Protein AF-A0AAW5ZSB6-F1 (afdb_monomer_lite)

Secondary structure (DSSP, 8-state):
-EESS-EEE-EEEEEEEEEEESSSSSEEEEEEEEEEE-EEEESS-EEEEESS-EEEES-EEEESSS-EEEEESS-EEEE-EEEEEEEEEEEEEEEEEETTEEEEEEEEEEEEEEEEE--EEEEEEEEEEESS-EEEES-EEEEEEEEEEEESS-EEEE-EEEEEEEEEEEEEEEEEEEE-STT-EEEEEEEEEEEEEEEEEEEE--EEEESSSEEEEEESSEEEEES-EEEETTS-EEEEESEEEEEPEEEEEEEEEEEEEEEEEEEEEEE---TTTHHHHHHHHHHHHH---HHHHHHHHHHHHHHHHHHHHHHHS-TTS---EEEEEEEEEEEEEEEEEEEEEEEE--EEEESS-EEEEE-SSGGG--EEEES-EEEESS-EEEEESS-EEEEPEEEEEEEEEEEEEEEEEEEEEEEEETTEEEEEEEEEEEEEEEEEEEEEEEEE-EEEEESS-EEEEESSEEEEESEEEE--HHHHHTT--EEE-SEEEEE-EEEEEEEEEEEEEEEEEEEEETTS-EE--EEEEEEEEEEEEEEEEPPEETTTEESTT--TTPPP--------HHHHHHHHHHHHHHTT---TTHHHHHHHHHHHHHHHHHHHHHH--SHHHHHHHHHHHHHHHHHHHHHHHHHHHHHS-SSS---HHHHHHHHHHHHHHHHHHHTT---EE-SS-EE-SS-SB--TTTT--B---SBPP-HHHHH-TT-TTB-B-B-TTSPBPB-TTSPBPB-B-TTS-EEB-HHHHTS-HHHHHTSHHHHTTSBTTTBBTTS--EETTEE--TTSHHHHHHHHHHHHHHIIIIITTT-B-TTSSBPSS--HHHHHHHHHHHHHHHHHHHHHHHHHHS-HHHHHHHHHHHHTT-

Organism: Ralstonia solanacearum (NCBI:txid305)

Radius of gyration: 42.98 Å; chains: 1; bounding box: 111×68×120 Å

Sequence (870 aa):
MAAARDLNLGTVNTSSSQSLAWDSKNWRKDSMQQEVGSSIQTTGDLRLSAGNDLNARGASVTSEQGALVATAGNNVNLSTAQTTRDVDEAHQFKGSSSWFSKKTITTRNTLSETTTQGTTFSGNTTYVQAGNDINVKGSNVVSTEGTTLIAKHDVNIEAATDSTTERHLREEKKSGLFSSGGIGFTIGTQQQSQDNQDARTTAAASTVGSTNGNVAIGAGNHYQQVGSNVVAPQGDITIQAKKVDILEAQETTHSTQETQFKQSGLTVAVTAPVIAAIQTAQQMGRAAGQTSDGRMKVLAGATTALAGKNAADAVASDPKSGGGVSISITVGGSKSQSKTTQDASTAAGSKVAAGGNVNIQATGAGQDSTLTVQGSDIKGGGDVSLKADGDLNLLAARNASEMHRSSSSVSGGVGVAVSLNSNGAAFGVTANASASRGKGEGSDVSWTNTHVSAGNTLTLESGGNTNLKGAVIASTDKAVQDGVNSLTTATLTQSEIHNRAEYSASSIGMTLSGGKDVKGGRISPTGAGVGQDSGSASSTTTSGISGIAGNTAVRTGDAETGIAKIFDADKVQKEINAQLQITQAFSQQAGQAVSNYVEKNRSELVAQMKKATTEEERSAVQGKLDDLKLQERVMNVLIGAVTGVGTAAVTKEALSTTADEMRKLMIQDSAKFAGVTDGTTTYDNLSAESAGVRGDGYKVGGTRWDLDGLCGADNARCKVLRDANDQLILDANGKTQLALNEKGQVQFDPIAAKMTLDSFLQTDEGKKLAGATGGIQGMKGTLFGVPYEAGSWQDKLIESFAGTHDLVGGKLSGLYDDQGNATRGRTDAEKVFHETWTMVAIPISAPFAMSEQLPSPVWNAISILLKAAK

InterPro domains:
  IPR025157 Hemagglutinin repeat [PF13332] (27-96)
  IPR025157 Hemagglutinin repeat [PF13332] (109-258)
  IPR025157 Hemagglutinin repeat [PF13332] (331-478)

Structure (mmCIF, N/CA/C/O backbone):
data_AF-A0AAW5ZSB6-F1
#
_entry.id   AF-A0AAW5ZSB6-F1
#
loop_
_atom_site.group_PDB
_atom_site.id
_atom_site.type_symbol
_atom_site.label_atom_id
_atom_site.label_alt_id
_atom_site.label_comp_id
_atom_site.label_asym_id
_atom_site.label_entity_id
_atom_site.label_seq_id
_atom_site.pdbx_PDB_ins_code
_atom_site.Cartn_x
_atom_site.Cartn_y
_atom_site.Cartn_z
_atom_site.occupancy
_atom_site.B_iso_or_equiv
_atom_site.auth_seq_id
_atom_site.auth_comp_id
_atom_site.auth_asym_id
_atom_site.auth_atom_id
_atom_site.pdbx_PDB_model_num
ATOM 1 N N . MET A 1 1 ? -41.014 -13.573 11.884 1.00 87.31 1 MET A N 1
ATOM 2 C CA . MET A 1 1 ? -40.641 -14.927 11.420 1.00 87.31 1 MET A CA 1
ATOM 3 C C . MET A 1 1 ? -40.121 -15.725 12.607 1.00 87.31 1 MET A C 1
ATOM 5 O O . MET A 1 1 ? -39.366 -15.174 13.399 1.00 87.31 1 MET A O 1
ATOM 9 N N . ALA A 1 2 ? -40.535 -16.982 12.755 1.00 89.69 2 ALA A N 1
ATOM 10 C CA . ALA A 1 2 ? -40.071 -17.855 13.832 1.00 89.69 2 ALA A CA 1
ATOM 11 C C . ALA A 1 2 ? -39.753 -19.251 13.281 1.00 89.69 2 ALA A C 1
ATOM 13 O O . ALA A 1 2 ? -40.517 -19.770 12.467 1.00 89.69 2 ALA A O 1
ATOM 14 N N . ALA A 1 3 ? -38.648 -19.844 13.725 1.00 91.62 3 ALA A N 1
ATOM 15 C CA . ALA A 1 3 ? -38.235 -21.200 13.391 1.00 91.62 3 ALA A CA 1
ATOM 16 C C . ALA A 1 3 ? -37.985 -21.998 14.677 1.00 91.62 3 ALA A C 1
ATOM 18 O O . ALA A 1 3 ? -37.307 -21.523 15.584 1.00 91.62 3 ALA A O 1
ATOM 19 N N . ALA A 1 4 ? -38.507 -23.227 14.749 1.00 92.50 4 ALA A N 1
ATOM 20 C CA . ALA A 1 4 ? -38.343 -24.089 15.925 1.00 92.50 4 ALA A CA 1
ATOM 21 C C . ALA A 1 4 ? -36.892 -24.559 16.140 1.00 92.50 4 ALA A C 1
ATOM 23 O O . ALA A 1 4 ? -36.536 -24.939 17.249 1.00 92.50 4 ALA A O 1
ATOM 24 N N . ARG A 1 5 ? -36.069 -24.539 15.082 1.00 95.88 5 ARG A N 1
ATOM 25 C CA . ARG A 1 5 ? -34.644 -24.878 15.126 1.00 95.88 5 ARG A CA 1
ATOM 26 C C . ARG A 1 5 ? -33.815 -23.700 14.619 1.00 95.88 5 ARG A C 1
ATOM 28 O O . ARG A 1 5 ? -33.629 -22.752 15.367 1.00 95.88 5 ARG A O 1
ATOM 35 N N . ASP A 1 6 ? -33.420 -23.695 13.352 1.00 97.75 6 ASP A N 1
ATOM 36 C CA . ASP A 1 6 ? -32.541 -22.662 12.793 1.00 97.75 6 ASP A CA 1
ATOM 37 C C . ASP A 1 6 ? -33.321 -21.709 11.880 1.00 97.75 6 ASP A C 1
ATOM 39 O O . ASP A 1 6 ? -34.201 -22.146 11.130 1.00 97.75 6 ASP A O 1
ATOM 43 N N . LEU A 1 7 ? -32.979 -20.420 11.901 1.00 98.00 7 LEU A N 1
ATOM 44 C CA . LEU A 1 7 ? -33.436 -19.437 10.917 1.00 98.00 7 LEU A CA 1
ATOM 45 C C . LEU A 1 7 ? -32.255 -19.045 10.024 1.00 98.00 7 LEU A C 1
ATOM 47 O O . LEU A 1 7 ? -31.343 -18.358 10.475 1.00 98.00 7 LEU A O 1
ATOM 51 N N . ASN A 1 8 ? -32.284 -19.467 8.758 1.00 97.75 8 ASN A N 1
ATOM 52 C CA . ASN A 1 8 ? -31.203 -19.222 7.802 1.00 97.75 8 ASN A CA 1
ATOM 53 C C . ASN A 1 8 ? -31.632 -18.209 6.733 1.00 97.75 8 ASN A C 1
ATOM 55 O O . ASN A 1 8 ? -32.486 -18.505 5.898 1.00 97.75 8 ASN A O 1
ATOM 59 N N . LEU A 1 9 ? -31.004 -17.035 6.740 1.00 97.75 9 LEU A N 1
ATOM 60 C CA . LEU A 1 9 ? -31.050 -16.030 5.680 1.00 97.75 9 LEU A CA 1
ATOM 61 C C . LEU A 1 9 ? -29.812 -16.216 4.797 1.00 97.75 9 LEU A C 1
ATOM 63 O O . LEU A 1 9 ? -28.786 -15.557 4.977 1.00 97.75 9 LEU A O 1
ATOM 67 N N . GLY A 1 10 ? -29.894 -17.208 3.911 1.00 96.00 10 GLY A N 1
ATOM 68 C CA . GLY A 1 10 ? -28.788 -17.628 3.055 1.00 96.00 10 GLY A CA 1
ATOM 69 C C . GLY A 1 10 ? -28.606 -16.768 1.805 1.00 96.00 10 GLY A C 1
ATOM 70 O O . GLY A 1 10 ? -29.320 -15.783 1.582 1.00 96.00 10 GLY A O 1
ATOM 71 N N . THR A 1 11 ? -27.655 -17.201 0.981 1.00 97.25 11 THR A N 1
ATOM 72 C CA . THR A 1 11 ? -27.316 -16.611 -0.314 1.00 97.25 11 THR A CA 1
ATOM 73 C C . THR A 1 11 ? -27.716 -17.529 -1.467 1.00 97.25 11 THR A C 1
ATOM 75 O O . THR A 1 11 ? -27.833 -18.747 -1.316 1.00 97.25 11 THR A O 1
ATOM 78 N N . VAL A 1 12 ? -27.903 -16.939 -2.645 1.00 96.69 12 VAL A N 1
ATOM 79 C CA . VAL A 1 12 ? -27.926 -17.647 -3.926 1.00 96.69 12 VAL A CA 1
ATOM 80 C C . VAL A 1 12 ? -26.677 -17.259 -4.704 1.00 96.69 12 VAL A C 1
ATOM 82 O O . VAL A 1 12 ? -26.409 -16.075 -4.903 1.00 96.69 12 VAL A O 1
ATOM 85 N N . ASN A 1 13 ? -25.932 -18.256 -5.174 1.00 96.31 13 ASN A N 1
ATOM 86 C CA . ASN A 1 13 ? -24.759 -18.025 -6.008 1.00 96.31 13 ASN A CA 1
ATOM 87 C C . ASN A 1 13 ? -25.202 -17.754 -7.442 1.00 96.31 13 ASN A C 1
ATOM 89 O O . ASN A 1 13 ? -25.789 -18.609 -8.106 1.00 96.31 13 ASN A O 1
ATOM 93 N N . THR A 1 14 ? -24.882 -16.566 -7.924 1.00 96.12 14 THR A N 1
ATOM 94 C CA . THR A 1 14 ? -25.017 -16.180 -9.323 1.00 96.12 14 THR A CA 1
ATOM 95 C C . THR A 1 14 ? -23.630 -16.135 -9.942 1.00 96.12 14 THR A C 1
ATOM 97 O O . THR A 1 14 ? -22.653 -15.790 -9.282 1.00 96.12 14 THR A O 1
ATOM 100 N N . SER A 1 15 ? -23.507 -16.536 -11.202 1.00 96.50 15 SER A N 1
ATOM 101 C CA . SER A 1 15 ? -22.233 -16.452 -11.908 1.00 96.50 15 SER A CA 1
ATOM 102 C C . SER A 1 15 ? -22.457 -15.984 -13.332 1.00 96.50 15 SER A C 1
ATOM 104 O O . SER A 1 15 ? -23.459 -16.315 -13.966 1.00 96.50 15 SER A O 1
ATOM 106 N N . SER A 1 16 ? -21.515 -15.194 -13.824 1.00 96.44 16 SER A N 1
ATOM 107 C CA . SER A 1 16 ? -21.424 -14.819 -15.223 1.00 96.44 16 SER A CA 1
ATOM 108 C C . SER A 1 16 ? -19.995 -15.045 -15.687 1.00 96.44 16 SER A C 1
ATOM 110 O O . SER A 1 16 ? -19.033 -14.815 -14.954 1.00 96.44 16 SER A O 1
ATOM 112 N N . SER A 1 17 ? -19.855 -15.541 -16.906 1.00 96.44 17 SER A N 1
ATOM 113 C CA . SER A 1 17 ? -18.556 -15.725 -17.532 1.00 96.44 17 SER A CA 1
ATOM 114 C C . SER A 1 17 ? -18.654 -15.305 -18.982 1.00 96.44 17 SER A C 1
ATOM 116 O O . SER A 1 17 ? -19.531 -15.779 -19.708 1.00 96.44 17 SER A O 1
ATOM 118 N N . GLN A 1 18 ? -17.734 -14.459 -19.409 1.00 96.50 18 GLN A N 1
ATOM 119 C CA . GLN A 1 18 ? -17.577 -14.066 -20.792 1.00 96.50 18 GLN A CA 1
ATOM 120 C C . GLN A 1 18 ? -16.182 -14.465 -21.254 1.00 96.50 18 GLN A C 1
ATOM 122 O O . GLN A 1 18 ? -15.182 -14.202 -20.592 1.00 96.50 18 GLN A O 1
ATOM 127 N N . SER A 1 19 ? -16.112 -15.103 -22.418 1.00 96.25 19 SER A N 1
ATOM 128 C CA . SER A 1 19 ? -14.848 -15.377 -23.085 1.00 96.25 19 SER A CA 1
ATOM 129 C C . SER A 1 19 ? -14.902 -14.816 -24.495 1.00 96.25 19 SER A C 1
ATOM 131 O O . SER A 1 19 ? -15.770 -15.169 -25.290 1.00 96.25 19 SER A O 1
ATOM 133 N N . LEU A 1 20 ? -13.965 -13.923 -24.788 1.00 95.94 20 LEU A N 1
ATOM 134 C CA . LEU A 1 20 ? -13.732 -13.336 -26.096 1.00 95.94 20 LEU A CA 1
ATOM 135 C C . LEU A 1 20 ? -12.359 -13.812 -26.560 1.00 95.94 20 LEU A C 1
ATOM 137 O O . LEU A 1 20 ? -11.349 -13.498 -25.939 1.00 95.94 20 LEU A O 1
ATOM 141 N N . ALA A 1 21 ? -12.307 -14.578 -27.642 1.00 96.25 21 ALA A N 1
ATOM 142 C CA . ALA A 1 21 ? -11.054 -14.978 -28.271 1.00 96.25 21 ALA A CA 1
ATOM 143 C C . ALA A 1 21 ? -11.060 -14.481 -29.716 1.00 96.25 21 ALA A C 1
ATOM 145 O O . ALA A 1 21 ? -11.875 -14.927 -30.520 1.00 96.25 21 ALA A O 1
ATOM 146 N N . TRP A 1 22 ? -10.161 -13.552 -30.038 1.00 94.94 22 TRP A N 1
ATOM 147 C CA . TRP A 1 22 ? -9.938 -13.124 -31.421 1.00 94.94 22 TRP A CA 1
ATOM 148 C C . TRP A 1 22 ? -9.000 -14.102 -32.133 1.00 94.94 22 TRP A C 1
ATOM 150 O O . TRP A 1 22 ? -9.224 -14.448 -33.289 1.00 94.94 22 TRP A O 1
ATOM 160 N N . ASP A 1 23 ? -7.971 -14.579 -31.424 1.00 94.94 23 ASP A N 1
ATOM 161 C CA . ASP A 1 23 ? -7.070 -15.647 -31.854 1.00 94.94 23 ASP A CA 1
ATOM 162 C C . ASP A 1 23 ? -6.375 -16.297 -30.635 1.00 94.94 23 ASP A C 1
ATOM 164 O O . ASP A 1 23 ? -6.683 -15.996 -29.483 1.00 94.94 23 ASP A O 1
ATOM 168 N N . SER A 1 24 ? -5.409 -17.194 -30.862 1.00 93.12 24 SER A N 1
ATOM 169 C CA . SER A 1 24 ? -4.699 -17.909 -29.788 1.00 93.12 24 SER A CA 1
ATOM 170 C C . SER A 1 24 ? -3.801 -17.028 -28.896 1.00 93.12 24 SER A C 1
ATOM 172 O O . SER A 1 24 ? -3.196 -17.533 -27.952 1.00 93.12 24 SER A O 1
ATOM 174 N N . LYS A 1 25 ? -3.625 -15.746 -29.224 1.00 95.31 25 LYS A N 1
ATOM 175 C CA . LYS A 1 25 ? -2.741 -14.771 -28.557 1.00 95.31 25 LYS A CA 1
ATOM 176 C C . LYS A 1 25 ? -3.456 -13.488 -28.138 1.00 95.31 25 LYS A C 1
ATOM 178 O O . LYS A 1 25 ? -2.877 -12.703 -27.392 1.00 95.31 25 LYS A O 1
ATOM 183 N N . ASN A 1 26 ? -4.663 -13.278 -28.647 1.00 96.94 26 ASN A N 1
ATOM 184 C CA . ASN A 1 26 ? -5.524 -12.145 -28.370 1.00 96.94 26 ASN A CA 1
ATOM 185 C C . ASN A 1 26 ? -6.835 -12.675 -27.808 1.00 96.94 26 ASN A C 1
ATOM 187 O O . ASN A 1 26 ? -7.671 -13.201 -28.549 1.00 96.94 26 ASN A O 1
ATOM 191 N N . TRP A 1 27 ? -7.016 -12.533 -26.503 1.00 97.69 27 TRP A N 1
ATOM 192 C CA . TRP A 1 27 ? -8.208 -13.002 -25.822 1.00 97.69 27 TRP A CA 1
ATOM 193 C C . TRP A 1 27 ? -8.430 -12.255 -24.513 1.00 97.69 27 TRP A C 1
ATOM 195 O O . TRP A 1 27 ? -7.508 -11.693 -23.923 1.00 97.69 27 TRP A O 1
ATOM 205 N N . ARG A 1 28 ? -9.671 -12.304 -24.050 1.00 97.88 28 ARG A N 1
ATOM 206 C CA . ARG A 1 28 ? -10.099 -11.799 -22.758 1.00 97.88 28 ARG A CA 1
ATOM 207 C C . ARG A 1 28 ? -11.111 -12.761 -22.149 1.00 97.88 28 ARG A C 1
ATOM 209 O O . ARG A 1 28 ? -12.038 -13.210 -22.827 1.00 97.88 28 ARG A O 1
ATOM 216 N N . LYS A 1 29 ? -10.899 -13.122 -20.890 1.00 97.81 29 LYS A N 1
ATOM 217 C CA . LYS A 1 29 ? -11.851 -13.873 -20.076 1.00 97.81 29 LYS A CA 1
ATOM 218 C C . LYS A 1 29 ? -12.173 -13.028 -18.864 1.00 97.81 29 LYS A C 1
ATOM 220 O O . LYS A 1 29 ? -11.266 -12.645 -18.135 1.00 97.81 29 LYS A O 1
ATOM 225 N N . ASP A 1 30 ? -13.453 -12.774 -18.675 1.00 97.56 30 ASP A N 1
ATOM 226 C CA . ASP A 1 30 ? -13.986 -12.144 -17.482 1.00 97.56 30 ASP A CA 1
ATOM 227 C C . ASP A 1 30 ? -14.918 -13.171 -16.831 1.00 97.56 30 ASP A C 1
ATOM 229 O O . ASP A 1 30 ? -15.815 -13.708 -17.488 1.00 97.56 30 ASP A O 1
ATOM 233 N N . SER A 1 31 ? -14.716 -13.469 -15.555 1.00 97.69 31 SER A N 1
ATOM 234 C CA . SER A 1 31 ? -15.685 -14.212 -14.756 1.00 97.69 31 SER A CA 1
ATOM 235 C C . SER A 1 31 ? -16.000 -13.461 -13.483 1.00 97.69 31 SER A C 1
ATOM 237 O O . SER A 1 31 ? -15.133 -12.861 -12.858 1.00 97.69 31 SER A O 1
ATOM 239 N N . MET A 1 32 ? -17.267 -13.496 -13.106 1.00 97.56 32 MET A N 1
ATOM 240 C CA . MET A 1 32 ? -17.753 -12.928 -11.865 1.00 97.56 32 MET A CA 1
ATOM 241 C C . MET A 1 32 ? -18.661 -13.954 -11.208 1.00 97.56 32 MET A C 1
ATOM 243 O O . MET A 1 32 ? -19.595 -14.450 -11.845 1.00 97.56 32 MET A O 1
ATOM 247 N N . GLN A 1 33 ? -18.396 -14.277 -9.949 1.00 97.62 33 GLN A N 1
ATOM 248 C CA . GLN A 1 33 ? -19.325 -15.016 -9.104 1.00 97.62 33 GLN A CA 1
ATOM 249 C C . GLN A 1 33 ? -19.770 -14.089 -7.986 1.00 97.62 33 GLN A C 1
ATOM 251 O O . GLN A 1 33 ? -18.955 -13.417 -7.368 1.00 97.62 33 GLN A O 1
ATOM 256 N N . GLN A 1 34 ? -21.069 -14.031 -7.743 1.00 96.69 34 GLN A N 1
ATOM 257 C CA . GLN A 1 34 ? -21.656 -13.158 -6.744 1.00 96.69 34 GLN A CA 1
ATOM 258 C C . GLN A 1 34 ? -22.665 -13.938 -5.919 1.00 96.69 34 GLN A C 1
ATOM 260 O O . GLN A 1 34 ? -23.594 -14.552 -6.451 1.00 96.69 34 GLN A O 1
ATOM 265 N N . GLU A 1 35 ? -22.511 -13.858 -4.609 1.00 97.62 35 GLU A N 1
ATOM 266 C CA . GLU A 1 35 ? -23.497 -14.331 -3.656 1.00 97.62 35 GLU A CA 1
ATOM 267 C C . GLU A 1 35 ? -24.544 -13.245 -3.390 1.00 97.62 35 GLU A C 1
ATOM 269 O O . GLU A 1 35 ? -24.228 -12.159 -2.908 1.00 97.62 35 GLU A O 1
ATOM 274 N N . VAL A 1 36 ? -25.809 -13.537 -3.690 1.00 95.56 36 VAL A N 1
ATOM 275 C CA . VAL A 1 36 ? -26.930 -12.617 -3.461 1.00 95.56 36 VAL A CA 1
ATOM 276 C C . VAL A 1 36 ? -27.683 -13.058 -2.211 1.00 95.56 36 VAL A C 1
ATOM 278 O O . VAL A 1 36 ? -28.258 -14.146 -2.193 1.00 95.56 36 VAL A O 1
ATOM 281 N N . GLY A 1 37 ? -27.652 -12.240 -1.158 1.00 96.00 37 GLY A N 1
ATOM 282 C CA . GLY A 1 37 ? -28.299 -12.540 0.121 1.00 96.00 37 GLY A CA 1
ATOM 283 C C . GLY A 1 37 ? -29.803 -12.263 0.151 1.00 96.00 37 GLY A C 1
ATOM 284 O O . GLY A 1 37 ? -30.376 -11.626 -0.733 1.00 96.00 37 GLY A O 1
ATOM 285 N N . SER A 1 38 ? -30.452 -12.753 1.205 1.00 96.38 38 SER A N 1
ATOM 286 C CA . SER A 1 38 ? -31.887 -12.547 1.446 1.00 96.38 38 SER A CA 1
ATOM 287 C C . SER A 1 38 ? -32.210 -11.081 1.778 1.00 96.38 38 SER A C 1
ATOM 289 O O . SER A 1 38 ? -31.448 -10.435 2.493 1.00 96.38 38 SER A O 1
ATOM 291 N N . SER A 1 39 ? -33.362 -10.566 1.333 1.00 96.44 39 SER A N 1
ATOM 292 C CA . SER A 1 39 ? -33.852 -9.224 1.689 1.00 96.44 39 SER A CA 1
ATOM 293 C C . SER A 1 39 ? -35.207 -9.298 2.398 1.00 96.44 39 SER A C 1
ATOM 295 O O . SER A 1 39 ? -36.126 -9.966 1.923 1.00 96.44 39 SER A O 1
ATOM 297 N N . ILE A 1 40 ? -35.320 -8.636 3.551 1.00 96.62 40 ILE A N 1
ATOM 298 C CA . ILE A 1 40 ? -36.539 -8.507 4.353 1.00 96.62 40 ILE A CA 1
ATOM 299 C C . ILE A 1 40 ? -36.692 -7.032 4.720 1.00 96.62 40 ILE A C 1
ATOM 301 O O . ILE A 1 40 ? -35.823 -6.468 5.381 1.00 96.62 40 ILE A O 1
ATOM 305 N N . GLN A 1 41 ? -37.808 -6.422 4.329 1.00 95.06 41 GLN A N 1
ATOM 306 C CA . GLN A 1 41 ? -38.107 -5.022 4.617 1.00 95.06 41 GLN A CA 1
ATOM 307 C C . GLN A 1 41 ? -39.534 -4.891 5.147 1.00 95.06 41 GLN A C 1
ATOM 309 O O . GLN A 1 41 ? -40.477 -5.409 4.544 1.00 95.06 41 GLN A O 1
ATOM 314 N N . THR A 1 42 ? -39.691 -4.211 6.279 1.00 94.88 42 THR A N 1
ATOM 315 C CA . THR A 1 42 ? -40.986 -3.893 6.890 1.00 94.88 42 THR A CA 1
ATOM 316 C C . THR A 1 42 ? -41.020 -2.429 7.313 1.00 94.88 42 THR A C 1
ATOM 318 O O . THR A 1 42 ? -39.987 -1.836 7.609 1.00 94.88 42 THR A O 1
ATOM 321 N N . THR A 1 43 ? -42.211 -1.830 7.368 1.00 93.62 43 THR A N 1
ATOM 322 C CA . THR A 1 43 ? -42.374 -0.480 7.935 1.00 93.62 43 THR A CA 1
ATOM 323 C C . THR A 1 43 ? -42.494 -0.530 9.460 1.00 93.62 43 THR A C 1
ATOM 325 O O . THR A 1 43 ? -41.840 0.244 10.148 1.00 93.62 43 THR A O 1
ATOM 328 N N . GLY A 1 44 ? -43.303 -1.453 9.993 1.00 93.25 44 GLY A N 1
ATOM 329 C CA . GLY A 1 44 ? -43.447 -1.692 11.435 1.00 93.25 44 GLY A CA 1
ATOM 330 C C . GLY A 1 44 ? -42.501 -2.773 11.963 1.00 93.25 44 GLY A C 1
ATOM 331 O O . GLY A 1 44 ? -41.666 -3.288 11.220 1.00 93.25 44 GLY A O 1
ATOM 332 N N . ASP A 1 45 ? -42.683 -3.133 13.235 1.00 97.44 45 ASP A N 1
ATOM 333 C CA . ASP A 1 45 ? -41.794 -4.035 13.972 1.00 97.44 45 ASP A CA 1
ATOM 334 C C . ASP A 1 45 ? -41.531 -5.372 13.262 1.00 97.44 45 ASP A C 1
ATOM 336 O O . ASP A 1 45 ? -42.442 -6.058 12.785 1.00 97.44 45 ASP A O 1
ATOM 340 N N . LEU A 1 46 ? -40.267 -5.788 13.280 1.00 97.75 46 LEU A N 1
ATOM 341 C CA . LEU A 1 46 ? -39.788 -7.037 12.713 1.00 97.75 46 LEU A CA 1
ATOM 342 C C . LEU A 1 46 ? -39.178 -7.918 13.798 1.00 97.75 46 LEU A C 1
ATOM 344 O O . LEU A 1 46 ? -38.143 -7.601 14.377 1.00 97.75 46 LEU A O 1
ATOM 348 N N . ARG A 1 47 ? -39.777 -9.090 14.025 1.00 97.94 47 ARG A N 1
ATOM 349 C CA . ARG A 1 47 ? -39.226 -10.109 14.926 1.00 97.94 47 ARG A CA 1
ATOM 350 C C . ARG A 1 47 ? -38.690 -11.312 14.155 1.00 97.94 47 ARG A C 1
ATOM 352 O O . ARG A 1 47 ? -39.443 -11.960 13.422 1.00 97.94 47 ARG A O 1
ATOM 359 N N . LEU A 1 48 ? -37.426 -11.651 14.386 1.00 98.19 48 LEU A N 1
ATOM 360 C CA . LEU A 1 48 ? -36.762 -12.882 13.963 1.00 98.19 48 LEU A CA 1
ATOM 361 C C . LEU A 1 48 ? -36.480 -13.749 15.198 1.00 98.19 48 LEU A C 1
ATOM 363 O O . LEU A 1 48 ? -35.905 -13.282 16.182 1.00 98.19 48 LEU A O 1
ATOM 367 N N . SER A 1 49 ? -36.909 -15.008 15.177 1.00 97.50 49 SER A N 1
ATOM 368 C CA . SER A 1 49 ? -36.724 -15.919 16.310 1.00 97.50 49 SER A CA 1
ATOM 369 C C . SER A 1 49 ? -36.317 -17.313 15.845 1.00 97.50 49 SER A C 1
ATOM 371 O O . SER A 1 49 ? -37.006 -17.905 15.014 1.00 97.50 49 SER A O 1
ATOM 373 N N . ALA A 1 50 ? -35.209 -17.823 16.376 1.00 98.38 50 ALA A N 1
ATOM 374 C CA . ALA A 1 50 ? -34.695 -19.167 16.135 1.00 98.38 50 ALA A CA 1
ATOM 375 C C . ALA A 1 50 ? -34.591 -19.942 17.457 1.00 98.38 50 ALA A C 1
ATOM 377 O O . ALA A 1 50 ? -34.120 -19.406 18.460 1.00 98.38 50 ALA A O 1
ATOM 378 N N . GLY A 1 51 ? -35.016 -21.207 17.462 1.00 98.19 51 GLY A N 1
ATOM 379 C CA . GLY A 1 51 ? -34.855 -22.098 18.616 1.00 98.19 51 GLY A CA 1
ATOM 380 C C . GLY A 1 51 ? -33.392 -22.432 18.927 1.00 98.19 51 GLY A C 1
ATOM 381 O O . GLY A 1 51 ? -33.043 -22.566 20.093 1.00 98.19 51 GLY A O 1
ATOM 382 N N . ASN A 1 52 ? -32.545 -22.490 17.899 1.00 98.25 52 ASN A N 1
ATOM 383 C CA . ASN A 1 52 ? -31.111 -22.743 17.969 1.00 98.25 52 ASN A CA 1
ATOM 384 C C . ASN A 1 52 ? -30.359 -21.539 17.393 1.00 98.25 52 ASN A C 1
ATOM 386 O O . ASN A 1 52 ? -30.100 -20.597 18.131 1.00 98.25 52 ASN A O 1
ATOM 390 N N . ASP A 1 53 ? -30.047 -21.536 16.095 1.00 98.69 53 ASP A N 1
ATOM 391 C CA . ASP A 1 53 ? -29.174 -20.529 15.490 1.00 98.69 53 ASP A CA 1
ATOM 392 C C . ASP A 1 53 ? -29.918 -19.624 14.499 1.00 98.69 53 ASP A C 1
ATOM 394 O O . ASP A 1 53 ? -30.743 -20.079 13.698 1.00 98.69 53 ASP A O 1
ATOM 398 N N . LEU A 1 54 ? -29.602 -18.329 14.527 1.00 98.75 54 LEU A N 1
ATOM 399 C CA . LEU A 1 54 ? -29.982 -17.375 13.490 1.00 98.75 54 LEU A CA 1
ATOM 400 C C . LEU A 1 54 ? -28.746 -17.081 12.643 1.00 98.75 54 LEU A C 1
ATOM 402 O O . LEU A 1 54 ? -27.834 -16.396 13.095 1.00 98.75 54 LEU A O 1
ATOM 406 N N . ASN A 1 55 ? -28.733 -17.568 11.405 1.00 98.62 55 ASN A N 1
ATOM 407 C CA . ASN A 1 55 ? -27.620 -17.382 10.480 1.00 98.62 55 ASN A CA 1
ATOM 408 C C . ASN A 1 55 ? -28.041 -16.460 9.341 1.00 98.62 55 ASN A C 1
ATOM 410 O O . ASN A 1 55 ? -29.026 -16.730 8.655 1.00 98.62 55 ASN A O 1
ATOM 414 N N . ALA A 1 56 ? -27.284 -15.396 9.110 1.00 98.56 56 ALA A N 1
ATOM 415 C CA . ALA A 1 56 ? -27.501 -14.471 8.014 1.00 98.56 56 ALA A CA 1
ATOM 416 C C . ALA A 1 56 ? -26.193 -14.217 7.262 1.00 98.56 56 ALA A C 1
ATOM 418 O O . ALA A 1 56 ? -25.141 -13.972 7.862 1.00 98.56 56 ALA A O 1
ATOM 419 N N . ARG A 1 57 ? -26.257 -14.317 5.934 1.00 97.94 57 ARG A N 1
ATOM 420 C CA . ARG A 1 57 ? -25.108 -14.148 5.046 1.00 97.94 57 ARG A CA 1
ATOM 421 C C . ARG A 1 57 ? -25.455 -13.190 3.916 1.00 97.94 57 ARG A C 1
ATOM 423 O O . ARG A 1 57 ? -26.369 -13.464 3.142 1.00 97.94 57 ARG A O 1
ATOM 430 N N . GLY A 1 58 ? -24.755 -12.055 3.854 1.00 96.19 58 GLY A N 1
ATOM 431 C CA . GLY A 1 58 ? -25.037 -10.966 2.910 1.00 96.19 58 GLY A CA 1
ATOM 432 C C . GLY A 1 58 ? -26.488 -10.474 2.918 1.00 96.19 58 GLY A C 1
ATOM 433 O O . GLY A 1 58 ? -26.959 -9.952 1.910 1.00 96.19 58 GLY A O 1
ATOM 434 N N . ALA A 1 59 ? -27.230 -10.711 4.003 1.00 97.62 59 ALA A N 1
ATOM 435 C CA . ALA A 1 59 ? -28.660 -10.443 4.049 1.00 97.62 59 ALA A CA 1
ATOM 436 C C . ALA A 1 59 ? -28.939 -8.975 4.396 1.00 97.62 59 ALA A C 1
ATOM 438 O O . ALA A 1 59 ? -28.214 -8.371 5.180 1.00 97.62 59 ALA A O 1
ATOM 439 N N . SER A 1 60 ? -30.024 -8.408 3.876 1.00 96.88 60 SER A N 1
ATOM 440 C CA . SER A 1 60 ? -30.519 -7.081 4.256 1.00 96.88 60 SER A CA 1
ATOM 441 C C . SER A 1 60 ? -31.840 -7.229 5.004 1.00 96.88 60 SER A C 1
ATOM 443 O O . SER A 1 60 ? -32.825 -7.697 4.439 1.00 96.88 60 SER A O 1
ATOM 445 N N . VAL A 1 61 ? -31.863 -6.866 6.284 1.00 98.06 61 VAL A N 1
ATOM 446 C CA . VAL A 1 61 ? -33.023 -6.998 7.171 1.00 98.06 61 VAL A CA 1
ATOM 447 C C . VAL A 1 61 ? -33.313 -5.635 7.786 1.00 98.06 61 VAL A C 1
ATOM 449 O O . VAL A 1 61 ? -32.545 -5.154 8.616 1.00 98.06 61 VAL A O 1
ATOM 452 N N . THR A 1 62 ? -34.408 -5.006 7.367 1.00 95.00 62 THR A N 1
ATOM 453 C CA . THR A 1 62 ? -34.721 -3.615 7.717 1.00 95.00 62 THR A CA 1
ATOM 454 C C . THR A 1 62 ? -36.149 -3.463 8.235 1.00 95.00 62 THR A C 1
ATOM 456 O O . THR A 1 62 ? -37.096 -3.924 7.600 1.00 95.00 62 THR A O 1
ATOM 459 N N . SER A 1 63 ? -36.295 -2.770 9.363 1.00 96.00 63 SER A N 1
ATOM 460 C CA . SER A 1 63 ? -37.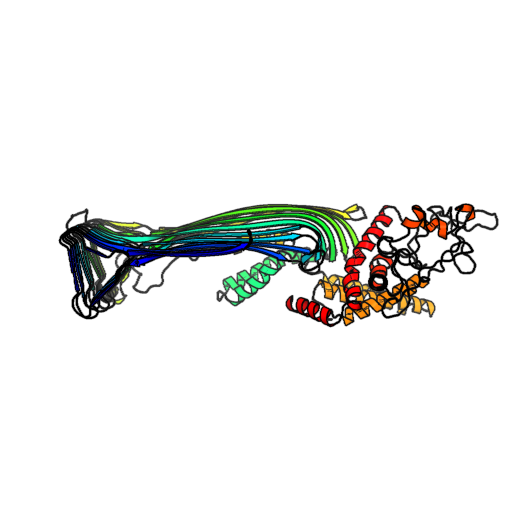563 -2.271 9.904 1.00 96.00 63 SER A CA 1
ATOM 461 C C . SER A 1 63 ? -37.539 -0.737 9.900 1.00 96.00 63 SER A C 1
ATOM 463 O O . SER A 1 63 ? -36.951 -0.126 10.784 1.00 96.00 63 SER A O 1
ATOM 465 N N . GLU A 1 64 ? -38.132 -0.097 8.892 1.00 88.88 64 GLU A N 1
ATOM 466 C CA . GLU A 1 64 ? -37.914 1.334 8.609 1.00 88.88 64 GLU A CA 1
ATOM 467 C C . GLU A 1 64 ? -38.349 2.280 9.734 1.00 88.88 64 GLU A C 1
ATOM 469 O O . GLU A 1 64 ? -37.675 3.274 9.987 1.00 88.88 64 GLU A O 1
ATOM 474 N N . GLN A 1 65 ? -39.481 2.000 10.384 1.00 89.25 65 GLN A N 1
ATOM 475 C CA . GLN A 1 65 ? -40.046 2.843 11.448 1.00 89.25 65 GLN A CA 1
ATOM 476 C C . GLN A 1 65 ? -40.268 2.076 12.759 1.00 89.25 65 GLN A C 1
ATOM 478 O O . GLN A 1 65 ? -40.544 2.688 13.789 1.00 89.25 65 GLN A O 1
ATOM 483 N N . GLY A 1 66 ? -40.164 0.745 12.736 1.00 92.81 66 GLY A N 1
ATOM 484 C CA . GLY A 1 66 ? -40.369 -0.125 13.895 1.00 92.81 66 GLY A CA 1
ATOM 485 C C . GLY A 1 66 ? -39.079 -0.705 14.472 1.00 92.81 66 GLY A C 1
ATOM 486 O O . GLY A 1 66 ? -37.985 -0.518 13.932 1.00 92.81 66 GLY A O 1
ATOM 487 N N . ALA A 1 67 ? -39.211 -1.475 15.545 1.00 97.25 67 ALA A N 1
ATOM 488 C CA . ALA A 1 67 ? -38.115 -2.215 16.160 1.00 97.25 67 ALA A CA 1
ATOM 489 C C . ALA A 1 67 ? -37.738 -3.475 15.359 1.00 97.25 67 ALA A C 1
ATOM 491 O O . ALA A 1 67 ? -38.608 -4.238 14.939 1.00 97.25 67 ALA A O 1
ATOM 492 N N . LEU A 1 68 ? -36.441 -3.758 15.223 1.00 98.31 68 LEU A N 1
ATOM 493 C CA . LEU A 1 68 ? -35.920 -5.054 14.787 1.00 98.31 68 LEU A CA 1
ATOM 494 C C . LEU A 1 68 ? -35.485 -5.857 16.018 1.00 98.31 68 LEU A C 1
ATOM 496 O O . LEU A 1 68 ? -34.566 -5.469 16.734 1.00 98.31 68 LEU A O 1
ATOM 500 N N . VAL A 1 69 ? -36.122 -7.005 16.248 1.00 98.62 69 VAL A N 1
ATOM 501 C CA . VAL A 1 69 ? -35.794 -7.926 17.346 1.00 98.62 69 VAL A CA 1
ATOM 502 C C . VAL A 1 69 ? -35.340 -9.271 16.785 1.00 98.62 69 VAL A C 1
ATOM 504 O O . VAL A 1 69 ? -36.152 -10.015 16.236 1.00 98.62 69 VAL A O 1
ATOM 507 N N . ALA A 1 70 ? -34.066 -9.614 16.960 1.00 98.50 70 ALA A N 1
ATOM 508 C CA . ALA A 1 70 ? -33.474 -10.881 16.542 1.00 98.50 70 ALA A CA 1
ATOM 509 C C . ALA A 1 70 ? -33.084 -11.727 17.762 1.00 98.50 70 ALA A C 1
ATOM 511 O O . ALA A 1 70 ? -32.334 -11.283 18.624 1.00 98.50 70 ALA A O 1
ATOM 512 N N . THR A 1 71 ? -33.606 -12.950 17.848 1.00 98.50 71 THR A N 1
ATOM 513 C CA . THR A 1 71 ? -33.392 -13.847 18.995 1.00 98.50 71 THR A CA 1
ATOM 514 C C . THR A 1 71 ? -33.001 -15.247 18.537 1.00 98.50 71 THR A C 1
ATOM 516 O O . THR A 1 71 ? -33.614 -15.775 17.607 1.00 98.50 71 THR A O 1
ATOM 519 N N . ALA A 1 72 ? -32.022 -15.853 19.206 1.00 98.62 72 ALA A N 1
ATOM 520 C CA . ALA A 1 72 ? -31.578 -17.223 18.966 1.00 98.62 72 ALA A CA 1
ATOM 521 C C . ALA A 1 72 ? -31.329 -17.958 20.295 1.00 98.62 72 ALA A C 1
ATOM 523 O O . ALA A 1 72 ? -30.783 -17.374 21.233 1.00 98.62 72 ALA A O 1
ATOM 524 N N . GLY A 1 73 ? -31.729 -19.230 20.393 1.00 98.56 73 GLY A N 1
ATOM 525 C CA . GLY A 1 73 ? -31.485 -20.045 21.591 1.00 98.56 73 GLY A CA 1
ATOM 526 C C . GLY A 1 73 ? -30.012 -20.404 21.810 1.00 98.56 73 GLY A C 1
ATOM 527 O O . GLY A 1 73 ? -29.609 -20.586 22.954 1.00 98.56 73 GLY A O 1
ATOM 528 N N . ASN A 1 74 ? -29.219 -20.424 20.738 1.00 98.56 74 ASN A N 1
ATOM 529 C CA . ASN A 1 74 ? -27.774 -20.613 20.726 1.00 98.56 74 ASN A CA 1
ATOM 530 C C . ASN A 1 74 ? -27.109 -19.351 20.168 1.00 98.56 74 ASN A C 1
ATOM 532 O O . ASN A 1 74 ? -26.858 -18.439 20.946 1.00 98.56 74 ASN A O 1
ATOM 536 N N . ASN A 1 75 ? -26.858 -19.254 18.858 1.00 98.81 75 ASN A N 1
ATOM 537 C CA . ASN A 1 75 ? -26.024 -18.191 18.293 1.00 98.81 75 ASN A CA 1
ATOM 538 C C . ASN A 1 75 ? -26.763 -17.287 17.303 1.00 98.81 75 ASN A C 1
ATOM 540 O O . ASN A 1 75 ? -27.661 -17.725 16.581 1.00 98.81 75 ASN A O 1
ATOM 544 N N . VAL A 1 76 ? -26.323 -16.032 17.209 1.00 98.88 76 VAL A N 1
ATOM 545 C CA . VAL A 1 76 ? -26.651 -15.144 16.084 1.00 98.88 76 VAL A CA 1
ATOM 546 C C . VAL A 1 76 ? -25.385 -14.917 15.265 1.00 98.88 76 VAL A C 1
ATOM 548 O O . VAL A 1 76 ? -24.435 -14.320 15.756 1.00 98.88 76 VAL A O 1
ATOM 551 N N . ASN A 1 77 ? -25.379 -15.369 14.012 1.00 98.81 77 ASN A N 1
ATOM 552 C CA . ASN A 1 77 ? -24.230 -15.294 13.113 1.00 98.81 77 ASN A CA 1
ATOM 553 C C . ASN A 1 77 ? -24.552 -14.395 11.916 1.00 98.81 77 ASN A C 1
ATOM 555 O O . ASN A 1 77 ? -25.353 -14.766 11.057 1.00 98.81 77 ASN A O 1
ATOM 559 N N . LEU A 1 78 ? -23.913 -13.228 11.843 1.00 98.75 78 LEU A N 1
ATOM 560 C CA . LEU A 1 78 ? -24.003 -12.284 10.732 1.00 98.75 78 LEU A CA 1
ATOM 561 C C . LEU A 1 78 ? -22.676 -12.293 9.972 1.00 98.75 78 LEU A C 1
ATOM 563 O O . LEU A 1 78 ? -21.630 -11.946 10.516 1.00 98.75 78 LEU A O 1
ATOM 567 N N . SER A 1 79 ? -22.724 -12.719 8.715 1.00 98.38 79 SER A N 1
ATOM 568 C CA . SER A 1 79 ? -21.544 -12.954 7.882 1.00 98.38 79 SER A CA 1
ATOM 569 C C . SER A 1 79 ? -21.672 -12.303 6.509 1.00 98.38 79 SER A C 1
ATOM 571 O O . SER A 1 79 ? -22.743 -11.822 6.113 1.00 98.38 79 SER A O 1
ATOM 573 N N . THR A 1 80 ? -20.567 -12.301 5.769 1.00 98.06 80 THR A N 1
ATOM 574 C CA . THR A 1 80 ? -20.479 -11.677 4.453 1.00 98.06 80 THR A CA 1
ATOM 575 C C . THR A 1 80 ? -20.838 -12.649 3.325 1.00 98.06 80 THR A C 1
ATOM 577 O O . THR A 1 80 ? -20.473 -13.830 3.325 1.00 98.06 80 THR A O 1
ATOM 580 N N . ALA A 1 81 ? -21.577 -12.139 2.345 1.00 97.38 81 ALA A N 1
ATOM 581 C CA . ALA A 1 81 ? -21.615 -12.681 0.993 1.00 97.38 81 ALA A CA 1
ATOM 582 C C . ALA A 1 81 ? -20.336 -12.267 0.255 1.00 97.38 81 ALA A C 1
ATOM 584 O O . ALA A 1 81 ? -19.789 -11.200 0.530 1.00 97.38 81 ALA A O 1
ATOM 585 N N . GLN A 1 82 ? -19.851 -13.088 -0.671 1.00 97.00 82 GLN A N 1
ATOM 586 C CA . GLN A 1 82 ? -18.661 -12.774 -1.456 1.00 97.00 82 GLN A CA 1
ATOM 587 C C . GLN A 1 82 ? -19.006 -12.475 -2.913 1.00 97.00 82 GLN A C 1
ATOM 589 O O . GLN A 1 82 ? -19.893 -13.084 -3.511 1.00 97.00 82 GLN A O 1
ATOM 594 N N . THR A 1 83 ? -18.263 -11.538 -3.488 1.00 97.44 83 THR A N 1
ATOM 595 C CA . THR A 1 83 ? -18.194 -11.334 -4.930 1.00 97.44 83 THR A CA 1
ATOM 596 C C . THR A 1 83 ? -16.763 -11.584 -5.368 1.00 97.44 83 THR A C 1
ATOM 598 O O . THR A 1 83 ? -15.858 -10.856 -4.959 1.00 97.44 83 THR A O 1
ATOM 601 N N . THR A 1 84 ? -16.555 -12.614 -6.184 1.00 97.56 84 THR A N 1
ATOM 602 C CA . THR A 1 84 ? -15.270 -12.887 -6.822 1.00 97.56 84 THR A CA 1
ATOM 603 C C . THR A 1 84 ? -15.293 -12.392 -8.256 1.00 97.56 84 THR A C 1
ATOM 605 O O . THR A 1 84 ? -16.276 -12.568 -8.982 1.00 97.56 84 THR A O 1
ATOM 608 N N . ARG A 1 85 ? -14.209 -11.749 -8.672 1.00 97.88 85 ARG A N 1
ATOM 609 C CA . ARG A 1 85 ? -14.026 -11.246 -10.025 1.00 97.88 85 ARG A CA 1
ATOM 610 C C . ARG A 1 85 ? -12.650 -11.645 -10.519 1.00 97.88 85 ARG A C 1
ATOM 612 O O . ARG A 1 85 ? -11.639 -11.212 -9.975 1.00 97.88 85 ARG A O 1
ATOM 619 N N . ASP A 1 86 ? -12.636 -12.414 -11.596 1.00 98.19 86 ASP A N 1
ATOM 620 C CA . ASP A 1 86 ? -11.423 -12.800 -12.293 1.00 98.19 86 ASP A CA 1
ATOM 621 C C . ASP A 1 86 ? -11.406 -12.177 -13.682 1.00 98.19 86 ASP A C 1
ATOM 623 O O . ASP A 1 86 ? -12.382 -12.238 -14.437 1.00 98.19 86 ASP A O 1
ATOM 627 N N . VAL A 1 87 ? -10.271 -11.595 -14.039 1.00 98.06 87 VAL A N 1
ATOM 628 C CA . VAL A 1 87 ? -9.982 -11.144 -15.396 1.00 98.06 87 VAL A CA 1
ATOM 629 C C . VAL A 1 87 ? -8.650 -11.752 -15.798 1.00 98.06 87 VAL A C 1
ATOM 631 O O . VAL A 1 87 ? -7.669 -11.622 -15.076 1.00 98.06 87 VAL A O 1
ATOM 634 N N . ASP A 1 88 ? -8.591 -12.393 -16.958 1.00 97.94 88 ASP A N 1
ATOM 635 C CA . ASP A 1 88 ? -7.330 -12.728 -17.622 1.00 97.94 88 ASP A CA 1
ATOM 636 C C . ASP A 1 88 ? -7.430 -12.222 -19.059 1.00 97.94 88 ASP A C 1
ATOM 638 O O . ASP A 1 88 ? -8.347 -12.558 -19.813 1.00 97.94 88 ASP A O 1
ATOM 642 N N . GLU A 1 89 ? -6.526 -11.325 -19.412 1.00 97.75 89 GLU A N 1
ATOM 643 C CA . GLU A 1 89 ? -6.506 -10.639 -20.691 1.00 97.75 89 GLU A CA 1
ATOM 644 C C . GLU A 1 89 ? -5.102 -10.742 -21.267 1.00 97.75 89 GLU A C 1
ATOM 646 O O . GLU A 1 89 ? -4.115 -10.379 -20.624 1.00 97.75 89 GLU A O 1
ATOM 651 N N . ALA A 1 90 ? -5.005 -11.220 -22.503 1.00 97.81 90 ALA A N 1
ATOM 652 C CA . ALA A 1 90 ? -3.752 -11.297 -23.229 1.00 97.81 90 ALA A CA 1
ATOM 653 C C . ALA A 1 90 ? -3.921 -10.689 -24.617 1.00 97.81 90 ALA A C 1
ATOM 655 O O . ALA A 1 90 ? -4.844 -11.038 -25.351 1.00 97.81 90 ALA A O 1
ATOM 656 N N . HIS A 1 91 ? -2.989 -9.820 -25.000 1.00 96.50 91 HIS A N 1
ATOM 657 C CA . HIS A 1 91 ? -2.945 -9.244 -26.339 1.00 96.50 91 HIS A CA 1
ATOM 658 C C . HIS A 1 91 ? -1.546 -9.350 -26.929 1.00 96.50 91 HIS A C 1
ATOM 660 O O . HIS A 1 91 ? -0.549 -9.083 -26.257 1.00 96.50 91 HIS A O 1
ATOM 666 N N . GLN A 1 92 ? -1.471 -9.680 -28.216 1.00 96.38 92 GLN A N 1
ATOM 667 C CA . GLN A 1 92 ? -0.268 -9.566 -29.024 1.00 96.38 92 GLN A CA 1
ATOM 668 C C . GLN A 1 92 ? -0.545 -8.712 -30.260 1.00 96.38 92 GLN A C 1
ATOM 670 O O . GLN A 1 92 ? -1.196 -9.145 -31.210 1.00 96.38 92 GLN A O 1
ATOM 675 N N . PHE A 1 93 ? 0.054 -7.527 -30.286 1.00 92.69 93 PHE A N 1
ATOM 676 C CA . PHE A 1 93 ? 0.058 -6.650 -31.447 1.00 92.69 93 PHE A CA 1
ATOM 677 C C . PHE A 1 93 ? 1.375 -6.783 -32.213 1.00 92.69 93 PHE A C 1
ATOM 679 O O . PHE A 1 93 ? 2.456 -6.706 -31.625 1.00 92.69 93 PHE A O 1
ATOM 686 N N . LYS A 1 94 ? 1.294 -6.933 -33.537 1.00 90.06 94 LYS A N 1
ATOM 687 C CA . LYS A 1 94 ? 2.444 -6.859 -34.443 1.00 90.06 94 LYS A CA 1
ATOM 688 C C . LYS A 1 94 ? 2.271 -5.666 -35.375 1.00 90.06 94 LYS A C 1
ATOM 690 O O . LYS A 1 94 ? 1.293 -5.606 -36.108 1.00 90.06 94 LYS A O 1
ATOM 695 N N . GLY A 1 95 ? 3.228 -4.745 -35.362 1.00 78.81 95 GLY A N 1
ATOM 696 C CA . GLY A 1 95 ? 3.253 -3.574 -36.234 1.00 78.81 95 GLY A CA 1
ATOM 697 C C . GLY A 1 95 ? 4.565 -3.454 -37.004 1.00 78.81 95 GLY A C 1
ATOM 698 O O . GLY A 1 95 ? 5.603 -3.965 -36.578 1.00 78.81 95 GLY A O 1
ATOM 699 N N . SER A 1 96 ? 4.521 -2.743 -38.126 1.00 70.56 96 SER A N 1
ATOM 700 C CA . SER A 1 96 ? 5.683 -2.378 -38.941 1.00 70.56 96 SER A CA 1
ATOM 701 C C . SER A 1 96 ? 5.519 -0.940 -39.420 1.00 70.56 96 SER A C 1
ATOM 703 O O . SER A 1 96 ? 4.481 -0.609 -39.987 1.00 70.56 96 SER A O 1
ATOM 705 N N . SER A 1 97 ? 6.518 -0.087 -39.196 1.00 57.06 97 SER A N 1
ATOM 706 C CA . SER A 1 97 ? 6.514 1.297 -39.694 1.00 57.06 97 SER A CA 1
ATOM 707 C C . SER A 1 97 ? 7.192 1.446 -41.065 1.00 57.06 97 SER A C 1
ATOM 709 O O . SER A 1 97 ? 7.112 2.516 -41.658 1.00 57.06 97 SER A O 1
ATOM 711 N N . SER A 1 98 ? 7.859 0.398 -41.571 1.00 60.19 98 SER A N 1
ATOM 712 C CA . SER A 1 98 ? 8.506 0.330 -42.894 1.00 60.19 98 SER A CA 1
ATOM 713 C C . SER A 1 98 ? 8.873 -1.127 -43.252 1.00 60.19 98 SER A C 1
ATOM 715 O O . SER A 1 98 ? 8.702 -2.030 -42.432 1.00 60.19 98 SER A O 1
ATOM 717 N N . TRP A 1 99 ? 9.425 -1.363 -44.448 1.00 57.09 99 TRP A N 1
ATOM 718 C CA . TRP A 1 99 ? 9.861 -2.673 -44.965 1.00 57.09 99 TRP A CA 1
ATOM 719 C C . TRP A 1 99 ? 10.996 -3.308 -44.131 1.00 57.09 99 TRP A C 1
ATOM 721 O O . TRP A 1 99 ? 11.240 -4.509 -44.226 1.00 57.09 99 TRP A O 1
ATOM 731 N N . PHE A 1 100 ? 11.653 -2.516 -43.273 1.00 66.12 100 PHE A N 1
ATOM 732 C CA . PHE A 1 100 ? 12.830 -2.905 -42.485 1.00 66.12 100 PHE A CA 1
ATOM 733 C C . PHE A 1 100 ? 12.631 -2.863 -40.957 1.00 66.12 100 PHE A C 1
ATOM 735 O O . PHE A 1 100 ? 13.598 -3.090 -40.233 1.00 66.12 100 PHE A O 1
ATOM 742 N N . SER A 1 101 ? 11.428 -2.577 -40.433 1.00 73.00 101 SER A N 1
ATOM 743 C CA . SER A 1 101 ? 11.163 -2.510 -38.981 1.00 73.00 101 SER A CA 1
ATOM 744 C C . SER A 1 101 ? 10.007 -3.429 -38.568 1.00 73.00 101 SER A C 1
ATOM 746 O O . SER A 1 101 ? 8.916 -3.389 -39.136 1.00 73.00 101 SER A O 1
ATOM 748 N N . LYS A 1 102 ? 10.225 -4.273 -37.552 1.00 85.75 102 LYS A N 1
ATOM 749 C CA . LYS A 1 102 ? 9.170 -5.096 -36.934 1.00 85.75 102 LYS A CA 1
ATOM 750 C C . LYS A 1 102 ? 9.062 -4.766 -35.454 1.00 85.75 102 LYS A C 1
ATOM 752 O O . LYS A 1 102 ? 10.076 -4.685 -34.762 1.00 85.75 102 LYS A O 1
ATOM 757 N N . LYS A 1 103 ? 7.833 -4.627 -34.965 1.00 88.69 103 LYS A N 1
ATOM 758 C CA . LYS A 1 103 ? 7.495 -4.392 -33.560 1.00 88.69 103 LYS A CA 1
ATOM 759 C C . LYS A 1 103 ? 6.457 -5.418 -33.115 1.00 88.69 103 LYS A C 1
ATOM 761 O O . LYS A 1 103 ? 5.436 -5.575 -33.771 1.00 88.69 103 LYS A O 1
ATOM 766 N N . THR A 1 104 ? 6.704 -6.109 -32.008 1.00 92.69 104 THR A N 1
ATOM 767 C CA . THR A 1 104 ? 5.731 -6.980 -31.336 1.00 92.69 104 THR A CA 1
ATOM 768 C C . THR A 1 104 ? 5.528 -6.475 -29.915 1.00 92.69 104 THR A C 1
ATOM 770 O O . THR A 1 104 ? 6.502 -6.321 -29.187 1.00 92.69 104 THR A O 1
ATOM 773 N N . ILE A 1 105 ? 4.287 -6.212 -29.522 1.00 93.81 105 ILE A N 1
ATOM 774 C CA . ILE A 1 105 ? 3.911 -5.863 -28.150 1.00 93.81 105 ILE A CA 1
ATOM 775 C C . ILE A 1 105 ? 3.051 -7.007 -27.628 1.00 93.81 105 ILE A C 1
ATOM 777 O O . ILE A 1 105 ? 2.044 -7.326 -28.253 1.00 93.81 105 ILE A O 1
ATOM 781 N N . THR A 1 106 ? 3.448 -7.617 -26.518 1.00 96.25 106 THR A N 1
ATOM 782 C CA . THR A 1 106 ? 2.662 -8.620 -25.798 1.00 96.25 106 THR A CA 1
ATOM 783 C C . THR A 1 106 ? 2.279 -8.037 -24.445 1.00 96.25 106 THR A C 1
ATOM 785 O O . THR A 1 106 ? 3.157 -7.619 -23.694 1.00 96.25 106 THR A O 1
ATOM 788 N N . THR A 1 107 ? 0.993 -8.000 -24.122 1.00 97.50 107 THR A N 1
ATOM 789 C CA . THR A 1 107 ? 0.504 -7.621 -22.793 1.00 97.50 107 THR A CA 1
ATOM 790 C C . THR A 1 107 ? -0.234 -8.784 -22.162 1.00 97.50 107 THR A C 1
ATOM 792 O O . THR A 1 107 ? -0.913 -9.535 -22.864 1.00 97.50 107 THR A O 1
ATOM 795 N N . ARG A 1 108 ? -0.108 -8.926 -20.843 1.00 97.75 108 ARG A N 1
ATOM 796 C CA . ARG A 1 108 ? -0.956 -9.811 -20.052 1.00 97.75 108 ARG A CA 1
ATOM 797 C C . ARG A 1 108 ? -1.384 -9.098 -18.782 1.00 97.75 108 ARG A C 1
ATOM 799 O O . ARG A 1 108 ? -0.522 -8.719 -17.995 1.00 97.75 108 ARG A O 1
ATOM 806 N N . ASN A 1 109 ? -2.685 -8.949 -18.601 1.00 97.94 109 ASN A N 1
ATOM 807 C CA . ASN A 1 109 ? -3.278 -8.397 -17.395 1.00 97.94 109 ASN A CA 1
ATOM 808 C C . ASN A 1 109 ? -4.072 -9.502 -16.709 1.00 97.94 109 ASN A C 1
ATOM 810 O O . ASN A 1 109 ? -4.886 -10.152 -17.363 1.00 97.94 109 ASN A O 1
ATOM 814 N N . THR A 1 110 ? -3.836 -9.721 -15.420 1.00 98.19 110 THR A N 1
ATOM 815 C CA . THR A 1 110 ? -4.682 -10.607 -14.618 1.00 98.19 110 THR A CA 1
ATOM 816 C C . THR A 1 110 ? -5.181 -9.883 -13.386 1.00 98.19 110 THR A C 1
ATOM 818 O O . THR A 1 110 ? -4.421 -9.132 -12.782 1.00 98.19 110 THR A O 1
ATOM 821 N N . LEU A 1 111 ? -6.425 -10.137 -13.008 1.00 98.25 111 LEU A N 1
ATOM 822 C CA . LEU A 1 111 ? -7.050 -9.684 -11.773 1.00 98.25 111 LEU A CA 1
ATOM 823 C C . LEU A 1 111 ? -7.746 -10.890 -11.148 1.00 98.25 111 LEU A C 1
ATOM 825 O O . LEU A 1 111 ? -8.440 -11.610 -11.856 1.00 98.25 111 LEU A O 1
ATOM 829 N N . SER A 1 112 ? -7.564 -11.086 -9.852 1.00 98.19 112 SER A N 1
ATOM 830 C CA . SER A 1 112 ? -8.343 -11.987 -9.008 1.00 98.19 112 SER A CA 1
ATOM 831 C C . SER A 1 112 ? -8.711 -11.194 -7.764 1.00 98.19 112 SER A C 1
ATOM 833 O O . SER A 1 112 ? -7.861 -10.916 -6.918 1.00 98.19 112 SER A O 1
ATOM 835 N N . GLU A 1 113 ? -9.966 -10.790 -7.673 1.00 98.19 113 GLU A N 1
ATOM 836 C CA . GLU A 1 113 ? -10.493 -9.918 -6.630 1.00 98.19 113 GLU A CA 1
ATOM 837 C C . GLU A 1 113 ? -11.612 -10.648 -5.887 1.00 98.19 113 GLU A C 1
ATOM 839 O O . GLU A 1 113 ? -12.476 -11.263 -6.504 1.00 98.19 113 GLU A O 1
ATOM 844 N N . THR A 1 114 ? -11.595 -10.603 -4.558 1.00 98.06 114 THR A N 1
ATOM 845 C CA . THR A 1 114 ? -12.692 -11.058 -3.698 1.00 98.06 114 THR A CA 1
ATOM 846 C C . THR A 1 114 ? -13.084 -9.906 -2.796 1.00 98.06 114 THR A C 1
ATOM 848 O O . THR A 1 114 ? -12.278 -9.454 -1.985 1.00 98.06 114 THR A O 1
ATOM 851 N N . THR A 1 115 ? -14.323 -9.452 -2.943 1.00 97.12 115 THR A N 1
ATOM 852 C CA . THR A 1 115 ? -14.924 -8.408 -2.109 1.00 97.12 115 THR A CA 1
ATOM 853 C C . THR A 1 115 ? -16.034 -8.997 -1.259 1.00 97.12 115 THR A C 1
ATOM 855 O O . THR A 1 115 ? -16.753 -9.914 -1.673 1.00 97.12 115 THR A O 1
ATOM 858 N N . THR A 1 116 ? -16.168 -8.481 -0.047 1.00 94.19 116 THR A N 1
ATOM 859 C CA . THR A 1 116 ? -17.139 -8.942 0.935 1.00 94.19 116 THR A CA 1
ATOM 860 C C . THR A 1 116 ? -18.307 -7.962 1.056 1.00 94.19 116 THR A C 1
ATOM 862 O O . THR A 1 116 ? -18.146 -6.749 1.130 1.00 94.19 116 THR A O 1
ATOM 865 N N . GLN A 1 117 ? -19.527 -8.496 1.069 1.00 93.62 117 GLN A N 1
ATOM 866 C CA . GLN A 1 117 ? -20.774 -7.760 1.255 1.00 93.62 117 GLN A CA 1
ATOM 867 C C . GLN A 1 117 ? -21.427 -8.234 2.556 1.00 93.62 117 GLN A C 1
ATOM 869 O O . GLN A 1 117 ? -21.933 -9.355 2.645 1.00 93.62 117 GLN A O 1
ATOM 874 N N . GLY A 1 118 ? -21.404 -7.381 3.575 1.00 93.56 118 GLY A N 1
ATOM 875 C CA . GLY A 1 118 ? -21.941 -7.676 4.901 1.00 93.56 118 GLY A CA 1
ATOM 876 C C . GLY A 1 118 ? -23.440 -7.925 4.966 1.00 93.56 118 GLY A C 1
ATOM 877 O O . GLY A 1 118 ? -24.220 -7.385 4.182 1.00 93.56 118 GLY A O 1
ATOM 878 N N . THR A 1 119 ? -23.851 -8.690 5.976 1.00 97.88 119 THR A N 1
ATOM 879 C CA . THR A 1 119 ? -25.245 -8.694 6.430 1.00 97.88 119 THR A CA 1
ATOM 880 C C . THR A 1 119 ? -25.558 -7.365 7.116 1.00 97.88 119 THR A C 1
ATOM 882 O O . THR A 1 119 ? -24.718 -6.845 7.838 1.00 97.88 119 THR A O 1
ATOM 885 N N . THR A 1 120 ? -26.754 -6.811 6.928 1.00 97.81 120 THR A N 1
ATOM 886 C CA . THR A 1 120 ? -27.204 -5.583 7.595 1.00 97.81 120 THR A CA 1
ATOM 887 C C . THR A 1 120 ? -28.524 -5.814 8.313 1.00 97.81 120 THR A C 1
ATOM 889 O O . THR A 1 120 ? -29.522 -6.136 7.671 1.00 97.81 120 THR A O 1
ATOM 892 N N . PHE A 1 121 ? -28.530 -5.620 9.632 1.00 98.19 121 PHE A N 1
ATOM 893 C CA . PHE A 1 121 ? -29.730 -5.518 10.462 1.00 98.19 121 PHE A CA 1
ATOM 894 C C . PHE A 1 121 ? -29.939 -4.047 10.831 1.00 98.19 121 PHE A C 1
ATOM 896 O O . PHE A 1 121 ? -29.054 -3.436 11.428 1.00 98.19 121 PHE A O 1
ATOM 903 N N . SER A 1 122 ? -31.089 -3.484 10.460 1.00 96.12 122 SER A N 1
ATOM 904 C CA . SER A 1 122 ? -31.426 -2.074 10.673 1.00 96.12 122 SER A CA 1
ATOM 905 C C . SER A 1 122 ? -32.856 -1.904 11.187 1.00 96.12 122 SER A C 1
ATOM 907 O O . SER A 1 122 ? -33.774 -2.583 10.723 1.00 96.12 122 SER A O 1
ATOM 909 N N . GLY A 1 123 ? -33.060 -0.990 12.129 1.00 90.88 123 GLY A N 1
ATOM 910 C CA . GLY A 1 123 ? -34.361 -0.713 12.734 1.00 90.88 123 GLY A CA 1
ATOM 911 C C . GLY A 1 123 ? -34.434 0.679 13.354 1.00 90.88 123 GLY A C 1
ATOM 912 O O . GLY A 1 123 ? -33.405 1.325 13.548 1.00 90.88 123 GLY A O 1
ATOM 913 N N . ASN A 1 124 ? -35.626 1.128 13.756 1.00 91.94 124 ASN A N 1
ATOM 914 C CA . ASN A 1 124 ? -35.726 2.287 14.648 1.00 91.94 124 ASN A CA 1
ATOM 915 C C . ASN A 1 124 ? -35.004 1.991 15.973 1.00 91.94 124 ASN A C 1
ATOM 917 O O . ASN A 1 124 ? -34.168 2.766 16.419 1.00 91.94 124 ASN A O 1
ATOM 921 N N . THR A 1 125 ? -35.236 0.806 16.536 1.00 97.19 125 THR A N 1
ATOM 922 C CA . THR A 1 125 ? -34.357 0.175 17.528 1.00 97.19 125 THR A CA 1
ATOM 923 C C . THR A 1 125 ? -33.941 -1.198 17.024 1.00 97.19 125 THR A C 1
ATOM 925 O O . THR A 1 125 ? -34.689 -1.840 16.285 1.00 97.19 125 THR A O 1
ATOM 928 N N . THR A 1 126 ? -32.763 -1.663 17.429 1.00 97.31 126 THR A N 1
ATOM 929 C CA . THR A 1 126 ? -32.250 -2.980 17.036 1.00 97.31 126 THR A CA 1
ATOM 930 C C . THR A 1 126 ? -31.821 -3.748 18.277 1.00 97.31 126 THR A C 1
ATOM 932 O O . THR A 1 126 ? -30.880 -3.357 18.961 1.00 97.31 126 THR A O 1
ATOM 935 N N . TYR A 1 127 ? -32.512 -4.846 18.577 1.00 98.56 127 TYR A N 1
ATOM 936 C CA . TYR A 1 127 ? -32.238 -5.716 19.718 1.00 98.56 127 TYR A CA 1
ATOM 937 C C . TYR A 1 127 ? -31.853 -7.111 19.232 1.00 98.56 127 TYR A C 1
ATOM 939 O O . TYR A 1 127 ? -32.657 -7.800 18.600 1.00 98.56 127 TYR A O 1
ATOM 947 N N . VAL A 1 128 ? -30.635 -7.543 19.544 1.00 98.75 128 VAL A N 1
ATOM 948 C CA . VAL A 1 128 ? -30.102 -8.856 19.177 1.00 98.75 128 VAL A CA 1
ATOM 949 C C . VAL A 1 128 ? -29.745 -9.622 20.443 1.00 98.75 128 VAL A C 1
ATOM 951 O O . VAL A 1 128 ? -28.977 -9.139 21.272 1.00 98.75 128 VAL A O 1
ATOM 954 N N . GLN A 1 129 ? -30.288 -10.828 20.586 1.00 98.69 129 GLN A N 1
ATOM 955 C CA . GLN A 1 129 ? -30.037 -11.681 21.741 1.00 98.69 129 GLN A CA 1
ATOM 956 C C . GLN A 1 129 ? -29.703 -13.115 21.330 1.00 98.69 129 GLN A C 1
ATOM 958 O O . GLN A 1 129 ? -30.437 -13.735 20.556 1.00 98.69 129 GLN A O 1
ATOM 963 N N . ALA A 1 130 ? -28.637 -13.653 21.917 1.00 98.69 130 ALA A N 1
ATOM 964 C CA . ALA A 1 130 ? -28.197 -15.031 21.743 1.00 98.69 130 ALA A CA 1
ATOM 965 C C . ALA A 1 130 ? -28.103 -15.753 23.095 1.00 98.69 130 ALA A C 1
ATOM 967 O O . ALA A 1 130 ? -27.722 -15.169 24.114 1.00 98.69 130 ALA A O 1
ATOM 968 N N . GLY A 1 131 ? -28.455 -17.038 23.115 1.00 98.50 131 GLY A N 1
ATOM 969 C CA . GLY A 1 131 ? -28.277 -17.882 24.294 1.00 98.50 131 GLY A CA 1
ATOM 970 C C . GLY A 1 131 ? -26.829 -18.303 24.548 1.00 98.50 131 GLY A C 1
ATOM 971 O O . GLY A 1 131 ? -26.531 -18.642 25.686 1.00 98.50 131 GLY A O 1
ATOM 972 N N . ASN A 1 132 ? -25.960 -18.219 23.540 1.00 98.62 132 ASN A N 1
ATOM 973 C CA . ASN A 1 132 ? -24.515 -18.423 23.601 1.00 98.62 132 ASN A CA 1
ATOM 974 C C . ASN A 1 132 ? -23.818 -17.174 23.049 1.00 98.62 132 ASN A C 1
ATOM 976 O O . ASN A 1 132 ? -23.587 -16.259 23.837 1.00 98.62 132 ASN A O 1
ATOM 980 N N . ASP A 1 133 ? -23.579 -17.107 21.730 1.00 98.88 133 ASP A N 1
ATOM 981 C CA . ASP A 1 133 ? -22.690 -16.115 21.113 1.00 98.88 133 ASP A CA 1
ATOM 982 C C . ASP A 1 133 ? -23.377 -15.242 20.051 1.00 98.88 133 ASP A C 1
ATOM 984 O O . ASP A 1 133 ? -24.272 -15.684 19.321 1.00 98.88 133 ASP A O 1
ATOM 988 N N . ILE A 1 134 ? -22.922 -13.996 19.922 1.00 98.94 134 ILE A N 1
ATOM 989 C CA . ILE A 1 134 ? -23.246 -13.123 18.788 1.00 98.94 134 ILE A CA 1
ATOM 990 C C . ILE A 1 134 ? -21.973 -12.879 17.983 1.00 98.94 134 ILE A C 1
ATOM 992 O O . ILE A 1 134 ? -21.015 -12.310 18.495 1.00 98.94 134 ILE A O 1
ATOM 996 N N . ASN A 1 135 ? -21.990 -13.248 16.705 1.00 98.88 135 ASN A N 1
ATOM 997 C CA . ASN A 1 135 ? -20.870 -13.087 15.785 1.00 98.88 135 ASN A CA 1
ATOM 998 C C . ASN A 1 135 ? -21.268 -12.133 14.655 1.00 98.88 135 ASN A C 1
ATOM 1000 O O . ASN A 1 135 ? -22.137 -12.456 13.845 1.00 98.88 135 ASN A O 1
ATOM 1004 N N . VAL A 1 136 ? -20.634 -10.964 14.586 1.00 98.81 136 VAL A N 1
ATOM 1005 C CA . VAL A 1 136 ? -20.822 -9.955 13.538 1.00 98.81 136 VAL A CA 1
ATOM 1006 C C . VAL A 1 136 ? -19.513 -9.822 12.769 1.00 98.81 136 VAL A C 1
ATOM 1008 O O . VAL A 1 136 ? -18.556 -9.245 13.276 1.00 98.81 136 VAL A O 1
ATOM 1011 N N . LYS A 1 137 ? -19.456 -10.376 11.553 1.00 98.38 137 LYS A N 1
ATOM 1012 C CA . LYS A 1 137 ? -18.248 -10.382 10.718 1.00 98.38 137 LYS A CA 1
ATOM 1013 C C . LYS A 1 137 ? -18.461 -9.646 9.400 1.00 98.38 137 LYS A C 1
ATOM 1015 O O . LYS A 1 137 ? -19.346 -10.023 8.628 1.00 98.38 137 LYS A O 1
ATOM 1020 N N . GLY A 1 138 ? -17.667 -8.599 9.162 1.00 94.38 138 GLY A N 1
ATOM 1021 C CA . GLY A 1 138 ? -17.826 -7.631 8.067 1.00 94.38 138 GLY A CA 1
ATOM 1022 C C . GLY A 1 138 ? -19.269 -7.173 7.852 1.00 94.38 138 GLY A C 1
ATOM 1023 O O . GLY A 1 138 ? -19.703 -7.048 6.713 1.00 94.38 138 GLY A O 1
ATOM 1024 N N . SER A 1 139 ? -20.048 -7.052 8.929 1.00 97.94 139 SER A N 1
ATOM 1025 C CA . SER A 1 139 ? -21.509 -6.917 8.903 1.00 97.94 139 SER A CA 1
ATOM 1026 C C . SER A 1 139 ? -21.981 -5.765 9.790 1.00 97.94 139 SER A C 1
ATOM 1028 O O . SER A 1 139 ? -21.236 -5.248 10.620 1.00 97.94 139 SER A O 1
ATOM 1030 N N . ASN A 1 140 ? -23.234 -5.353 9.616 1.00 94.38 140 ASN A N 1
ATOM 1031 C CA . ASN A 1 140 ? -23.797 -4.160 10.231 1.00 94.38 140 ASN A CA 1
ATOM 1032 C C . ASN A 1 140 ? -24.993 -4.492 11.134 1.00 94.38 140 ASN A C 1
ATOM 1034 O O . ASN A 1 140 ? -25.925 -5.177 10.708 1.00 94.38 140 ASN A O 1
ATOM 1038 N N . VAL A 1 141 ? -25.000 -3.955 12.354 1.00 97.25 141 VAL A N 1
ATOM 1039 C CA . VAL A 1 141 ? -26.146 -3.968 13.279 1.00 97.25 141 VAL A CA 1
ATOM 1040 C C . VAL A 1 141 ? -26.389 -2.538 13.739 1.00 97.25 141 VAL A C 1
ATOM 1042 O O . VAL A 1 141 ? -25.703 -2.026 14.622 1.00 97.25 141 VAL A O 1
ATOM 1045 N N . VAL A 1 142 ? -27.337 -1.864 13.099 1.00 93.31 142 VAL A N 1
ATOM 1046 C CA . VAL A 1 142 ? -27.524 -0.418 13.241 1.00 93.31 142 VAL A CA 1
ATOM 1047 C C . VAL A 1 142 ? -28.951 -0.062 13.630 1.00 93.31 142 VAL A C 1
ATOM 1049 O O . VAL A 1 142 ? -29.879 -0.842 13.415 1.00 93.31 142 VAL A O 1
ATOM 1052 N N . SER A 1 143 ? -29.137 1.114 14.219 1.00 89.94 143 SER A N 1
ATOM 1053 C CA . SER A 1 143 ? -30.463 1.655 14.508 1.00 89.94 143 SER A CA 1
ATOM 1054 C C . SER A 1 143 ? -30.497 3.181 14.506 1.00 89.94 143 SER A C 1
ATOM 1056 O O . SER A 1 143 ? -29.456 3.836 14.407 1.00 89.94 143 SER A O 1
ATOM 1058 N N . THR A 1 144 ? -31.695 3.751 14.632 1.00 85.38 144 THR A N 1
ATOM 1059 C CA . THR A 1 144 ? -31.873 5.193 14.834 1.00 85.38 144 THR A CA 1
ATOM 1060 C C . THR A 1 144 ? -31.834 5.577 16.313 1.00 85.38 144 THR A C 1
ATOM 1062 O O . THR A 1 144 ? -31.037 6.422 16.698 1.00 85.38 144 THR A O 1
ATOM 1065 N N . GLU A 1 145 ? -32.655 4.943 17.148 1.00 92.94 145 GLU A N 1
ATOM 1066 C CA . GLU A 1 145 ? -32.933 5.327 18.540 1.00 92.94 145 GLU A CA 1
ATOM 1067 C C . GLU A 1 145 ? -32.231 4.432 19.574 1.00 92.94 145 GLU A C 1
ATOM 1069 O O . GLU A 1 145 ? -32.203 4.754 20.761 1.00 92.94 145 GLU A O 1
ATOM 1074 N N . GLY A 1 146 ? -31.638 3.301 19.174 1.00 93.56 146 GLY A N 1
ATOM 1075 C CA . GLY A 1 146 ? -30.909 2.457 20.121 1.00 93.56 146 GLY A CA 1
ATOM 1076 C C . GLY A 1 146 ? -30.607 1.045 19.633 1.00 93.56 146 GLY A C 1
ATOM 1077 O O . GLY A 1 146 ? -31.486 0.341 19.127 1.00 93.56 146 GLY A O 1
ATOM 1078 N N . THR A 1 147 ? -29.360 0.617 19.831 1.00 97.12 147 THR A N 1
ATOM 1079 C CA . THR A 1 147 ? -28.880 -0.726 19.478 1.00 97.12 147 THR A CA 1
ATOM 1080 C C . THR A 1 147 ? -28.472 -1.481 20.735 1.00 97.12 147 THR A C 1
ATOM 1082 O O . THR A 1 147 ? -27.762 -0.953 21.590 1.00 97.12 147 THR A O 1
ATOM 1085 N N . THR A 1 148 ? -28.915 -2.727 20.872 1.00 98.81 148 THR A N 1
ATOM 1086 C CA . THR A 1 148 ? -28.589 -3.592 22.009 1.00 98.81 148 THR A CA 1
ATOM 1087 C C . THR A 1 148 ? -28.206 -4.991 21.541 1.00 98.81 148 THR A C 1
ATOM 1089 O O . THR A 1 148 ? -28.956 -5.621 20.797 1.00 98.81 148 THR A O 1
ATOM 1092 N N . LEU A 1 149 ? -27.056 -5.484 22.000 1.00 98.81 149 LEU A N 1
ATOM 1093 C CA . LEU A 1 149 ? -26.547 -6.835 21.742 1.00 98.81 149 LEU A CA 1
ATOM 1094 C C . LEU A 1 149 ? -26.306 -7.542 23.075 1.00 98.81 149 LEU A C 1
ATOM 1096 O O . LEU A 1 149 ? -25.530 -7.048 23.890 1.00 98.81 149 LEU A O 1
ATOM 1100 N N . ILE A 1 150 ? -26.958 -8.684 23.300 1.00 98.81 150 ILE A N 1
ATOM 1101 C CA . ILE A 1 150 ? -26.834 -9.454 24.544 1.00 98.81 150 ILE A CA 1
ATOM 1102 C C . ILE A 1 150 ? -26.546 -10.924 24.239 1.00 98.81 150 ILE A C 1
ATOM 1104 O O . ILE A 1 150 ? -27.386 -11.626 23.674 1.00 98.81 150 ILE A O 1
ATOM 1108 N N . ALA A 1 151 ? -25.389 -11.406 24.679 1.00 98.75 151 ALA A N 1
ATOM 1109 C CA . ALA A 1 151 ? -24.982 -12.803 24.578 1.00 98.75 151 ALA A CA 1
ATOM 1110 C C . ALA A 1 151 ? -24.669 -13.359 25.973 1.00 98.75 151 ALA A C 1
ATOM 1112 O O . ALA A 1 151 ? -24.068 -12.670 26.802 1.00 98.75 151 ALA A O 1
ATOM 1113 N N . LYS A 1 152 ? -25.063 -14.604 26.268 1.00 98.56 152 LYS A N 1
ATOM 1114 C CA . LYS A 1 152 ? -24.712 -15.214 27.567 1.00 98.56 152 LYS A CA 1
ATOM 1115 C C . LYS A 1 152 ? -23.239 -15.600 27.661 1.00 98.56 152 LYS A C 1
ATOM 1117 O O . LYS A 1 152 ? -22.741 -15.737 28.776 1.00 98.56 152 LYS A O 1
ATOM 1122 N N . HIS A 1 153 ? -22.568 -15.791 26.531 1.00 98.62 153 HIS A N 1
ATOM 1123 C CA . HIS A 1 153 ? -21.140 -16.055 26.455 1.00 98.62 153 HIS A CA 1
ATOM 1124 C C . HIS A 1 153 ? -20.457 -14.882 25.756 1.00 98.62 153 HIS A C 1
ATOM 1126 O O . HIS A 1 153 ? -20.137 -13.916 26.450 1.00 98.62 153 HIS A O 1
ATOM 1132 N N . ASP A 1 154 ? -20.293 -14.923 24.433 1.00 98.88 154 ASP A N 1
ATOM 1133 C CA . ASP A 1 154 ? -19.387 -14.005 23.747 1.00 98.88 154 ASP A CA 1
ATOM 1134 C C . ASP A 1 154 ? -20.091 -13.093 22.730 1.00 98.88 154 ASP A C 1
ATOM 1136 O O . ASP A 1 154 ? -21.088 -13.453 22.099 1.00 98.88 154 ASP A O 1
ATOM 1140 N N . VAL A 1 155 ? -19.562 -11.881 22.561 1.00 98.94 155 VAL A N 1
ATOM 1141 C CA . VAL A 1 155 ? -19.933 -10.975 21.464 1.00 98.94 155 VAL A CA 1
ATOM 1142 C C . VAL A 1 155 ? -18.673 -10.646 20.673 1.00 98.94 155 VAL A C 1
ATOM 1144 O O . VAL A 1 155 ? -17.779 -9.976 21.186 1.00 98.94 155 VAL A O 1
ATOM 1147 N N . ASN A 1 156 ? -18.634 -11.087 19.417 1.00 98.88 156 ASN A N 1
ATOM 1148 C CA . ASN A 1 156 ? -17.511 -10.908 18.503 1.00 98.88 156 ASN A CA 1
ATOM 1149 C C . ASN A 1 156 ? -17.920 -9.964 17.362 1.00 98.88 156 ASN A C 1
ATOM 1151 O O . ASN A 1 156 ? -18.860 -10.255 16.619 1.00 98.88 156 ASN A O 1
ATOM 1155 N N . ILE A 1 157 ? -17.229 -8.832 17.220 1.00 98.75 157 ILE A N 1
ATOM 1156 C CA . ILE A 1 157 ? -17.437 -7.827 16.167 1.00 98.75 157 ILE A CA 1
ATOM 1157 C C . ILE A 1 157 ? -16.134 -7.692 15.373 1.00 98.75 157 ILE A C 1
ATOM 1159 O O . ILE A 1 157 ? -15.228 -6.941 15.731 1.00 98.75 157 ILE A O 1
ATOM 1163 N N . GLU A 1 158 ? -16.029 -8.443 14.285 1.00 98.50 158 GLU A N 1
ATOM 1164 C CA . GLU A 1 158 ? -14.793 -8.604 13.521 1.00 98.50 158 GLU A CA 1
ATOM 1165 C C . GLU A 1 158 ? -14.911 -8.044 12.106 1.00 98.50 158 GLU A C 1
ATOM 1167 O O . GLU A 1 158 ? -15.963 -8.119 11.464 1.00 98.50 158 GLU A O 1
ATOM 1172 N N . ALA A 1 159 ? -13.800 -7.555 11.568 1.00 96.94 159 ALA A N 1
ATOM 1173 C CA . ALA A 1 159 ? -13.686 -7.280 10.149 1.00 96.94 159 ALA A CA 1
ATOM 1174 C C . ALA A 1 159 ? -13.715 -8.592 9.344 1.00 96.94 159 ALA A C 1
ATOM 1176 O O . ALA A 1 159 ? -13.170 -9.623 9.749 1.00 96.94 159 ALA A O 1
ATOM 1177 N N . ALA A 1 160 ? -14.344 -8.556 8.174 1.00 97.19 160 ALA A N 1
ATOM 1178 C CA . ALA A 1 160 ? -14.057 -9.518 7.122 1.00 97.19 160 ALA A CA 1
ATOM 1179 C C . ALA A 1 160 ? -12.778 -9.104 6.373 1.00 97.19 160 ALA A C 1
ATOM 1181 O O . ALA A 1 160 ? -12.146 -8.099 6.697 1.00 97.19 160 ALA A O 1
ATOM 1182 N N . THR A 1 161 ? -12.374 -9.893 5.383 1.00 97.19 161 THR A N 1
ATOM 1183 C CA . THR A 1 161 ? -11.150 -9.645 4.617 1.00 97.19 161 THR A CA 1
ATOM 1184 C C . THR A 1 161 ? -11.486 -9.577 3.140 1.00 97.19 161 THR A C 1
ATOM 1186 O O . THR A 1 161 ? -12.020 -10.542 2.591 1.00 97.19 161 THR A O 1
ATOM 1189 N N . ASP A 1 162 ? -11.135 -8.460 2.513 1.00 96.81 162 ASP A N 1
ATOM 1190 C CA . ASP A 1 162 ? -11.114 -8.328 1.061 1.00 96.81 162 ASP A CA 1
ATOM 1191 C C . ASP A 1 162 ? -9.713 -8.678 0.551 1.00 96.81 162 ASP A C 1
ATOM 1193 O O . ASP A 1 162 ? -8.710 -8.418 1.223 1.00 96.81 162 ASP A O 1
ATOM 1197 N N . SER A 1 163 ? -9.626 -9.282 -0.634 1.00 98.06 163 SER A N 1
ATOM 1198 C CA . SER A 1 163 ? -8.346 -9.682 -1.226 1.00 98.06 163 SER A CA 1
ATOM 1199 C C . SER A 1 163 ? -8.280 -9.329 -2.700 1.00 98.06 163 SER A C 1
ATOM 1201 O O . SER A 1 163 ? -9.202 -9.646 -3.450 1.00 98.06 163 SER A O 1
ATOM 1203 N N . THR A 1 164 ? -7.166 -8.751 -3.134 1.00 98.38 164 THR A N 1
ATOM 1204 C CA . THR A 1 164 ? -6.909 -8.438 -4.544 1.00 98.38 164 THR A CA 1
ATOM 1205 C C . THR A 1 164 ? -5.545 -8.970 -4.941 1.00 98.38 164 THR A C 1
ATOM 1207 O O . THR A 1 164 ? -4.564 -8.724 -4.249 1.00 98.38 164 THR A O 1
ATOM 1210 N N . THR A 1 165 ? -5.473 -9.693 -6.055 1.00 98.38 165 THR A N 1
ATOM 1211 C CA . THR A 1 165 ? -4.223 -10.044 -6.732 1.00 98.38 165 THR A CA 1
ATOM 1212 C C . THR A 1 165 ? -4.288 -9.546 -8.164 1.00 98.38 165 THR A C 1
ATOM 1214 O O . THR A 1 165 ? -5.172 -9.941 -8.922 1.00 98.38 165 THR A O 1
ATOM 1217 N N . GLU A 1 166 ? -3.349 -8.696 -8.550 1.00 97.44 166 GLU A N 1
ATOM 1218 C CA . GLU A 1 166 ? -3.258 -8.128 -9.887 1.00 97.44 166 GLU A CA 1
ATOM 1219 C C . GLU A 1 166 ? -1.867 -8.341 -10.484 1.00 97.44 166 GLU A C 1
ATOM 1221 O O . GLU A 1 166 ? -0.853 -8.399 -9.787 1.00 97.44 166 GLU A O 1
ATOM 1226 N N . ARG A 1 167 ? -1.817 -8.482 -11.807 1.00 97.94 167 ARG A N 1
ATOM 1227 C CA . ARG A 1 167 ? -0.570 -8.522 -12.563 1.00 97.94 167 ARG A CA 1
ATOM 1228 C C . ARG A 1 167 ? -0.705 -7.729 -13.843 1.00 97.94 167 ARG A C 1
ATOM 1230 O O . ARG A 1 167 ? -1.635 -7.952 -14.614 1.00 97.94 167 ARG A O 1
ATOM 1237 N N . HIS A 1 168 ? 0.298 -6.911 -14.123 1.00 97.00 168 HIS A N 1
ATOM 1238 C CA . HIS A 1 168 ? 0.448 -6.165 -15.360 1.00 97.00 168 HIS A CA 1
ATOM 1239 C C . HIS A 1 168 ? 1.789 -6.493 -16.010 1.00 97.00 168 HIS A C 1
ATOM 1241 O O . HIS A 1 168 ? 2.838 -5.993 -15.607 1.00 97.00 168 HIS A O 1
ATOM 1247 N N . LEU A 1 169 ? 1.748 -7.316 -17.057 1.00 97.62 169 LEU A N 1
ATOM 1248 C CA . LEU A 1 169 ? 2.891 -7.610 -17.913 1.00 97.62 169 LEU A CA 1
ATOM 1249 C C . LEU A 1 169 ? 2.784 -6.817 -19.214 1.00 97.62 169 LEU A C 1
ATOM 1251 O O . LEU A 1 169 ? 1.797 -6.926 -19.945 1.00 97.62 169 LEU A O 1
ATOM 1255 N N . ARG A 1 170 ? 3.859 -6.121 -19.578 1.00 95.50 170 ARG A N 1
ATOM 1256 C CA . ARG A 1 170 ? 4.056 -5.530 -20.902 1.00 95.50 170 ARG A CA 1
ATOM 1257 C C . ARG A 1 170 ? 5.443 -5.870 -21.430 1.00 95.50 170 ARG A C 1
ATOM 1259 O O . ARG A 1 170 ? 6.449 -5.423 -20.892 1.00 95.50 170 ARG A O 1
ATOM 1266 N N . GLU A 1 171 ? 5.489 -6.598 -22.538 1.00 95.25 171 GLU A N 1
ATOM 1267 C CA . GLU A 1 171 ? 6.709 -6.944 -23.260 1.00 95.25 171 GLU A CA 1
ATOM 1268 C C . GLU A 1 171 ? 6.696 -6.328 -24.667 1.00 95.25 171 GLU A C 1
ATOM 1270 O O . GLU A 1 171 ? 5.796 -6.576 -25.463 1.00 95.25 171 GLU A O 1
ATOM 1275 N N . GLU A 1 172 ? 7.718 -5.550 -25.010 1.00 89.88 172 GLU A N 1
ATOM 1276 C CA . GLU A 1 172 ? 7.920 -4.949 -26.326 1.00 89.88 172 GLU A CA 1
ATOM 1277 C C . GLU A 1 172 ? 9.201 -5.503 -26.965 1.00 89.88 172 GLU A C 1
ATOM 1279 O O . GLU A 1 172 ? 10.291 -5.384 -26.411 1.00 89.88 172 GLU A O 1
ATOM 1284 N N . LYS A 1 173 ? 9.077 -6.103 -28.151 1.00 92.31 173 LYS A N 1
ATOM 1285 C CA . LYS A 1 173 ? 10.176 -6.636 -28.965 1.00 92.31 173 LYS A CA 1
ATOM 1286 C C . LYS A 1 173 ? 10.263 -5.874 -30.284 1.00 92.31 173 LYS A C 1
ATOM 1288 O O . LYS A 1 173 ? 9.273 -5.785 -31.010 1.00 92.31 173 LYS A O 1
ATOM 1293 N N . LYS A 1 174 ? 11.438 -5.353 -30.625 1.00 86.69 174 LYS A N 1
ATOM 1294 C CA . LYS A 1 174 ? 11.734 -4.702 -31.909 1.00 86.69 174 LYS A CA 1
ATOM 1295 C C . LYS A 1 174 ? 12.837 -5.446 -32.641 1.00 86.69 174 LYS A C 1
ATOM 1297 O O . LYS A 1 174 ? 13.753 -5.972 -32.012 1.00 86.69 174 LYS A O 1
ATOM 1302 N N . SER A 1 175 ? 12.769 -5.454 -33.965 1.00 83.62 175 SER A N 1
ATOM 1303 C CA . SER A 1 175 ? 13.855 -5.935 -34.816 1.00 83.62 175 SER A CA 1
ATOM 1304 C C . SER A 1 175 ? 13.965 -5.130 -36.107 1.00 83.62 175 SER A C 1
ATOM 1306 O O . SER A 1 175 ? 12.948 -4.651 -36.614 1.00 83.62 175 SER A O 1
ATOM 1308 N N . GLY A 1 176 ? 15.168 -5.063 -36.670 1.00 79.88 176 GLY A N 1
ATOM 1309 C CA . GLY A 1 176 ? 15.476 -4.275 -37.859 1.00 79.88 176 GLY A CA 1
ATOM 1310 C C . GLY A 1 176 ? 15.906 -2.858 -37.490 1.00 79.88 176 GLY A C 1
ATOM 1311 O O . GLY A 1 176 ? 16.574 -2.683 -36.473 1.00 79.88 176 GLY A O 1
ATOM 1312 N N . LEU A 1 177 ? 15.539 -1.865 -38.299 1.00 79.38 177 LEU A N 1
ATOM 1313 C CA . LEU A 1 177 ? 15.871 -0.458 -38.055 1.00 79.38 177 LEU A CA 1
ATOM 1314 C C . LEU A 1 177 ? 14.883 0.171 -37.058 1.00 79.38 177 LEU A C 1
ATOM 1316 O O . LEU A 1 177 ? 13.683 0.254 -37.330 1.00 79.38 177 LEU A O 1
ATOM 1320 N N . PHE A 1 178 ? 15.376 0.636 -35.912 1.00 70.50 178 PHE A N 1
ATOM 1321 C CA . PHE A 1 178 ? 14.601 1.387 -34.922 1.00 70.50 178 PHE A CA 1
ATOM 1322 C C . PHE A 1 178 ? 15.394 2.580 -34.378 1.00 70.50 178 PHE A C 1
ATOM 1324 O O . PHE A 1 178 ? 16.619 2.569 -34.349 1.00 70.50 178 PHE A O 1
ATOM 1331 N N . SER A 1 179 ? 14.690 3.629 -33.948 1.00 65.38 179 SER A N 1
ATOM 1332 C CA . SER A 1 179 ? 15.327 4.794 -33.322 1.00 65.38 179 SER A CA 1
ATOM 1333 C C . SER A 1 179 ? 15.957 4.407 -31.980 1.00 65.38 179 SER A C 1
ATOM 1335 O O . SER A 1 179 ? 15.334 3.696 -31.187 1.00 65.38 179 SER A O 1
ATOM 1337 N N . SER A 1 180 ? 17.168 4.899 -31.719 1.00 52.03 180 SER A N 1
ATOM 1338 C CA . SER A 1 180 ? 17.876 4.740 -30.443 1.00 52.03 180 SER A CA 1
ATOM 1339 C C . SER A 1 180 ? 17.690 5.943 -29.501 1.00 52.03 180 SER A C 1
ATOM 1341 O O . SER A 1 180 ? 18.389 6.036 -28.495 1.00 52.03 180 SER A O 1
ATOM 1343 N N . GLY A 1 181 ? 16.762 6.859 -29.818 1.00 44.66 181 GLY A N 1
ATOM 1344 C CA . GLY A 1 181 ? 16.605 8.164 -29.163 1.00 44.66 181 GLY A CA 1
ATOM 1345 C C . GLY A 1 181 ? 17.459 9.259 -29.822 1.00 44.66 181 GLY A C 1
ATOM 1346 O O . GLY A 1 181 ? 18.573 9.000 -30.278 1.00 44.66 181 GLY A O 1
ATOM 1347 N N . GLY A 1 182 ? 16.934 10.488 -29.903 1.00 50.16 182 GLY A N 1
ATOM 1348 C CA . GLY A 1 182 ? 17.575 11.589 -30.639 1.00 50.16 182 GLY A CA 1
ATOM 1349 C C . GLY A 1 182 ? 17.694 11.306 -32.147 1.00 50.16 182 GLY A C 1
ATOM 1350 O O . GLY A 1 182 ? 16.775 10.755 -32.748 1.00 50.16 182 GLY A O 1
ATOM 1351 N N . ILE A 1 183 ? 18.835 11.668 -32.747 1.00 46.78 183 ILE A N 1
ATOM 1352 C CA . ILE A 1 183 ? 19.155 11.462 -34.182 1.00 46.78 183 ILE A CA 1
ATOM 1353 C C . ILE A 1 183 ? 19.697 10.042 -34.452 1.00 46.78 183 ILE A C 1
ATOM 1355 O O . ILE A 1 183 ? 19.864 9.642 -35.601 1.00 46.78 183 ILE A O 1
ATOM 1359 N N . GLY A 1 184 ? 19.972 9.259 -33.403 1.00 49.44 184 GLY A N 1
ATOM 1360 C CA . GLY A 1 184 ? 20.566 7.932 -33.536 1.00 49.44 184 GLY A CA 1
ATOM 1361 C C . GLY A 1 184 ? 19.577 6.847 -33.972 1.00 49.44 184 GLY A C 1
ATOM 1362 O O . GLY A 1 184 ? 18.387 6.868 -33.628 1.00 49.44 184 GLY A O 1
ATOM 1363 N N . PHE A 1 185 ? 20.090 5.856 -34.698 1.00 59.25 185 PHE A N 1
ATOM 1364 C CA . PHE A 1 185 ? 19.349 4.662 -35.090 1.00 59.25 185 PHE A CA 1
ATOM 1365 C C . PHE A 1 185 ? 20.134 3.387 -34.775 1.00 59.25 185 PHE A C 1
ATOM 1367 O O . PHE A 1 185 ? 21.359 3.335 -34.870 1.00 59.25 185 PHE A O 1
ATOM 1374 N N . THR A 1 186 ? 19.408 2.330 -34.429 1.00 59.78 186 THR A N 1
ATOM 1375 C CA . THR A 1 186 ? 19.943 0.986 -34.225 1.00 59.78 186 THR A CA 1
ATOM 1376 C C . THR A 1 186 ? 19.340 0.043 -35.257 1.00 59.78 186 THR A C 1
ATOM 1378 O O . THR A 1 186 ? 18.126 0.001 -35.446 1.00 59.78 186 THR A O 1
ATOM 1381 N N . ILE A 1 187 ? 20.192 -0.748 -35.901 1.00 70.25 187 ILE A N 1
ATOM 1382 C CA . ILE A 1 187 ? 19.810 -1.899 -36.712 1.00 70.25 187 ILE A CA 1
ATOM 1383 C C . ILE A 1 187 ? 20.123 -3.146 -35.894 1.00 70.25 187 ILE A C 1
ATOM 1385 O O . ILE A 1 187 ? 21.287 -3.475 -35.664 1.00 70.25 187 ILE A O 1
ATOM 1389 N N . GLY A 1 188 ? 19.096 -3.843 -35.417 1.00 78.00 188 GLY A N 1
ATOM 1390 C CA . GLY A 1 188 ? 19.316 -4.995 -34.548 1.00 78.00 188 GLY A CA 1
ATOM 1391 C C . GLY A 1 188 ? 18.046 -5.577 -33.961 1.00 78.00 188 GLY A C 1
ATOM 1392 O O . GLY A 1 188 ? 17.002 -5.573 -34.603 1.00 78.00 188 GLY A O 1
ATOM 1393 N N . THR A 1 189 ? 18.128 -6.064 -32.728 1.00 83.38 189 THR A N 1
ATOM 1394 C CA . THR A 1 189 ? 16.997 -6.539 -31.928 1.00 83.38 189 THR A CA 1
ATOM 1395 C C . THR A 1 189 ? 16.983 -5.860 -30.566 1.00 83.38 189 THR A C 1
ATOM 1397 O O . THR A 1 189 ? 18.037 -5.649 -29.970 1.00 83.38 189 THR A O 1
ATOM 1400 N N . GLN A 1 190 ? 15.794 -5.563 -30.051 1.00 84.56 190 GLN A N 1
ATOM 1401 C CA . GLN A 1 190 ? 15.574 -4.993 -28.723 1.00 84.56 190 GLN A CA 1
ATOM 1402 C C . GLN A 1 190 ? 14.377 -5.686 -28.062 1.00 84.56 190 GLN A C 1
ATOM 1404 O O . GLN A 1 190 ? 13.371 -5.938 -28.718 1.00 84.56 190 GLN A O 1
ATOM 1409 N N . GLN A 1 191 ? 14.472 -5.982 -26.770 1.00 85.44 191 GLN A N 1
ATOM 1410 C CA . GLN A 1 191 ? 13.390 -6.465 -25.918 1.00 85.44 191 GLN A CA 1
ATOM 1411 C C . GLN A 1 191 ? 13.345 -5.603 -24.658 1.00 85.44 191 GLN A C 1
ATOM 1413 O O . GLN A 1 191 ? 14.370 -5.407 -24.009 1.00 85.44 191 GLN A O 1
ATOM 1418 N N . GLN A 1 192 ? 12.155 -5.146 -24.287 1.00 86.06 192 GLN A N 1
ATOM 1419 C CA . GLN A 1 192 ? 11.875 -4.481 -23.021 1.00 86.06 192 GLN A CA 1
ATOM 1420 C C . GLN A 1 192 ? 10.659 -5.150 -22.376 1.00 86.06 192 GLN A C 1
ATOM 1422 O O . GLN A 1 192 ? 9.629 -5.276 -23.027 1.00 86.06 192 GLN A O 1
ATOM 1427 N N . SER A 1 193 ? 10.771 -5.589 -21.125 1.00 90.56 193 SER A N 1
ATOM 1428 C CA . SER A 1 193 ? 9.684 -6.210 -20.360 1.00 90.56 193 SER A CA 1
ATOM 1429 C C . SER A 1 193 ? 9.493 -5.478 -19.039 1.00 90.56 193 SER A C 1
ATOM 1431 O O . SER A 1 193 ? 10.481 -5.173 -18.375 1.00 90.56 193 SER A O 1
ATOM 1433 N N . GLN A 1 194 ? 8.245 -5.217 -18.668 1.00 90.62 194 GLN A N 1
ATOM 1434 C CA . GLN A 1 194 ? 7.830 -4.711 -17.360 1.00 90.62 194 GLN A CA 1
ATOM 1435 C C . GLN A 1 194 ? 6.757 -5.657 -16.820 1.00 90.62 194 GLN A C 1
ATOM 1437 O O . GLN A 1 194 ? 5.788 -5.923 -17.529 1.00 90.62 194 GLN A O 1
ATOM 1442 N N . ASP A 1 195 ? 6.964 -6.201 -15.628 1.00 95.69 195 ASP A N 1
ATOM 1443 C CA . ASP A 1 195 ? 6.066 -7.141 -14.953 1.00 95.69 195 ASP A CA 1
ATOM 1444 C C . ASP A 1 195 ? 5.837 -6.640 -13.526 1.00 95.69 195 ASP A C 1
ATOM 1446 O O . ASP A 1 195 ? 6.752 -6.669 -12.702 1.00 95.69 195 ASP A O 1
ATOM 1450 N N . ASN A 1 196 ? 4.638 -6.123 -13.272 1.00 95.00 196 ASN A N 1
ATOM 1451 C CA . ASN A 1 196 ? 4.207 -5.663 -11.957 1.00 95.00 196 ASN A CA 1
ATOM 1452 C C . ASN A 1 196 ? 3.192 -6.662 -11.411 1.00 95.00 196 ASN A C 1
ATOM 1454 O O . ASN A 1 196 ? 2.260 -7.025 -12.126 1.00 95.00 196 ASN A O 1
ATOM 1458 N N . GLN A 1 197 ? 3.376 -7.099 -10.174 1.00 97.62 197 GLN A N 1
ATOM 1459 C CA . GLN A 1 197 ? 2.489 -8.018 -9.471 1.00 97.62 197 GLN A CA 1
ATOM 1460 C C . GLN A 1 197 ? 2.194 -7.439 -8.099 1.00 97.62 197 GLN A C 1
ATOM 1462 O O . GLN A 1 197 ? 3.128 -7.143 -7.359 1.00 97.62 197 GLN A O 1
ATOM 1467 N N . ASP A 1 198 ? 0.922 -7.315 -7.757 1.00 96.50 198 ASP A N 1
ATOM 1468 C CA . ASP A 1 198 ? 0.480 -6.795 -6.472 1.00 96.50 198 ASP A CA 1
ATOM 1469 C C . ASP A 1 198 ? -0.532 -7.767 -5.862 1.00 96.50 198 ASP A C 1
ATOM 1471 O O . ASP A 1 198 ? -1.462 -8.216 -6.528 1.00 96.50 198 ASP A O 1
ATOM 1475 N N . ALA A 1 199 ? -0.351 -8.103 -4.589 1.00 98.00 199 ALA A N 1
ATOM 1476 C CA . ALA A 1 199 ? -1.296 -8.865 -3.787 1.00 98.00 199 ALA A CA 1
ATOM 1477 C C . ALA A 1 199 ? -1.576 -8.092 -2.497 1.00 98.00 199 ALA A C 1
ATOM 1479 O O . ALA A 1 199 ? -0.644 -7.661 -1.817 1.00 98.00 199 ALA A O 1
ATOM 1480 N N . ARG A 1 200 ? -2.849 -7.871 -2.172 1.00 97.50 200 ARG A N 1
ATOM 1481 C CA . ARG A 1 200 ? -3.279 -7.056 -1.029 1.00 97.50 200 ARG A CA 1
ATOM 1482 C C . ARG A 1 200 ? -4.419 -7.728 -0.281 1.00 97.50 200 ARG A C 1
ATOM 1484 O O . ARG A 1 200 ? -5.316 -8.286 -0.916 1.00 97.50 200 ARG A O 1
ATOM 1491 N N . THR A 1 201 ? -4.404 -7.625 1.045 1.00 97.44 201 THR A N 1
ATOM 1492 C CA . THR A 1 201 ? -5.528 -7.991 1.915 1.00 97.44 201 THR A CA 1
ATOM 1493 C C . THR A 1 201 ? -5.900 -6.813 2.802 1.00 97.44 201 THR A C 1
ATOM 1495 O O . THR A 1 201 ? -5.038 -6.309 3.524 1.00 97.44 201 THR A O 1
ATOM 1498 N N . THR A 1 202 ? -7.165 -6.403 2.781 1.00 96.38 202 THR A N 1
ATOM 1499 C CA . THR A 1 202 ? -7.674 -5.253 3.547 1.00 96.38 202 THR A CA 1
ATOM 1500 C C . THR A 1 202 ? -8.819 -5.659 4.465 1.00 96.38 202 THR A C 1
ATOM 1502 O O . THR A 1 202 ? -9.542 -6.623 4.194 1.00 96.38 202 THR A O 1
ATOM 1505 N N . ALA A 1 203 ? -8.983 -4.933 5.566 1.00 94.31 203 ALA A N 1
ATOM 1506 C CA . ALA A 1 203 ? -10.019 -5.196 6.552 1.00 94.31 203 ALA A CA 1
ATOM 1507 C C . ALA A 1 203 ? -11.356 -4.569 6.120 1.00 94.31 203 ALA A C 1
ATOM 1509 O O . ALA A 1 203 ? -11.484 -3.354 5.986 1.00 94.31 203 ALA A O 1
ATOM 1510 N N . ALA A 1 204 ? -12.384 -5.398 5.948 1.00 93.62 204 ALA A N 1
ATOM 1511 C CA . ALA A 1 204 ? -13.758 -4.970 5.710 1.00 93.62 204 ALA A CA 1
ATOM 1512 C C . ALA A 1 204 ? -14.508 -4.913 7.049 1.00 93.62 204 ALA A C 1
ATOM 1514 O O . ALA A 1 204 ? -15.039 -5.917 7.529 1.00 93.62 204 ALA A O 1
ATOM 1515 N N . ALA A 1 205 ? -14.491 -3.743 7.687 1.00 92.06 205 ALA A N 1
ATOM 1516 C CA . ALA A 1 205 ? -14.982 -3.533 9.048 1.00 92.06 205 ALA A CA 1
ATOM 1517 C C . ALA A 1 205 ? -16.456 -3.933 9.257 1.00 92.06 205 ALA A C 1
ATOM 1519 O O . ALA A 1 205 ? -17.317 -3.663 8.417 1.00 92.06 205 ALA A O 1
ATOM 1520 N N . SER A 1 206 ? -16.769 -4.491 10.432 1.00 96.00 206 SER A N 1
ATOM 1521 C CA . SER A 1 206 ? -18.149 -4.535 10.935 1.00 96.00 206 SER A CA 1
ATOM 1522 C C . SER A 1 206 ? -18.553 -3.192 11.541 1.00 96.00 206 SER A C 1
ATOM 1524 O O . SER A 1 206 ? -17.702 -2.461 12.050 1.00 96.00 206 SER A O 1
ATOM 1526 N N . THR A 1 207 ? -19.850 -2.877 11.539 1.00 96.12 207 THR A N 1
ATOM 1527 C CA . THR A 1 207 ? -20.378 -1.666 12.188 1.00 96.12 207 THR A CA 1
ATOM 1528 C C . THR A 1 207 ? -21.570 -1.978 13.081 1.00 96.12 207 THR A C 1
ATOM 1530 O O . THR A 1 207 ? -22.641 -2.356 12.612 1.00 96.12 207 THR A O 1
ATOM 1533 N N . VAL A 1 208 ? -21.416 -1.744 14.379 1.00 97.19 208 VAL A N 1
ATOM 1534 C CA . VAL A 1 208 ? -22.525 -1.714 15.333 1.00 97.19 208 VAL A CA 1
ATOM 1535 C C . VAL A 1 208 ? -22.784 -0.268 15.724 1.00 97.19 208 VAL A C 1
ATOM 1537 O O . VAL A 1 208 ? -21.861 0.440 16.112 1.00 97.19 208 VAL A O 1
ATOM 1540 N N . GLY A 1 209 ? -24.019 0.216 15.637 1.00 89.25 209 GLY A N 1
ATOM 1541 C CA . GLY A 1 209 ? -24.235 1.621 15.967 1.00 89.25 209 GLY A CA 1
ATOM 1542 C C . GLY A 1 209 ? -25.666 2.082 16.121 1.00 89.25 209 GLY A C 1
ATOM 1543 O O . GLY A 1 209 ? -26.605 1.363 15.795 1.00 89.25 209 GLY A O 1
ATOM 1544 N N . SER A 1 210 ? -25.818 3.299 16.625 1.00 87.56 210 SER A N 1
ATOM 1545 C CA . SER A 1 210 ? -27.084 4.029 16.676 1.00 87.56 210 SER A CA 1
ATOM 1546 C C . SER A 1 210 ? -26.847 5.474 16.251 1.00 87.56 210 SER A C 1
ATOM 1548 O O . SER A 1 210 ? -25.818 6.047 16.601 1.00 87.56 210 SER A O 1
ATOM 1550 N N . THR A 1 211 ? -27.741 6.072 15.463 1.00 85.06 211 THR A N 1
ATOM 1551 C CA . THR A 1 211 ? -27.527 7.444 14.970 1.00 85.06 211 THR A CA 1
ATOM 1552 C C . THR A 1 211 ? -27.888 8.509 16.004 1.00 85.06 211 THR A C 1
ATOM 1554 O O . THR A 1 211 ? -27.136 9.471 16.154 1.00 85.06 211 THR A O 1
ATOM 1557 N N . ASN A 1 212 ? -29.003 8.327 16.719 1.00 84.38 212 ASN A N 1
ATOM 1558 C CA . ASN A 1 212 ? -29.565 9.288 17.677 1.00 84.38 212 ASN A CA 1
ATOM 1559 C C . ASN A 1 212 ? -29.613 8.765 19.117 1.00 84.38 212 ASN A C 1
ATOM 1561 O O . ASN A 1 212 ? -29.851 9.547 20.032 1.00 84.38 212 ASN A O 1
ATOM 1565 N N . GLY A 1 213 ? -29.409 7.464 19.323 1.00 87.81 213 GLY A N 1
ATOM 1566 C CA . GLY A 1 213 ? -29.510 6.845 20.636 1.00 87.81 213 GLY A CA 1
ATOM 1567 C C . GLY A 1 213 ? -28.267 6.075 21.049 1.00 87.81 213 GLY A C 1
ATOM 1568 O O . GLY A 1 213 ? -27.183 6.219 20.484 1.00 87.81 213 GLY A O 1
ATOM 1569 N N . ASN A 1 214 ? -28.446 5.238 22.064 1.00 96.75 214 ASN A N 1
ATOM 1570 C CA . ASN A 1 214 ? -27.344 4.553 22.726 1.00 96.75 214 ASN A CA 1
ATOM 1571 C C . ASN A 1 214 ? -27.008 3.218 22.055 1.00 96.75 214 ASN A C 1
ATOM 1573 O O . ASN A 1 214 ? -27.849 2.582 21.412 1.00 96.75 214 ASN A O 1
ATOM 1577 N N . VAL A 1 215 ? -25.782 2.755 22.275 1.00 97.12 215 VAL A N 1
ATOM 1578 C CA . VAL A 1 215 ? -25.361 1.386 21.975 1.00 97.12 215 VAL A CA 1
ATOM 1579 C C . VAL A 1 215 ? -25.022 0.684 23.285 1.00 97.12 215 VAL A C 1
ATOM 1581 O O . VAL A 1 215 ? -24.167 1.144 24.038 1.00 97.12 215 VAL A O 1
ATOM 1584 N N . ALA A 1 216 ? -25.679 -0.441 23.557 1.00 98.69 216 ALA A N 1
ATOM 1585 C CA . ALA A 1 216 ? -25.424 -1.270 24.732 1.00 98.69 216 ALA A CA 1
ATOM 1586 C C . ALA A 1 216 ? -25.022 -2.688 24.314 1.00 98.69 216 ALA A C 1
ATOM 1588 O O . ALA A 1 216 ? -25.754 -3.363 23.590 1.00 98.69 216 ALA A O 1
ATOM 1589 N N . ILE A 1 217 ? -23.867 -3.153 24.781 1.00 98.88 217 ILE A N 1
ATOM 1590 C CA . ILE A 1 217 ? -23.337 -4.482 24.476 1.00 98.88 217 ILE A CA 1
ATOM 1591 C C . ILE A 1 217 ? -23.031 -5.204 25.784 1.00 98.88 217 ILE A C 1
ATOM 1593 O O . ILE A 1 217 ? -22.275 -4.704 26.616 1.00 98.88 217 ILE A O 1
ATOM 1597 N N . GLY A 1 218 ? -23.623 -6.383 25.960 1.00 98.75 218 GLY A N 1
ATOM 1598 C CA . GLY A 1 218 ? -23.387 -7.254 27.106 1.00 98.75 218 GLY A CA 1
ATOM 1599 C C . GLY A 1 218 ? -22.982 -8.654 26.660 1.00 98.75 218 GLY A C 1
ATOM 1600 O O . GLY A 1 218 ? -23.767 -9.341 26.006 1.00 98.75 218 GLY A O 1
ATOM 1601 N N . ALA A 1 219 ? -21.785 -9.082 27.050 1.00 98.75 219 ALA A N 1
ATOM 1602 C CA . ALA A 1 219 ? -21.296 -10.445 26.884 1.00 98.75 219 ALA A CA 1
ATOM 1603 C C . ALA A 1 219 ? -21.099 -11.077 28.269 1.00 98.75 219 ALA A C 1
ATOM 1605 O O . ALA A 1 219 ? -20.469 -10.488 29.141 1.00 98.75 219 ALA A O 1
ATOM 1606 N N . GLY A 1 220 ? -21.633 -12.271 28.516 1.00 98.44 220 GLY A N 1
ATOM 1607 C CA . GLY A 1 220 ? -21.462 -12.919 29.823 1.00 98.44 220 GLY A CA 1
ATOM 1608 C C . GLY A 1 220 ? -20.031 -13.399 30.108 1.00 98.44 220 GLY A C 1
ATOM 1609 O O . GLY A 1 220 ? -19.689 -13.621 31.273 1.00 98.44 220 GLY A O 1
ATOM 1610 N N . ASN A 1 221 ? -19.198 -13.542 29.074 1.00 98.69 221 ASN A N 1
ATOM 1611 C CA . ASN A 1 221 ? -17.801 -13.957 29.155 1.00 98.69 221 ASN A CA 1
ATOM 1612 C C . ASN A 1 221 ? -16.880 -12.960 28.435 1.00 98.69 221 ASN A C 1
ATOM 1614 O O . ASN A 1 221 ? -16.216 -12.177 29.114 1.00 98.69 221 ASN A O 1
ATOM 1618 N N . HIS A 1 222 ? -16.832 -12.956 27.102 1.00 98.81 222 HIS A N 1
ATOM 1619 C CA . HIS A 1 222 ? -15.845 -12.185 26.345 1.00 98.81 222 HIS A CA 1
ATOM 1620 C C . HIS A 1 222 ? -16.487 -11.262 25.302 1.00 98.81 222 HIS A C 1
ATOM 1622 O O . HIS A 1 222 ? -17.325 -11.671 24.504 1.00 98.81 222 HIS A O 1
ATOM 1628 N N . TYR A 1 223 ? -16.067 -10.001 25.293 1.00 98.88 223 TYR A N 1
ATOM 1629 C CA . TYR A 1 223 ? -16.311 -9.081 24.190 1.00 98.88 223 TYR A CA 1
ATOM 1630 C C . TYR A 1 223 ? -15.032 -8.924 23.370 1.00 98.88 223 TYR A C 1
ATOM 1632 O O . TYR A 1 223 ? -14.008 -8.518 23.921 1.00 98.88 223 TYR A O 1
ATOM 1640 N N . GLN A 1 224 ? -15.106 -9.191 22.067 1.00 98.81 224 GLN A N 1
ATOM 1641 C CA . GLN A 1 224 ? -13.995 -9.006 21.140 1.00 98.81 224 GLN A CA 1
ATOM 1642 C C . GLN A 1 224 ? -14.399 -8.118 19.964 1.00 98.81 224 GLN A C 1
ATOM 1644 O O . GLN A 1 224 ? -15.399 -8.363 19.292 1.00 98.81 224 GLN A O 1
ATOM 1649 N N . GLN A 1 225 ? -13.576 -7.115 19.677 1.00 98.62 225 GLN A N 1
ATOM 1650 C CA . GLN A 1 225 ? -13.700 -6.243 18.518 1.00 98.62 225 GLN A CA 1
ATOM 1651 C C . GLN A 1 225 ? -12.379 -6.226 17.746 1.00 98.62 225 GLN A C 1
ATOM 1653 O O . GLN A 1 225 ? -11.336 -5.973 18.341 1.00 98.62 225 GLN A O 1
ATOM 1658 N N . VAL A 1 226 ? -12.408 -6.487 16.437 1.00 98.56 226 VAL A N 1
ATOM 1659 C CA . VAL A 1 226 ? -11.198 -6.540 15.592 1.00 98.56 226 VAL A CA 1
ATOM 1660 C C . VAL A 1 226 ? -11.425 -5.760 14.299 1.00 98.56 226 VAL A C 1
ATOM 1662 O O . VAL A 1 226 ? -12.335 -6.094 13.536 1.00 98.56 226 VAL A O 1
ATOM 1665 N N . GLY A 1 227 ? -10.624 -4.716 14.056 1.00 93.25 227 GLY A N 1
ATOM 1666 C CA . GLY A 1 227 ? -10.714 -3.837 12.877 1.00 93.25 227 GLY A CA 1
ATOM 1667 C C . GLY A 1 227 ? -12.127 -3.327 12.565 1.00 93.25 227 GLY A C 1
ATOM 1668 O O . GLY A 1 227 ? -12.510 -3.241 11.401 1.00 93.25 227 GLY A O 1
ATOM 1669 N N . SER A 1 228 ? -12.946 -3.092 13.593 1.00 97.12 228 SER A N 1
ATOM 1670 C CA . SER A 1 228 ? -14.389 -2.842 13.448 1.00 97.12 228 SER A CA 1
ATOM 1671 C C . SER A 1 228 ? -14.845 -1.594 14.190 1.00 97.12 228 SER A C 1
ATOM 1673 O O . SER A 1 228 ? -14.095 -1.022 14.976 1.00 97.12 228 SER A O 1
ATOM 1675 N N . ASN A 1 229 ? -16.090 -1.176 13.963 1.00 93.75 229 ASN A N 1
ATOM 1676 C CA . ASN A 1 229 ? -16.648 0.071 14.471 1.00 93.75 229 ASN A CA 1
ATOM 1677 C C . ASN A 1 229 ? -17.830 -0.166 15.422 1.00 93.75 229 ASN A C 1
ATOM 1679 O O . ASN A 1 229 ? -18.782 -0.867 15.078 1.00 93.75 229 ASN A O 1
ATOM 1683 N N . VAL A 1 230 ? -17.813 0.514 16.568 1.00 95.75 230 VAL A N 1
ATOM 1684 C CA . VAL A 1 230 ? -18.965 0.710 17.456 1.00 95.75 230 VAL A CA 1
ATOM 1685 C C . VAL A 1 230 ? -19.215 2.206 17.603 1.00 95.75 230 VAL A C 1
ATOM 1687 O O . VAL A 1 230 ? -18.341 2.932 18.076 1.00 95.75 230 VAL A O 1
ATOM 1690 N N . VAL A 1 231 ? -20.369 2.706 17.152 1.00 88.19 231 VAL A N 1
ATOM 1691 C CA . VAL A 1 231 ? -20.576 4.157 16.989 1.00 88.19 231 VAL A CA 1
ATOM 1692 C C . VAL A 1 231 ? -21.957 4.617 17.462 1.00 88.19 231 VAL A C 1
ATOM 1694 O O . VAL A 1 231 ? -22.974 4.073 17.042 1.00 88.19 231 VAL A O 1
ATOM 1697 N N . ALA A 1 232 ? -21.991 5.669 18.281 1.00 83.50 232 ALA A N 1
ATOM 1698 C CA . ALA A 1 232 ? -23.203 6.343 18.751 1.00 83.50 232 ALA A CA 1
ATOM 1699 C C . ALA A 1 232 ? -23.021 7.875 18.695 1.00 83.50 232 ALA A C 1
ATOM 1701 O O . ALA A 1 232 ? -22.740 8.497 19.717 1.00 83.50 232 ALA A O 1
ATOM 1702 N N . PRO A 1 233 ? -23.123 8.533 17.523 1.00 80.06 233 PRO A N 1
ATOM 1703 C CA . PRO A 1 233 ? -22.703 9.928 17.356 1.00 80.06 233 PRO A CA 1
ATOM 1704 C C . PRO A 1 233 ? -23.445 10.948 18.227 1.00 80.06 233 PRO A C 1
ATOM 1706 O O . PRO A 1 233 ? -22.921 12.039 18.423 1.00 80.06 233 PRO A O 1
ATOM 1709 N N . GLN A 1 234 ? -24.646 10.619 18.710 1.00 83.62 234 GLN A N 1
ATOM 1710 C CA . GLN A 1 234 ? -25.474 11.475 19.574 1.00 83.62 234 GLN A CA 1
ATOM 1711 C C . GLN A 1 234 ? -25.830 10.819 20.916 1.00 83.62 234 GLN A C 1
ATOM 1713 O O . GLN A 1 234 ? -26.550 11.413 21.712 1.00 83.62 234 GLN A O 1
ATOM 1718 N N . GLY A 1 235 ? -25.354 9.598 21.162 1.00 93.62 235 GLY A N 1
ATOM 1719 C CA . GLY A 1 235 ? -25.700 8.822 22.347 1.00 93.62 235 GLY A CA 1
ATOM 1720 C C . GLY A 1 235 ? -24.475 8.297 23.076 1.00 93.62 235 GLY A C 1
ATOM 1721 O O . GLY A 1 235 ? -23.337 8.649 22.757 1.00 93.62 235 GLY A O 1
ATOM 1722 N N . ASP A 1 236 ? -24.741 7.435 24.046 1.00 97.94 236 ASP A N 1
ATOM 1723 C CA . ASP A 1 236 ? -23.742 6.768 24.869 1.00 97.94 236 ASP A CA 1
ATOM 1724 C C . ASP A 1 236 ? -23.412 5.374 24.322 1.00 97.94 236 ASP A C 1
ATOM 1726 O O . ASP A 1 236 ? -24.257 4.696 23.727 1.00 97.94 236 ASP A O 1
ATOM 1730 N N . ILE A 1 237 ? -22.193 4.906 24.585 1.00 98.38 237 ILE A N 1
ATOM 1731 C CA . ILE A 1 237 ? -21.787 3.516 24.359 1.00 98.38 237 ILE A CA 1
ATOM 1732 C C . ILE A 1 237 ? -21.497 2.860 25.705 1.00 98.38 237 ILE A C 1
ATOM 1734 O O . ILE A 1 237 ? -20.702 3.366 26.494 1.00 98.38 237 ILE A O 1
ATOM 1738 N N . THR A 1 238 ? -22.108 1.702 25.955 1.00 98.81 238 THR A N 1
ATOM 1739 C CA . THR A 1 238 ? -21.798 0.847 27.106 1.00 98.81 238 THR A CA 1
ATOM 1740 C C . THR A 1 238 ? -21.412 -0.554 26.646 1.00 98.81 238 THR A C 1
ATOM 1742 O O . THR A 1 238 ? -22.176 -1.195 25.927 1.00 98.81 238 THR A O 1
ATOM 1745 N N . ILE A 1 239 ? -20.258 -1.045 27.099 1.00 98.88 239 ILE A N 1
ATOM 1746 C CA . ILE A 1 239 ? -19.758 -2.401 26.840 1.00 98.88 239 ILE A CA 1
ATOM 1747 C C . ILE A 1 239 ? -19.469 -3.072 28.184 1.00 98.88 239 ILE A C 1
ATOM 1749 O O . ILE A 1 239 ? -18.749 -2.520 29.015 1.00 98.88 239 ILE A O 1
ATOM 1753 N N . GLN A 1 240 ? -20.038 -4.254 28.410 1.00 98.75 240 GLN A N 1
ATOM 1754 C CA . GLN A 1 240 ? -19.855 -5.025 29.641 1.00 98.75 240 GLN A CA 1
ATOM 1755 C C . GLN A 1 240 ? -19.531 -6.481 29.315 1.00 98.75 240 GLN A C 1
ATOM 1757 O O . GLN A 1 240 ? -20.272 -7.132 28.577 1.00 98.75 240 GLN A O 1
ATOM 1762 N N . ALA A 1 241 ? -18.440 -6.986 29.886 1.00 98.81 241 ALA A N 1
ATOM 1763 C CA . ALA A 1 241 ? -18.041 -8.384 29.795 1.00 98.81 241 ALA A CA 1
ATOM 1764 C C . ALA A 1 241 ? -17.178 -8.791 30.993 1.00 98.81 241 ALA A C 1
ATOM 1766 O O . ALA A 1 241 ? -16.813 -7.940 31.801 1.00 98.81 241 ALA A O 1
ATOM 1767 N N . LYS A 1 242 ? -16.812 -10.074 31.111 1.00 98.75 242 LYS A N 1
ATOM 1768 C CA . LYS A 1 242 ? -15.716 -10.462 32.015 1.00 98.75 242 LYS A CA 1
ATOM 1769 C C . LYS A 1 242 ? -14.382 -10.064 31.407 1.00 98.75 242 LYS A C 1
ATOM 1771 O O . LYS A 1 242 ? -13.554 -9.512 32.107 1.00 98.75 242 LYS A O 1
ATOM 1776 N N . LYS A 1 243 ? -14.200 -10.263 30.102 1.00 98.81 243 LYS A N 1
ATOM 1777 C CA . LYS A 1 243 ? -13.007 -9.852 29.356 1.00 98.81 243 LYS A CA 1
ATOM 1778 C C . LYS A 1 243 ? -13.388 -8.980 28.162 1.00 98.81 243 LYS A C 1
ATOM 1780 O O . LYS A 1 243 ? -14.393 -9.258 27.511 1.00 98.81 243 LYS A O 1
ATOM 1785 N N . VAL A 1 244 ? -12.587 -7.962 27.865 1.00 98.94 244 VAL A N 1
ATOM 1786 C CA . VAL A 1 244 ? -12.802 -7.036 26.746 1.00 98.94 244 VAL A CA 1
ATOM 1787 C C . VAL A 1 244 ? -11.510 -6.905 25.940 1.00 98.94 244 VAL A C 1
ATOM 1789 O O . VAL A 1 244 ? -10.512 -6.431 26.473 1.00 98.94 244 VAL A O 1
ATOM 1792 N N . ASP A 1 245 ? -11.547 -7.250 24.655 1.00 98.88 245 ASP A N 1
ATOM 1793 C CA . ASP A 1 245 ? -10.446 -7.044 23.709 1.00 98.88 245 ASP A CA 1
ATOM 1794 C C . ASP A 1 245 ? -10.917 -6.159 22.534 1.00 98.88 245 ASP A C 1
ATOM 1796 O O . ASP A 1 245 ? -11.845 -6.512 21.809 1.00 98.88 245 ASP A O 1
ATOM 1800 N N . ILE A 1 246 ? -10.280 -5.003 22.331 1.00 98.75 246 ILE A N 1
ATOM 1801 C CA . ILE A 1 246 ? -10.522 -4.068 21.218 1.00 98.75 246 ILE A CA 1
ATOM 1802 C C . ILE A 1 246 ? -9.217 -3.920 20.439 1.00 98.75 246 ILE A C 1
ATOM 1804 O O . ILE A 1 246 ? -8.297 -3.228 20.869 1.00 98.75 246 ILE A O 1
ATOM 1808 N N . LEU A 1 247 ? -9.120 -4.608 19.311 1.00 98.31 247 LEU A N 1
ATOM 1809 C CA . LEU A 1 247 ? -7.869 -4.863 18.606 1.00 98.31 247 LEU A CA 1
ATOM 1810 C C . LEU A 1 247 ? -7.917 -4.348 17.166 1.00 98.31 247 LEU A C 1
ATOM 1812 O O . LEU A 1 247 ? -8.981 -4.186 16.559 1.00 98.31 247 LEU A O 1
ATOM 1816 N N . GLU A 1 248 ? -6.746 -4.142 16.587 1.00 97.44 248 GLU A N 1
ATOM 1817 C CA . GLU A 1 248 ? -6.571 -3.917 15.162 1.00 97.44 248 GLU A CA 1
ATOM 1818 C C . GLU A 1 248 ? -6.792 -5.201 14.344 1.00 97.44 248 GLU A C 1
ATOM 1820 O O . GLU A 1 248 ? -6.497 -6.309 14.791 1.00 97.44 248 GLU A O 1
ATOM 1825 N N . ALA A 1 249 ? -7.236 -5.051 13.098 1.00 95.38 249 ALA A N 1
ATOM 1826 C CA . ALA A 1 249 ? -6.996 -6.042 12.054 1.00 95.38 249 ALA A CA 1
ATOM 1827 C C . ALA A 1 249 ? -5.635 -5.771 11.388 1.00 95.38 249 ALA A C 1
ATOM 1829 O O . ALA A 1 249 ? -5.177 -4.631 11.354 1.00 95.38 249 ALA A O 1
ATOM 1830 N N . GLN A 1 250 ? -4.988 -6.795 10.828 1.00 94.81 250 GLN A N 1
ATOM 1831 C CA . GLN A 1 250 ? -3.775 -6.605 10.024 1.00 94.81 250 GLN A CA 1
ATOM 1832 C C . GLN A 1 250 ? -4.097 -6.651 8.535 1.00 94.81 250 GLN A C 1
ATOM 1834 O O . GLN A 1 250 ? -4.679 -7.614 8.035 1.00 94.81 250 GLN A O 1
ATOM 1839 N N . GLU A 1 251 ? -3.675 -5.612 7.829 1.00 95.00 251 GLU A N 1
ATOM 1840 C CA . GLU A 1 251 ? -3.690 -5.534 6.376 1.00 95.00 251 GLU A CA 1
ATOM 1841 C C . GLU A 1 251 ? -2.306 -5.869 5.835 1.00 95.00 251 GLU A C 1
ATOM 1843 O O . GLU A 1 251 ? -1.294 -5.509 6.439 1.00 95.00 251 GLU A O 1
ATOM 1848 N N . THR A 1 252 ? -2.252 -6.555 4.694 1.00 96.81 252 THR A N 1
ATOM 1849 C CA . THR A 1 252 ? -0.984 -6.974 4.088 1.00 96.81 252 THR A CA 1
ATOM 1850 C C . THR A 1 252 ? -0.896 -6.527 2.643 1.00 96.81 252 THR A C 1
ATOM 1852 O O . THR A 1 252 ? -1.897 -6.442 1.930 1.00 96.81 252 THR A O 1
ATOM 1855 N N . THR A 1 253 ? 0.316 -6.212 2.202 1.00 95.38 253 THR A N 1
ATOM 1856 C CA . THR A 1 253 ? 0.630 -5.909 0.807 1.00 95.38 253 THR A CA 1
ATOM 1857 C C . THR A 1 253 ? 1.928 -6.599 0.428 1.00 95.38 253 THR A C 1
ATOM 1859 O O . THR A 1 253 ? 2.932 -6.446 1.116 1.00 95.38 253 THR A O 1
ATOM 1862 N N . HIS A 1 254 ? 1.906 -7.306 -0.696 1.00 97.19 254 HIS A N 1
ATOM 1863 C CA . HIS A 1 254 ? 3.075 -7.838 -1.376 1.00 97.19 254 HIS A CA 1
ATOM 1864 C C . HIS A 1 254 ? 3.121 -7.252 -2.786 1.00 97.19 254 HIS A C 1
ATOM 1866 O O . HIS A 1 254 ? 2.186 -7.433 -3.563 1.00 97.19 254 HIS A O 1
ATOM 1872 N N . SER A 1 255 ? 4.200 -6.558 -3.128 1.00 93.94 255 SER A N 1
ATOM 1873 C CA . SER A 1 255 ? 4.400 -5.968 -4.452 1.00 93.94 255 SER A CA 1
ATOM 1874 C C . SER A 1 255 ? 5.714 -6.452 -5.045 1.00 93.94 255 SER A C 1
ATOM 1876 O O . SER A 1 255 ? 6.756 -6.403 -4.394 1.00 93.94 255 SER A O 1
ATOM 1878 N N . THR A 1 256 ? 5.690 -6.917 -6.289 1.00 96.69 256 THR A N 1
ATOM 1879 C CA . THR A 1 256 ? 6.880 -7.255 -7.067 1.00 96.69 256 THR A CA 1
ATOM 1880 C C . THR A 1 256 ? 6.876 -6.462 -8.364 1.00 96.69 256 THR A C 1
ATOM 1882 O O . THR A 1 256 ? 5.987 -6.608 -9.197 1.00 96.69 256 THR A O 1
ATOM 1885 N N . GLN A 1 257 ? 7.923 -5.672 -8.572 1.00 91.75 257 GLN A N 1
ATOM 1886 C CA . GLN A 1 257 ? 8.163 -4.937 -9.804 1.00 91.75 257 GLN A CA 1
ATOM 1887 C C . GLN A 1 257 ? 9.437 -5.448 -10.468 1.00 91.75 257 GLN A C 1
ATOM 1889 O O . GLN A 1 257 ? 10.533 -5.346 -9.911 1.00 91.75 257 GLN A O 1
ATOM 1894 N N . GLU A 1 258 ? 9.311 -5.960 -11.688 1.00 92.25 258 GLU A N 1
ATOM 1895 C CA . GLU A 1 258 ? 10.431 -6.451 -12.478 1.00 92.25 258 GLU A CA 1
ATOM 1896 C C . GLU A 1 258 ? 10.519 -5.736 -13.830 1.00 92.25 258 GLU A C 1
ATOM 1898 O O . GLU A 1 258 ? 9.569 -5.677 -14.605 1.00 92.25 258 GLU A O 1
ATOM 1903 N N . THR A 1 259 ? 11.700 -5.209 -14.146 1.00 83.50 259 THR A N 1
ATOM 1904 C CA . THR A 1 259 ? 12.013 -4.626 -15.455 1.00 83.50 259 THR A CA 1
ATOM 1905 C C . THR A 1 259 ? 13.190 -5.364 -16.074 1.00 83.50 259 THR A C 1
ATOM 1907 O O . THR A 1 259 ? 14.228 -5.536 -15.439 1.00 83.50 259 THR A O 1
ATOM 1910 N N . GLN A 1 260 ? 13.054 -5.776 -17.333 1.00 86.38 260 GLN A N 1
ATOM 1911 C CA . GLN A 1 260 ? 14.113 -6.413 -18.115 1.00 86.38 260 GLN A CA 1
ATOM 1912 C C . GLN A 1 260 ? 14.331 -5.675 -19.434 1.00 86.38 260 GLN A C 1
ATOM 1914 O O . GLN A 1 260 ? 13.381 -5.284 -20.111 1.00 86.38 260 GLN A O 1
ATOM 1919 N N . PHE A 1 261 ? 15.587 -5.554 -19.848 1.00 83.00 261 PHE A N 1
ATOM 1920 C CA . PHE A 1 261 ? 15.979 -4.999 -21.137 1.00 83.00 261 PHE A CA 1
ATOM 1921 C C . PHE A 1 261 ? 17.061 -5.866 -21.778 1.00 83.00 261 PHE A C 1
ATOM 1923 O O . PHE A 1 261 ? 17.983 -6.328 -21.105 1.00 83.00 261 PHE A O 1
ATOM 1930 N N . LYS A 1 262 ? 16.964 -6.091 -23.087 1.00 82.25 262 LYS A N 1
ATOM 1931 C CA . LYS A 1 262 ? 17.989 -6.750 -23.904 1.00 82.25 262 LYS A CA 1
ATOM 1932 C C . LYS A 1 262 ? 18.079 -6.042 -25.246 1.00 82.25 262 LYS A C 1
ATOM 1934 O O . LYS A 1 262 ? 17.054 -5.785 -25.865 1.00 82.25 262 LYS A O 1
ATOM 1939 N N . GLN A 1 263 ? 19.279 -5.780 -25.732 1.00 79.50 263 GLN A N 1
ATOM 1940 C CA . GLN A 1 263 ? 19.506 -5.211 -27.052 1.00 79.50 263 GLN A CA 1
ATOM 1941 C C . GLN A 1 263 ? 20.748 -5.831 -27.680 1.00 79.50 263 GLN A C 1
ATOM 1943 O O . GLN A 1 263 ? 21.704 -6.153 -26.984 1.00 79.50 263 GLN A O 1
ATOM 1948 N N . SER A 1 264 ? 20.743 -5.981 -28.998 1.00 78.12 264 SER A N 1
ATOM 1949 C CA . SER A 1 264 ? 21.926 -6.323 -29.787 1.00 78.12 264 SER A CA 1
ATOM 1950 C C . SER A 1 264 ? 21.803 -5.729 -31.178 1.00 78.12 264 SER A C 1
ATOM 1952 O O . SER A 1 264 ? 20.740 -5.845 -31.784 1.00 78.12 264 SER A O 1
ATOM 1954 N N . GLY A 1 265 ? 22.856 -5.113 -31.704 1.00 70.31 265 GLY A N 1
ATOM 1955 C CA . GLY A 1 265 ? 22.825 -4.554 -33.053 1.00 70.31 265 GLY A CA 1
ATOM 1956 C C . GLY A 1 265 ? 23.911 -3.528 -33.341 1.00 70.31 265 GLY A C 1
ATOM 1957 O O . GLY A 1 265 ? 24.715 -3.186 -32.475 1.00 70.31 265 GLY A O 1
ATOM 1958 N N . LEU A 1 266 ? 23.889 -3.030 -34.575 1.00 62.38 266 LEU A N 1
ATOM 1959 C CA . LEU A 1 266 ? 24.671 -1.892 -35.046 1.00 62.38 266 LEU A CA 1
ATOM 1960 C C . LEU A 1 266 ? 23.941 -0.605 -34.655 1.00 62.38 266 LEU A C 1
ATOM 1962 O O . LEU A 1 266 ? 22.843 -0.350 -35.141 1.00 62.38 266 LEU A O 1
ATOM 1966 N N . THR A 1 267 ? 24.528 0.197 -33.776 1.00 56.97 267 THR A N 1
ATOM 1967 C CA . THR A 1 267 ? 23.987 1.492 -33.348 1.00 56.97 267 THR A CA 1
ATOM 1968 C C . THR A 1 267 ? 24.832 2.615 -33.925 1.00 56.97 267 THR A C 1
ATOM 1970 O O . THR A 1 267 ? 26.042 2.639 -33.720 1.00 56.97 267 THR A O 1
ATOM 1973 N N . VAL A 1 268 ? 24.188 3.546 -34.621 1.00 48.34 268 VAL A N 1
ATOM 1974 C CA . VAL A 1 268 ? 24.776 4.801 -35.092 1.00 48.34 268 VAL A CA 1
ATOM 1975 C C . VAL A 1 268 ? 24.195 5.906 -34.224 1.00 48.34 268 VAL A C 1
ATOM 1977 O O . VAL A 1 268 ? 23.004 6.200 -34.313 1.00 48.34 268 VAL A O 1
ATOM 1980 N N . ALA A 1 269 ? 25.010 6.486 -33.347 1.00 49.31 269 ALA A N 1
ATOM 1981 C CA . ALA A 1 269 ? 24.575 7.540 -32.440 1.00 49.31 269 ALA A CA 1
ATOM 1982 C C . ALA A 1 269 ? 25.597 8.681 -32.399 1.00 49.31 269 ALA A C 1
ATOM 1984 O O . ALA A 1 269 ? 26.810 8.465 -32.405 1.00 49.31 269 ALA A O 1
ATOM 1985 N N . VAL A 1 270 ? 25.101 9.916 -32.307 1.00 41.38 270 VAL A N 1
ATOM 1986 C CA . VAL A 1 270 ? 25.922 11.034 -31.837 1.00 41.38 270 VAL A CA 1
ATOM 1987 C C . VAL A 1 270 ? 26.051 10.847 -30.331 1.00 41.38 270 VAL A C 1
ATOM 1989 O O . VAL A 1 270 ? 25.066 10.963 -29.600 1.00 41.38 270 VAL A O 1
ATOM 1992 N N . THR A 1 271 ? 27.235 10.461 -29.863 1.00 35.31 271 THR A N 1
ATOM 1993 C CA . THR A 1 271 ? 27.467 10.162 -28.451 1.00 35.31 271 THR A CA 1
ATOM 1994 C C . THR A 1 271 ? 27.469 11.465 -27.660 1.00 35.31 271 THR A C 1
ATOM 1996 O O . THR A 1 271 ? 28.488 12.138 -27.530 1.00 35.31 271 THR A O 1
ATOM 1999 N N . ALA A 1 272 ? 26.316 11.804 -27.096 1.00 29.22 272 ALA A N 1
ATOM 2000 C CA . ALA A 1 272 ? 26.249 12.450 -25.798 1.00 29.22 272 ALA A CA 1
ATOM 2001 C C . ALA A 1 272 ? 25.706 11.393 -24.821 1.00 29.22 272 ALA A C 1
ATOM 2003 O O . ALA A 1 272 ? 24.663 10.793 -25.100 1.00 29.22 272 ALA A O 1
ATOM 2004 N N . PRO A 1 273 ? 26.390 11.090 -23.706 1.00 28.78 273 PRO A N 1
ATOM 2005 C CA . PRO A 1 273 ? 25.841 10.189 -22.706 1.00 28.78 273 PRO A CA 1
ATOM 2006 C C . PRO A 1 273 ? 24.671 10.904 -22.021 1.00 28.78 273 PRO A C 1
ATOM 2008 O O . PRO A 1 273 ? 24.862 11.651 -21.071 1.00 28.78 273 PRO A O 1
ATOM 2011 N N . VAL A 1 274 ? 23.450 10.732 -22.537 1.00 29.44 274 VAL A N 1
ATOM 2012 C CA . VAL A 1 274 ? 22.253 11.374 -21.955 1.00 29.44 274 VAL A CA 1
ATOM 2013 C C . VAL A 1 274 ? 21.120 10.408 -21.634 1.00 29.44 274 VAL A C 1
ATOM 2015 O O . VAL A 1 274 ? 20.084 10.835 -21.130 1.00 29.44 274 VAL A O 1
ATOM 2018 N N . ILE A 1 275 ? 21.298 9.101 -21.836 1.00 27.33 275 ILE A N 1
ATOM 2019 C CA . ILE A 1 275 ? 20.181 8.154 -21.684 1.00 27.33 275 ILE A CA 1
ATOM 2020 C C . ILE A 1 275 ? 19.727 7.970 -20.217 1.00 27.33 275 ILE A C 1
ATOM 2022 O O . ILE A 1 275 ? 18.657 7.423 -19.985 1.00 27.33 275 ILE A O 1
ATOM 2026 N N . ALA A 1 276 ? 20.422 8.531 -19.221 1.00 28.75 276 ALA A N 1
ATOM 2027 C CA . ALA A 1 276 ? 19.944 8.513 -17.832 1.00 28.75 276 ALA A CA 1
ATOM 2028 C C . ALA A 1 276 ? 19.793 9.892 -17.149 1.00 28.75 276 ALA A C 1
ATOM 2030 O O . ALA A 1 276 ? 19.354 9.945 -16.002 1.00 28.75 276 ALA A O 1
ATOM 2031 N N . ALA A 1 277 ? 20.061 11.009 -17.841 1.00 29.89 277 ALA A N 1
ATOM 2032 C CA . ALA A 1 277 ? 20.042 12.345 -17.223 1.00 29.89 277 ALA A CA 1
ATOM 2033 C C . ALA A 1 277 ? 18.764 13.172 -17.497 1.00 29.89 277 ALA A C 1
ATOM 2035 O O . ALA A 1 277 ? 18.431 14.063 -16.716 1.00 29.89 277 ALA A O 1
ATOM 2036 N N . ILE A 1 278 ? 18.008 12.889 -18.568 1.00 30.45 278 ILE A N 1
ATOM 2037 C CA . ILE A 1 278 ? 16.908 13.780 -19.004 1.00 30.45 278 ILE A CA 1
ATOM 2038 C C . ILE A 1 278 ? 15.633 13.622 -18.157 1.00 30.45 278 ILE A C 1
ATOM 2040 O O . ILE A 1 278 ? 14.976 14.615 -17.846 1.00 30.45 278 ILE A O 1
ATOM 2044 N N . GLN A 1 279 ? 15.291 12.409 -17.712 1.00 29.31 279 GLN A N 1
ATOM 2045 C CA . GLN A 1 279 ? 14.074 12.202 -16.909 1.00 29.31 279 GLN A CA 1
ATOM 2046 C C . GLN A 1 279 ? 14.192 12.747 -15.473 1.00 29.31 279 GLN A C 1
ATOM 2048 O O . GLN A 1 279 ? 13.180 13.089 -14.860 1.00 29.31 279 GLN A O 1
ATOM 2053 N N . THR A 1 280 ? 15.412 12.900 -14.954 1.00 34.03 280 THR A N 1
ATOM 2054 C CA . THR A 1 280 ? 15.675 13.342 -13.574 1.00 34.03 280 THR A CA 1
ATOM 2055 C C . THR A 1 280 ? 15.540 14.862 -13.416 1.00 34.03 280 THR A C 1
ATOM 2057 O O . THR A 1 280 ? 14.935 15.329 -12.452 1.00 34.03 280 THR A O 1
ATOM 2060 N N . ALA A 1 281 ? 16.003 15.652 -14.393 1.00 30.86 281 ALA A N 1
ATOM 2061 C CA . ALA A 1 281 ? 15.990 17.118 -14.310 1.00 30.86 281 ALA A CA 1
ATOM 2062 C C . ALA A 1 281 ? 14.578 17.731 -14.432 1.00 30.86 281 ALA A C 1
ATOM 2064 O O . ALA A 1 281 ? 14.237 18.662 -13.701 1.00 30.86 281 ALA A O 1
ATOM 2065 N N . GLN A 1 282 ? 13.719 17.184 -15.303 1.00 29.89 282 GLN A N 1
ATOM 2066 C CA . GLN A 1 282 ? 12.344 17.680 -15.470 1.00 29.89 282 GLN A CA 1
ATOM 2067 C C . GLN A 1 282 ? 11.428 17.328 -14.284 1.00 29.89 282 GLN A C 1
ATOM 2069 O O . GLN A 1 282 ? 10.531 18.105 -13.954 1.00 29.89 282 GLN A O 1
ATOM 2074 N N . GLN A 1 283 ? 11.655 16.191 -13.615 1.00 31.25 283 GLN A N 1
ATOM 2075 C CA . GLN A 1 283 ? 10.894 15.804 -12.421 1.00 31.25 283 GLN A CA 1
ATOM 2076 C C . GLN A 1 283 ? 11.354 16.574 -11.169 1.00 31.25 283 GLN A C 1
ATOM 2078 O O . GLN A 1 283 ? 10.516 16.995 -10.374 1.00 31.25 283 GLN A O 1
ATOM 2083 N N . MET A 1 284 ? 12.655 16.858 -11.030 1.00 36.34 284 MET A N 1
ATOM 2084 C CA . MET A 1 284 ? 13.184 17.660 -9.916 1.00 36.34 284 MET A CA 1
ATOM 2085 C C . MET A 1 284 ? 12.802 19.145 -9.996 1.00 36.34 284 MET A C 1
ATOM 2087 O O . MET A 1 284 ? 12.507 19.747 -8.965 1.00 36.34 284 MET A O 1
ATOM 2091 N N . GLY A 1 285 ? 12.721 19.728 -11.199 1.00 36.81 285 GLY A N 1
ATOM 2092 C CA . GLY A 1 285 ? 12.245 21.108 -11.380 1.00 36.81 285 GLY A CA 1
ATOM 2093 C C . GLY A 1 285 ? 10.784 21.310 -10.954 1.00 36.81 285 GLY A C 1
ATOM 2094 O O . GLY A 1 285 ? 10.425 22.374 -10.452 1.00 36.81 285 GLY A O 1
ATOM 2095 N N . ARG A 1 286 ? 9.946 20.271 -11.079 1.00 39.31 286 ARG A N 1
ATOM 2096 C CA . ARG A 1 286 ? 8.554 20.285 -10.597 1.00 39.31 286 ARG A CA 1
ATOM 2097 C C . ARG A 1 286 ? 8.457 20.039 -9.086 1.00 39.31 286 ARG A C 1
ATOM 2099 O O . ARG A 1 286 ? 7.678 20.720 -8.429 1.00 39.31 286 ARG A O 1
ATOM 2106 N N . ALA A 1 287 ? 9.292 19.161 -8.524 1.00 34.41 287 ALA A N 1
ATOM 2107 C CA . ALA A 1 287 ? 9.357 18.915 -7.077 1.00 34.41 287 ALA A CA 1
ATOM 2108 C C . ALA A 1 287 ? 9.866 20.138 -6.280 1.00 34.41 287 ALA A C 1
ATOM 2110 O O . ALA A 1 287 ? 9.351 20.442 -5.206 1.00 34.41 287 ALA A O 1
ATOM 2111 N N . ALA A 1 288 ? 10.817 20.901 -6.830 1.00 38.06 288 ALA A N 1
ATOM 2112 C CA . ALA A 1 288 ? 11.319 22.136 -6.220 1.00 38.06 288 ALA A CA 1
ATOM 2113 C C . ALA A 1 288 ? 10.292 23.289 -6.236 1.00 38.06 288 ALA A C 1
ATOM 2115 O O . ALA A 1 288 ? 10.310 24.148 -5.353 1.00 38.06 288 ALA A O 1
ATOM 2116 N N . GLY A 1 289 ? 9.379 23.300 -7.215 1.00 44.41 289 GLY A N 1
ATOM 2117 C CA . GLY A 1 289 ? 8.285 24.273 -7.299 1.00 44.41 289 GLY A CA 1
ATOM 2118 C C . GLY A 1 289 ? 7.121 23.997 -6.339 1.00 44.41 289 GLY A C 1
ATOM 2119 O O . GLY A 1 289 ? 6.332 24.900 -6.079 1.00 44.41 289 GLY A O 1
ATOM 2120 N N . GLN A 1 290 ? 7.022 22.777 -5.801 1.00 40.97 290 GLN A N 1
ATOM 2121 C CA . GLN A 1 290 ? 5.896 22.320 -4.973 1.00 40.97 290 GLN A CA 1
ATOM 2122 C C . GLN A 1 290 ? 6.220 22.203 -3.473 1.00 40.97 290 GLN A C 1
ATOM 2124 O O . GLN A 1 290 ? 5.322 21.922 -2.685 1.00 40.97 290 GLN A O 1
ATOM 2129 N N . THR A 1 291 ? 7.468 22.448 -3.053 1.00 41.12 291 THR A N 1
ATOM 2130 C CA . THR A 1 291 ? 7.880 22.388 -1.639 1.00 41.12 291 THR A CA 1
ATOM 2131 C C . THR A 1 291 ? 8.012 23.780 -1.011 1.00 41.12 291 THR A C 1
ATOM 2133 O O . THR A 1 291 ? 8.553 24.710 -1.617 1.00 41.12 291 THR A O 1
ATOM 2136 N N . SER A 1 292 ? 7.513 23.943 0.214 1.00 38.94 292 SER A N 1
ATOM 2137 C CA . SER A 1 292 ? 7.526 25.205 0.970 1.00 38.94 292 SER A CA 1
ATOM 2138 C C . SER A 1 292 ? 8.687 25.318 1.970 1.00 38.94 292 SER A C 1
ATOM 2140 O O . SER A 1 292 ? 8.937 26.414 2.471 1.00 38.94 292 SER A O 1
ATOM 2142 N N . ASP A 1 293 ? 9.441 24.240 2.222 1.00 39.16 293 ASP A N 1
ATOM 2143 C CA . ASP A 1 293 ? 10.538 24.225 3.199 1.00 39.16 293 ASP A CA 1
ATOM 2144 C C . ASP A 1 293 ? 11.837 24.845 2.638 1.00 39.16 293 ASP A C 1
ATOM 2146 O O . ASP A 1 293 ? 12.396 24.408 1.623 1.00 39.16 293 ASP A O 1
ATOM 2150 N N . GLY A 1 294 ? 12.338 25.884 3.316 1.00 35.00 294 GLY A N 1
ATOM 2151 C CA . GLY A 1 294 ? 13.516 26.650 2.900 1.00 35.00 294 GLY A CA 1
ATOM 2152 C C . GLY A 1 294 ? 14.828 25.860 2.923 1.00 35.00 294 GLY A C 1
ATOM 2153 O O . GLY A 1 294 ? 15.719 26.146 2.127 1.00 35.00 294 GLY A O 1
ATOM 2154 N N . ARG A 1 295 ? 14.953 24.831 3.768 1.00 38.78 295 ARG A N 1
ATOM 2155 C CA . ARG A 1 295 ? 16.144 23.970 3.829 1.00 38.78 295 ARG A CA 1
ATOM 2156 C C . ARG A 1 295 ? 16.105 22.900 2.744 1.00 38.78 295 ARG A C 1
ATOM 2158 O O . ARG A 1 295 ? 17.154 22.554 2.210 1.00 38.78 295 ARG A O 1
ATOM 2165 N N . MET A 1 296 ? 14.918 22.449 2.339 1.00 36.97 296 MET A N 1
ATOM 2166 C CA . MET A 1 296 ? 14.756 21.521 1.215 1.00 36.97 296 MET A CA 1
ATOM 2167 C C . MET A 1 296 ? 14.978 22.202 -0.147 1.00 36.97 296 MET A C 1
ATOM 2169 O O . MET A 1 296 ? 15.602 21.614 -1.028 1.00 36.97 296 MET A O 1
ATOM 2173 N N . LYS A 1 297 ? 14.577 23.476 -0.298 1.00 37.84 297 LYS A N 1
ATOM 2174 C CA . LYS A 1 297 ? 14.977 24.322 -1.443 1.00 37.84 297 LYS A CA 1
ATOM 2175 C C . LYS A 1 297 ? 16.486 24.538 -1.498 1.00 37.84 297 LYS A C 1
ATOM 2177 O O . LYS A 1 297 ? 17.063 24.517 -2.581 1.00 37.84 297 LYS A O 1
ATOM 2182 N N . VAL A 1 298 ? 17.127 24.706 -0.340 1.00 37.53 298 VAL A N 1
ATOM 2183 C CA . VAL A 1 298 ? 18.587 24.813 -0.243 1.00 37.53 298 VAL A CA 1
ATOM 2184 C C . VAL A 1 298 ? 19.259 23.476 -0.529 1.00 37.53 298 VAL A C 1
ATOM 2186 O O . VAL A 1 298 ? 20.254 23.489 -1.224 1.00 37.53 298 VAL A O 1
ATOM 2189 N N . LEU A 1 299 ? 18.729 22.325 -0.113 1.00 36.03 299 LEU A N 1
ATOM 2190 C CA . LEU A 1 299 ? 19.300 21.017 -0.461 1.00 36.03 299 LEU A CA 1
ATOM 2191 C C . LEU A 1 299 ? 19.123 20.692 -1.959 1.00 36.03 299 LEU A C 1
ATOM 2193 O O . LEU A 1 299 ? 20.057 20.203 -2.593 1.00 36.03 299 LEU A O 1
ATOM 2197 N N . ALA A 1 300 ? 17.980 21.051 -2.556 1.00 35.09 300 ALA A N 1
ATOM 2198 C CA . ALA A 1 300 ? 17.747 20.992 -4.003 1.00 35.09 300 ALA A CA 1
ATOM 2199 C C . ALA A 1 300 ? 18.624 21.993 -4.788 1.00 35.09 300 ALA A C 1
ATOM 2201 O O . ALA A 1 300 ? 19.034 21.697 -5.905 1.00 35.09 300 ALA A O 1
ATOM 2202 N N . GLY A 1 301 ? 18.954 23.146 -4.190 1.00 32.53 301 GLY A N 1
ATOM 2203 C CA . GLY A 1 301 ? 19.881 24.150 -4.733 1.00 32.53 301 GLY A CA 1
ATOM 2204 C C . GLY A 1 301 ? 21.370 23.884 -4.441 1.00 32.53 301 GLY A C 1
ATOM 2205 O O . GLY A 1 301 ? 22.246 24.362 -5.162 1.00 32.53 301 GLY A O 1
ATOM 2206 N N . ALA A 1 302 ? 21.687 23.094 -3.414 1.00 27.48 302 ALA A N 1
ATOM 2207 C CA . ALA A 1 302 ? 23.044 22.771 -2.975 1.00 27.48 302 ALA A CA 1
ATOM 2208 C C . ALA A 1 302 ? 23.556 21.479 -3.615 1.00 27.48 302 A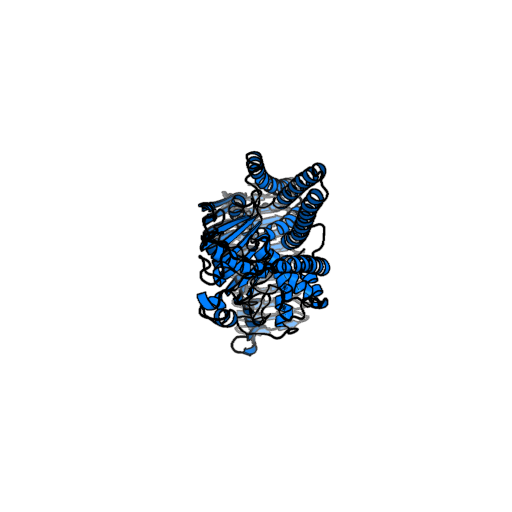LA A C 1
ATOM 2210 O O . ALA A 1 302 ? 24.747 21.371 -3.892 1.00 27.48 302 ALA A O 1
ATOM 2211 N N . THR A 1 303 ? 22.675 20.534 -3.946 1.00 30.25 303 THR A N 1
ATOM 2212 C CA . THR A 1 303 ? 23.031 19.370 -4.776 1.00 30.25 303 THR A CA 1
ATOM 2213 C C . THR A 1 303 ? 23.354 19.777 -6.220 1.00 30.25 303 THR A C 1
ATOM 2215 O O . THR A 1 303 ? 24.254 19.197 -6.825 1.00 30.25 303 THR A O 1
ATOM 2218 N N . THR A 1 304 ? 22.765 20.868 -6.730 1.00 31.48 304 THR A N 1
ATOM 2219 C CA . THR A 1 304 ? 23.227 21.542 -7.960 1.00 31.48 304 THR A CA 1
ATOM 2220 C C . THR A 1 304 ? 24.580 22.248 -7.801 1.00 31.48 304 THR A C 1
ATOM 2222 O O . THR A 1 304 ? 25.327 22.349 -8.770 1.00 31.48 304 THR A O 1
ATOM 2225 N N . ALA A 1 305 ? 24.943 22.693 -6.593 1.00 28.86 305 ALA A N 1
ATOM 2226 C CA . ALA A 1 305 ? 26.231 23.343 -6.329 1.00 28.86 305 ALA A CA 1
ATOM 2227 C C . ALA A 1 305 ? 27.378 22.338 -6.094 1.00 28.86 305 ALA A C 1
ATOM 2229 O O . ALA A 1 305 ? 28.519 22.605 -6.478 1.00 28.86 305 ALA A O 1
ATOM 2230 N N . LEU A 1 306 ? 27.097 21.163 -5.520 1.00 29.91 306 LEU A N 1
ATOM 2231 C CA . LEU A 1 306 ? 28.115 20.141 -5.250 1.00 29.91 306 LEU A CA 1
ATOM 2232 C C . LEU A 1 306 ? 28.540 19.377 -6.517 1.00 29.91 306 LEU A C 1
ATOM 2234 O O . LEU A 1 306 ? 29.703 18.998 -6.633 1.00 29.91 306 LEU A O 1
ATOM 2238 N N . ALA A 1 307 ? 27.647 19.253 -7.506 1.00 32.56 307 ALA A N 1
ATOM 2239 C CA . ALA A 1 307 ? 28.001 18.801 -8.856 1.00 32.56 307 ALA A CA 1
ATOM 2240 C C . ALA A 1 307 ? 28.811 19.853 -9.650 1.00 32.56 307 ALA A C 1
ATOM 2242 O O . ALA A 1 307 ? 29.507 19.506 -10.600 1.00 32.56 307 ALA A O 1
ATOM 2243 N N . GLY A 1 308 ? 28.747 21.132 -9.255 1.00 33.53 308 GLY A N 1
ATOM 2244 C CA . GLY A 1 308 ? 29.426 22.239 -9.935 1.00 33.53 308 GLY A CA 1
ATOM 2245 C C . GLY A 1 308 ? 30.823 22.574 -9.398 1.00 33.53 308 GLY A C 1
ATOM 2246 O O . GLY A 1 308 ? 31.690 22.970 -10.174 1.00 33.53 308 GLY A O 1
ATOM 2247 N N . LYS A 1 309 ? 31.085 22.409 -8.093 1.00 30.72 309 LYS A N 1
ATOM 2248 C CA . LYS A 1 309 ? 32.317 22.943 -7.476 1.00 30.72 309 LYS A CA 1
ATOM 2249 C C . LYS A 1 309 ? 33.589 22.145 -7.806 1.00 30.72 309 LYS A C 1
ATOM 2251 O O . LYS A 1 309 ? 34.607 22.754 -8.102 1.00 30.72 309 LYS A O 1
ATOM 2256 N N . ASN A 1 310 ? 33.527 20.813 -7.869 1.00 31.61 310 ASN A N 1
ATOM 2257 C CA . ASN A 1 310 ? 34.695 19.996 -8.252 1.00 31.61 310 ASN A CA 1
ATOM 2258 C C . ASN A 1 310 ? 34.910 19.916 -9.776 1.00 31.61 310 ASN A C 1
ATOM 2260 O O . ASN A 1 310 ? 35.997 19.566 -10.227 1.00 31.61 310 ASN A O 1
ATOM 2264 N N . ALA A 1 311 ? 33.896 20.266 -10.574 1.00 31.47 311 ALA A N 1
ATOM 2265 C CA . ALA A 1 311 ? 34.024 20.402 -12.024 1.00 31.47 311 ALA A CA 1
ATOM 2266 C C . ALA A 1 311 ? 34.671 21.745 -12.420 1.00 31.47 311 ALA A C 1
ATOM 2268 O O . ALA A 1 311 ? 35.390 21.809 -13.414 1.00 31.47 311 ALA A O 1
ATOM 2269 N N . ALA A 1 312 ? 34.467 22.803 -11.624 1.00 30.14 312 ALA A N 1
ATOM 2270 C CA . ALA A 1 312 ? 35.051 24.122 -11.864 1.00 30.14 312 ALA A CA 1
ATOM 2271 C C . ALA A 1 312 ? 36.577 24.155 -11.638 1.00 30.14 312 ALA A C 1
ATOM 2273 O O . ALA A 1 312 ? 37.297 24.720 -12.460 1.00 30.14 312 ALA A O 1
ATOM 2274 N N . ASP A 1 313 ? 37.084 23.492 -10.592 1.00 31.00 313 ASP A N 1
ATOM 2275 C CA . ASP A 1 313 ? 38.525 23.477 -10.282 1.00 31.00 313 ASP A CA 1
ATOM 2276 C C . ASP A 1 313 ? 39.341 22.605 -11.263 1.00 31.00 313 ASP A C 1
ATOM 2278 O O . ASP A 1 313 ? 40.500 22.910 -11.558 1.00 31.00 313 ASP A O 1
ATOM 2282 N N . ALA A 1 314 ? 38.728 21.564 -11.843 1.00 28.09 314 ALA A N 1
ATOM 2283 C CA . ALA A 1 314 ? 39.341 20.714 -12.872 1.00 28.09 314 ALA A CA 1
ATOM 2284 C C . ALA A 1 314 ? 39.395 21.384 -14.263 1.00 28.09 314 ALA A C 1
ATOM 2286 O O . ALA A 1 314 ? 40.286 21.093 -15.055 1.00 28.09 314 ALA A O 1
ATOM 2287 N N . VAL A 1 315 ? 38.477 22.315 -14.552 1.00 33.56 315 VAL A N 1
ATOM 2288 C CA . VAL A 1 315 ? 38.500 23.153 -15.769 1.00 33.56 315 VAL A CA 1
ATOM 2289 C C . VAL A 1 315 ? 39.474 24.328 -15.622 1.00 33.56 315 VAL A C 1
ATOM 2291 O O . VAL A 1 315 ? 40.101 24.737 -16.598 1.00 33.56 315 VAL A O 1
ATOM 2294 N N . ALA A 1 316 ? 39.654 24.848 -14.405 1.00 37.28 316 ALA A N 1
ATOM 2295 C CA . ALA A 1 316 ? 40.607 25.923 -14.132 1.00 37.28 316 ALA A CA 1
ATOM 2296 C C . ALA A 1 316 ? 42.080 25.480 -14.242 1.00 37.28 316 ALA A C 1
ATOM 2298 O O . ALA A 1 316 ? 42.958 26.324 -14.418 1.00 37.28 316 ALA A O 1
ATOM 2299 N N . SER A 1 317 ? 42.357 24.175 -14.143 1.00 35.06 317 SER A N 1
ATOM 2300 C CA . SER A 1 317 ? 43.717 23.625 -14.099 1.00 35.06 317 SER A CA 1
ATOM 2301 C C . SER A 1 317 ? 44.288 23.197 -15.462 1.00 35.06 317 SER A C 1
ATOM 2303 O O . SER A 1 317 ? 45.511 23.116 -15.576 1.00 35.06 317 SER A O 1
ATOM 2305 N N . ASP A 1 318 ? 43.469 23.015 -16.511 1.00 38.31 318 ASP A N 1
ATOM 2306 C CA . ASP A 1 318 ? 43.946 22.839 -17.897 1.00 38.31 318 ASP A CA 1
ATOM 2307 C C . ASP A 1 318 ? 42.870 23.174 -18.969 1.00 38.31 318 ASP A C 1
ATOM 2309 O O . ASP A 1 318 ? 41.987 22.365 -19.255 1.00 38.31 318 ASP A O 1
ATOM 2313 N N . PRO A 1 319 ? 42.955 24.336 -19.648 1.00 33.22 319 PRO A N 1
ATOM 2314 C CA . PRO A 1 319 ? 42.027 24.733 -20.714 1.00 33.22 319 PRO A CA 1
ATOM 2315 C C . PRO A 1 319 ? 42.116 23.905 -22.013 1.00 33.22 319 PRO A C 1
ATOM 2317 O O . PRO A 1 319 ? 41.354 24.164 -22.946 1.00 33.22 319 PRO A O 1
ATOM 2320 N N . LYS A 1 320 ? 43.061 22.958 -22.137 1.00 36.06 320 LYS A N 1
ATOM 2321 C CA . LYS A 1 320 ? 43.311 22.205 -23.385 1.00 36.06 320 LYS A CA 1
ATOM 2322 C C . LYS A 1 320 ? 42.646 20.829 -23.451 1.00 36.06 320 LYS A C 1
ATOM 2324 O O . LYS A 1 320 ? 42.717 20.186 -24.496 1.00 36.06 320 LYS A O 1
ATOM 2329 N N . SER A 1 321 ? 41.985 20.379 -22.389 1.00 35.16 321 SER A N 1
ATOM 2330 C CA . SER A 1 321 ? 41.422 19.023 -22.290 1.00 35.16 321 SER A CA 1
ATOM 2331 C C . SER A 1 321 ? 39.889 18.954 -22.439 1.00 35.16 321 SER A C 1
ATOM 2333 O O . SER A 1 321 ? 39.302 17.878 -22.325 1.00 35.16 321 SER A O 1
ATOM 2335 N N . GLY A 1 322 ? 39.221 20.068 -22.762 1.00 31.86 322 GLY A N 1
ATOM 2336 C CA . GLY A 1 322 ? 37.762 20.149 -22.881 1.00 31.86 322 GLY A CA 1
ATOM 2337 C C . GLY A 1 322 ? 37.221 20.159 -24.316 1.00 31.86 322 GLY A C 1
ATOM 2338 O O . GLY A 1 322 ? 37.340 21.158 -25.019 1.00 31.86 322 GLY A O 1
ATOM 2339 N N . GLY A 1 323 ? 36.508 19.092 -24.692 1.00 40.84 323 GLY A N 1
ATOM 2340 C CA . GLY A 1 323 ? 35.358 19.183 -25.602 1.00 40.84 323 GLY A CA 1
ATOM 2341 C C . GLY A 1 323 ? 35.575 18.708 -27.038 1.00 40.84 323 GLY A C 1
ATOM 2342 O O . GLY A 1 323 ? 36.235 19.368 -27.835 1.00 40.84 323 GLY A O 1
ATOM 2343 N N . GLY A 1 324 ? 34.908 17.605 -27.392 1.00 40.12 324 GLY A N 1
ATOM 2344 C CA . GLY A 1 324 ? 34.654 17.268 -28.785 1.00 40.12 324 GLY A CA 1
ATOM 2345 C C . GLY A 1 324 ? 33.388 16.449 -29.013 1.00 40.12 324 GLY A C 1
ATOM 2346 O O . GLY A 1 324 ? 33.048 15.587 -28.204 1.00 40.12 324 GLY A O 1
ATOM 2347 N N . VAL A 1 325 ? 32.670 16.734 -30.105 1.00 39.97 325 VAL A N 1
ATOM 2348 C CA . VAL A 1 325 ? 31.503 15.945 -30.542 1.00 39.97 325 VAL A CA 1
ATOM 2349 C C . VAL A 1 325 ? 32.020 14.610 -31.063 1.00 39.97 325 VAL A C 1
ATOM 2351 O O . VAL A 1 325 ? 32.890 14.600 -31.933 1.00 39.97 325 VAL A O 1
ATOM 2354 N N . SER A 1 326 ? 31.515 13.492 -30.530 1.00 36.81 326 SER A N 1
ATOM 2355 C CA . SER A 1 326 ? 31.880 12.162 -31.021 1.00 36.81 326 SER A CA 1
ATOM 2356 C C . SER A 1 326 ? 30.722 11.497 -31.762 1.00 36.81 326 SER A C 1
ATOM 2358 O O . SER A 1 326 ? 29.649 11.303 -31.193 1.00 36.81 326 SER A O 1
ATOM 2360 N N . ILE A 1 327 ? 30.927 11.141 -33.031 1.00 40.81 327 ILE A N 1
ATOM 2361 C CA . ILE A 1 327 ? 30.027 10.234 -33.760 1.00 40.81 327 ILE A CA 1
ATOM 2362 C C . ILE A 1 327 ? 30.554 8.825 -33.514 1.00 40.81 327 ILE A C 1
ATOM 2364 O O . ILE A 1 327 ? 31.712 8.559 -33.839 1.00 40.81 327 ILE A O 1
ATOM 2368 N N . SER A 1 328 ? 29.744 7.945 -32.920 1.00 42.94 328 SER A N 1
ATOM 2369 C CA . SER A 1 328 ? 30.119 6.547 -32.692 1.00 42.94 328 SER A CA 1
ATOM 2370 C C . SER A 1 328 ? 29.213 5.591 -33.467 1.00 42.94 328 SER A C 1
ATOM 2372 O O . SER A 1 328 ? 27.983 5.673 -33.425 1.00 42.94 328 SER A O 1
ATOM 2374 N N . ILE A 1 329 ? 29.850 4.675 -34.195 1.00 48.62 329 ILE A N 1
ATOM 2375 C CA . ILE A 1 329 ? 29.210 3.526 -34.835 1.00 48.62 329 ILE A CA 1
ATOM 2376 C C . ILE A 1 329 ? 29.624 2.308 -34.027 1.00 48.62 329 ILE A C 1
ATOM 2378 O O . ILE A 1 329 ? 30.779 1.906 -34.096 1.00 48.62 329 ILE A O 1
ATOM 2382 N N . THR A 1 330 ? 28.704 1.732 -33.261 1.00 52.25 330 THR A N 1
ATOM 2383 C CA . THR A 1 330 ? 29.006 0.661 -32.305 1.00 52.25 330 THR A CA 1
ATOM 2384 C C . THR A 1 330 ? 28.185 -0.578 -32.620 1.00 52.25 330 THR A C 1
ATOM 2386 O O . THR A 1 330 ? 26.956 -0.531 -32.613 1.00 52.25 330 THR A O 1
ATOM 2389 N N . VAL A 1 331 ? 28.848 -1.711 -32.844 1.00 59.06 331 VAL A N 1
ATOM 2390 C CA . VAL A 1 331 ? 28.212 -3.032 -32.856 1.00 59.06 331 VAL A CA 1
ATOM 2391 C C . VAL A 1 331 ? 28.330 -3.615 -31.460 1.00 59.06 331 VAL A C 1
ATOM 2393 O O . VAL A 1 331 ? 29.432 -3.813 -30.955 1.00 59.06 331 VAL A O 1
ATOM 2396 N N . GLY A 1 332 ? 27.204 -3.894 -30.815 1.00 62.56 332 GLY A N 1
ATOM 2397 C CA . GLY A 1 332 ? 27.238 -4.377 -29.443 1.00 62.56 332 GLY A CA 1
ATOM 2398 C C . GLY A 1 332 ? 25.919 -4.928 -28.945 1.00 62.56 332 GLY A C 1
ATOM 2399 O O . GLY A 1 332 ? 24.890 -4.853 -29.618 1.00 62.56 332 GLY A O 1
ATOM 2400 N N . GLY A 1 333 ? 25.968 -5.493 -27.746 1.00 69.62 333 GLY A N 1
ATOM 2401 C CA . GLY A 1 333 ? 24.814 -5.978 -27.015 1.00 69.62 333 GLY A CA 1
ATOM 2402 C C . GLY A 1 333 ? 24.769 -5.432 -25.596 1.00 69.62 333 GLY A C 1
ATOM 2403 O O . GLY A 1 333 ? 25.793 -5.127 -24.989 1.00 69.62 333 GLY A O 1
ATOM 2404 N N . SER A 1 334 ? 23.564 -5.320 -25.055 1.00 74.19 334 SER A N 1
ATOM 2405 C CA . SER A 1 334 ? 23.325 -4.958 -23.667 1.00 74.19 334 SER A CA 1
ATOM 2406 C C . SER A 1 334 ? 22.176 -5.769 -23.085 1.00 74.19 334 SER A C 1
ATOM 2408 O O . SER A 1 334 ? 21.241 -6.165 -23.779 1.00 74.19 334 SER A O 1
ATOM 2410 N N . LYS A 1 335 ? 22.259 -6.051 -21.791 1.00 74.44 335 LYS A N 1
ATOM 2411 C CA . LYS A 1 335 ? 21.218 -6.695 -21.000 1.00 74.44 335 LYS A CA 1
ATOM 2412 C C . LYS A 1 335 ? 21.164 -6.014 -19.643 1.00 74.44 335 LYS A C 1
ATOM 2414 O O . LYS A 1 335 ? 22.196 -5.872 -18.998 1.00 74.44 335 LYS A O 1
ATOM 2419 N N . SER A 1 336 ? 19.978 -5.645 -19.186 1.00 79.88 336 SER A N 1
ATOM 2420 C CA . SER A 1 336 ? 19.757 -5.200 -17.813 1.00 79.88 336 SER A CA 1
ATOM 2421 C C . SER A 1 336 ? 18.491 -5.810 -17.227 1.00 79.88 336 SER A C 1
ATOM 2423 O O . SER A 1 336 ? 17.569 -6.197 -17.946 1.00 79.88 336 SER A O 1
ATOM 2425 N N . GLN A 1 337 ? 18.486 -5.959 -15.910 1.00 82.06 337 GLN A N 1
ATOM 2426 C CA . GLN A 1 337 ? 17.369 -6.475 -15.135 1.00 82.06 337 GLN A CA 1
ATOM 2427 C C . GLN A 1 337 ? 17.348 -5.780 -13.778 1.00 82.06 337 GLN A C 1
ATOM 2429 O O . GLN A 1 337 ? 18.393 -5.638 -13.142 1.00 82.06 337 GLN A O 1
ATOM 2434 N N . SER A 1 338 ? 16.167 -5.379 -13.329 1.00 85.81 338 SER A N 1
ATOM 2435 C CA . SER A 1 338 ? 15.926 -4.892 -11.975 1.00 85.81 338 SER A CA 1
ATOM 2436 C C . SER A 1 338 ? 14.671 -5.538 -11.417 1.00 85.81 338 SER A C 1
ATOM 2438 O O . SER A 1 338 ? 13.652 -5.562 -12.104 1.00 85.81 338 SER A O 1
ATOM 2440 N N . LYS A 1 339 ? 14.748 -6.027 -10.182 1.00 91.31 339 LYS A N 1
ATOM 2441 C CA . LYS A 1 339 ? 13.619 -6.571 -9.434 1.00 91.31 339 LYS A CA 1
ATOM 2442 C C . LYS A 1 339 ? 13.553 -5.894 -8.069 1.00 91.31 339 LYS A C 1
ATOM 2444 O O . LYS A 1 339 ? 14.562 -5.871 -7.363 1.00 91.31 339 LYS A O 1
ATOM 2449 N N . THR A 1 340 ? 12.383 -5.380 -7.725 1.00 89.50 340 THR A N 1
ATOM 2450 C CA . THR A 1 340 ? 12.049 -4.859 -6.398 1.00 89.50 340 THR A CA 1
ATOM 2451 C C . THR A 1 340 ? 10.898 -5.690 -5.854 1.00 89.50 340 THR A C 1
ATOM 2453 O O . THR A 1 340 ? 9.919 -5.900 -6.565 1.00 89.50 340 THR A O 1
ATOM 2456 N N . THR A 1 341 ? 11.022 -6.157 -4.620 1.00 94.31 341 THR A N 1
ATOM 2457 C CA . THR A 1 341 ? 9.957 -6.818 -3.871 1.00 94.31 341 THR A CA 1
ATOM 2458 C C . THR A 1 341 ? 9.731 -6.024 -2.592 1.00 94.31 341 THR A C 1
ATOM 2460 O O . THR A 1 341 ? 10.700 -5.623 -1.948 1.00 94.31 341 THR A O 1
ATOM 2463 N N . GLN A 1 342 ? 8.475 -5.752 -2.265 1.00 91.75 342 GLN A N 1
ATOM 2464 C CA . GLN A 1 342 ? 8.079 -5.026 -1.071 1.00 91.75 342 GLN A CA 1
ATOM 2465 C C . GLN A 1 342 ? 6.982 -5.795 -0.347 1.00 91.75 342 GLN A C 1
ATOM 2467 O O . GLN A 1 342 ? 5.943 -6.089 -0.936 1.00 91.75 342 GLN A O 1
ATOM 2472 N N . ASP A 1 343 ? 7.213 -6.046 0.932 1.00 94.94 343 ASP A N 1
ATOM 2473 C CA . ASP A 1 343 ? 6.250 -6.611 1.862 1.00 94.94 343 ASP A CA 1
ATOM 2474 C C . ASP A 1 343 ? 5.876 -5.540 2.890 1.00 94.94 343 ASP A C 1
ATOM 2476 O O . ASP A 1 343 ? 6.724 -4.777 3.366 1.00 94.94 343 ASP A O 1
ATOM 2480 N N . ALA A 1 344 ? 4.593 -5.431 3.210 1.00 92.75 344 ALA A N 1
ATOM 2481 C CA . ALA A 1 344 ? 4.100 -4.518 4.229 1.00 92.75 344 ALA A CA 1
ATOM 2482 C C . ALA A 1 344 ? 2.953 -5.148 5.018 1.00 92.75 344 ALA A C 1
ATOM 2484 O O . ALA A 1 344 ? 2.092 -5.817 4.449 1.00 92.75 344 ALA A O 1
ATOM 2485 N N . SER A 1 345 ? 2.947 -4.893 6.324 1.00 93.94 345 SER A N 1
ATOM 2486 C CA . SER A 1 345 ? 1.872 -5.218 7.253 1.00 93.94 345 SER A CA 1
ATOM 2487 C C . SER A 1 345 ? 1.499 -3.957 8.020 1.00 93.94 345 SER A C 1
ATOM 2489 O O . SER A 1 345 ? 2.359 -3.360 8.675 1.00 93.94 345 SER A O 1
ATOM 2491 N N . THR A 1 346 ? 0.232 -3.562 7.953 1.00 93.25 346 THR A N 1
ATOM 2492 C CA . THR A 1 346 ? -0.285 -2.352 8.601 1.00 93.25 346 THR A CA 1
ATOM 2493 C C . THR A 1 346 ? -1.500 -2.665 9.461 1.00 93.25 346 THR A C 1
ATOM 2495 O O . THR A 1 346 ? -2.367 -3.444 9.078 1.00 93.25 346 THR A O 1
ATOM 2498 N N . ALA A 1 347 ? -1.560 -2.057 10.636 1.00 91.44 347 ALA A N 1
ATOM 2499 C CA . ALA A 1 347 ? -2.664 -2.167 11.568 1.00 91.44 347 ALA A CA 1
ATOM 2500 C C . ALA A 1 347 ? -3.839 -1.279 11.134 1.00 91.44 347 ALA A C 1
ATOM 2502 O O . ALA A 1 347 ? -3.699 -0.059 11.037 1.00 91.44 347 ALA A O 1
ATOM 2503 N N . ALA A 1 348 ? -5.000 -1.895 10.930 1.00 91.50 348 ALA A N 1
ATOM 2504 C CA . ALA A 1 348 ? -6.294 -1.250 10.762 1.00 91.50 348 ALA A CA 1
ATOM 2505 C C . ALA A 1 348 ? -7.057 -1.309 12.094 1.00 91.50 348 ALA A C 1
ATOM 2507 O O . ALA A 1 348 ? -7.626 -2.341 12.458 1.00 91.50 348 ALA A O 1
ATOM 2508 N N . GLY A 1 349 ? -7.016 -0.211 12.850 1.00 89.62 349 GLY A N 1
ATOM 2509 C CA . GLY A 1 349 ? -7.556 -0.126 14.207 1.00 89.62 349 GLY A CA 1
ATOM 2510 C C . GLY A 1 349 ? -9.070 -0.314 14.309 1.00 89.62 349 GLY A C 1
ATOM 2511 O O . GLY A 1 349 ? -9.823 -0.010 13.383 1.00 89.62 349 GLY A O 1
ATOM 2512 N N . SER A 1 350 ? -9.523 -0.788 15.469 1.00 96.94 350 SER A N 1
ATOM 2513 C CA . SER A 1 350 ? -10.933 -0.728 15.856 1.00 96.94 350 SER A CA 1
ATOM 2514 C C . SER A 1 350 ? -11.310 0.662 16.361 1.00 96.94 350 SER A C 1
ATOM 2516 O O . SER A 1 350 ? -10.469 1.404 16.864 1.00 96.94 350 SER A O 1
ATOM 2518 N N . LYS A 1 351 ? -12.599 0.998 16.290 1.00 95.25 351 LYS A N 1
ATOM 2519 C CA . LYS A 1 351 ? -13.137 2.273 16.766 1.00 95.25 351 LYS A CA 1
ATOM 2520 C C . LYS A 1 351 ? -14.334 2.087 17.688 1.00 95.25 351 LYS A C 1
ATOM 2522 O O . LYS A 1 351 ? -15.286 1.395 17.337 1.00 95.25 351 LYS A O 1
ATOM 2527 N N . VAL A 1 352 ? -14.331 2.782 18.819 1.00 95.31 352 VAL A N 1
ATOM 2528 C CA . VAL A 1 352 ? -15.482 2.963 19.711 1.00 95.31 352 VAL A CA 1
ATOM 2529 C C . VAL A 1 352 ? -15.717 4.461 19.871 1.00 95.31 352 VAL A C 1
ATOM 2531 O O . VAL A 1 352 ? -14.889 5.150 20.456 1.00 95.31 352 VAL A O 1
ATOM 2534 N N . ALA A 1 353 ? -16.804 5.000 19.318 1.00 93.19 353 ALA A N 1
ATOM 2535 C CA . ALA A 1 353 ? -17.008 6.448 19.249 1.00 93.19 353 ALA A CA 1
ATOM 2536 C C . ALA A 1 353 ? -18.431 6.884 19.619 1.00 93.19 353 ALA A C 1
ATOM 2538 O O . ALA A 1 353 ? -19.377 6.627 18.876 1.00 93.19 353 ALA A O 1
ATOM 2539 N N . ALA A 1 354 ? -18.562 7.611 20.726 1.00 87.56 354 ALA A N 1
ATOM 2540 C CA . ALA A 1 354 ? -19.807 8.181 21.226 1.00 87.56 354 ALA A CA 1
ATOM 2541 C C . ALA A 1 354 ? -19.785 9.718 21.163 1.00 87.56 354 ALA A C 1
ATOM 2543 O O . ALA A 1 354 ? -18.750 10.342 21.406 1.00 87.56 354 ALA A O 1
ATOM 2544 N N . GLY A 1 355 ? -20.930 10.335 20.867 1.00 78.69 355 GLY A N 1
ATOM 2545 C CA . GLY A 1 355 ? -21.141 11.769 21.090 1.00 78.69 355 GLY A CA 1
ATOM 2546 C C . GLY A 1 355 ? -21.344 12.097 22.566 1.00 78.69 355 GLY A C 1
ATOM 2547 O O . GLY A 1 355 ? -20.919 13.155 23.022 1.00 78.69 355 GLY A O 1
ATOM 2548 N N . GLY A 1 356 ? -21.949 11.168 23.307 1.00 93.44 356 GLY A N 1
ATOM 2549 C CA . GLY A 1 356 ? -22.032 11.187 24.759 1.00 93.44 356 GLY A CA 1
ATOM 2550 C C . GLY A 1 356 ? -20.865 10.439 25.400 1.00 93.44 356 GLY A C 1
ATOM 2551 O O . GLY A 1 356 ? -19.700 10.616 25.028 1.00 93.44 356 GLY A O 1
ATOM 2552 N N . ASN A 1 357 ? -21.187 9.606 26.379 1.00 97.88 357 ASN A N 1
ATOM 2553 C CA . ASN A 1 357 ? -20.237 8.896 27.219 1.00 97.88 357 ASN A CA 1
ATOM 2554 C C . ASN A 1 357 ? -19.838 7.543 26.617 1.00 97.88 357 ASN A C 1
ATOM 2556 O O . ASN A 1 357 ? -20.637 6.871 25.962 1.00 97.88 357 ASN A O 1
ATOM 2560 N N . VAL A 1 358 ? -18.615 7.100 26.903 1.00 98.12 358 VAL A N 1
ATOM 2561 C CA . VAL A 1 358 ? -18.172 5.722 26.656 1.00 98.12 358 VAL A CA 1
ATOM 2562 C C . VAL A 1 358 ? -17.870 5.053 27.991 1.00 98.12 358 VAL A C 1
ATOM 2564 O O . VAL A 1 358 ? -17.019 5.523 28.738 1.00 98.12 358 VAL A O 1
ATOM 2567 N N . ASN A 1 359 ? -18.541 3.940 28.280 1.00 98.75 359 ASN A N 1
ATOM 2568 C CA . ASN A 1 359 ? -18.328 3.142 29.485 1.00 98.75 359 ASN A CA 1
ATOM 2569 C C . ASN A 1 359 ? -18.007 1.687 29.119 1.00 98.75 359 ASN A C 1
ATOM 2571 O O . ASN A 1 359 ? -18.857 0.985 28.569 1.00 98.75 359 ASN A O 1
ATOM 2575 N N . ILE A 1 360 ? -16.798 1.224 29.429 1.00 98.81 360 ILE A N 1
ATOM 2576 C CA . ILE A 1 360 ? -16.331 -0.131 29.115 1.00 98.81 360 ILE A CA 1
ATOM 2577 C C . ILE A 1 360 ? -15.881 -0.817 30.400 1.00 98.81 360 ILE A C 1
ATOM 2579 O O . ILE A 1 360 ? -14.987 -0.329 31.088 1.00 98.81 360 ILE A O 1
ATOM 2583 N N . GLN A 1 361 ? -16.492 -1.959 30.713 1.00 98.62 361 GLN A N 1
ATOM 2584 C CA . GLN A 1 361 ? -16.279 -2.672 31.969 1.00 98.62 361 GLN A CA 1
ATOM 2585 C C . GLN A 1 361 ? -15.957 -4.151 31.720 1.00 98.62 361 GLN A C 1
ATOM 2587 O O . GLN A 1 361 ? -16.803 -4.902 31.233 1.00 98.62 361 GLN A O 1
ATOM 2592 N N . ALA A 1 362 ? -14.748 -4.562 32.102 1.00 98.62 362 ALA A N 1
ATOM 2593 C CA . ALA A 1 362 ? -14.304 -5.947 32.209 1.00 98.62 362 ALA A CA 1
ATOM 2594 C C . ALA A 1 362 ? -14.376 -6.382 33.686 1.00 98.62 362 ALA A C 1
ATOM 2596 O O . ALA A 1 362 ? -13.473 -6.085 34.469 1.00 98.62 362 ALA A O 1
ATOM 2597 N N . THR A 1 363 ? -15.471 -7.025 34.104 1.00 98.12 363 THR A N 1
ATOM 2598 C CA . THR A 1 363 ? -15.738 -7.330 35.525 1.00 98.12 363 THR A CA 1
ATOM 2599 C C . THR A 1 363 ? -16.370 -8.705 35.745 1.00 98.12 363 THR A C 1
ATOM 2601 O O . THR A 1 363 ? -17.033 -9.257 34.867 1.00 98.12 363 THR A O 1
ATOM 2604 N N . GLY A 1 364 ? -16.209 -9.257 36.949 1.00 96.38 364 GLY A N 1
ATOM 2605 C CA . GLY A 1 364 ? -16.908 -10.476 37.381 1.00 96.38 364 GLY A CA 1
ATOM 2606 C C . GLY A 1 364 ? -16.126 -11.788 37.236 1.00 96.38 364 GLY A C 1
ATOM 2607 O O . GLY A 1 364 ? -16.665 -12.845 37.564 1.00 96.38 364 GLY A O 1
ATOM 2608 N N . ALA A 1 365 ? -14.864 -11.738 36.801 1.00 97.12 365 ALA A N 1
ATOM 2609 C CA . ALA A 1 365 ? -13.910 -12.853 36.846 1.00 97.12 365 ALA A CA 1
ATOM 2610 C C . ALA A 1 365 ? -12.690 -12.570 37.752 1.00 97.12 365 ALA A C 1
ATOM 2612 O O . ALA A 1 365 ? -11.698 -13.294 37.710 1.00 97.12 365 ALA A O 1
ATOM 2613 N N . GLY A 1 366 ? -12.737 -11.521 38.584 1.00 96.69 366 GLY A N 1
ATOM 2614 C CA . GLY A 1 366 ? -11.591 -11.106 39.398 1.00 96.69 366 GLY A CA 1
ATOM 2615 C C . GLY A 1 366 ? -10.421 -10.667 38.515 1.00 96.69 366 GLY A C 1
ATOM 2616 O O . GLY A 1 366 ? -10.635 -9.950 37.541 1.00 96.69 366 GLY A O 1
ATOM 2617 N N . GLN A 1 367 ? -9.208 -11.131 38.818 1.00 96.94 367 GLN A N 1
ATOM 2618 C CA . GLN A 1 367 ? -7.988 -10.739 38.095 1.00 96.94 367 GLN A CA 1
ATOM 2619 C C . GLN A 1 367 ? -7.955 -11.186 36.622 1.00 96.94 367 GLN A C 1
ATOM 2621 O O . GLN A 1 367 ? -7.242 -10.587 35.823 1.00 96.94 367 GLN A O 1
ATOM 2626 N N . ASP A 1 368 ? -8.767 -12.174 36.229 1.00 97.38 368 ASP A N 1
ATOM 2627 C CA . ASP A 1 368 ? -8.905 -12.567 34.819 1.00 97.38 368 ASP A CA 1
ATOM 2628 C C . ASP A 1 368 ? -9.757 -11.567 34.009 1.00 97.38 368 ASP A C 1
ATOM 2630 O O . ASP A 1 368 ? -9.832 -11.657 32.778 1.00 97.38 368 ASP A O 1
ATOM 2634 N N . SER A 1 369 ? -10.391 -10.594 34.680 1.00 98.62 369 SER A N 1
ATOM 2635 C CA . SER A 1 369 ? -11.217 -9.580 34.025 1.00 98.62 369 SER A CA 1
ATOM 2636 C C . SER A 1 369 ? -10.351 -8.471 33.438 1.00 98.62 369 SER A C 1
ATOM 2638 O O . SER A 1 369 ? -10.122 -7.438 34.066 1.00 98.62 369 SER A O 1
ATOM 2640 N N . THR A 1 370 ? -9.823 -8.717 32.244 1.00 98.75 370 THR A N 1
ATOM 2641 C CA . THR A 1 370 ? -8.871 -7.826 31.571 1.00 98.75 370 THR A CA 1
ATOM 2642 C C . THR A 1 370 ? -9.540 -6.987 30.486 1.00 98.75 370 THR A C 1
ATOM 2644 O O . THR A 1 370 ? -10.473 -7.444 29.817 1.00 98.75 370 THR A O 1
ATOM 2647 N N . LEU A 1 371 ? -9.047 -5.757 30.310 1.00 98.81 371 LEU A N 1
ATOM 2648 C CA . LEU A 1 371 ? -9.430 -4.856 29.222 1.00 98.81 371 LEU A CA 1
ATOM 2649 C C . LEU A 1 371 ? -8.193 -4.537 28.383 1.00 98.81 371 LEU A C 1
ATOM 2651 O O . LEU A 1 371 ? -7.271 -3.881 28.867 1.00 98.81 371 LEU A O 1
ATOM 2655 N N . THR A 1 372 ? -8.180 -4.971 27.124 1.00 98.81 372 THR A N 1
ATOM 2656 C CA . THR A 1 372 ? -7.097 -4.704 26.171 1.00 98.81 372 THR A CA 1
ATOM 2657 C C . THR A 1 372 ? -7.586 -3.821 25.034 1.00 98.81 372 THR A C 1
ATOM 2659 O O . THR A 1 372 ? -8.586 -4.128 24.392 1.00 98.81 372 THR A O 1
ATOM 2662 N N . VAL A 1 373 ? -6.849 -2.750 24.748 1.00 98.75 373 VAL A N 1
ATOM 2663 C CA . VAL A 1 373 ? -7.023 -1.909 23.561 1.00 98.75 373 VAL A CA 1
ATOM 2664 C C . VAL A 1 373 ? -5.698 -1.867 22.813 1.00 98.75 373 VAL A C 1
ATOM 2666 O O . VAL A 1 373 ? -4.679 -1.477 23.390 1.00 98.75 373 VAL A O 1
ATOM 2669 N N . GLN A 1 374 ? -5.700 -2.289 21.549 1.00 97.75 374 GLN A N 1
ATOM 2670 C CA . GLN A 1 374 ? -4.499 -2.373 20.727 1.00 97.75 374 GLN A CA 1
ATOM 2671 C C . GLN A 1 374 ? -4.673 -1.669 19.380 1.00 97.75 374 GLN A C 1
ATOM 2673 O O . GLN A 1 374 ? -5.614 -1.963 18.646 1.00 97.75 374 GLN A O 1
ATOM 2678 N N . GLY A 1 375 ? -3.783 -0.712 19.084 1.00 93.25 375 GLY A N 1
ATOM 2679 C CA . GLY A 1 375 ? -3.784 0.103 17.862 1.00 93.25 375 GLY A CA 1
ATOM 2680 C C . GLY A 1 375 ? -5.152 0.657 17.469 1.00 93.25 375 GLY A C 1
ATOM 2681 O O . GLY A 1 375 ? -5.473 0.668 16.284 1.00 93.25 375 GLY A O 1
ATOM 2682 N N . SER A 1 376 ? -5.976 1.010 18.458 1.00 95.25 376 SER A N 1
ATOM 2683 C CA . SER A 1 376 ? -7.407 1.280 18.290 1.00 95.25 376 SER A CA 1
ATOM 2684 C C . SER A 1 376 ? -7.824 2.578 18.982 1.00 95.25 376 SER A C 1
ATOM 2686 O O . SER A 1 376 ? -7.140 3.071 19.882 1.00 95.25 376 SER A O 1
ATOM 2688 N N . ASP A 1 377 ? -8.978 3.104 18.576 1.00 91.81 377 ASP A N 1
ATOM 2689 C CA . ASP A 1 377 ? -9.518 4.387 19.013 1.00 91.81 377 ASP A CA 1
ATOM 2690 C C . ASP A 1 377 ? -10.752 4.228 19.902 1.00 91.81 377 ASP A C 1
ATOM 2692 O O . ASP A 1 377 ? -11.750 3.613 19.520 1.00 91.81 377 ASP A O 1
ATOM 2696 N N . ILE A 1 378 ? -10.738 4.887 21.056 1.00 95.75 378 ILE A N 1
ATOM 2697 C CA . ILE A 1 378 ? -11.897 5.082 21.926 1.00 95.75 378 ILE A CA 1
ATOM 2698 C C . ILE A 1 378 ? -12.136 6.582 22.076 1.00 95.75 378 ILE A C 1
ATOM 2700 O O . ILE A 1 378 ? -11.246 7.324 22.483 1.00 95.75 378 ILE A O 1
ATOM 2704 N N . LYS A 1 379 ? -13.344 7.052 21.772 1.00 93.94 379 LYS A N 1
ATOM 2705 C CA . LYS A 1 379 ? -13.694 8.472 21.820 1.00 93.94 379 LYS A CA 1
ATOM 2706 C C . LYS A 1 379 ? -15.076 8.690 22.424 1.00 93.94 379 LYS A C 1
ATOM 2708 O O . LYS A 1 379 ? -16.060 8.208 21.876 1.00 93.94 379 LYS A O 1
ATOM 2713 N N . GLY A 1 380 ? -15.150 9.475 23.491 1.00 91.19 380 GLY A N 1
ATOM 2714 C CA . GLY A 1 380 ? -16.395 10.014 24.035 1.00 91.19 380 GLY A CA 1
ATOM 2715 C C . GLY A 1 380 ? -16.425 11.531 23.887 1.00 91.19 380 GLY A C 1
ATOM 2716 O O . GLY A 1 380 ? -15.442 12.203 24.199 1.00 91.19 380 GLY A O 1
ATOM 2717 N N . GLY A 1 381 ? -17.535 12.086 23.400 1.00 85.69 381 GLY A N 1
ATOM 2718 C CA . GLY A 1 381 ? -17.773 13.531 23.446 1.00 85.69 381 GLY A CA 1
ATOM 2719 C C . GLY A 1 381 ? -18.082 14.034 24.862 1.00 85.69 381 GLY A C 1
ATOM 2720 O O . GLY A 1 381 ? -17.847 15.205 25.151 1.00 85.69 381 GLY A O 1
ATOM 2721 N N . GLY A 1 382 ? -18.539 13.143 25.746 1.00 95.06 382 GLY A N 1
ATOM 2722 C CA . GLY A 1 382 ? -18.650 13.338 27.190 1.00 95.06 382 GLY A CA 1
ATOM 2723 C C . GLY A 1 382 ? -17.528 12.631 27.953 1.00 95.06 382 GLY A C 1
ATOM 2724 O O . GLY A 1 382 ? -16.344 12.818 27.658 1.00 95.06 382 GLY A O 1
ATOM 2725 N N . ASP A 1 383 ? -17.909 11.835 28.947 1.00 97.75 383 ASP A N 1
ATOM 2726 C CA . ASP A 1 383 ? -16.992 11.092 29.807 1.00 97.75 383 ASP A CA 1
ATOM 2727 C C . ASP A 1 383 ? -16.523 9.789 29.142 1.00 97.75 383 ASP A C 1
ATOM 2729 O O . ASP A 1 383 ? -17.256 9.149 28.383 1.00 97.75 383 ASP A O 1
ATOM 2733 N N . VAL A 1 384 ? -15.301 9.360 29.455 1.00 98.50 384 VAL A N 1
ATOM 2734 C CA . VAL A 1 384 ? -14.790 8.034 29.085 1.00 98.50 384 VAL A CA 1
ATOM 2735 C C . VAL A 1 384 ? -14.349 7.298 30.343 1.00 98.50 384 VAL A C 1
ATOM 2737 O O . VAL A 1 384 ? -13.441 7.745 31.043 1.00 98.50 384 VAL A O 1
ATOM 2740 N N . SER A 1 385 ? -14.981 6.153 30.603 1.00 98.62 385 SER A N 1
ATOM 2741 C CA . SER A 1 385 ? -14.674 5.254 31.713 1.00 98.62 385 SER A CA 1
ATOM 2742 C C . SER A 1 385 ? -14.230 3.891 31.189 1.00 98.62 385 SER A C 1
ATOM 2744 O O . SER A 1 385 ? -14.978 3.223 30.470 1.00 98.62 385 SER A O 1
ATOM 2746 N N . LEU A 1 386 ? -13.008 3.487 31.544 1.00 98.81 386 LEU A N 1
ATOM 2747 C CA . LEU A 1 386 ? -12.460 2.158 31.271 1.00 98.81 386 LEU A CA 1
ATOM 2748 C C . LEU A 1 386 ? -12.170 1.464 32.599 1.00 98.81 386 LEU A C 1
ATOM 2750 O O . LEU A 1 386 ? -11.366 1.959 33.392 1.00 98.81 386 LEU A O 1
ATOM 2754 N N . LYS A 1 387 ? -12.805 0.316 32.828 1.00 98.75 387 LYS A N 1
ATOM 2755 C CA . LYS A 1 387 ? -12.693 -0.442 34.073 1.00 98.75 387 LYS A CA 1
ATOM 2756 C C . LYS A 1 387 ? -12.343 -1.903 33.818 1.00 98.75 387 LYS A C 1
ATOM 2758 O O . LYS A 1 387 ? -12.994 -2.558 33.006 1.00 98.75 387 LYS A O 1
ATOM 2763 N N . ALA A 1 388 ? -11.382 -2.418 34.576 1.00 98.69 388 ALA A N 1
ATOM 2764 C CA . ALA A 1 388 ? -11.011 -3.825 34.635 1.00 98.69 388 ALA A CA 1
ATOM 2765 C C . ALA A 1 388 ? -10.828 -4.268 36.098 1.00 98.69 388 ALA A C 1
ATOM 2767 O O . ALA A 1 388 ? -10.095 -3.618 36.845 1.00 98.69 388 ALA A O 1
ATOM 2768 N N . ASP A 1 389 ? -11.448 -5.378 36.522 1.00 98.75 389 ASP A N 1
ATOM 2769 C CA . ASP A 1 389 ? -11.140 -5.972 37.841 1.00 98.75 389 ASP A CA 1
ATOM 2770 C C . ASP A 1 389 ? -9.707 -6.550 37.880 1.00 98.75 389 ASP A C 1
ATOM 2772 O O . ASP A 1 389 ? -9.136 -6.710 38.959 1.00 98.75 389 ASP A O 1
ATOM 2776 N N . GLY A 1 390 ? -9.132 -6.851 36.711 1.00 98.50 390 GLY A N 1
ATOM 2777 C CA . GLY A 1 390 ? -7.738 -7.235 36.507 1.00 98.50 390 GLY A CA 1
ATOM 2778 C C . GLY A 1 390 ? -6.923 -6.149 35.800 1.00 98.50 390 GLY A C 1
ATOM 2779 O O . GLY A 1 390 ? -6.968 -4.966 36.157 1.00 98.50 390 GLY A O 1
ATOM 2780 N N . ASP A 1 391 ? -6.162 -6.557 34.786 1.00 98.62 391 ASP A N 1
ATOM 2781 C CA . ASP A 1 391 ? -5.255 -5.671 34.051 1.00 98.62 391 ASP A CA 1
ATOM 2782 C C . ASP A 1 391 ? -5.968 -4.788 33.012 1.00 98.62 391 ASP A C 1
ATOM 2784 O O . ASP A 1 391 ? -6.900 -5.216 32.322 1.00 98.62 391 ASP A O 1
ATOM 2788 N N . LEU A 1 392 ? -5.455 -3.565 32.856 1.00 98.56 392 LEU A N 1
ATOM 2789 C CA . LEU A 1 392 ? -5.825 -2.618 31.804 1.00 98.56 392 LEU A CA 1
ATOM 2790 C C . LEU A 1 392 ? -4.637 -2.426 30.850 1.00 98.56 392 LEU A C 1
ATOM 2792 O O . LEU A 1 392 ? -3.629 -1.822 31.214 1.00 98.56 392 LEU A O 1
ATOM 2796 N N . ASN A 1 393 ? -4.747 -2.914 29.616 1.00 98.44 393 ASN A N 1
ATOM 2797 C CA . ASN A 1 393 ? -3.675 -2.893 28.622 1.00 98.44 393 ASN A CA 1
ATOM 2798 C C . ASN A 1 393 ? -4.005 -1.926 27.482 1.00 98.44 393 ASN A C 1
ATOM 2800 O O . ASN A 1 393 ? -4.911 -2.185 26.698 1.00 98.44 393 ASN A O 1
ATOM 2804 N N . LEU A 1 394 ? -3.242 -0.840 27.350 1.00 97.88 394 LEU A N 1
ATOM 2805 C CA . LEU A 1 394 ? -3.368 0.129 26.259 1.00 97.88 394 LEU A CA 1
ATOM 2806 C C . LEU A 1 394 ? -2.074 0.119 25.438 1.00 97.88 394 LEU A C 1
ATOM 2808 O O . LEU A 1 394 ? -1.028 0.617 25.873 1.00 97.88 394 LEU A O 1
ATOM 2812 N N . LEU A 1 395 ? -2.134 -0.508 24.264 1.00 95.94 395 LEU A N 1
ATOM 2813 C CA . LEU A 1 395 ? -0.968 -0.943 23.497 1.00 95.94 395 LEU A CA 1
ATOM 2814 C C . LEU A 1 395 ? -1.022 -0.406 22.064 1.00 95.94 395 LEU A C 1
ATOM 2816 O O . LEU A 1 395 ? -2.072 -0.388 21.441 1.00 95.94 395 LEU A O 1
ATOM 2820 N N . ALA A 1 396 ? 0.096 0.003 21.487 1.00 91.94 396 ALA A N 1
ATOM 2821 C CA . ALA A 1 396 ? 0.166 0.279 20.059 1.00 91.94 396 ALA A CA 1
ATOM 2822 C C . ALA A 1 396 ? 0.257 -1.032 19.264 1.00 91.94 396 ALA A C 1
ATOM 2824 O O . ALA A 1 396 ? 0.862 -2.006 19.721 1.00 91.94 396 ALA A O 1
ATOM 2825 N N . ALA A 1 397 ? -0.281 -1.025 18.051 1.00 92.00 397 ALA A N 1
ATOM 2826 C CA . ALA A 1 397 ? -0.148 -2.109 17.090 1.00 92.00 397 ALA A CA 1
ATOM 2827 C C . ALA A 1 397 ? 1.091 -1.912 16.210 1.00 92.00 397 ALA A C 1
ATOM 2829 O O . ALA A 1 397 ? 1.446 -0.788 15.861 1.00 92.00 397 ALA A O 1
ATOM 2830 N N . ARG A 1 398 ? 1.772 -3.002 15.853 1.00 92.56 398 ARG A N 1
ATOM 2831 C CA . ARG A 1 398 ? 3.012 -2.941 15.069 1.00 92.56 398 ARG A CA 1
ATOM 2832 C C . ARG A 1 398 ? 2.712 -2.853 13.575 1.00 92.56 398 ARG A C 1
ATOM 2834 O O . ARG A 1 398 ? 2.018 -3.710 13.041 1.00 92.56 398 ARG A O 1
ATOM 2841 N N . ASN A 1 399 ? 3.365 -1.914 12.903 1.00 88.62 399 ASN A N 1
ATOM 2842 C CA . ASN A 1 399 ? 3.473 -1.846 11.452 1.00 88.62 399 ASN A CA 1
ATOM 2843 C C . ASN A 1 399 ? 4.885 -2.260 11.028 1.00 88.62 399 ASN A C 1
ATOM 2845 O O . ASN A 1 399 ? 5.871 -1.954 11.707 1.00 88.62 399 ASN A O 1
ATOM 2849 N N . ALA A 1 400 ? 4.996 -2.968 9.911 1.00 90.00 400 ALA A N 1
ATOM 2850 C CA . ALA A 1 400 ? 6.282 -3.377 9.365 1.00 90.00 400 ALA A CA 1
ATOM 2851 C C . ALA A 1 400 ? 6.284 -3.256 7.843 1.00 90.00 400 ALA A C 1
ATOM 2853 O O . ALA A 1 400 ? 5.305 -3.617 7.196 1.00 90.00 400 ALA A O 1
ATOM 2854 N N . SER A 1 401 ? 7.392 -2.794 7.270 1.00 89.75 401 SER A N 1
ATOM 2855 C CA . SER A 1 401 ? 7.639 -2.889 5.834 1.00 89.75 401 SER A CA 1
ATOM 2856 C C . SER A 1 401 ? 9.063 -3.353 5.572 1.00 89.75 401 SER A C 1
ATOM 2858 O O . SER A 1 401 ? 10.005 -2.871 6.194 1.00 89.75 401 SER A O 1
ATOM 2860 N N . GLU A 1 402 ? 9.210 -4.285 4.641 1.00 91.62 402 GLU A N 1
ATOM 2861 C CA . GLU A 1 402 ? 10.490 -4.790 4.165 1.00 91.62 402 GLU A CA 1
ATOM 2862 C C . GLU A 1 402 ? 10.567 -4.597 2.652 1.00 91.62 402 GLU A C 1
ATOM 2864 O O . GLU A 1 402 ? 9.585 -4.765 1.926 1.00 91.62 402 GLU A O 1
ATOM 2869 N N . MET A 1 403 ? 11.734 -4.194 2.166 1.00 89.31 403 MET A N 1
ATOM 2870 C CA . MET A 1 403 ? 11.985 -4.015 0.747 1.00 89.31 403 MET A CA 1
ATOM 2871 C C . MET A 1 403 ? 13.304 -4.665 0.367 1.00 89.31 403 MET A C 1
ATOM 2873 O O . MET A 1 403 ? 14.352 -4.308 0.899 1.00 89.31 403 MET A O 1
ATOM 2877 N N . HIS A 1 404 ? 13.245 -5.524 -0.645 1.00 92.56 404 HIS A N 1
ATOM 2878 C CA . HIS A 1 404 ? 14.401 -6.150 -1.265 1.00 92.56 404 HIS A CA 1
ATOM 2879 C C . HIS A 1 404 ? 14.520 -5.704 -2.714 1.00 92.56 404 HIS A C 1
ATOM 2881 O O . HIS A 1 404 ? 13.578 -5.789 -3.506 1.00 92.56 404 HIS A O 1
ATOM 2887 N N . ARG A 1 405 ? 15.712 -5.279 -3.111 1.00 87.44 405 ARG A N 1
ATOM 2888 C CA . ARG A 1 405 ? 16.002 -4.838 -4.472 1.00 87.44 405 ARG A CA 1
ATOM 2889 C C . ARG A 1 405 ? 17.260 -5.503 -4.989 1.00 87.44 405 ARG A C 1
ATOM 2891 O O . ARG A 1 405 ? 18.298 -5.529 -4.337 1.00 87.44 405 ARG A O 1
ATOM 2898 N N . SER A 1 406 ? 17.198 -5.951 -6.236 1.00 89.75 406 SER A N 1
ATOM 2899 C CA . SER A 1 406 ? 18.365 -6.408 -6.983 1.00 89.75 406 SER A CA 1
ATOM 2900 C C . SER A 1 406 ? 18.379 -5.800 -8.376 1.00 89.75 406 SER A C 1
ATOM 2902 O O . SER A 1 406 ? 17.348 -5.652 -9.034 1.00 89.75 406 SER A O 1
ATOM 2904 N N . SER A 1 407 ? 19.564 -5.433 -8.843 1.00 81.62 407 SER A N 1
ATOM 2905 C CA . SER A 1 407 ? 19.765 -4.963 -10.205 1.00 81.62 407 SER A CA 1
ATOM 2906 C C . SER A 1 407 ? 21.031 -5.560 -10.797 1.00 81.62 407 SER A C 1
ATOM 2908 O O . SER A 1 407 ? 22.014 -5.838 -10.108 1.00 81.62 407 SER A O 1
ATOM 2910 N N . SER A 1 408 ? 21.010 -5.797 -12.101 1.00 82.75 408 SER A N 1
ATOM 2911 C CA . SER A 1 408 ? 22.182 -6.220 -12.851 1.00 82.75 408 SER A CA 1
ATOM 2912 C C . SER A 1 408 ? 22.144 -5.633 -14.249 1.00 82.75 408 SER A C 1
ATOM 2914 O O . SER A 1 408 ? 21.083 -5.515 -14.862 1.00 82.75 408 SER A O 1
ATOM 2916 N N . SER A 1 409 ? 23.304 -5.265 -14.770 1.00 73.94 409 SER A N 1
ATOM 2917 C CA . SER A 1 409 ? 23.449 -4.893 -16.165 1.00 73.94 409 SER A CA 1
ATOM 2918 C C . SER A 1 409 ? 24.776 -5.388 -16.714 1.00 73.94 409 SER A C 1
ATOM 2920 O O . SER A 1 409 ? 25.761 -5.522 -15.993 1.00 73.94 409 SER A O 1
ATOM 2922 N N . VAL A 1 410 ? 24.792 -5.706 -17.997 1.00 71.50 410 VAL A N 1
ATOM 2923 C CA . VAL A 1 410 ? 25.994 -6.021 -18.754 1.00 71.50 410 VAL A CA 1
ATOM 2924 C C . VAL A 1 410 ? 25.837 -5.429 -20.140 1.00 71.50 410 VAL A C 1
ATOM 2926 O O . VAL A 1 410 ? 24.777 -5.536 -20.753 1.00 71.50 410 VAL A O 1
ATOM 2929 N N . SER A 1 411 ? 26.876 -4.788 -20.647 1.00 68.62 411 SER A N 1
ATOM 2930 C CA . SER A 1 411 ? 26.926 -4.333 -22.025 1.00 68.62 411 SER A CA 1
ATOM 2931 C C . SER A 1 411 ? 28.317 -4.533 -22.601 1.00 68.62 411 SER A C 1
ATOM 2933 O O . SER A 1 411 ? 29.307 -4.577 -21.876 1.00 68.62 411 SER A O 1
ATOM 2935 N N . GLY A 1 412 ? 28.391 -4.704 -23.909 1.00 56.53 412 GLY A N 1
ATOM 2936 C CA . GLY A 1 412 ? 29.634 -4.906 -24.629 1.00 56.53 412 GLY A CA 1
ATOM 2937 C C . GLY A 1 412 ? 29.455 -4.462 -26.066 1.00 56.53 412 GLY A C 1
ATOM 2938 O O . GLY A 1 412 ? 28.458 -4.813 -26.691 1.00 56.53 412 GLY A O 1
ATOM 2939 N N . GLY A 1 413 ? 30.392 -3.691 -26.591 1.00 63.81 413 GLY A N 1
ATOM 2940 C CA . GLY A 1 413 ? 30.370 -3.214 -27.959 1.00 63.81 413 GLY A CA 1
ATOM 2941 C C . GLY A 1 413 ? 31.764 -2.896 -28.471 1.00 63.81 413 GLY A C 1
ATOM 2942 O O . GLY A 1 413 ? 32.669 -2.566 -27.707 1.00 63.81 413 GLY A O 1
ATOM 2943 N N . VAL A 1 414 ? 31.929 -3.029 -29.779 1.00 55.50 414 VAL A N 1
ATOM 2944 C CA . VAL A 1 414 ? 33.100 -2.560 -30.514 1.00 55.50 414 VAL A CA 1
ATOM 2945 C C . VAL A 1 414 ? 32.593 -1.571 -31.545 1.00 55.50 414 VAL A C 1
ATOM 2947 O O . VAL A 1 414 ? 31.618 -1.842 -32.249 1.00 55.50 414 VAL A O 1
ATOM 2950 N N . GLY A 1 415 ? 33.218 -0.408 -31.609 1.00 53.06 415 GLY A N 1
ATOM 2951 C CA . GLY A 1 415 ? 32.813 0.655 -32.498 1.00 53.06 415 GLY A CA 1
ATOM 2952 C C . GLY A 1 415 ? 33.972 1.432 -33.089 1.00 53.06 415 GLY A C 1
ATOM 2953 O O . GLY A 1 415 ? 35.141 1.211 -32.782 1.00 53.06 415 GLY A O 1
ATOM 2954 N N . VAL A 1 416 ? 33.620 2.354 -33.971 1.00 46.59 416 VAL A N 1
ATOM 2955 C CA . VAL A 1 416 ? 34.519 3.359 -34.533 1.00 46.59 416 VAL A CA 1
ATOM 2956 C C . VAL A 1 416 ? 33.976 4.711 -34.099 1.00 46.59 416 VAL A C 1
ATOM 2958 O O . VAL A 1 416 ? 32.787 4.984 -34.281 1.00 46.59 416 VAL A O 1
ATOM 2961 N N . ALA A 1 417 ? 34.821 5.529 -33.476 1.00 45.34 417 ALA A N 1
ATOM 2962 C CA . ALA A 1 417 ? 34.448 6.849 -32.995 1.00 45.34 417 ALA A CA 1
ATOM 2963 C C . ALA A 1 417 ? 35.296 7.929 -33.662 1.00 45.34 417 ALA A C 1
ATOM 2965 O O . ALA A 1 417 ? 36.517 7.804 -33.787 1.00 45.34 417 ALA A O 1
ATOM 2966 N N . VAL A 1 418 ? 34.637 9.016 -34.051 1.00 42.50 418 VAL A N 1
ATOM 2967 C CA . VAL A 1 418 ? 35.290 10.218 -34.572 1.00 42.50 418 VAL A CA 1
ATOM 2968 C C . VAL A 1 418 ? 35.030 11.344 -33.597 1.00 42.50 418 VAL A C 1
ATOM 2970 O O . VAL A 1 418 ? 33.892 11.779 -33.479 1.00 42.50 418 VAL A O 1
ATOM 2973 N N . SER A 1 419 ? 36.064 11.768 -32.871 1.00 40.56 419 SER A N 1
ATOM 2974 C CA . SER A 1 419 ? 36.008 12.850 -31.885 1.00 40.56 419 SER A CA 1
ATOM 2975 C C . SER A 1 419 ? 36.510 14.159 -32.494 1.00 40.56 419 SER A C 1
ATOM 2977 O O . SER A 1 419 ? 37.636 14.240 -32.973 1.00 40.56 419 SER A O 1
ATOM 2979 N N . LEU A 1 420 ? 35.671 15.189 -32.499 1.00 41.31 420 LEU A N 1
ATOM 2980 C CA . LEU A 1 420 ? 35.996 16.513 -33.035 1.00 41.31 420 LEU A CA 1
ATOM 2981 C C . LEU A 1 420 ? 36.464 17.425 -31.901 1.00 41.31 420 LEU A C 1
ATOM 2983 O O . LEU A 1 420 ? 35.624 18.073 -31.291 1.00 41.31 420 LEU A O 1
ATOM 2987 N N . ASN A 1 421 ? 37.759 17.446 -31.577 1.00 43.31 421 ASN A N 1
ATOM 2988 C CA . ASN A 1 421 ? 38.298 18.251 -30.472 1.00 43.31 421 ASN A CA 1
ATOM 2989 C C . ASN A 1 421 ? 38.981 19.544 -30.961 1.00 43.31 421 ASN A C 1
ATOM 2991 O O . ASN A 1 421 ? 39.146 19.771 -32.159 1.00 43.31 421 ASN A O 1
ATOM 2995 N N . SER A 1 422 ? 39.399 20.399 -30.023 1.00 38.03 422 SER A N 1
ATOM 2996 C CA . SER A 1 422 ? 40.076 21.682 -30.283 1.00 38.03 422 SER A CA 1
ATOM 2997 C C . SER A 1 422 ? 41.412 21.574 -31.046 1.00 38.03 422 SER A C 1
ATOM 2999 O O . SER A 1 422 ? 41.916 22.592 -31.518 1.00 38.03 422 SER A O 1
ATOM 3001 N N . ASN A 1 423 ? 41.952 20.360 -31.223 1.00 38.00 423 ASN A N 1
ATOM 3002 C CA . ASN A 1 423 ? 43.161 20.055 -31.996 1.00 38.00 423 ASN A CA 1
ATOM 3003 C C . ASN A 1 423 ? 42.867 19.347 -33.342 1.00 38.00 423 ASN A C 1
ATOM 3005 O O . ASN A 1 423 ? 43.806 18.911 -34.011 1.00 38.00 423 ASN A O 1
ATOM 3009 N N . GLY A 1 424 ? 41.596 19.230 -33.750 1.00 37.91 424 GLY A N 1
ATOM 3010 C CA . GLY A 1 424 ? 41.159 18.610 -35.008 1.00 37.91 424 GLY A CA 1
ATOM 3011 C C . GLY A 1 424 ? 40.316 17.340 -34.824 1.00 37.91 424 GLY A C 1
ATOM 3012 O O . GLY A 1 424 ? 39.973 16.940 -33.711 1.00 37.91 424 GLY A O 1
ATOM 3013 N N . ALA A 1 425 ? 39.955 16.692 -35.936 1.00 40.28 425 ALA A N 1
ATOM 3014 C CA . ALA A 1 425 ? 39.273 15.399 -35.910 1.00 40.28 425 ALA A CA 1
ATOM 3015 C C . ALA A 1 425 ? 40.252 14.290 -35.479 1.00 40.28 425 ALA A C 1
ATOM 3017 O O . ALA A 1 425 ? 41.258 14.043 -36.144 1.00 40.28 425 ALA A O 1
ATOM 3018 N N . ALA A 1 426 ? 39.965 13.620 -34.365 1.00 38.81 426 ALA A N 1
ATOM 3019 C CA . ALA A 1 426 ? 40.690 12.454 -33.877 1.00 38.81 426 ALA A CA 1
ATOM 3020 C C . ALA A 1 426 ? 39.829 11.192 -34.043 1.00 38.81 426 ALA A C 1
ATOM 3022 O O . ALA A 1 426 ? 38.725 11.096 -33.499 1.00 38.81 426 ALA A O 1
ATOM 3023 N N . PHE A 1 427 ? 40.352 10.229 -34.802 1.00 45.44 427 PHE A N 1
ATOM 3024 C CA . PHE A 1 427 ? 39.684 8.982 -35.180 1.00 45.44 427 PHE A CA 1
ATOM 3025 C C . PHE A 1 427 ? 40.220 7.823 -34.335 1.00 45.44 427 PHE A C 1
ATOM 3027 O O . PHE A 1 427 ? 41.426 7.758 -34.090 1.00 45.44 427 PHE A O 1
ATOM 3034 N N . GLY A 1 428 ? 39.361 6.895 -33.909 1.00 45.88 428 GLY A N 1
ATOM 3035 C CA . GLY A 1 428 ? 39.808 5.718 -33.163 1.00 45.88 428 GLY A CA 1
ATOM 3036 C C . GLY A 1 428 ? 38.812 4.561 -33.155 1.00 45.88 428 GLY A C 1
ATOM 3037 O O . GLY A 1 428 ? 37.603 4.752 -33.289 1.00 45.88 428 GLY A O 1
ATOM 3038 N N . VAL A 1 429 ? 39.332 3.345 -32.975 1.00 47.78 429 VAL A N 1
ATOM 3039 C CA . VAL A 1 429 ? 38.519 2.155 -32.670 1.00 47.78 429 VAL A CA 1
ATOM 3040 C C . VAL A 1 429 ? 38.211 2.175 -31.182 1.00 47.78 429 VAL A C 1
ATOM 3042 O O . VAL A 1 429 ? 39.125 2.334 -30.375 1.00 47.78 429 VAL A O 1
ATOM 3045 N N . THR A 1 430 ? 36.947 2.006 -30.812 1.00 50.91 430 THR A N 1
ATOM 3046 C CA . THR A 1 430 ? 36.492 1.913 -29.427 1.00 50.91 430 THR A CA 1
ATOM 3047 C C . THR A 1 430 ? 36.063 0.485 -29.121 1.00 50.91 430 THR A C 1
ATOM 3049 O O . THR A 1 430 ? 35.382 -0.172 -29.897 1.00 50.91 430 THR A O 1
ATOM 3052 N N . ALA A 1 431 ? 36.458 -0.023 -27.967 1.00 53.94 431 ALA A N 1
ATOM 3053 C CA . ALA A 1 431 ? 35.903 -1.222 -27.371 1.00 53.94 431 ALA A CA 1
ATOM 3054 C C . ALA A 1 431 ? 35.369 -0.820 -26.005 1.00 53.94 431 ALA A C 1
ATOM 3056 O O . ALA A 1 431 ? 36.104 -0.260 -25.191 1.00 53.94 431 ALA A O 1
ATOM 3057 N N . ASN A 1 432 ? 34.090 -1.069 -25.760 1.00 56.28 432 ASN A N 1
ATOM 3058 C CA . ASN A 1 432 ? 33.443 -0.786 -24.494 1.00 56.28 432 ASN A CA 1
ATOM 3059 C C . ASN A 1 432 ? 32.834 -2.069 -23.939 1.00 56.28 432 ASN A C 1
ATOM 3061 O O . ASN A 1 432 ? 32.086 -2.761 -24.616 1.00 56.28 432 ASN A O 1
ATOM 3065 N N . ALA A 1 433 ? 33.121 -2.376 -22.688 1.00 59.16 433 ALA A N 1
ATOM 3066 C CA . ALA A 1 433 ? 32.434 -3.390 -21.917 1.00 59.16 433 ALA A CA 1
ATOM 3067 C C . ALA A 1 433 ? 32.033 -2.768 -20.588 1.00 59.16 433 ALA A C 1
ATOM 3069 O O . ALA A 1 433 ? 32.829 -2.073 -19.963 1.00 59.16 433 ALA A O 1
ATOM 3070 N N . SER A 1 434 ? 30.808 -3.003 -20.144 1.00 62.88 434 SER A N 1
ATOM 3071 C CA . SER A 1 434 ? 30.381 -2.630 -18.807 1.00 62.88 434 SER A CA 1
ATOM 3072 C C . SER A 1 434 ? 29.637 -3.769 -18.139 1.00 62.88 434 SER A C 1
ATOM 3074 O O . SER A 1 434 ? 28.941 -4.553 -18.781 1.00 62.88 434 SER A O 1
ATOM 3076 N N . ALA A 1 435 ? 29.796 -3.872 -16.832 1.00 68.44 435 ALA A N 1
ATOM 3077 C CA . ALA A 1 435 ? 29.030 -4.769 -15.995 1.00 68.44 435 ALA A CA 1
ATOM 3078 C C . ALA A 1 435 ? 28.698 -4.033 -14.706 1.00 68.44 435 ALA A C 1
ATOM 3080 O O . ALA A 1 435 ? 29.573 -3.412 -14.108 1.00 68.44 435 ALA A O 1
ATOM 3081 N N . SER A 1 436 ? 27.451 -4.106 -14.262 1.00 71.75 436 SER A N 1
ATOM 3082 C CA . SER A 1 436 ? 27.066 -3.613 -12.949 1.00 71.75 436 SER A CA 1
ATOM 3083 C C . SER A 1 436 ? 26.146 -4.580 -12.229 1.00 71.75 436 SER A C 1
ATOM 3085 O O . SER A 1 436 ? 25.384 -5.335 -12.839 1.00 71.75 436 SER A O 1
ATOM 3087 N N . ARG A 1 437 ? 26.235 -4.568 -10.904 1.00 79.50 437 ARG A N 1
ATOM 3088 C CA . ARG A 1 437 ? 25.305 -5.242 -10.003 1.00 79.50 437 ARG A CA 1
ATOM 3089 C C . ARG A 1 437 ? 24.987 -4.318 -8.846 1.00 79.50 437 ARG A C 1
ATOM 3091 O O . ARG A 1 437 ? 25.878 -3.632 -8.355 1.00 79.50 437 ARG A O 1
ATOM 3098 N N . GLY A 1 438 ? 23.736 -4.324 -8.415 1.00 78.94 438 GLY A N 1
ATOM 3099 C CA . GLY A 1 438 ? 23.275 -3.575 -7.261 1.00 78.94 438 GLY A CA 1
ATOM 3100 C C . GLY A 1 438 ? 22.356 -4.408 -6.384 1.00 78.94 438 GLY A C 1
ATOM 3101 O O . GLY A 1 438 ? 21.664 -5.311 -6.863 1.00 78.94 438 GLY A O 1
ATOM 3102 N N . LYS A 1 439 ? 22.376 -4.099 -5.093 1.00 86.69 439 LYS A N 1
ATOM 3103 C CA . LYS A 1 439 ? 21.452 -4.609 -4.085 1.00 86.69 439 LYS A CA 1
ATOM 3104 C C . LYS A 1 439 ? 20.971 -3.448 -3.229 1.00 86.69 439 LYS A C 1
ATOM 3106 O O . LYS A 1 439 ? 21.744 -2.527 -2.973 1.00 86.69 439 LYS A O 1
ATOM 3111 N N . GLY A 1 440 ? 19.721 -3.494 -2.803 1.00 82.25 440 GLY A N 1
ATOM 3112 C CA . GLY A 1 440 ? 19.158 -2.543 -1.857 1.00 82.25 440 GLY A CA 1
ATOM 3113 C C . GLY A 1 440 ? 18.243 -3.274 -0.898 1.00 82.25 440 GLY A C 1
ATOM 3114 O O . GLY A 1 440 ? 17.432 -4.072 -1.348 1.00 82.25 440 GLY A O 1
ATOM 3115 N N . GLU A 1 441 ? 18.398 -2.996 0.384 1.00 87.94 441 GLU A N 1
ATOM 3116 C CA . GLU A 1 441 ? 17.582 -3.530 1.464 1.00 87.94 441 GLU A CA 1
ATOM 3117 C C . GLU A 1 441 ? 17.000 -2.355 2.247 1.00 87.94 441 GLU A C 1
ATOM 3119 O O . GLU A 1 441 ? 17.697 -1.363 2.486 1.00 87.94 441 GLU A O 1
ATOM 3124 N N . GLY A 1 442 ? 15.738 -2.454 2.644 1.00 85.19 442 GLY A N 1
ATOM 3125 C CA . GLY A 1 442 ? 15.076 -1.475 3.497 1.00 85.19 442 GLY A CA 1
ATOM 3126 C C . GLY A 1 442 ? 14.175 -2.165 4.507 1.00 85.19 442 GLY A C 1
ATOM 3127 O O . GLY A 1 442 ? 13.455 -3.093 4.144 1.00 85.19 442 GLY A O 1
ATOM 3128 N N . SER A 1 443 ? 14.207 -1.707 5.754 1.00 87.06 443 SER A N 1
ATOM 3129 C CA . SER A 1 443 ? 13.316 -2.173 6.811 1.00 87.06 443 SER A CA 1
ATOM 3130 C C . SER A 1 443 ? 12.727 -0.974 7.561 1.00 87.06 443 SER A C 1
ATOM 3132 O O . SER A 1 443 ? 13.419 -0.008 7.886 1.00 87.06 443 SER A O 1
ATOM 3134 N N . ASP A 1 444 ? 11.421 -1.012 7.796 1.00 83.25 444 ASP A N 1
ATOM 3135 C CA . ASP A 1 444 ? 10.677 -0.014 8.561 1.00 83.25 444 ASP A CA 1
ATOM 3136 C C . ASP A 1 444 ? 9.847 -0.737 9.620 1.00 83.25 444 ASP A C 1
ATOM 3138 O O . ASP A 1 444 ? 9.132 -1.699 9.328 1.00 83.25 444 ASP A O 1
ATOM 3142 N N . VAL A 1 445 ? 9.968 -0.280 10.861 1.00 86.50 445 VAL A N 1
ATOM 3143 C CA . VAL A 1 445 ? 9.080 -0.631 11.959 1.00 86.50 445 VAL A CA 1
ATOM 3144 C C . VAL A 1 445 ? 8.534 0.659 12.550 1.00 86.50 445 VAL A C 1
ATOM 3146 O O . VAL A 1 445 ? 9.247 1.424 13.211 1.00 86.50 445 VAL A O 1
ATOM 3149 N N . SER A 1 446 ? 7.236 0.838 12.364 1.00 85.88 446 SER A N 1
ATOM 3150 C CA . SER A 1 446 ? 6.427 1.902 12.949 1.00 85.88 446 SER A CA 1
ATOM 3151 C C . SER A 1 446 ? 5.272 1.285 13.732 1.00 85.88 446 SER A C 1
ATOM 3153 O O . SER A 1 446 ? 5.117 0.063 13.772 1.00 85.88 446 SER A O 1
ATOM 3155 N N . TRP A 1 447 ? 4.488 2.103 14.426 1.00 86.62 447 TRP A N 1
ATOM 3156 C CA . TRP A 1 447 ? 3.406 1.612 15.273 1.00 86.62 447 TRP A CA 1
ATOM 3157 C C . TRP A 1 447 ? 2.168 2.493 15.132 1.00 86.62 447 TRP A C 1
ATOM 3159 O O . TRP A 1 447 ? 2.287 3.713 15.068 1.00 86.62 447 TRP A O 1
ATOM 3169 N N . THR A 1 448 ? 0.993 1.869 15.090 1.00 86.94 448 THR A N 1
ATOM 3170 C CA . THR A 1 448 ? -0.303 2.545 15.201 1.00 86.94 448 THR A CA 1
ATOM 3171 C C . THR A 1 448 ? -0.637 2.657 16.679 1.00 86.94 448 THR A C 1
ATOM 3173 O O . THR A 1 448 ? -0.823 1.644 17.356 1.00 86.94 448 THR A O 1
ATOM 3176 N N . ASN A 1 449 ? -0.652 3.877 17.201 1.00 88.25 449 ASN A N 1
ATOM 3177 C CA . ASN A 1 449 ? -0.928 4.155 18.604 1.00 88.25 449 ASN A CA 1
ATOM 3178 C C . ASN A 1 449 ? -2.349 3.731 19.016 1.00 88.25 449 ASN A C 1
ATOM 3180 O O . ASN A 1 449 ? -3.260 3.677 18.197 1.00 88.25 449 ASN A O 1
ATOM 3184 N N . THR A 1 450 ? -2.535 3.452 20.308 1.00 92.62 450 THR A N 1
ATOM 3185 C CA . THR A 1 450 ? -3.880 3.384 20.904 1.00 92.62 450 THR A CA 1
ATOM 3186 C C . THR A 1 450 ? -4.281 4.764 21.396 1.00 92.62 450 THR A C 1
ATOM 3188 O O . THR A 1 450 ? -3.497 5.416 22.092 1.00 92.62 450 THR A O 1
ATOM 3191 N N . HIS A 1 451 ? -5.508 5.182 21.098 1.00 92.19 451 HIS A N 1
ATOM 3192 C CA . HIS A 1 451 ? -6.040 6.469 21.526 1.00 92.19 451 HIS A CA 1
ATOM 3193 C C . HIS A 1 451 ? -7.288 6.298 22.379 1.00 92.19 451 HIS A C 1
ATOM 3195 O O . HIS A 1 451 ? -8.215 5.571 22.036 1.00 92.19 451 HIS A O 1
ATOM 3201 N N . VAL A 1 452 ? -7.333 7.032 23.484 1.00 95.50 452 VAL A N 1
ATOM 3202 C CA . VAL A 1 452 ? -8.528 7.180 24.316 1.00 95.50 452 VAL A CA 1
ATOM 3203 C C . VAL A 1 452 ? -8.764 8.672 24.476 1.00 95.50 452 VAL A C 1
ATOM 3205 O O . VAL A 1 452 ? -7.882 9.369 24.949 1.00 95.50 452 VAL A O 1
ATOM 3208 N N . SER A 1 453 ? -9.908 9.189 24.043 1.00 93.81 453 SER A N 1
ATOM 3209 C CA . SER A 1 453 ? -10.206 10.625 24.025 1.00 93.81 453 SER A CA 1
ATOM 3210 C C . SER A 1 453 ? -11.513 10.921 24.747 1.00 93.81 453 SER A C 1
ATOM 3212 O O . SER A 1 453 ? -12.578 10.540 24.262 1.00 93.81 453 SER A O 1
ATOM 3214 N N . ALA A 1 454 ? -11.436 11.639 25.864 1.00 94.12 454 ALA A N 1
ATOM 3215 C CA . ALA A 1 454 ? -12.586 12.152 26.600 1.00 94.12 454 ALA A CA 1
ATOM 3216 C C . ALA A 1 454 ? -12.834 13.634 26.277 1.00 94.12 454 ALA A C 1
ATOM 3218 O O . ALA A 1 454 ? -11.898 14.440 26.210 1.00 94.12 454 ALA A O 1
ATOM 3219 N N . GLY A 1 455 ? -14.097 14.012 26.083 1.00 90.94 455 GLY A N 1
ATOM 3220 C CA . GLY A 1 455 ? -14.508 15.416 25.997 1.00 90.94 455 GLY A CA 1
ATOM 3221 C C . GLY A 1 455 ? -14.590 16.074 27.376 1.00 90.94 455 GLY A C 1
ATOM 3222 O O . GLY A 1 455 ? -14.205 17.233 27.535 1.00 90.94 455 GLY A O 1
ATOM 3223 N N . ASN A 1 456 ? -14.998 15.303 28.384 1.00 94.81 456 ASN A N 1
ATOM 3224 C CA . ASN A 1 456 ? -15.101 15.726 29.775 1.00 94.81 456 ASN A CA 1
ATOM 3225 C C . ASN A 1 456 ? -14.194 14.856 30.660 1.00 94.81 456 ASN A C 1
ATOM 3227 O O . ASN A 1 456 ? -12.971 14.954 30.567 1.00 94.81 456 ASN A O 1
ATOM 3231 N N . THR A 1 457 ? -14.776 14.018 31.515 1.00 97.00 457 THR A N 1
ATOM 3232 C CA . THR A 1 457 ? -14.066 13.258 32.542 1.00 97.00 457 THR A CA 1
ATOM 3233 C C . THR A 1 457 ? -13.406 12.019 31.954 1.00 97.00 457 THR A C 1
ATOM 3235 O O . THR A 1 457 ? -14.037 11.246 31.232 1.00 97.00 457 THR A O 1
ATOM 3238 N N . LEU A 1 458 ? -12.140 11.799 32.301 1.00 97.50 458 LEU A N 1
ATOM 3239 C CA . LEU A 1 458 ? -11.422 10.565 32.002 1.00 97.50 458 LEU A CA 1
ATOM 3240 C C . LEU A 1 458 ? -11.254 9.733 33.279 1.00 97.50 458 LEU A C 1
ATOM 3242 O O . LEU A 1 458 ? -10.605 10.182 34.223 1.00 97.50 458 LEU A O 1
ATOM 3246 N N . THR A 1 459 ? -11.779 8.509 33.290 1.00 98.62 459 THR A N 1
ATOM 3247 C CA . THR A 1 459 ? -11.668 7.581 34.425 1.00 98.62 459 THR A CA 1
ATOM 3248 C C . THR A 1 459 ? -11.083 6.249 33.978 1.00 98.62 459 THR A C 1
ATOM 3250 O O . THR A 1 459 ? -11.671 5.546 33.157 1.00 98.62 459 THR A O 1
ATOM 3253 N N . LEU A 1 460 ? -9.936 5.886 34.549 1.00 98.50 460 LEU A N 1
ATOM 3254 C CA . LEU A 1 460 ? -9.290 4.591 34.350 1.00 98.50 460 LEU A CA 1
ATOM 3255 C C . LEU A 1 460 ? -9.235 3.827 35.676 1.00 98.50 460 LEU A C 1
ATOM 3257 O O . LEU A 1 460 ? -8.660 4.314 36.651 1.00 98.50 460 LEU A O 1
ATOM 3261 N N . GLU A 1 461 ? -9.798 2.623 35.710 1.00 98.56 461 GLU A N 1
ATOM 3262 C CA . GLU A 1 461 ? -9.796 1.745 36.883 1.00 98.56 461 GLU A CA 1
ATOM 3263 C C . GLU A 1 461 ? -9.259 0.354 36.525 1.00 98.56 461 GLU A C 1
ATOM 3265 O O . GLU A 1 461 ? -9.788 -0.324 35.648 1.00 98.56 461 GLU A O 1
ATOM 3270 N N . SER A 1 462 ? -8.222 -0.087 37.231 1.00 98.12 462 SER A N 1
ATOM 3271 C CA . SER A 1 462 ? -7.612 -1.410 37.117 1.00 98.12 462 SER A CA 1
ATOM 3272 C C . SER A 1 462 ? -7.436 -2.005 38.516 1.00 98.12 462 SER A C 1
ATOM 3274 O O . SER A 1 462 ? -6.866 -1.369 39.406 1.00 98.12 462 SER A O 1
ATOM 3276 N N . GLY A 1 463 ? -7.927 -3.226 38.730 1.00 97.50 463 GLY A N 1
ATOM 3277 C CA . GLY A 1 463 ? -7.657 -3.990 39.954 1.00 97.50 463 GLY A CA 1
ATOM 3278 C C . GLY A 1 463 ? -6.286 -4.684 39.954 1.00 97.50 463 GLY A C 1
ATOM 3279 O O . GLY A 1 463 ? -5.849 -5.179 40.997 1.00 97.50 463 GLY A O 1
ATOM 3280 N N . GLY A 1 464 ? -5.606 -4.696 38.805 1.00 97.81 464 GLY A N 1
ATOM 3281 C CA . GLY A 1 464 ? -4.260 -5.222 38.589 1.00 97.81 464 GLY A CA 1
ATOM 3282 C C . GLY A 1 464 ? -3.289 -4.149 38.082 1.00 97.81 464 GLY A C 1
ATOM 3283 O O . GLY A 1 464 ? -3.153 -3.068 38.666 1.00 97.81 464 GLY A O 1
ATOM 3284 N N . ASN A 1 465 ? -2.561 -4.461 37.014 1.00 98.19 465 ASN A N 1
ATOM 3285 C CA . ASN A 1 465 ? -1.614 -3.558 36.373 1.00 98.19 465 ASN A CA 1
ATOM 3286 C C . ASN A 1 465 ? -2.274 -2.759 35.240 1.00 98.19 465 ASN A C 1
ATOM 3288 O O . ASN A 1 465 ? -2.940 -3.317 34.370 1.00 98.19 465 ASN A O 1
ATOM 3292 N N . THR A 1 466 ? -1.972 -1.463 35.171 1.00 98.19 466 THR A N 1
ATOM 3293 C CA . THR A 1 466 ? -2.214 -0.655 33.971 1.00 98.19 466 THR A CA 1
ATOM 3294 C C . THR A 1 466 ? -0.940 -0.635 33.132 1.00 98.19 466 THR A C 1
ATOM 3296 O O . THR A 1 466 ? 0.099 -0.159 33.592 1.00 98.19 466 THR A O 1
ATOM 3299 N N . ASN A 1 467 ? -0.994 -1.147 31.904 1.00 97.31 467 ASN A N 1
ATOM 3300 C CA . ASN A 1 467 ? 0.133 -1.187 30.977 1.00 97.31 467 ASN A CA 1
ATOM 3301 C C . ASN A 1 467 ? -0.060 -0.177 29.841 1.00 97.31 467 ASN A C 1
ATOM 3303 O O . ASN A 1 467 ? -1.021 -0.273 29.080 1.00 97.31 467 ASN A O 1
ATOM 3307 N N . LEU A 1 468 ? 0.872 0.767 29.709 1.00 95.69 468 LEU A N 1
ATOM 3308 C CA . LEU A 1 468 ? 0.854 1.800 28.677 1.00 95.69 468 LEU A CA 1
ATOM 3309 C C . LEU A 1 468 ? 2.056 1.653 27.745 1.00 95.69 468 LEU A C 1
ATOM 3311 O O . LEU A 1 468 ? 3.193 1.966 28.118 1.00 95.69 468 LEU A O 1
ATOM 3315 N N . LYS A 1 469 ? 1.806 1.269 26.494 1.00 92.62 469 LYS A N 1
ATOM 3316 C CA . LYS A 1 469 ? 2.852 1.126 25.475 1.00 92.62 469 LYS A CA 1
ATOM 3317 C C . LYS A 1 469 ? 2.405 1.751 24.158 1.00 92.62 469 LYS A C 1
ATOM 3319 O O . LYS A 1 469 ? 1.697 1.112 23.397 1.00 92.62 469 LYS A O 1
ATOM 3324 N N . GLY A 1 470 ? 2.822 2.988 23.885 1.00 87.44 470 GLY A N 1
ATOM 3325 C CA . GLY A 1 470 ? 2.367 3.758 22.722 1.00 87.44 470 GLY A CA 1
ATOM 3326 C C . GLY A 1 470 ? 0.883 4.121 22.783 1.00 87.44 470 GLY A C 1
ATOM 3327 O O . GLY A 1 470 ? 0.195 4.097 21.765 1.00 87.44 470 GLY A O 1
ATOM 3328 N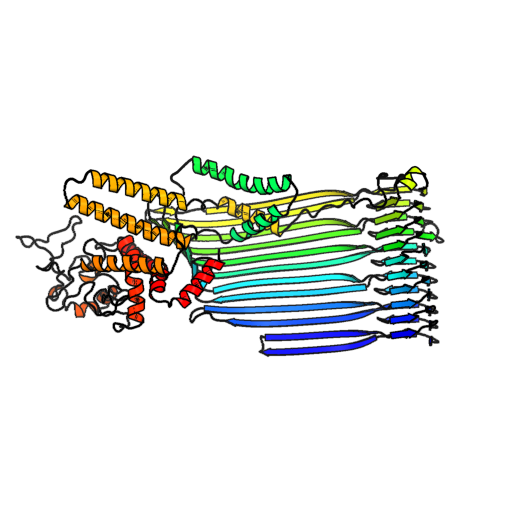 N . ALA A 1 471 ? 0.387 4.434 23.979 1.00 90.25 471 ALA A N 1
ATOM 3329 C CA . ALA A 1 471 ? -0.996 4.843 24.192 1.00 90.25 471 ALA A CA 1
ATOM 3330 C C . ALA A 1 471 ? -1.094 6.334 24.536 1.00 90.25 471 ALA A C 1
ATOM 3332 O O . ALA A 1 471 ? -0.358 6.829 25.394 1.00 90.25 471 ALA A O 1
ATOM 3333 N N . VAL A 1 472 ? -2.022 7.032 23.885 1.00 91.25 472 VAL A N 1
ATOM 3334 C CA . VAL A 1 472 ? -2.343 8.442 24.123 1.00 91.25 472 VAL A CA 1
ATOM 3335 C C . VAL A 1 472 ? -3.741 8.517 24.726 1.00 91.25 472 VAL A C 1
ATOM 3337 O O . VAL A 1 472 ? -4.742 8.333 24.036 1.00 91.25 472 VAL A O 1
ATOM 3340 N N . ILE A 1 473 ? -3.804 8.769 26.031 1.00 95.19 473 ILE A N 1
ATOM 3341 C CA . ILE A 1 473 ? -5.044 8.855 26.793 1.00 95.19 473 ILE A CA 1
ATOM 3342 C C . ILE A 1 473 ? -5.279 10.324 27.138 1.00 95.19 473 ILE A C 1
ATOM 3344 O O . ILE A 1 473 ? -4.630 10.901 28.011 1.00 95.19 473 ILE A O 1
ATOM 3348 N N . ALA A 1 474 ? -6.195 10.928 26.400 1.00 92.62 474 ALA A N 1
ATOM 3349 C CA . ALA A 1 474 ? -6.401 12.352 26.313 1.00 92.62 474 ALA A CA 1
ATOM 3350 C C . ALA A 1 474 ? -7.750 12.797 26.904 1.00 92.62 474 ALA A C 1
ATOM 3352 O O . ALA A 1 474 ? -8.771 12.129 26.740 1.00 92.62 474 ALA A O 1
ATOM 3353 N N . SER A 1 475 ? -7.759 13.964 27.546 1.00 94.06 475 SER A N 1
ATOM 3354 C CA . SER A 1 475 ? -8.961 14.721 27.914 1.00 94.06 475 SER A CA 1
ATOM 3355 C C . SER A 1 475 ? -8.839 16.181 27.463 1.00 94.06 475 SER A C 1
ATOM 3357 O O . SER A 1 475 ? -7.784 16.624 26.996 1.00 94.06 475 SER A O 1
ATOM 3359 N N . THR A 1 476 ? -9.897 16.973 27.636 1.00 94.00 476 THR A N 1
ATOM 3360 C CA . THR A 1 476 ? -9.839 18.421 27.383 1.00 94.00 476 THR A CA 1
ATOM 3361 C C . THR A 1 476 ? -9.015 19.168 28.436 1.00 94.00 476 THR A C 1
ATOM 3363 O O . THR A 1 476 ? -8.851 18.705 29.567 1.00 94.00 476 THR A O 1
ATOM 3366 N N . ASP A 1 477 ? -8.525 20.362 28.080 1.00 91.44 477 ASP A N 1
ATOM 3367 C CA . ASP A 1 477 ? -7.821 21.258 29.012 1.00 91.44 477 ASP A CA 1
ATOM 3368 C C . ASP A 1 477 ? -8.658 21.590 30.244 1.00 91.44 477 ASP A C 1
ATOM 3370 O O . ASP A 1 477 ? -8.141 21.615 31.360 1.00 91.44 477 ASP A O 1
ATOM 3374 N N . LYS A 1 478 ? -9.962 21.813 30.044 1.00 92.94 478 LYS A N 1
ATOM 3375 C CA . LYS A 1 478 ? -10.902 22.084 31.129 1.00 92.94 478 LYS A CA 1
ATOM 3376 C C . LYS A 1 478 ? -10.938 20.931 32.135 1.00 92.94 478 LYS A C 1
ATOM 3378 O O . LYS A 1 478 ? -10.840 21.187 33.326 1.00 92.94 478 LYS A O 1
ATOM 3383 N N . ALA A 1 479 ? -11.010 19.682 31.671 1.00 94.94 479 ALA A N 1
ATOM 3384 C CA . ALA A 1 479 ? -11.035 18.515 32.553 1.00 94.94 479 ALA A CA 1
ATOM 3385 C C . ALA A 1 479 ? -9.747 18.372 33.386 1.00 94.94 479 ALA A C 1
ATOM 3387 O O . ALA A 1 479 ? -9.796 18.043 34.572 1.00 94.94 479 ALA A O 1
ATOM 3388 N N . VAL A 1 480 ? -8.592 18.691 32.790 1.00 94.12 480 VAL A N 1
ATOM 3389 C CA . VAL A 1 480 ? -7.310 18.712 33.512 1.00 94.12 480 VAL A CA 1
ATOM 3390 C C . VAL A 1 480 ? -7.283 19.830 34.559 1.00 94.12 480 VAL A C 1
ATOM 3392 O O . VAL A 1 480 ? -6.858 19.592 35.686 1.00 94.12 480 VAL A O 1
ATOM 3395 N N . GLN A 1 481 ? -7.745 21.036 34.213 1.00 93.88 481 GLN A N 1
ATOM 3396 C CA . GLN A 1 481 ? -7.793 22.183 35.132 1.00 93.88 481 GLN A CA 1
ATOM 3397 C C . GLN A 1 481 ? -8.768 21.967 36.294 1.00 93.88 481 GLN A C 1
ATOM 3399 O O . GLN A 1 481 ? -8.456 22.328 37.427 1.00 93.88 481 GLN A O 1
ATOM 3404 N N . ASP A 1 482 ? -9.920 21.357 36.017 1.00 95.94 482 ASP A N 1
ATOM 3405 C CA . ASP A 1 482 ? -10.940 21.036 37.015 1.00 95.94 482 ASP A CA 1
ATOM 3406 C C . ASP A 1 482 ? -10.531 19.839 37.901 1.00 95.94 482 ASP A C 1
ATOM 3408 O O . ASP A 1 482 ? -11.186 19.566 38.906 1.00 95.94 482 ASP A O 1
ATOM 3412 N N . GLY A 1 483 ? -9.451 19.125 37.555 1.00 94.19 483 GLY A N 1
ATOM 3413 C CA . GLY A 1 483 ? -8.930 17.998 38.331 1.00 94.19 483 GLY A CA 1
ATOM 3414 C C . GLY A 1 483 ? -9.854 16.778 38.350 1.00 94.19 483 GLY A C 1
ATOM 3415 O O . GLY A 1 483 ? -9.835 16.020 39.317 1.00 94.19 483 GLY A O 1
ATOM 3416 N N . VAL A 1 484 ? -10.680 16.598 37.313 1.00 96.81 484 VAL A N 1
ATOM 3417 C CA . VAL A 1 484 ? -11.705 15.538 37.275 1.00 96.81 484 VAL A CA 1
ATOM 3418 C C . VAL A 1 484 ? -11.189 14.202 36.737 1.00 96.81 484 VAL A C 1
ATOM 3420 O O . VAL A 1 484 ? -11.840 13.180 36.929 1.00 96.81 484 VAL A O 1
ATOM 3423 N N . ASN A 1 485 ? -10.016 14.175 36.100 1.00 96.94 485 ASN A N 1
ATOM 3424 C CA . ASN A 1 485 ? -9.432 12.931 35.599 1.00 96.94 485 ASN A CA 1
ATOM 3425 C C . ASN A 1 485 ? -8.928 12.038 36.741 1.00 96.94 485 ASN A C 1
ATOM 3427 O O . ASN A 1 485 ? -8.297 12.522 37.682 1.00 96.94 485 ASN A O 1
ATOM 3431 N N . SER A 1 486 ? -9.105 10.722 36.612 1.00 97.69 486 SER A N 1
ATOM 3432 C CA . SER A 1 486 ? -8.632 9.747 37.596 1.00 97.69 486 SER A CA 1
ATOM 3433 C C . SER A 1 486 ? -7.994 8.502 36.969 1.00 97.69 486 SER A C 1
ATOM 3435 O O . SER A 1 486 ? -8.404 8.013 35.915 1.00 97.69 486 SER A O 1
ATOM 3437 N N . LEU A 1 487 ? -6.977 7.977 37.659 1.00 97.75 487 LEU A N 1
ATOM 3438 C CA . LEU A 1 487 ? -6.371 6.668 37.419 1.00 97.75 487 LEU A CA 1
ATOM 3439 C C . LEU A 1 487 ? -6.276 5.938 38.758 1.00 97.75 487 LEU A C 1
ATOM 3441 O O . LEU A 1 487 ? -5.563 6.387 39.656 1.00 97.75 487 LEU A O 1
ATOM 3445 N N . THR A 1 488 ? -6.946 4.798 38.863 1.00 98.12 488 THR A N 1
ATOM 3446 C CA . THR A 1 488 ? -6.835 3.873 39.995 1.00 98.12 488 THR A CA 1
ATOM 3447 C C . THR A 1 488 ? -6.264 2.561 39.478 1.00 98.12 488 THR A C 1
ATOM 3449 O O . THR A 1 488 ? -6.871 1.935 38.618 1.00 98.12 488 THR A O 1
ATOM 3452 N N . THR A 1 489 ? -5.090 2.154 39.959 1.00 97.88 489 THR A N 1
ATOM 3453 C CA . THR A 1 489 ? -4.398 0.938 39.500 1.00 97.88 489 THR A CA 1
ATOM 3454 C C . THR A 1 489 ? -3.523 0.364 40.612 1.00 97.88 489 THR A C 1
ATOM 3456 O O . THR A 1 489 ? -3.008 1.136 41.425 1.00 97.88 489 THR A O 1
ATOM 3459 N N . ALA A 1 490 ? -3.321 -0.958 40.665 1.00 95.94 490 ALA A N 1
ATOM 3460 C CA . ALA A 1 490 ? -2.421 -1.565 41.655 1.00 95.94 490 ALA A CA 1
ATOM 3461 C C . ALA A 1 490 ? -0.952 -1.294 41.299 1.00 95.94 490 ALA A C 1
ATOM 3463 O O . ALA A 1 490 ? -0.164 -0.867 42.145 1.00 95.94 490 ALA A O 1
ATOM 3464 N N . THR A 1 491 ? -0.592 -1.486 40.028 1.00 96.88 491 THR A N 1
ATOM 3465 C CA . THR A 1 491 ? 0.707 -1.085 39.469 1.00 96.88 491 THR A CA 1
ATOM 3466 C C . THR A 1 491 ? 0.525 -0.358 38.139 1.00 96.88 491 THR A C 1
ATOM 3468 O O . THR A 1 491 ? -0.508 -0.491 37.485 1.00 96.88 491 THR A O 1
ATOM 3471 N N . LEU A 1 492 ? 1.517 0.438 37.737 1.00 95.81 492 LEU A N 1
ATOM 3472 C CA . LEU A 1 492 ? 1.536 1.137 36.452 1.00 95.81 492 LEU A CA 1
ATOM 3473 C C . LEU A 1 492 ? 2.848 0.826 35.733 1.00 95.81 492 LEU A C 1
ATOM 3475 O O . LEU A 1 492 ? 3.924 1.172 36.222 1.00 95.81 492 LEU A O 1
ATOM 3479 N N . THR A 1 493 ? 2.754 0.212 34.557 1.00 95.88 493 THR A N 1
ATOM 3480 C CA . THR A 1 493 ? 3.892 -0.057 33.676 1.00 95.88 493 THR A CA 1
ATOM 3481 C C . THR A 1 493 ? 3.831 0.869 32.471 1.00 95.88 493 THR A C 1
ATOM 3483 O O . THR A 1 493 ? 2.811 0.948 31.793 1.00 95.88 493 THR A O 1
ATOM 3486 N N . GLN A 1 494 ? 4.929 1.568 32.189 1.00 92.25 494 GLN A N 1
ATOM 3487 C CA . GLN A 1 494 ? 5.051 2.441 31.024 1.00 92.25 494 GLN A CA 1
ATOM 3488 C C . GLN A 1 494 ? 6.256 2.012 30.202 1.00 92.25 494 GLN A C 1
ATOM 3490 O O . GLN A 1 494 ? 7.351 1.848 30.736 1.00 92.25 494 GLN A O 1
ATOM 3495 N N . SER A 1 495 ? 6.043 1.808 28.906 1.00 88.12 495 SER A N 1
ATOM 3496 C CA . SER A 1 495 ? 7.094 1.432 27.965 1.00 88.12 495 SER A CA 1
ATOM 3497 C C . SER A 1 495 ? 7.106 2.375 26.778 1.00 88.12 495 SER A C 1
ATOM 3499 O O . SER A 1 495 ? 6.070 2.666 26.178 1.00 88.12 495 SER A O 1
ATOM 3501 N N . GLU A 1 496 ? 8.302 2.817 26.422 1.00 84.44 496 GLU A N 1
ATOM 3502 C CA . GLU A 1 496 ? 8.537 3.562 25.197 1.00 84.44 496 GLU A CA 1
ATOM 3503 C C . GLU A 1 496 ? 8.535 2.626 23.986 1.00 84.44 496 GLU A C 1
ATOM 3505 O O . GLU A 1 496 ? 8.927 1.457 24.065 1.00 84.44 496 GLU A O 1
ATOM 3510 N N . ILE A 1 497 ? 8.098 3.151 22.845 1.00 82.62 497 ILE A N 1
ATOM 3511 C CA . ILE A 1 497 ? 8.164 2.452 21.568 1.00 82.62 497 ILE A CA 1
ATOM 3512 C C . ILE A 1 497 ? 9.233 3.103 20.709 1.00 82.62 497 ILE A C 1
ATOM 3514 O O . ILE A 1 497 ? 9.173 4.295 20.415 1.00 82.62 497 ILE A O 1
ATOM 3518 N N . HIS A 1 498 ? 10.188 2.298 20.258 1.00 82.25 498 HIS A N 1
ATOM 3519 C CA . HIS A 1 498 ? 11.201 2.744 19.314 1.00 82.25 498 HIS A CA 1
ATOM 3520 C C . HIS A 1 498 ? 10.761 2.419 17.893 1.00 82.25 498 HIS A C 1
ATOM 3522 O O . HIS A 1 498 ? 10.736 1.258 17.481 1.00 82.25 498 HIS A O 1
ATOM 3528 N N . ASN A 1 499 ? 10.450 3.470 17.150 1.00 75.88 499 ASN A N 1
ATOM 3529 C CA . ASN A 1 499 ? 10.239 3.408 15.717 1.00 75.88 499 ASN A CA 1
ATOM 3530 C C . ASN A 1 499 ? 11.605 3.489 15.041 1.00 75.88 499 ASN A C 1
ATOM 3532 O O . ASN A 1 499 ? 12.457 4.293 15.442 1.00 75.88 499 ASN A O 1
ATOM 3536 N N . ARG A 1 500 ? 11.824 2.652 14.035 1.00 79.25 500 ARG A N 1
ATOM 3537 C CA . ARG A 1 500 ? 13.087 2.589 13.304 1.00 79.25 500 ARG A CA 1
ATOM 3538 C C . ARG A 1 500 ? 12.789 2.383 11.841 1.00 79.25 500 ARG A C 1
ATOM 3540 O O . ARG A 1 500 ? 12.017 1.501 11.493 1.00 79.25 500 ARG A O 1
ATOM 3547 N N . ALA A 1 501 ? 13.456 3.155 11.010 1.00 76.31 501 ALA A N 1
ATOM 3548 C CA . ALA A 1 501 ? 13.537 2.875 9.597 1.00 76.31 501 ALA A CA 1
ATOM 3549 C C . ALA A 1 501 ? 15.003 2.948 9.192 1.00 76.31 501 ALA A C 1
ATOM 3551 O O . ALA A 1 501 ? 15.734 3.852 9.609 1.00 76.31 501 ALA A O 1
ATOM 3552 N N . GLU A 1 502 ? 15.438 1.969 8.418 1.00 79.38 502 GLU A N 1
ATOM 3553 C CA . GLU A 1 502 ? 16.799 1.842 7.929 1.00 79.38 502 GLU A CA 1
ATOM 3554 C C . GLU A 1 502 ? 16.781 1.360 6.484 1.00 79.38 502 GLU A C 1
ATOM 3556 O O . GLU A 1 502 ? 15.912 0.601 6.055 1.00 79.38 502 GLU A O 1
ATOM 3561 N N . TYR A 1 503 ? 17.759 1.813 5.715 1.00 82.56 503 TYR A N 1
ATOM 3562 C CA . TYR A 1 503 ? 18.014 1.265 4.399 1.00 82.56 503 TYR A CA 1
ATOM 3563 C C . TYR A 1 503 ? 19.508 1.212 4.134 1.00 82.56 503 TYR A C 1
ATOM 3565 O O . TYR A 1 503 ? 20.292 2.026 4.631 1.00 82.56 503 TYR A O 1
ATOM 3573 N N . SER A 1 504 ? 19.893 0.258 3.300 1.00 78.12 504 SER A N 1
ATOM 3574 C CA . SER A 1 504 ? 21.237 0.159 2.762 1.00 78.12 504 SER A CA 1
ATOM 3575 C C . SER A 1 504 ? 21.161 -0.237 1.301 1.00 78.12 504 SER A C 1
ATOM 3577 O O . SER A 1 504 ? 20.408 -1.122 0.905 1.00 78.12 504 SER A O 1
ATOM 3579 N N . ALA A 1 505 ? 21.946 0.424 0.474 1.00 73.25 505 ALA A N 1
ATOM 3580 C CA . ALA A 1 505 ? 22.034 0.125 -0.932 1.00 73.25 505 ALA A CA 1
ATOM 3581 C C . ALA A 1 505 ? 23.493 0.156 -1.363 1.00 73.25 505 ALA A C 1
ATOM 3583 O O . ALA A 1 505 ? 24.275 1.023 -0.979 1.00 73.25 505 ALA A O 1
ATOM 3584 N N . SER A 1 506 ? 23.870 -0.829 -2.168 1.00 72.62 506 SER A N 1
ATOM 3585 C CA . SER A 1 506 ? 25.212 -0.958 -2.710 1.00 72.62 506 SER A CA 1
ATOM 3586 C C . SER A 1 506 ? 25.143 -1.299 -4.186 1.00 72.62 506 SER A C 1
ATOM 3588 O O . SER A 1 506 ? 24.280 -2.044 -4.650 1.00 72.62 506 SER A O 1
ATOM 3590 N N . SER A 1 507 ? 26.073 -0.750 -4.948 1.00 69.31 507 SER A N 1
ATOM 3591 C CA . SER A 1 507 ? 26.243 -1.056 -6.355 1.00 69.31 507 SER A CA 1
ATOM 3592 C C . SER A 1 507 ? 27.718 -1.081 -6.707 1.00 69.31 507 SER A C 1
ATOM 3594 O O . SER A 1 507 ? 28.515 -0.295 -6.197 1.00 69.31 507 SER A O 1
ATOM 3596 N N . ILE A 1 508 ? 28.085 -2.012 -7.577 1.00 65.50 508 ILE A N 1
ATOM 3597 C CA . ILE A 1 508 ? 29.422 -2.127 -8.142 1.00 65.50 508 ILE A CA 1
ATOM 3598 C C . ILE A 1 508 ? 29.245 -2.113 -9.650 1.00 65.50 508 ILE A C 1
ATOM 3600 O O . ILE A 1 508 ? 28.517 -2.939 -10.203 1.00 65.50 508 ILE A O 1
ATOM 3604 N N . GLY A 1 509 ? 29.897 -1.165 -10.306 1.00 57.72 509 GLY A N 1
ATOM 3605 C CA . GLY A 1 509 ? 29.962 -1.035 -11.750 1.00 57.72 509 GLY A CA 1
ATOM 3606 C C . GLY A 1 509 ? 31.410 -1.072 -12.210 1.00 57.72 509 GLY A C 1
ATOM 3607 O O . GLY A 1 509 ? 32.271 -0.398 -11.659 1.00 57.72 509 GLY A O 1
ATOM 3608 N N . MET A 1 510 ? 31.690 -1.840 -13.248 1.00 51.59 510 MET A N 1
ATOM 3609 C CA . MET A 1 510 ? 32.961 -1.816 -13.953 1.00 51.59 510 MET A CA 1
ATOM 3610 C C . MET A 1 510 ? 32.685 -1.443 -15.395 1.00 51.59 510 MET A C 1
ATOM 3612 O O . MET A 1 510 ? 31.831 -2.047 -16.038 1.00 51.59 510 MET A O 1
ATOM 3616 N N . THR A 1 511 ? 33.416 -0.462 -15.903 1.00 54.34 511 THR A N 1
ATOM 3617 C CA . THR A 1 511 ? 33.418 -0.090 -17.312 1.00 54.34 511 THR A CA 1
ATOM 3618 C C . THR A 1 511 ? 34.848 -0.159 -17.815 1.00 54.34 511 THR A C 1
ATOM 3620 O O . THR A 1 511 ? 35.741 0.532 -17.330 1.00 54.34 511 THR A O 1
ATOM 3623 N N . LEU A 1 512 ? 35.069 -1.017 -18.794 1.00 51.81 512 LEU A N 1
ATOM 3624 C CA . LEU A 1 512 ? 36.287 -1.094 -19.568 1.00 51.81 512 LEU A CA 1
ATOM 3625 C C . LEU A 1 512 ? 35.995 -0.394 -20.882 1.00 51.81 512 LEU A C 1
ATOM 3627 O O . LEU A 1 512 ? 35.267 -0.927 -21.712 1.00 51.81 512 LEU A O 1
ATOM 3631 N N . SER A 1 513 ? 36.534 0.803 -21.069 1.00 53.50 513 SER A N 1
ATOM 3632 C CA . SER A 1 513 ? 36.577 1.402 -22.394 1.00 53.50 513 SER A CA 1
ATOM 3633 C C . SER A 1 513 ? 38.028 1.562 -22.818 1.00 53.50 513 SER A C 1
ATOM 3635 O O . SER A 1 513 ? 38.865 2.067 -22.069 1.00 53.50 513 SER A O 1
ATOM 3637 N N . GLY A 1 514 ? 38.345 1.019 -23.985 1.00 45.59 514 GLY A N 1
ATOM 3638 C CA . GLY A 1 514 ? 39.682 0.998 -24.545 1.00 45.59 514 GLY A CA 1
ATOM 3639 C C . GLY A 1 514 ? 39.607 1.271 -26.033 1.00 45.59 514 GLY A C 1
ATOM 3640 O O . GLY A 1 514 ? 38.865 0.618 -26.756 1.00 45.59 514 GLY A O 1
ATOM 3641 N N . GLY A 1 515 ? 40.381 2.241 -26.487 1.00 49.28 515 GLY A N 1
ATOM 3642 C CA . GLY A 1 515 ? 40.548 2.566 -27.887 1.00 49.28 515 GLY A CA 1
ATOM 3643 C C . GLY A 1 515 ? 41.930 3.136 -28.143 1.00 49.28 515 GLY A C 1
ATOM 3644 O O . GLY A 1 515 ? 42.599 3.605 -27.222 1.00 49.28 515 GLY A O 1
ATOM 3645 N N . LYS A 1 516 ? 42.386 3.053 -29.385 1.00 43.97 516 LYS A N 1
ATOM 3646 C CA . LYS A 1 516 ? 43.609 3.719 -29.837 1.00 43.97 516 LYS A CA 1
ATOM 3647 C C . LYS A 1 516 ? 43.209 4.730 -30.897 1.00 43.97 516 LYS A C 1
ATOM 3649 O O . LYS A 1 516 ? 42.426 4.385 -31.785 1.00 43.97 516 LYS A O 1
ATOM 3654 N N . ASP A 1 517 ? 43.711 5.952 -30.787 1.00 40.34 517 ASP A N 1
ATOM 3655 C CA . ASP A 1 517 ? 43.675 6.866 -31.921 1.00 40.34 517 ASP A CA 1
ATOM 3656 C C . ASP A 1 517 ? 44.649 6.387 -33.018 1.00 40.34 517 ASP A C 1
ATOM 3658 O O . ASP A 1 517 ? 45.514 5.535 -32.783 1.00 40.34 517 ASP A O 1
ATOM 3662 N N . VAL A 1 518 ? 44.517 6.922 -34.234 1.00 36.44 518 VAL A N 1
ATOM 3663 C CA . VAL A 1 518 ? 45.359 6.545 -35.393 1.00 36.44 518 VAL A CA 1
ATOM 3664 C C . VAL A 1 518 ? 46.852 6.874 -35.178 1.00 36.44 518 VAL A C 1
ATOM 3666 O O . VAL A 1 518 ? 47.707 6.342 -35.878 1.00 36.44 518 VAL A O 1
ATOM 3669 N N . LYS A 1 519 ? 47.196 7.701 -34.179 1.00 36.25 519 LYS A N 1
ATOM 3670 C CA . LYS A 1 519 ? 48.574 8.074 -33.809 1.00 36.25 519 LYS A CA 1
ATOM 3671 C C . LYS A 1 519 ? 49.123 7.260 -32.624 1.00 36.25 519 LYS A C 1
ATOM 3673 O O . LYS A 1 519 ? 50.227 7.533 -32.158 1.00 36.25 519 LYS A O 1
ATOM 3678 N N . GLY A 1 520 ? 48.393 6.245 -32.150 1.00 38.69 520 GLY A N 1
ATOM 3679 C CA . GLY A 1 520 ? 48.806 5.357 -31.058 1.00 38.69 520 GLY A CA 1
ATOM 3680 C C . GLY A 1 520 ? 48.485 5.863 -29.645 1.00 38.69 520 GLY A C 1
ATOM 3681 O O . GLY A 1 520 ? 48.843 5.194 -28.671 1.00 38.69 520 GLY A O 1
ATOM 3682 N N . GLY A 1 521 ? 47.793 6.995 -29.506 1.00 40.53 521 GLY A N 1
ATOM 3683 C CA . GLY A 1 521 ? 47.304 7.520 -28.233 1.00 40.53 521 GLY A CA 1
ATOM 3684 C C . GLY A 1 521 ? 46.176 6.661 -27.655 1.00 40.53 521 GLY A C 1
ATOM 3685 O O . GLY A 1 521 ? 45.285 6.201 -28.371 1.00 40.53 521 GLY A O 1
ATOM 3686 N N . ARG A 1 522 ? 46.216 6.394 -26.342 1.00 42.81 522 ARG A N 1
ATOM 3687 C CA . ARG A 1 522 ? 45.177 5.613 -25.647 1.00 42.81 522 ARG A CA 1
ATOM 3688 C C . ARG A 1 522 ? 43.937 6.479 -25.419 1.00 42.81 522 ARG A C 1
ATOM 3690 O O . ARG A 1 522 ? 43.982 7.440 -24.662 1.00 42.81 522 ARG A O 1
ATOM 3697 N N . ILE A 1 523 ? 42.812 6.067 -25.990 1.00 42.38 523 ILE A N 1
ATOM 3698 C CA . ILE A 1 523 ? 41.464 6.503 -25.624 1.00 42.38 523 ILE A CA 1
ATOM 3699 C C . ILE A 1 523 ? 41.014 5.550 -24.506 1.00 42.38 523 ILE A C 1
ATOM 3701 O O . ILE A 1 523 ? 40.615 4.418 -24.774 1.00 42.38 523 ILE A O 1
ATOM 3705 N N . SER A 1 524 ? 41.179 5.900 -23.230 1.00 41.22 524 SER A N 1
ATOM 3706 C CA . SER A 1 524 ? 40.732 5.020 -22.134 1.00 41.22 524 SER A CA 1
ATOM 3707 C C . SER A 1 524 ? 40.222 5.804 -20.935 1.00 41.22 524 SER A C 1
ATOM 3709 O O . SER A 1 524 ? 41.011 6.430 -20.234 1.00 41.22 524 SER A O 1
ATOM 3711 N N . PRO A 1 525 ? 38.928 5.664 -20.625 1.00 45.41 525 PRO A N 1
ATOM 3712 C CA . PRO A 1 525 ? 38.510 5.557 -19.239 1.00 45.41 525 PRO A CA 1
ATOM 3713 C C . PRO A 1 525 ? 38.174 4.094 -18.912 1.00 45.41 525 PRO A C 1
ATOM 3715 O O . PRO A 1 525 ? 37.095 3.578 -19.212 1.00 45.41 525 PRO A O 1
ATOM 3718 N N . THR A 1 526 ? 39.104 3.394 -18.264 1.00 45.78 526 THR A N 1
ATOM 3719 C CA . THR A 1 526 ? 38.745 2.257 -17.407 1.00 45.78 526 THR A CA 1
ATOM 3720 C C . THR A 1 526 ? 38.248 2.834 -16.091 1.00 45.78 526 THR A C 1
ATOM 3722 O O . THR A 1 526 ? 39.012 3.492 -15.388 1.00 45.78 526 THR A O 1
ATOM 3725 N N . GLY A 1 527 ? 36.976 2.626 -15.775 1.00 46.94 527 GLY A N 1
ATOM 3726 C CA . GLY A 1 527 ? 36.355 3.135 -14.558 1.00 46.94 527 GLY A CA 1
ATOM 3727 C C . GLY A 1 527 ? 35.719 1.998 -13.777 1.00 46.94 527 GLY A C 1
ATOM 3728 O O . GLY A 1 527 ? 34.835 1.317 -14.291 1.00 46.94 527 GLY A O 1
ATOM 3729 N N . ALA A 1 528 ? 36.158 1.793 -12.540 1.00 47.91 528 ALA A N 1
ATOM 3730 C CA . ALA A 1 528 ? 35.415 1.021 -11.555 1.00 47.91 528 ALA A CA 1
ATOM 3731 C C . ALA A 1 528 ? 34.707 2.017 -10.631 1.00 47.91 528 ALA A C 1
ATOM 3733 O O . ALA A 1 528 ? 35.347 2.911 -10.082 1.00 47.91 528 ALA A O 1
ATOM 3734 N N . GLY A 1 529 ? 33.391 1.891 -10.512 1.00 48.41 529 GLY A N 1
ATOM 3735 C CA . GLY A 1 529 ? 32.557 2.706 -9.640 1.00 48.41 529 GLY A CA 1
ATOM 3736 C C . GLY A 1 529 ? 31.923 1.829 -8.574 1.00 48.41 529 GLY A C 1
ATOM 3737 O O . GLY A 1 529 ? 31.353 0.782 -8.881 1.00 48.41 529 GLY A O 1
ATOM 3738 N N . VAL A 1 530 ? 32.012 2.263 -7.324 1.00 48.69 530 VAL A N 1
ATOM 3739 C CA . VAL A 1 530 ? 31.221 1.714 -6.225 1.00 48.69 530 VAL A CA 1
ATOM 3740 C C . VAL A 1 530 ? 30.286 2.817 -5.751 1.00 48.69 530 VAL A C 1
ATOM 3742 O O . VAL A 1 530 ? 30.730 3.933 -5.500 1.00 48.69 530 VAL A O 1
ATOM 3745 N N . GLY A 1 531 ? 28.991 2.526 -5.706 1.00 52.06 531 GLY A N 1
ATOM 3746 C CA . GLY A 1 531 ? 27.983 3.419 -5.146 1.00 52.06 531 GLY A CA 1
ATOM 3747 C C . GLY A 1 531 ? 27.440 2.788 -3.878 1.00 52.06 531 GLY A C 1
ATOM 3748 O O . GLY A 1 531 ? 27.030 1.627 -3.912 1.00 52.06 531 GLY A O 1
ATOM 3749 N N . GLN A 1 532 ? 27.456 3.523 -2.775 1.00 61.78 532 GLN A N 1
ATOM 3750 C CA . GLN A 1 532 ? 26.858 3.098 -1.517 1.00 61.78 532 GLN A CA 1
ATOM 3751 C C . GLN A 1 532 ? 26.009 4.240 -0.987 1.00 61.78 532 GLN A C 1
ATOM 3753 O O . GLN A 1 532 ? 26.441 5.390 -1.006 1.00 61.78 532 GLN A O 1
ATOM 3758 N N . ASP A 1 533 ? 24.815 3.905 -0.529 1.00 65.94 533 ASP A N 1
ATOM 3759 C CA . ASP A 1 533 ? 23.958 4.833 0.183 1.00 65.94 533 ASP A CA 1
ATOM 3760 C C . ASP A 1 533 ? 23.269 4.095 1.322 1.00 65.94 533 ASP A C 1
ATOM 3762 O O . ASP A 1 533 ? 22.944 2.909 1.217 1.00 65.94 533 ASP A O 1
ATOM 3766 N N . SER A 1 534 ? 23.094 4.782 2.434 1.00 72.88 534 SER A N 1
ATOM 3767 C CA . SER A 1 534 ? 22.462 4.219 3.614 1.00 72.88 534 SER A CA 1
ATOM 3768 C C . SER A 1 534 ? 21.941 5.341 4.479 1.00 72.88 534 SER A C 1
ATOM 3770 O O . SER A 1 534 ? 22.611 6.359 4.660 1.00 72.88 534 SER A O 1
ATOM 3772 N N . GLY A 1 535 ? 20.791 5.118 5.088 1.00 71.12 535 GLY A N 1
ATOM 3773 C CA . GLY A 1 535 ? 20.219 6.054 6.032 1.00 71.12 535 GLY A CA 1
ATOM 3774 C C . GLY A 1 535 ? 19.439 5.316 7.095 1.00 71.12 535 GLY A C 1
ATOM 3775 O O . GLY A 1 535 ? 18.938 4.215 6.883 1.00 71.12 535 GLY A O 1
ATOM 3776 N N . SER A 1 536 ? 19.337 5.954 8.249 1.00 77.88 536 SER A N 1
ATOM 3777 C CA . SER A 1 536 ? 18.507 5.491 9.346 1.00 77.88 536 SER A CA 1
ATOM 3778 C C . SER A 1 536 ? 17.819 6.683 9.983 1.00 77.88 536 SER A C 1
ATOM 3780 O O . SER A 1 536 ? 18.447 7.730 10.160 1.00 77.88 536 SER A O 1
ATOM 3782 N N . ALA A 1 537 ? 16.573 6.513 10.395 1.00 70.56 537 ALA A N 1
ATOM 3783 C CA . ALA A 1 537 ? 15.937 7.415 11.336 1.00 70.56 537 ALA A CA 1
ATOM 3784 C C . ALA A 1 537 ? 15.238 6.613 12.420 1.00 70.56 537 ALA A C 1
ATOM 3786 O O . ALA A 1 537 ? 14.781 5.487 12.218 1.00 70.56 537 ALA A O 1
ATOM 3787 N N . SER A 1 538 ? 15.160 7.227 13.588 1.00 77.06 538 SER A N 1
ATOM 3788 C CA . SER A 1 538 ? 14.472 6.667 14.731 1.00 77.06 538 SER A CA 1
ATOM 3789 C C . SER A 1 538 ? 13.724 7.761 15.461 1.00 77.06 538 SER A C 1
ATOM 3791 O O . SER A 1 538 ? 14.170 8.906 15.506 1.00 77.06 538 SER A O 1
ATOM 3793 N N . SER A 1 539 ? 12.617 7.386 16.077 1.00 75.88 539 SER A N 1
ATOM 3794 C CA . SER A 1 539 ? 11.831 8.238 16.958 1.00 75.88 539 SER A CA 1
ATOM 3795 C C . SER A 1 539 ? 11.277 7.376 18.070 1.00 75.88 539 SER A C 1
ATOM 3797 O O . SER A 1 539 ? 11.014 6.184 17.878 1.00 75.88 539 SER A O 1
ATOM 3799 N N . THR A 1 540 ? 11.080 7.992 19.220 1.00 77.62 540 THR A N 1
ATOM 3800 C CA . THR A 1 540 ? 10.495 7.333 20.371 1.00 77.62 540 THR A CA 1
ATOM 3801 C C . THR A 1 540 ? 9.080 7.843 20.559 1.00 77.62 540 THR A C 1
ATOM 3803 O O . THR A 1 540 ? 8.866 9.034 20.766 1.00 77.62 540 THR A O 1
ATOM 3806 N N . THR A 1 541 ? 8.119 6.930 20.504 1.00 79.38 541 THR A N 1
ATOM 3807 C CA . THR A 1 541 ? 6.737 7.204 20.880 1.00 79.38 541 THR A CA 1
ATOM 3808 C C . THR A 1 541 ? 6.592 6.924 22.371 1.00 79.38 541 THR A C 1
ATOM 3810 O O . THR A 1 541 ? 6.851 5.807 22.831 1.00 79.38 541 THR A O 1
ATOM 3813 N N . THR A 1 542 ? 6.193 7.941 23.129 1.00 81.50 542 THR A N 1
ATOM 3814 C CA . THR A 1 542 ? 5.939 7.842 24.569 1.00 81.50 542 THR A CA 1
ATOM 3815 C C . THR A 1 542 ? 4.442 7.741 24.839 1.00 81.50 542 THR A C 1
ATOM 3817 O O . THR A 1 542 ? 3.623 8.284 24.098 1.00 81.50 542 THR A O 1
ATOM 3820 N N . SER A 1 543 ? 4.079 7.021 25.900 1.00 88.94 543 SER A N 1
ATOM 3821 C CA . SER A 1 543 ? 2.693 6.953 26.368 1.00 88.94 543 SER A CA 1
ATOM 3822 C C . SER A 1 543 ? 2.370 8.126 27.297 1.00 88.94 543 SER A C 1
ATOM 3824 O O . SER A 1 543 ? 3.260 8.665 27.964 1.00 88.94 543 SER A O 1
ATOM 3826 N N . GLY A 1 544 ? 1.097 8.504 27.398 1.00 88.62 544 GLY A N 1
ATOM 3827 C CA . GLY A 1 544 ? 0.674 9.569 28.307 1.00 88.62 544 GLY A CA 1
ATOM 3828 C C . GLY A 1 544 ? -0.803 9.529 28.669 1.00 88.62 544 GLY A C 1
ATOM 3829 O O . GLY A 1 544 ? -1.634 9.146 27.851 1.00 88.62 544 GLY A O 1
ATOM 3830 N N . ILE A 1 545 ? -1.101 9.946 29.900 1.00 94.19 545 ILE A N 1
ATOM 3831 C CA . ILE A 1 545 ? -2.440 10.197 30.433 1.00 94.19 545 ILE A CA 1
ATOM 3832 C C . ILE A 1 545 ? -2.523 11.676 30.826 1.00 94.19 545 ILE A C 1
ATOM 3834 O O . ILE A 1 545 ? -1.753 12.128 31.683 1.00 94.19 545 ILE A O 1
ATOM 3838 N N . SER A 1 546 ? -3.467 12.420 30.240 1.00 92.81 546 SER A N 1
ATOM 3839 C CA . SER A 1 546 ? -3.682 13.853 30.500 1.00 92.81 546 SER A CA 1
ATOM 3840 C C . SER A 1 546 ? -3.723 14.184 31.992 1.00 92.81 546 SER A C 1
ATOM 3842 O O . SER A 1 546 ? -4.643 13.785 32.706 1.00 92.81 546 SER A O 1
ATOM 3844 N N . GLY A 1 547 ? -2.736 14.956 32.454 1.00 91.94 547 GLY A N 1
ATOM 3845 C CA . GLY A 1 547 ? -2.650 15.429 33.837 1.00 91.94 547 GLY A CA 1
ATOM 3846 C C . GLY A 1 547 ? -2.259 14.385 34.892 1.00 91.94 547 GLY A C 1
ATOM 3847 O O . GLY A 1 547 ? -2.169 14.759 36.056 1.00 91.94 547 GLY A O 1
ATOM 3848 N N . ILE A 1 548 ? -2.005 13.119 34.528 1.00 93.25 548 ILE A N 1
ATOM 3849 C CA . ILE A 1 548 ? -1.821 12.029 35.508 1.00 93.25 548 ILE A CA 1
ATOM 3850 C C . ILE A 1 548 ? -0.448 11.350 35.402 1.00 93.25 548 ILE A C 1
ATOM 3852 O O . ILE A 1 548 ? 0.328 11.398 36.353 1.00 93.25 548 ILE A O 1
ATOM 3856 N N . ALA A 1 549 ? -0.135 10.690 34.281 1.00 90.00 549 ALA A N 1
ATOM 3857 C CA . ALA A 1 549 ? 1.069 9.860 34.156 1.00 90.00 549 ALA A CA 1
ATOM 3858 C C . ALA A 1 549 ? 1.667 9.890 32.742 1.00 90.00 549 ALA A C 1
ATOM 3860 O O . ALA A 1 549 ? 0.961 10.132 31.767 1.00 90.00 549 ALA A O 1
ATOM 3861 N N . GLY A 1 550 ? 2.970 9.623 32.628 1.00 89.19 550 GLY A N 1
ATOM 3862 C CA . GLY A 1 550 ? 3.684 9.655 31.348 1.00 89.19 550 GLY A CA 1
ATOM 3863 C C . GLY A 1 550 ? 3.755 11.068 30.776 1.00 89.19 550 GLY A C 1
ATOM 3864 O O . GLY A 1 550 ? 4.017 12.023 31.508 1.00 89.19 550 GLY A O 1
ATOM 3865 N N . ASN A 1 551 ? 3.502 11.220 29.475 1.00 87.44 551 ASN A N 1
ATOM 3866 C CA . ASN A 1 551 ? 3.306 12.540 28.882 1.00 87.44 551 ASN A CA 1
ATOM 3867 C C . ASN A 1 551 ? 1.963 13.145 29.336 1.00 87.44 551 ASN A C 1
ATOM 3869 O O . ASN A 1 551 ? 0.921 12.922 28.726 1.00 87.44 551 ASN A O 1
ATOM 3873 N N . THR A 1 552 ? 1.993 13.942 30.402 1.00 91.06 552 THR A N 1
ATOM 3874 C CA . THR A 1 552 ? 0.797 14.560 30.996 1.00 91.06 552 THR A CA 1
ATOM 3875 C C . THR A 1 552 ? 0.246 15.745 30.198 1.00 91.06 552 THR A C 1
ATOM 3877 O O . THR A 1 552 ? -0.837 16.249 30.519 1.00 91.06 552 THR A O 1
ATOM 3880 N N . ALA A 1 553 ? 0.959 16.203 29.163 1.00 87.88 553 ALA A N 1
ATOM 3881 C CA . ALA A 1 553 ? 0.584 17.352 28.342 1.00 87.88 553 ALA A CA 1
ATOM 3882 C C . ALA A 1 553 ? -0.380 17.008 27.196 1.00 87.88 553 ALA A C 1
ATOM 3884 O O . ALA A 1 553 ? -0.937 17.930 26.614 1.00 87.88 553 ALA A O 1
ATOM 3885 N N . VAL A 1 554 ? -0.620 15.723 26.908 1.00 85.88 554 VAL A N 1
ATOM 3886 C CA . VAL A 1 554 ? -1.538 15.292 25.838 1.00 85.88 554 VAL A CA 1
ATOM 3887 C C . VAL A 1 554 ? -2.957 15.810 26.077 1.00 85.88 554 VAL A C 1
ATOM 3889 O O . VAL A 1 554 ? -3.423 15.802 27.221 1.00 85.88 554 VAL A O 1
ATOM 3892 N N . ARG A 1 555 ? -3.644 16.265 25.031 1.00 88.19 555 ARG A N 1
ATOM 3893 C CA . ARG A 1 555 ? -5.025 16.770 25.064 1.00 88.19 555 ARG A CA 1
ATOM 3894 C C . ARG A 1 555 ? -5.855 16.222 23.914 1.00 88.19 555 ARG A C 1
ATOM 3896 O O . ARG A 1 555 ? -5.344 15.843 22.862 1.00 88.19 555 ARG A O 1
ATOM 3903 N N . THR A 1 556 ? -7.169 16.187 24.121 1.00 80.94 556 THR A N 1
ATOM 3904 C CA . THR A 1 556 ? -8.115 15.782 23.080 1.00 80.94 556 THR A CA 1
ATOM 3905 C C . THR A 1 556 ? -8.035 16.770 21.916 1.00 80.94 556 THR A C 1
ATOM 3907 O O . THR A 1 556 ? -8.352 17.945 22.082 1.00 80.94 556 THR A O 1
ATOM 3910 N N . GLY A 1 557 ? -7.645 16.283 20.734 1.00 64.81 557 GLY A N 1
ATOM 3911 C CA . GLY A 1 557 ? -7.498 17.093 19.519 1.00 64.81 557 GLY A CA 1
ATOM 3912 C C . GLY A 1 557 ? -6.059 17.466 19.151 1.00 64.81 557 GLY A C 1
ATOM 3913 O O . GLY A 1 557 ? -5.868 18.087 18.105 1.00 64.81 557 GLY A O 1
ATOM 3914 N N . ASP A 1 558 ? -5.063 17.075 19.951 1.00 69.44 558 ASP A N 1
ATOM 3915 C CA . ASP A 1 558 ? -3.655 17.209 19.570 1.00 69.44 558 ASP A CA 1
ATOM 3916 C C . ASP A 1 558 ? -3.357 16.434 18.275 1.00 69.44 558 ASP A C 1
ATOM 3918 O O . ASP A 1 558 ? -3.875 15.339 18.049 1.00 69.44 558 ASP A O 1
ATOM 3922 N N . ALA A 1 559 ? -2.508 17.006 17.415 1.00 52.47 559 ALA A N 1
ATOM 3923 C CA . ALA A 1 559 ? -2.061 16.344 16.194 1.00 52.47 559 ALA A CA 1
ATOM 3924 C C . ALA A 1 559 ? -1.155 15.145 16.521 1.00 52.47 559 ALA A C 1
ATOM 3926 O O . ALA A 1 559 ? -0.289 15.227 17.395 1.00 52.47 559 ALA A O 1
ATOM 3927 N N . GLU A 1 560 ? -1.328 14.045 15.789 1.00 54.28 560 GLU A N 1
ATOM 3928 C CA . GLU A 1 560 ? -0.536 12.831 15.983 1.00 54.28 560 GLU A CA 1
ATOM 3929 C C . GLU A 1 560 ? 0.960 13.075 15.751 1.00 54.28 560 GLU A C 1
ATOM 3931 O O . GLU A 1 560 ? 1.376 13.761 14.813 1.00 54.28 560 GLU A O 1
ATOM 3936 N N . THR A 1 561 ? 1.790 12.476 16.606 1.00 48.94 561 THR A N 1
ATOM 3937 C CA . THR A 1 561 ? 3.250 12.527 16.492 1.00 48.94 561 THR A CA 1
ATOM 3938 C C . THR A 1 561 ? 3.759 11.187 15.951 1.00 48.94 561 THR A C 1
ATOM 3940 O O . THR A 1 561 ? 3.908 10.219 16.688 1.00 48.94 561 THR A O 1
ATOM 3943 N N . GLY A 1 562 ? 4.012 11.115 14.639 1.00 48.91 562 GLY A N 1
ATOM 3944 C CA . GLY A 1 562 ? 4.532 9.924 13.949 1.00 48.91 562 GLY A CA 1
ATOM 3945 C C . GLY A 1 562 ? 5.803 10.209 13.140 1.00 48.91 562 GLY A C 1
ATOM 3946 O O . GLY A 1 562 ? 6.099 11.358 12.807 1.00 48.91 562 GLY A O 1
ATOM 3947 N N . ILE A 1 563 ? 6.579 9.168 12.813 1.00 42.94 563 ILE A N 1
ATOM 3948 C CA . ILE A 1 563 ? 7.717 9.287 11.885 1.00 42.94 563 ILE A CA 1
ATOM 3949 C C . ILE A 1 563 ? 7.192 9.466 10.456 1.00 42.94 563 ILE A C 1
ATOM 3951 O O . ILE A 1 563 ? 6.445 8.631 9.955 1.00 42.94 563 ILE A O 1
ATOM 3955 N N . ALA A 1 564 ? 7.642 10.514 9.763 1.00 43.31 564 ALA A N 1
ATOM 3956 C CA . ALA A 1 564 ? 7.451 10.642 8.321 1.00 43.31 564 ALA A CA 1
ATOM 3957 C C . ALA A 1 564 ? 8.328 9.626 7.567 1.00 43.31 564 ALA A C 1
ATOM 3959 O O . ALA A 1 564 ? 9.493 9.447 7.918 1.00 43.31 564 ALA A O 1
ATOM 3960 N N . LYS A 1 565 ? 7.799 9.001 6.506 1.00 43.16 565 LYS A N 1
ATOM 3961 C CA . LYS A 1 565 ? 8.523 8.036 5.657 1.00 43.16 565 LYS A CA 1
ATOM 3962 C C . LYS A 1 565 ? 9.896 8.589 5.242 1.00 43.16 565 LYS A C 1
ATOM 3964 O O . LYS A 1 565 ? 9.972 9.571 4.506 1.00 43.16 565 LYS A O 1
ATOM 3969 N N . ILE A 1 566 ? 10.975 7.959 5.709 1.00 41.53 566 ILE A N 1
ATOM 3970 C CA . ILE A 1 566 ? 12.350 8.449 5.496 1.00 41.53 566 ILE A CA 1
ATOM 3971 C C . ILE A 1 566 ? 13.030 7.873 4.248 1.00 41.53 566 ILE A C 1
ATOM 3973 O O . ILE A 1 566 ? 14.062 8.390 3.822 1.00 41.53 566 ILE A O 1
ATOM 3977 N N . PHE A 1 567 ? 12.470 6.801 3.680 1.00 44.84 567 PHE A N 1
ATOM 3978 C CA . PHE A 1 567 ? 13.051 6.066 2.561 1.00 44.84 567 PHE A CA 1
ATOM 3979 C C . PHE A 1 567 ? 12.142 6.112 1.329 1.00 44.84 567 PHE A C 1
ATOM 3981 O O . PHE A 1 567 ? 10.964 5.749 1.375 1.00 44.84 567 PHE A O 1
ATOM 3988 N N . ASP A 1 568 ? 12.724 6.546 0.212 1.00 52.44 568 ASP A N 1
ATOM 3989 C CA . ASP A 1 568 ? 12.126 6.546 -1.120 1.00 52.44 568 ASP A CA 1
ATOM 3990 C C . ASP A 1 568 ? 13.086 5.798 -2.055 1.00 52.44 568 ASP A C 1
ATOM 3992 O O . ASP A 1 568 ? 14.161 6.292 -2.404 1.00 52.44 568 ASP A O 1
ATOM 3996 N N . ALA A 1 569 ? 12.705 4.574 -2.421 1.00 45.56 569 ALA A N 1
ATOM 3997 C CA . ALA A 1 569 ? 13.529 3.672 -3.217 1.00 45.56 569 ALA A CA 1
ATOM 3998 C C . ALA A 1 569 ? 13.840 4.222 -4.618 1.00 45.56 569 ALA A C 1
ATOM 4000 O O . ALA A 1 569 ? 14.926 3.975 -5.153 1.00 45.56 569 ALA A O 1
ATOM 4001 N N . ASP A 1 570 ? 12.923 4.998 -5.200 1.00 48.56 570 ASP A N 1
ATOM 4002 C CA . ASP A 1 570 ? 13.126 5.633 -6.499 1.00 48.56 570 ASP A CA 1
ATOM 4003 C C . ASP A 1 570 ? 14.101 6.801 -6.381 1.00 48.56 570 ASP A C 1
ATOM 4005 O O . ASP A 1 570 ? 14.959 6.984 -7.251 1.00 48.56 570 ASP A O 1
ATOM 4009 N N . LYS A 1 571 ? 14.018 7.567 -5.288 1.00 53.22 571 LYS A N 1
ATOM 4010 C CA . LYS A 1 571 ? 14.960 8.646 -4.980 1.00 53.22 571 LYS A CA 1
ATOM 4011 C C . LYS A 1 571 ? 16.371 8.112 -4.721 1.00 53.22 571 LYS A C 1
ATOM 4013 O O . LYS A 1 571 ? 17.302 8.571 -5.376 1.00 53.22 571 LYS A O 1
ATOM 4018 N N . VAL A 1 572 ? 16.525 7.100 -3.866 1.00 50.19 572 VAL A N 1
ATOM 4019 C CA . VAL A 1 572 ? 17.831 6.496 -3.536 1.00 50.19 572 VAL A CA 1
ATOM 4020 C C . VAL A 1 572 ? 18.464 5.843 -4.767 1.00 50.19 572 VAL A C 1
ATOM 4022 O O . VAL A 1 572 ? 19.649 6.024 -5.042 1.00 50.19 572 VAL A O 1
ATOM 4025 N N . GLN A 1 573 ? 17.684 5.158 -5.609 1.00 44.94 573 GLN A N 1
ATOM 4026 C CA . GLN A 1 573 ? 18.209 4.615 -6.862 1.00 44.94 573 GLN A CA 1
ATOM 4027 C C . GLN A 1 573 ? 18.630 5.713 -7.849 1.00 44.94 573 GLN A C 1
ATOM 4029 O O . GLN A 1 573 ? 19.642 5.547 -8.540 1.00 44.94 573 GLN A O 1
ATOM 4034 N N . LYS A 1 574 ? 17.862 6.807 -7.950 1.00 49.38 574 LYS A N 1
ATOM 4035 C CA . LYS A 1 574 ? 18.231 7.976 -8.761 1.00 49.38 574 LYS A CA 1
ATOM 4036 C C . LYS A 1 574 ? 19.519 8.609 -8.240 1.00 49.38 574 LYS A C 1
ATOM 4038 O O . LYS A 1 574 ? 20.371 8.929 -9.058 1.00 49.38 574 LYS A O 1
ATOM 4043 N N . GLU A 1 575 ? 19.698 8.712 -6.925 1.00 41.28 575 GLU A N 1
ATOM 4044 C CA . GLU A 1 575 ? 20.906 9.251 -6.289 1.00 41.28 575 GLU A CA 1
ATOM 4045 C C . GLU A 1 575 ? 22.128 8.339 -6.484 1.00 41.28 575 GLU A C 1
ATOM 4047 O O . GLU A 1 575 ? 23.175 8.828 -6.895 1.00 41.28 575 GLU A O 1
ATOM 4052 N N . ILE A 1 576 ? 22.005 7.015 -6.339 1.00 41.84 576 ILE A N 1
ATOM 4053 C CA . ILE A 1 576 ? 23.099 6.057 -6.607 1.00 41.84 576 ILE A CA 1
ATOM 4054 C C . ILE A 1 576 ? 23.466 6.024 -8.099 1.00 41.84 576 ILE A C 1
ATOM 4056 O O . ILE A 1 576 ? 24.644 6.027 -8.461 1.00 41.84 576 ILE A O 1
ATOM 4060 N N . ASN A 1 577 ? 22.468 6.038 -8.992 1.00 39.75 577 ASN A N 1
ATOM 4061 C CA . ASN A 1 577 ? 22.707 6.137 -10.435 1.00 39.75 577 ASN A CA 1
ATOM 4062 C C . ASN A 1 577 ? 23.313 7.491 -10.819 1.00 39.75 577 ASN A C 1
ATOM 4064 O O . ASN A 1 577 ? 24.114 7.544 -11.752 1.00 39.75 577 ASN A O 1
ATOM 4068 N N . ALA A 1 578 ? 22.944 8.565 -10.117 1.00 36.50 578 ALA A N 1
ATOM 4069 C CA . ALA A 1 578 ? 23.548 9.877 -10.270 1.00 36.50 578 ALA A CA 1
ATOM 4070 C C . ALA A 1 578 ? 24.990 9.875 -9.752 1.00 36.50 578 ALA A C 1
ATOM 4072 O O . ALA A 1 578 ? 25.846 10.371 -10.462 1.00 36.50 578 ALA A O 1
ATOM 4073 N N . GLN A 1 579 ? 25.317 9.251 -8.616 1.00 29.28 579 GLN A N 1
ATOM 4074 C CA . GLN A 1 579 ? 26.701 9.119 -8.132 1.00 29.28 579 GLN A CA 1
ATOM 4075 C C . GLN A 1 579 ? 27.587 8.335 -9.116 1.00 29.28 579 GLN A C 1
ATOM 4077 O O . GLN A 1 579 ? 28.719 8.738 -9.369 1.00 29.28 579 GLN A O 1
ATOM 4082 N N . LEU A 1 580 ? 27.050 7.291 -9.762 1.00 33.56 580 LEU A N 1
ATOM 4083 C CA . LEU A 1 580 ? 27.729 6.562 -10.846 1.00 33.56 580 LEU A CA 1
ATOM 4084 C C . LEU A 1 580 ? 27.917 7.406 -12.129 1.00 33.56 580 LEU A C 1
ATOM 4086 O O . LEU A 1 580 ? 28.841 7.146 -12.898 1.00 33.56 580 LEU A O 1
ATOM 4090 N N . GLN A 1 581 ? 27.061 8.408 -12.371 1.00 34.38 581 GLN A N 1
ATOM 4091 C CA . GLN A 1 581 ? 27.085 9.286 -13.556 1.00 34.38 581 GLN A CA 1
ATOM 4092 C C . GLN A 1 581 ? 27.789 10.634 -13.328 1.00 34.38 581 GLN A C 1
ATOM 4094 O O . GLN A 1 581 ? 28.308 11.219 -14.276 1.00 34.38 581 GLN A O 1
ATOM 4099 N N . ILE A 1 582 ? 27.845 11.130 -12.089 1.00 29.92 582 ILE A N 1
ATOM 4100 C CA . ILE A 1 582 ? 28.504 12.383 -11.688 1.00 29.92 582 ILE A CA 1
ATOM 4101 C C . ILE A 1 582 ? 30.026 12.256 -11.842 1.00 29.92 582 ILE A C 1
ATOM 4103 O O . ILE A 1 582 ? 30.697 13.241 -12.127 1.00 29.92 582 ILE A O 1
ATOM 4107 N N . THR A 1 583 ? 30.573 11.038 -11.821 1.00 31.33 583 THR A N 1
ATOM 4108 C CA . THR A 1 583 ? 31.962 10.763 -12.232 1.00 31.33 583 THR A CA 1
ATOM 4109 C C . THR A 1 583 ? 32.182 10.868 -13.759 1.00 31.33 583 THR A C 1
ATOM 4111 O O . THR A 1 583 ? 33.318 10.807 -14.216 1.00 31.33 583 THR A O 1
ATOM 4114 N N . GLN A 1 584 ? 31.131 11.049 -14.572 1.00 31.66 584 GLN A N 1
ATOM 4115 C CA . GLN A 1 584 ? 31.191 11.085 -16.047 1.00 31.66 584 GLN A CA 1
ATOM 4116 C C . GLN A 1 584 ? 30.621 12.360 -16.705 1.00 31.66 584 GLN A C 1
ATOM 4118 O O . GLN A 1 584 ? 30.737 12.509 -17.923 1.00 31.66 584 GLN A O 1
ATOM 4123 N N . ALA A 1 585 ? 30.040 13.303 -15.957 1.00 26.52 585 ALA A N 1
ATOM 4124 C CA . ALA A 1 585 ? 29.348 14.485 -16.494 1.00 26.52 585 ALA A CA 1
ATOM 4125 C C . ALA A 1 585 ? 30.281 15.622 -16.996 1.00 26.52 585 ALA A C 1
ATOM 4127 O O . ALA A 1 585 ? 30.072 16.793 -16.692 1.00 26.52 585 ALA A O 1
ATOM 4128 N N . PHE A 1 586 ? 31.295 15.294 -17.804 1.00 31.48 586 PHE A N 1
ATOM 4129 C CA . PHE A 1 586 ? 32.274 16.233 -18.383 1.00 31.48 586 PHE A CA 1
ATOM 4130 C C . PHE A 1 586 ? 31.852 16.830 -19.752 1.00 31.48 586 PHE A C 1
ATOM 4132 O O . PHE A 1 586 ? 32.613 17.553 -20.385 1.00 31.48 586 PHE A O 1
ATOM 4139 N N . SER A 1 587 ? 30.641 16.567 -20.262 1.00 31.80 587 SER A N 1
ATOM 4140 C CA . SER A 1 587 ? 30.294 16.850 -21.672 1.00 31.80 587 SER A CA 1
ATOM 4141 C C . SER A 1 587 ? 29.444 18.106 -21.950 1.00 31.80 587 SER A C 1
ATOM 4143 O O . SER A 1 587 ? 28.964 18.259 -23.071 1.00 31.80 587 SER A O 1
ATOM 4145 N N . GLN A 1 588 ? 29.220 19.013 -20.988 1.00 29.92 588 GLN A N 1
ATOM 4146 C CA . GLN A 1 588 ? 28.278 20.140 -21.168 1.00 29.92 588 GLN A CA 1
ATOM 4147 C C . GLN A 1 588 ? 28.826 21.412 -21.867 1.00 29.92 588 GLN A C 1
ATOM 4149 O O . GLN A 1 588 ? 28.044 22.325 -22.112 1.00 29.92 588 GLN A O 1
ATOM 4154 N N . GLN A 1 589 ? 30.106 21.506 -22.261 1.00 32.53 589 GLN A N 1
ATOM 4155 C CA . GLN A 1 589 ? 30.688 22.755 -22.818 1.00 32.53 589 GLN A CA 1
ATOM 4156 C C . GLN A 1 589 ? 31.059 22.742 -24.322 1.00 32.53 589 GLN A C 1
ATOM 4158 O O . GLN A 1 589 ? 31.867 23.548 -24.779 1.00 32.53 589 GLN A O 1
ATOM 4163 N N . ALA A 1 590 ? 30.446 21.884 -25.144 1.00 30.61 590 ALA A N 1
ATOM 4164 C CA . ALA A 1 590 ? 30.814 21.747 -26.565 1.00 30.61 590 ALA A CA 1
ATOM 4165 C C . ALA A 1 590 ? 30.522 22.985 -27.455 1.00 30.61 590 ALA A C 1
ATOM 4167 O O . ALA A 1 590 ? 31.220 23.202 -28.444 1.00 30.61 590 ALA A O 1
ATOM 4168 N N . GLY A 1 591 ? 29.529 23.822 -27.117 1.00 32.12 591 GLY A N 1
ATOM 4169 C CA . GLY A 1 591 ? 29.123 24.967 -27.953 1.00 32.12 591 GLY A CA 1
ATOM 4170 C C . GLY A 1 591 ? 30.116 26.139 -27.979 1.00 32.12 591 GLY A C 1
ATOM 4171 O O . GLY A 1 591 ? 30.270 26.795 -29.005 1.00 32.12 591 GLY A O 1
ATOM 4172 N N . GLN A 1 592 ? 30.837 26.387 -26.881 1.00 34.78 592 GLN A N 1
ATOM 4173 C CA . GLN A 1 592 ? 31.801 27.495 -26.794 1.00 34.78 592 GLN A CA 1
ATOM 4174 C C . GLN A 1 592 ? 33.140 27.178 -27.480 1.00 34.78 592 GLN A C 1
ATOM 4176 O O . GLN A 1 592 ? 33.789 28.080 -28.005 1.00 34.78 592 GLN A O 1
ATOM 4181 N N . ALA A 1 593 ? 33.537 25.903 -27.544 1.00 34.88 593 ALA A N 1
ATOM 4182 C CA . ALA A 1 593 ? 34.804 25.488 -28.151 1.00 34.88 593 ALA A CA 1
ATOM 4183 C C . ALA A 1 593 ? 34.832 25.676 -29.682 1.00 34.88 593 ALA A C 1
ATOM 4185 O O . ALA A 1 593 ? 35.851 26.093 -30.233 1.00 34.88 593 ALA A O 1
ATOM 4186 N N . VAL A 1 594 ? 33.707 25.430 -30.367 1.00 33.84 594 VAL A N 1
ATOM 4187 C CA . VAL A 1 594 ? 33.590 25.607 -31.828 1.00 33.84 594 VAL A CA 1
ATOM 4188 C C . VAL A 1 594 ? 33.575 27.087 -32.212 1.00 33.84 594 VAL A C 1
ATOM 4190 O O . VAL A 1 594 ? 34.269 27.478 -33.151 1.00 33.84 594 VAL A O 1
ATOM 4193 N N . SER A 1 595 ? 32.852 27.919 -31.454 1.00 37.00 595 SER A N 1
ATOM 4194 C CA . SER A 1 595 ? 32.798 29.369 -31.691 1.00 37.00 595 SER A CA 1
ATOM 4195 C C . SER A 1 595 ? 34.198 29.994 -31.625 1.00 37.00 595 SER A C 1
ATOM 4197 O O . SER A 1 595 ? 34.588 30.743 -32.516 1.00 37.00 595 SER A O 1
ATOM 4199 N N . ASN A 1 596 ? 35.012 29.577 -30.649 1.00 42.72 596 ASN A N 1
ATOM 4200 C CA . ASN A 1 596 ? 36.383 30.065 -30.480 1.00 42.72 596 ASN A CA 1
ATOM 4201 C C . ASN A 1 596 ? 37.345 29.607 -31.599 1.00 42.72 596 ASN A C 1
ATOM 4203 O O . ASN A 1 596 ? 38.275 30.335 -31.948 1.00 42.72 596 ASN A O 1
ATOM 4207 N N . TYR A 1 597 ? 37.140 28.416 -32.178 1.00 42.16 597 TYR A N 1
ATOM 4208 C CA . TYR A 1 597 ? 37.957 27.901 -33.288 1.00 42.16 597 TYR A CA 1
ATOM 4209 C C . TYR A 1 597 ? 37.697 28.661 -34.600 1.00 42.16 597 TYR A C 1
ATOM 4211 O O . TYR A 1 597 ? 38.638 29.079 -35.281 1.00 42.16 597 TYR A O 1
ATOM 4219 N N . VAL A 1 598 ? 36.423 28.887 -34.934 1.00 43.47 598 VAL A N 1
ATOM 4220 C CA . VAL A 1 598 ? 36.015 29.594 -36.160 1.00 43.47 598 VAL A CA 1
ATOM 4221 C C . VAL A 1 598 ? 36.467 31.056 -36.128 1.00 43.47 598 VAL A C 1
ATOM 4223 O O . VAL A 1 598 ? 37.007 31.570 -37.109 1.00 43.47 598 VAL A O 1
ATOM 4226 N N . GLU A 1 599 ? 36.320 31.716 -34.980 1.00 48.84 599 GLU A N 1
ATOM 4227 C CA . GLU A 1 599 ? 36.674 33.126 -34.810 1.00 48.84 599 GLU A CA 1
ATOM 4228 C C . GLU A 1 599 ? 38.193 33.359 -34.920 1.00 48.84 599 GLU A C 1
ATOM 4230 O O . GLU A 1 599 ? 38.640 34.336 -35.533 1.00 48.84 599 GLU A O 1
ATOM 4235 N N . LYS A 1 600 ? 39.001 32.397 -34.450 1.00 48.72 600 LYS A N 1
ATOM 4236 C CA . LYS A 1 600 ? 40.462 32.405 -34.602 1.00 48.72 600 LYS A CA 1
ATOM 4237 C C . LYS A 1 600 ? 40.908 32.266 -36.065 1.00 48.72 600 LYS A C 1
ATOM 4239 O O . LYS A 1 600 ? 41.694 33.088 -36.536 1.00 48.72 600 LYS A O 1
ATOM 4244 N N . ASN A 1 601 ? 40.386 31.285 -36.804 1.00 47.84 601 ASN A N 1
ATOM 4245 C CA . ASN A 1 601 ? 40.769 31.068 -38.209 1.00 47.84 601 ASN A CA 1
ATOM 4246 C C . ASN A 1 601 ? 40.307 32.216 -39.121 1.00 47.84 601 ASN A C 1
ATOM 4248 O O . ASN A 1 601 ? 41.018 32.614 -40.046 1.00 47.84 601 ASN A O 1
ATOM 4252 N N . ARG A 1 602 ? 39.141 32.808 -38.829 1.00 54.34 602 ARG A N 1
ATOM 4253 C CA . ARG A 1 602 ? 38.639 33.992 -39.538 1.00 54.34 602 ARG A CA 1
ATOM 4254 C C . ARG A 1 602 ? 39.556 35.197 -39.336 1.00 54.34 602 ARG A C 1
ATOM 4256 O O . ARG A 1 602 ? 39.864 35.899 -40.297 1.00 54.34 602 ARG A O 1
ATOM 4263 N N . SER A 1 603 ? 40.009 35.417 -38.104 1.00 52.12 603 SER A N 1
ATOM 4264 C CA . SER A 1 603 ? 40.982 36.457 -37.751 1.00 52.12 603 SER A CA 1
ATOM 4265 C C . SER A 1 603 ? 42.294 36.309 -38.540 1.00 52.12 603 SER A C 1
ATOM 4267 O O . SER A 1 603 ? 42.771 37.279 -39.136 1.00 52.12 603 SER A O 1
ATOM 4269 N N . GLU A 1 604 ? 42.836 35.090 -38.631 1.00 59.75 604 GLU A N 1
ATOM 4270 C CA . GLU A 1 604 ? 44.085 34.810 -39.351 1.00 59.75 604 GLU A CA 1
ATOM 4271 C C . GLU A 1 604 ? 43.959 35.014 -40.871 1.00 59.75 604 GLU A C 1
ATOM 4273 O O . GLU A 1 604 ? 44.828 35.647 -41.477 1.00 59.75 604 GLU A O 1
ATOM 4278 N N . LEU A 1 605 ? 42.864 34.566 -41.495 1.00 55.34 605 LEU A N 1
ATOM 4279 C CA . LEU A 1 605 ? 42.624 34.775 -42.931 1.00 55.34 605 LEU A CA 1
ATOM 4280 C C . LEU A 1 605 ? 42.369 36.252 -43.274 1.00 55.34 605 LEU A C 1
ATOM 4282 O O . LEU A 1 605 ? 42.858 36.744 -44.290 1.00 55.34 605 LEU A O 1
ATOM 4286 N N . VAL A 1 606 ? 41.680 37.001 -42.406 1.00 59.31 606 VAL A N 1
ATOM 4287 C CA . VAL A 1 606 ? 41.504 38.457 -42.569 1.00 59.31 606 VAL A CA 1
ATOM 4288 C C . VAL A 1 606 ? 42.841 39.198 -42.429 1.00 59.31 606 VAL A C 1
ATOM 4290 O O . VAL A 1 606 ? 43.084 40.178 -43.136 1.00 59.31 606 VAL A O 1
ATOM 4293 N N . ALA A 1 607 ? 43.742 38.728 -41.563 1.00 66.44 607 ALA A N 1
ATOM 4294 C CA . ALA A 1 607 ? 45.096 39.268 -41.462 1.00 66.44 607 ALA A CA 1
ATOM 4295 C C . ALA A 1 607 ? 45.949 38.953 -42.707 1.00 66.44 607 ALA A C 1
ATOM 4297 O O . ALA A 1 607 ? 46.719 39.811 -43.140 1.00 66.44 607 ALA A O 1
ATOM 4298 N N . GLN A 1 608 ? 45.791 37.768 -43.309 1.00 61.12 608 GLN A N 1
ATOM 4299 C CA . GLN A 1 608 ? 46.438 37.408 -44.580 1.00 61.12 608 GLN A CA 1
ATOM 4300 C C . GLN A 1 608 ? 45.901 38.247 -45.749 1.00 61.12 608 GLN A C 1
ATOM 4302 O O . GLN A 1 608 ? 46.694 38.766 -46.530 1.00 61.12 608 GLN A O 1
ATOM 4307 N N . MET A 1 609 ? 44.587 38.501 -45.807 1.00 54.03 609 MET A N 1
ATOM 4308 C CA . MET A 1 609 ? 43.986 39.405 -46.800 1.00 54.03 609 MET A CA 1
ATOM 4309 C C . MET A 1 609 ? 44.552 40.826 -46.733 1.00 54.03 609 MET A C 1
ATOM 4311 O O . MET A 1 609 ? 44.777 41.450 -47.765 1.00 54.03 609 MET A O 1
ATOM 4315 N N . LYS A 1 610 ? 44.827 41.342 -45.528 1.00 66.88 610 LYS A N 1
ATOM 4316 C CA . LYS A 1 610 ? 45.437 42.671 -45.350 1.00 66.88 610 LYS A CA 1
ATOM 4317 C C . LYS A 1 610 ? 46.905 42.738 -45.789 1.00 66.88 610 LYS A C 1
ATOM 4319 O O . LYS A 1 610 ? 47.405 43.837 -46.005 1.00 66.88 610 LYS A O 1
ATOM 4324 N N . LYS A 1 611 ? 47.594 41.596 -45.889 1.00 65.38 611 LYS A N 1
ATOM 4325 C CA . LYS A 1 611 ? 49.007 41.498 -46.295 1.00 65.38 611 LYS A CA 1
ATOM 4326 C C . LYS A 1 611 ? 49.197 41.150 -47.776 1.00 65.38 611 LYS A C 1
ATOM 4328 O O . LYS A 1 611 ? 50.299 41.336 -48.276 1.00 65.38 611 LYS A O 1
ATOM 4333 N N . ALA A 1 612 ? 48.160 40.670 -48.461 1.00 66.06 612 ALA A N 1
ATOM 4334 C CA . ALA A 1 612 ? 48.215 40.318 -49.878 1.00 66.06 612 ALA A CA 1
ATOM 4335 C C . ALA A 1 612 ? 48.364 41.571 -50.763 1.00 66.06 612 ALA A C 1
ATOM 4337 O O . ALA A 1 612 ? 47.550 42.505 -50.698 1.00 66.06 612 ALA A O 1
ATOM 4338 N N . THR A 1 613 ? 49.415 41.588 -51.588 1.00 59.53 613 THR A N 1
ATOM 4339 C CA . THR A 1 613 ? 49.797 42.762 -52.402 1.00 59.53 613 THR A CA 1
ATOM 4340 C C . THR A 1 613 ? 49.424 42.628 -53.876 1.00 59.53 613 THR A C 1
ATOM 4342 O O . THR A 1 613 ? 49.336 43.645 -54.564 1.00 59.53 613 THR A O 1
ATOM 4345 N N . THR A 1 614 ? 49.122 41.412 -54.339 1.00 65.44 614 THR A N 1
ATOM 4346 C CA . THR A 1 614 ? 48.675 41.115 -55.707 1.00 65.44 614 THR A CA 1
ATOM 4347 C C . THR A 1 614 ? 47.221 40.629 -55.737 1.00 65.44 614 THR A C 1
ATOM 4349 O O . THR A 1 614 ? 46.679 40.143 -54.740 1.00 65.44 614 THR A O 1
ATOM 4352 N N . GLU A 1 615 ? 46.565 40.780 -56.889 1.00 56.59 615 GLU A N 1
ATOM 4353 C CA . GLU A 1 615 ? 45.153 40.410 -57.069 1.00 56.59 615 GLU A CA 1
ATOM 4354 C C . GLU A 1 615 ? 44.935 38.884 -57.003 1.00 56.59 615 GLU A C 1
ATOM 4356 O O . GLU A 1 615 ? 43.928 38.414 -56.475 1.00 56.59 615 GLU A O 1
ATOM 4361 N N . GLU A 1 616 ? 45.922 38.095 -57.437 1.00 59.00 616 GLU A N 1
ATOM 4362 C CA . GLU A 1 616 ? 45.900 36.626 -57.373 1.00 59.00 616 GLU A CA 1
ATOM 4363 C C . GLU A 1 616 ? 46.017 36.103 -55.931 1.00 59.00 616 GLU A C 1
ATOM 4365 O O . GLU A 1 616 ? 45.273 35.202 -55.539 1.00 59.00 616 GLU A O 1
ATOM 4370 N N . GLU A 1 617 ? 46.870 36.711 -55.096 1.00 56.34 617 GLU A N 1
ATOM 4371 C CA . GLU A 1 617 ? 46.969 36.373 -53.668 1.00 56.34 617 GLU A CA 1
ATOM 4372 C C . GLU A 1 617 ? 45.683 36.726 -52.911 1.00 56.34 617 GLU A C 1
ATOM 4374 O O . GLU A 1 617 ? 45.221 35.951 -52.070 1.00 56.34 617 GLU A O 1
ATOM 4379 N N . ARG A 1 618 ? 45.066 37.876 -53.225 1.00 56.00 618 ARG A N 1
ATOM 4380 C CA . ARG A 1 618 ? 43.780 38.272 -52.629 1.00 56.00 618 ARG A CA 1
ATOM 4381 C C . ARG A 1 618 ? 42.666 37.314 -53.011 1.00 56.00 618 ARG A C 1
ATOM 4383 O O . ARG A 1 618 ? 41.909 36.916 -52.131 1.00 56.00 618 ARG A O 1
ATOM 4390 N N . SER A 1 619 ? 42.596 36.907 -54.277 1.00 55.22 619 SER A N 1
ATOM 4391 C CA . SER A 1 619 ? 41.602 35.941 -54.749 1.00 55.22 619 SER A CA 1
ATOM 4392 C C . SER A 1 619 ? 41.768 34.571 -54.076 1.00 55.22 619 SER A C 1
ATOM 4394 O O . SER A 1 619 ? 40.792 33.983 -53.612 1.00 55.22 619 SER A O 1
ATOM 4396 N N . ALA A 1 620 ? 43.009 34.104 -53.888 1.00 55.16 620 ALA A N 1
ATOM 4397 C CA . ALA A 1 620 ? 43.292 32.848 -53.191 1.00 55.16 620 ALA A CA 1
ATOM 4398 C C . ALA A 1 620 ? 42.922 32.882 -51.692 1.00 55.16 620 ALA A C 1
ATOM 4400 O O . ALA A 1 620 ? 42.391 31.904 -51.161 1.00 55.16 620 ALA A O 1
ATOM 4401 N N . VAL A 1 621 ? 43.177 33.995 -50.990 1.00 52.56 621 VAL A N 1
ATOM 4402 C CA . VAL A 1 621 ? 42.787 34.144 -49.572 1.00 52.56 621 VAL A CA 1
ATOM 4403 C C . VAL A 1 621 ? 41.277 34.379 -49.430 1.00 52.56 621 VAL A C 1
ATOM 4405 O O . VAL A 1 621 ? 40.672 33.864 -48.490 1.00 52.56 621 VAL A O 1
ATOM 4408 N N . GLN A 1 622 ? 40.649 35.082 -50.378 1.00 55.19 622 GLN A N 1
ATOM 4409 C CA . GLN A 1 622 ? 39.197 35.259 -50.443 1.00 55.19 622 GLN A CA 1
ATOM 4410 C C . GLN A 1 622 ? 38.481 33.917 -50.666 1.00 55.19 622 GLN A C 1
ATOM 4412 O O . GLN A 1 622 ? 37.527 33.625 -49.948 1.00 55.19 622 GLN A O 1
ATOM 4417 N N . GLY A 1 623 ? 38.998 33.056 -51.550 1.00 55.38 623 GLY A N 1
ATOM 4418 C CA . GLY A 1 623 ? 38.498 31.689 -51.733 1.00 55.38 623 GLY A CA 1
ATOM 4419 C C . GLY A 1 623 ? 38.545 30.863 -50.441 1.00 55.38 623 GLY A C 1
ATOM 4420 O O . GLY A 1 623 ? 37.549 30.257 -50.059 1.00 55.38 623 GLY A O 1
ATOM 4421 N N . LYS A 1 624 ? 39.652 30.936 -49.686 1.00 50.69 624 LYS A N 1
ATOM 4422 C CA . LYS A 1 624 ? 39.773 30.284 -48.364 1.00 50.69 624 LYS A CA 1
ATOM 4423 C C . LYS A 1 624 ? 38.811 30.857 -47.319 1.00 50.69 624 LYS A C 1
ATOM 4425 O O . LYS A 1 624 ? 38.352 30.135 -46.436 1.00 50.69 624 LYS A O 1
ATOM 4430 N N . LEU A 1 625 ? 38.520 32.157 -47.386 1.00 52.09 625 LEU A N 1
ATOM 4431 C CA . LEU A 1 625 ? 37.581 32.820 -46.482 1.00 52.09 625 LEU A CA 1
ATOM 4432 C C . LEU A 1 625 ? 36.130 32.417 -46.778 1.00 52.09 625 LEU A C 1
ATOM 4434 O O . LEU A 1 625 ? 35.332 32.287 -45.850 1.00 52.09 625 LEU A O 1
ATOM 4438 N N . ASP A 1 626 ? 35.790 32.220 -48.048 1.00 56.66 626 ASP A N 1
ATOM 4439 C CA . ASP A 1 626 ? 34.461 31.783 -48.461 1.00 56.66 626 ASP A CA 1
ATOM 4440 C C . ASP A 1 626 ? 34.248 30.282 -48.186 1.00 56.66 626 ASP A C 1
ATOM 4442 O O . ASP A 1 626 ? 33.186 29.923 -47.673 1.00 56.66 626 ASP A O 1
ATOM 4446 N N . ASP A 1 627 ? 35.284 29.444 -48.332 1.00 51.91 627 ASP A N 1
ATOM 4447 C CA . ASP A 1 627 ? 35.292 28.058 -47.833 1.00 51.91 627 ASP A CA 1
ATOM 4448 C C . ASP A 1 627 ? 35.093 27.995 -46.307 1.00 51.91 627 ASP A C 1
ATOM 4450 O O . ASP A 1 627 ? 34.290 27.197 -45.819 1.00 51.91 627 ASP A O 1
ATOM 4454 N N . LEU A 1 628 ? 35.759 28.865 -45.532 1.00 49.91 628 LEU A N 1
ATOM 4455 C CA . LEU A 1 628 ? 35.610 28.908 -44.070 1.00 49.91 628 LEU A CA 1
ATOM 4456 C C . LEU A 1 628 ? 34.195 29.343 -43.642 1.00 49.91 628 LEU A C 1
ATOM 4458 O O . LEU A 1 628 ? 33.637 28.770 -42.707 1.00 49.91 628 LEU A O 1
ATOM 4462 N N . LYS A 1 629 ? 33.582 30.319 -44.329 1.00 56.75 629 LYS A N 1
ATOM 4463 C CA . LYS A 1 629 ? 32.186 30.737 -44.076 1.00 56.75 629 LYS A CA 1
ATOM 4464 C C . LYS A 1 629 ? 31.184 29.647 -44.441 1.00 56.75 629 LYS A C 1
ATOM 4466 O O . LYS A 1 629 ? 30.166 29.497 -43.765 1.00 56.75 629 LYS A O 1
ATOM 4471 N N . LEU A 1 630 ? 31.448 28.906 -45.516 1.00 53.31 630 LEU A N 1
ATOM 4472 C CA . LEU A 1 630 ? 30.622 27.776 -45.921 1.00 53.31 630 LEU A CA 1
ATOM 4473 C C . LEU A 1 630 ? 30.727 26.642 -44.893 1.00 53.31 630 LEU A C 1
ATOM 4475 O O . LEU A 1 630 ? 29.701 26.127 -44.457 1.00 53.31 630 LEU A O 1
ATOM 4479 N N . GLN A 1 631 ? 31.937 26.328 -44.418 1.00 48.81 631 GLN A N 1
ATOM 4480 C CA . GLN A 1 631 ? 32.158 25.384 -43.318 1.00 48.81 631 GLN A CA 1
ATOM 4481 C C . GLN A 1 631 ? 31.463 25.832 -42.027 1.00 48.81 631 GLN A C 1
ATOM 4483 O O . GLN A 1 631 ? 30.810 25.016 -41.387 1.00 48.81 631 GLN A O 1
ATOM 4488 N N . GLU A 1 632 ? 31.525 27.117 -41.666 1.00 50.53 632 GLU A N 1
ATOM 4489 C CA . GLU A 1 632 ? 30.809 27.691 -40.517 1.00 50.53 632 GLU A CA 1
ATOM 4490 C C . GLU A 1 632 ? 29.284 27.552 -40.664 1.00 50.53 632 GLU A C 1
ATOM 4492 O O . GLU A 1 632 ? 28.601 27.155 -39.720 1.00 50.53 632 GLU A O 1
ATOM 4497 N N . ARG A 1 633 ? 28.730 27.820 -41.853 1.00 53.88 633 ARG A N 1
ATOM 4498 C CA . ARG A 1 633 ? 27.290 27.688 -42.129 1.00 53.88 633 ARG A CA 1
ATOM 4499 C C . ARG A 1 633 ? 26.832 26.227 -42.078 1.00 53.88 633 ARG A C 1
ATOM 4501 O O . ARG A 1 633 ? 25.838 25.934 -41.415 1.00 53.88 633 ARG A O 1
ATOM 4508 N N . VAL A 1 634 ? 27.577 25.313 -42.703 1.00 50.66 634 VAL A N 1
ATOM 4509 C CA . VAL A 1 634 ? 27.334 23.860 -42.657 1.00 50.66 634 VAL A CA 1
ATOM 4510 C C . VAL A 1 634 ? 27.426 23.349 -41.217 1.00 50.66 634 VAL A C 1
ATOM 4512 O O . VAL A 1 634 ? 26.541 22.626 -40.760 1.00 50.66 634 VAL A O 1
ATOM 4515 N N . MET A 1 635 ? 28.441 23.782 -40.466 1.00 47.19 635 MET A N 1
ATOM 4516 C CA . MET A 1 635 ? 28.647 23.401 -39.069 1.00 47.19 635 MET A CA 1
ATOM 4517 C C . MET A 1 635 ? 27.538 23.943 -38.162 1.00 47.19 635 MET A C 1
ATOM 4519 O O . MET A 1 635 ? 27.049 23.211 -37.313 1.00 47.19 635 MET A O 1
ATOM 4523 N N . ASN A 1 636 ? 27.069 25.176 -38.364 1.00 47.59 636 ASN A N 1
ATOM 4524 C CA . ASN A 1 636 ? 25.963 25.754 -37.594 1.00 47.59 636 ASN A CA 1
ATOM 4525 C C . ASN A 1 636 ? 24.619 25.066 -37.881 1.00 47.59 636 ASN A C 1
ATOM 4527 O O . ASN A 1 636 ? 23.826 24.868 -36.960 1.00 47.59 636 ASN A O 1
ATOM 4531 N N . VAL A 1 637 ? 24.369 24.647 -39.126 1.00 49.72 637 VAL A N 1
ATOM 4532 C CA . VAL A 1 637 ? 23.191 23.837 -39.482 1.00 49.72 637 VAL A CA 1
ATOM 4533 C C . VAL A 1 637 ? 23.290 22.435 -38.869 1.00 49.72 637 VAL A C 1
ATOM 4535 O O . VAL A 1 637 ? 22.309 21.951 -38.306 1.00 49.72 637 VAL A O 1
ATOM 4538 N N . LEU A 1 638 ? 24.473 21.810 -38.885 1.00 43.41 638 LEU A N 1
ATOM 4539 C CA . LEU A 1 638 ? 24.728 20.516 -38.240 1.00 43.41 638 LEU A CA 1
ATOM 4540 C C . LEU A 1 638 ? 24.621 20.596 -36.709 1.00 43.41 638 LEU A C 1
ATOM 4542 O O . LEU A 1 638 ? 23.978 19.748 -36.102 1.00 43.41 638 LEU A O 1
ATOM 4546 N N . ILE A 1 639 ? 25.170 21.630 -36.070 1.00 42.03 639 ILE A N 1
ATOM 4547 C CA . ILE A 1 639 ? 25.068 21.869 -34.622 1.00 42.03 639 ILE A CA 1
ATOM 4548 C C . ILE A 1 639 ? 23.619 22.166 -34.237 1.00 42.03 639 ILE A C 1
ATOM 4550 O O . ILE A 1 639 ? 23.129 21.606 -33.259 1.00 42.03 639 ILE A O 1
ATOM 4554 N N . GLY A 1 640 ? 22.898 22.976 -35.016 1.00 40.12 640 GLY A N 1
ATOM 4555 C CA . GLY A 1 640 ? 21.471 23.229 -34.808 1.00 40.12 640 GLY A CA 1
ATOM 4556 C C . GLY A 1 640 ? 20.627 21.958 -34.943 1.00 40.12 640 GLY A C 1
ATOM 4557 O O . GLY A 1 640 ? 19.714 21.745 -34.145 1.00 40.12 640 GLY A O 1
ATOM 4558 N N . ALA A 1 641 ? 20.981 21.079 -35.886 1.00 38.41 641 ALA A N 1
ATOM 4559 C CA . ALA A 1 641 ? 20.358 19.769 -36.066 1.00 38.41 641 ALA A CA 1
ATOM 4560 C C . ALA A 1 641 ? 20.681 18.799 -34.927 1.00 38.41 641 ALA A C 1
ATOM 4562 O O . ALA A 1 641 ? 19.791 18.072 -34.506 1.00 38.41 641 ALA A O 1
ATOM 4563 N N . VAL A 1 642 ? 21.908 18.826 -34.400 1.00 34.66 642 VAL A N 1
ATOM 4564 C CA . VAL A 1 642 ? 22.416 17.888 -33.386 1.00 34.66 642 VAL A CA 1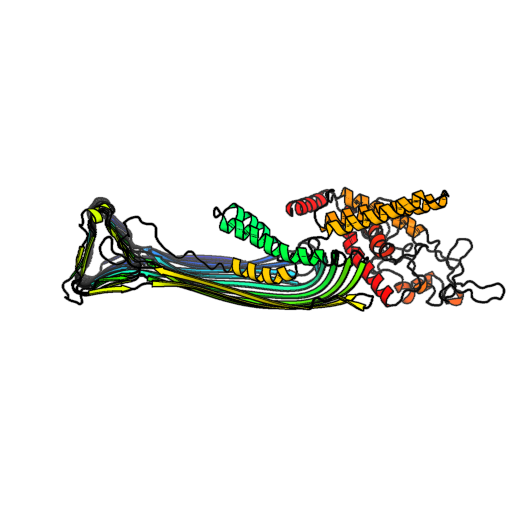
ATOM 4565 C C . VAL A 1 642 ? 22.068 18.285 -31.952 1.00 34.66 642 VAL A C 1
ATOM 4567 O O . VAL A 1 642 ? 21.807 17.418 -31.122 1.00 34.66 642 VAL A O 1
ATOM 4570 N N . THR A 1 643 ? 22.054 19.581 -31.645 1.00 32.78 643 THR A N 1
ATOM 4571 C CA . THR A 1 643 ? 21.917 20.091 -30.270 1.00 32.78 643 THR A CA 1
ATOM 4572 C C . THR A 1 643 ? 20.552 20.713 -29.978 1.00 32.78 643 THR A C 1
ATOM 4574 O O . THR A 1 643 ? 20.199 20.862 -28.813 1.00 32.78 643 THR A O 1
ATOM 4577 N N . GLY A 1 644 ? 19.781 21.113 -30.999 1.00 34.47 644 GLY A N 1
ATOM 4578 C CA . GLY A 1 644 ? 18.533 21.871 -30.829 1.00 34.47 644 GLY A CA 1
ATOM 4579 C C . GLY A 1 644 ? 18.714 23.308 -30.304 1.00 34.47 644 GLY A C 1
ATOM 4580 O O . GLY A 1 644 ? 17.722 24.033 -30.162 1.00 34.47 644 GLY A O 1
ATOM 4581 N N . VAL A 1 645 ? 19.961 23.730 -30.053 1.00 32.06 645 VAL A N 1
ATOM 4582 C CA . VAL A 1 645 ? 20.358 25.035 -29.511 1.00 32.06 645 VAL A CA 1
ATOM 4583 C C . VAL A 1 645 ? 21.167 25.777 -30.580 1.00 32.06 645 VAL A C 1
ATOM 4585 O O . VAL A 1 645 ? 22.391 25.774 -30.590 1.00 32.06 645 VAL A O 1
ATOM 4588 N N . GLY A 1 646 ? 20.467 26.391 -31.530 1.00 34.53 646 GLY A N 1
ATOM 4589 C CA . GLY A 1 646 ? 21.040 27.271 -32.549 1.00 34.53 646 GLY A CA 1
ATOM 4590 C C . GLY A 1 646 ? 20.034 28.361 -32.917 1.00 34.53 646 GLY A C 1
ATOM 4591 O O . GLY A 1 646 ? 18.826 28.150 -32.806 1.00 34.53 646 GLY A O 1
ATOM 4592 N N . THR A 1 647 ? 20.511 29.541 -33.322 1.00 30.30 647 THR A N 1
ATOM 4593 C CA . THR A 1 647 ? 19.669 30.713 -33.644 1.00 30.30 647 THR A CA 1
ATOM 4594 C C . THR A 1 647 ? 18.856 30.559 -34.934 1.00 30.30 647 THR A C 1
ATOM 4596 O O . THR A 1 647 ? 17.914 31.318 -35.148 1.00 30.30 647 THR A O 1
ATOM 4599 N N . ALA A 1 648 ? 19.157 29.560 -35.769 1.00 37.31 648 ALA A N 1
ATOM 4600 C CA . ALA A 1 648 ? 18.363 29.198 -36.939 1.00 37.31 648 ALA A CA 1
ATOM 4601 C C . ALA A 1 648 ? 17.602 27.889 -36.681 1.00 37.31 648 ALA A C 1
ATOM 4603 O O . ALA A 1 648 ? 18.194 26.866 -36.337 1.00 37.31 648 ALA A O 1
ATOM 4604 N N . ALA A 1 649 ? 16.278 27.910 -36.850 1.00 38.19 649 ALA A N 1
ATOM 4605 C CA . ALA A 1 649 ? 15.479 26.690 -36.858 1.00 38.19 649 ALA A CA 1
ATOM 4606 C C . ALA A 1 649 ? 15.954 25.777 -38.001 1.00 38.19 649 ALA A C 1
ATOM 4608 O O . ALA A 1 649 ? 16.150 26.245 -39.121 1.00 38.19 649 ALA A O 1
ATOM 4609 N N . VAL A 1 650 ? 16.119 24.479 -37.740 1.00 49.22 650 VAL A N 1
ATOM 4610 C CA . VAL A 1 650 ? 16.405 23.500 -38.798 1.00 49.22 650 VAL A CA 1
ATOM 4611 C C . VAL A 1 650 ? 15.138 23.330 -39.630 1.00 49.22 650 VAL A C 1
ATOM 4613 O O . VAL A 1 650 ? 14.228 22.591 -39.253 1.00 49.22 650 VAL A O 1
ATOM 4616 N N . THR A 1 651 ? 15.040 24.085 -40.723 1.00 52.91 651 THR A N 1
ATOM 4617 C CA . THR A 1 651 ? 13.932 24.001 -41.677 1.00 52.91 651 THR A CA 1
ATOM 4618 C C . THR A 1 651 ? 14.355 23.236 -42.928 1.00 52.91 651 THR A C 1
ATOM 4620 O O . THR A 1 651 ? 15.545 23.121 -43.238 1.00 52.91 651 THR A O 1
ATOM 4623 N N . LYS A 1 652 ? 13.370 22.708 -43.665 1.00 53.31 652 LYS A N 1
ATOM 4624 C CA . LYS A 1 652 ? 13.592 22.038 -44.954 1.00 53.31 652 LYS A CA 1
ATOM 4625 C C . LYS A 1 652 ? 14.367 22.949 -45.912 1.00 53.31 652 LYS A C 1
ATOM 4627 O O . LYS A 1 652 ? 15.255 22.484 -46.614 1.00 53.31 652 LYS A O 1
ATOM 4632 N N . GLU A 1 653 ? 14.060 24.244 -45.903 1.00 59.44 653 GLU A N 1
ATOM 4633 C CA . GLU A 1 653 ? 14.675 25.259 -46.758 1.00 59.44 653 GLU A CA 1
ATOM 4634 C C . GLU A 1 653 ? 16.155 25.460 -46.415 1.00 59.44 653 GLU A C 1
ATOM 4636 O O . GLU A 1 653 ? 16.978 25.558 -47.322 1.00 59.44 653 GLU A O 1
ATOM 4641 N N . ALA A 1 654 ? 16.517 25.454 -45.126 1.00 55.38 654 ALA A N 1
ATOM 4642 C CA . ALA A 1 654 ? 17.907 25.572 -44.690 1.00 55.38 654 ALA A CA 1
ATOM 4643 C C . ALA A 1 654 ? 18.740 24.345 -45.096 1.00 55.38 654 ALA A C 1
ATOM 4645 O O . ALA A 1 654 ? 19.828 24.493 -45.653 1.00 55.38 654 ALA A O 1
ATOM 4646 N N . LEU A 1 655 ? 18.213 23.135 -44.871 1.00 57.59 655 LEU A N 1
ATOM 4647 C CA . LEU A 1 655 ? 18.870 21.891 -45.287 1.00 57.59 655 LEU A CA 1
ATOM 4648 C C . LEU A 1 655 ? 19.001 21.802 -46.811 1.00 57.59 655 LEU A C 1
ATOM 4650 O O . LEU A 1 655 ? 20.080 21.496 -47.306 1.00 57.59 655 LEU A O 1
ATOM 4654 N N . SER A 1 656 ? 17.945 22.139 -47.553 1.00 67.44 656 SER A N 1
ATOM 4655 C CA . SER A 1 656 ? 17.947 22.017 -49.012 1.00 67.44 656 SER A CA 1
ATOM 4656 C C . SER A 1 656 ? 18.835 23.065 -49.684 1.00 67.44 656 SER A C 1
ATOM 4658 O O . SER A 1 656 ? 19.556 22.737 -50.616 1.00 67.44 656 SER A O 1
ATOM 4660 N N . THR A 1 657 ? 18.876 24.296 -49.164 1.00 69.88 657 THR A N 1
ATOM 4661 C CA . THR A 1 657 ? 19.796 25.334 -49.668 1.00 69.88 657 THR A CA 1
ATOM 4662 C C . THR A 1 657 ? 21.253 24.950 -49.415 1.00 69.88 657 THR A C 1
ATOM 4664 O O . THR A 1 657 ? 22.109 25.141 -50.275 1.00 69.88 657 THR A O 1
ATOM 4667 N N . THR A 1 658 ? 21.541 24.372 -48.244 1.00 64.00 658 THR A N 1
ATOM 4668 C CA . THR A 1 658 ? 22.896 23.913 -47.912 1.00 64.00 658 THR A CA 1
ATOM 4669 C C . THR A 1 658 ? 23.287 22.715 -48.787 1.00 64.00 658 THR A C 1
ATOM 4671 O O . THR A 1 658 ? 24.420 22.643 -49.253 1.00 64.00 658 THR A O 1
ATOM 4674 N N . ALA A 1 659 ? 22.351 21.802 -49.067 1.00 71.06 659 ALA A N 1
ATOM 4675 C CA . ALA A 1 659 ? 22.557 20.688 -49.992 1.00 71.06 659 ALA A CA 1
ATOM 4676 C C . ALA A 1 659 ? 22.925 21.174 -51.409 1.00 71.06 659 ALA A C 1
ATOM 4678 O O . ALA A 1 659 ? 23.915 20.702 -51.972 1.00 71.06 659 ALA A O 1
ATOM 4679 N N . ASP A 1 660 ? 22.223 22.192 -51.925 1.00 77.69 660 ASP A N 1
ATOM 4680 C CA . ASP A 1 660 ? 22.519 22.793 -53.233 1.00 77.69 660 ASP A CA 1
ATOM 4681 C C . ASP A 1 660 ? 23.920 23.422 -53.298 1.00 77.69 660 ASP A C 1
ATOM 4683 O O . ASP A 1 660 ? 24.620 23.284 -54.303 1.00 77.69 660 ASP A O 1
ATOM 4687 N N . GLU A 1 661 ? 24.330 24.153 -52.254 1.00 75.06 661 GLU A N 1
ATOM 4688 C CA . GLU A 1 661 ? 25.657 24.784 -52.184 1.00 75.06 661 GLU A CA 1
ATOM 4689 C C . GLU A 1 661 ? 26.765 23.720 -52.195 1.00 75.06 661 GLU A C 1
ATOM 4691 O O . GLU A 1 661 ? 27.714 23.819 -52.979 1.00 75.06 661 GLU A O 1
ATOM 4696 N N . MET A 1 662 ? 26.606 22.660 -51.395 1.00 76.88 662 MET A N 1
ATOM 4697 C CA . MET A 1 662 ? 27.544 21.534 -51.356 1.00 76.88 662 MET A CA 1
ATOM 4698 C C . MET A 1 662 ? 27.614 20.806 -52.707 1.00 76.88 662 MET A C 1
ATOM 4700 O O . MET A 1 662 ? 28.707 20.489 -53.181 1.00 76.88 662 MET A O 1
ATOM 4704 N N . ARG A 1 663 ? 26.468 20.597 -53.372 1.00 85.88 663 ARG A N 1
ATOM 4705 C CA . ARG A 1 663 ? 26.408 19.959 -54.695 1.00 85.88 663 ARG A CA 1
ATOM 4706 C C . ARG A 1 663 ? 27.123 20.775 -55.768 1.00 85.88 663 ARG A C 1
ATOM 4708 O O . ARG A 1 663 ? 27.922 20.212 -56.512 1.00 85.88 663 ARG A O 1
ATOM 4715 N N . LYS A 1 664 ? 26.921 22.095 -55.817 1.00 83.25 664 LYS A N 1
ATOM 4716 C CA . LYS A 1 664 ? 27.638 22.974 -56.762 1.00 83.25 664 LYS A CA 1
ATOM 4717 C C . LYS A 1 664 ? 29.151 22.903 -56.577 1.00 83.25 664 LYS A C 1
ATOM 4719 O O . LYS A 1 664 ? 29.880 22.843 -57.565 1.00 83.25 664 LYS A O 1
ATOM 4724 N N . LEU A 1 665 ? 29.615 22.876 -55.329 1.00 79.19 665 LEU A N 1
ATOM 4725 C CA . LEU A 1 665 ? 31.039 22.790 -55.016 1.00 79.19 665 LEU A CA 1
ATOM 4726 C C . LEU A 1 665 ? 31.626 21.448 -55.468 1.00 79.19 665 LEU A C 1
ATOM 4728 O O . LEU A 1 665 ? 32.688 21.423 -56.083 1.00 79.19 665 LEU A O 1
ATOM 4732 N N . MET A 1 666 ? 30.919 20.338 -55.242 1.00 86.00 666 MET A N 1
ATOM 4733 C CA . MET A 1 666 ? 31.369 19.021 -55.705 1.00 86.00 666 MET A CA 1
ATOM 4734 C C . MET A 1 666 ? 31.353 18.877 -57.225 1.00 86.00 666 MET A C 1
ATOM 4736 O O . MET A 1 666 ? 32.264 18.249 -57.757 1.00 86.00 666 MET A O 1
ATOM 4740 N N . ILE A 1 667 ? 30.414 19.502 -57.939 1.00 86.38 667 ILE A N 1
ATOM 4741 C CA . ILE A 1 667 ? 30.447 19.558 -59.411 1.00 86.38 667 ILE A CA 1
ATOM 4742 C C . ILE A 1 667 ? 31.690 20.323 -59.888 1.00 86.38 667 ILE A C 1
ATOM 4744 O O . ILE A 1 667 ? 32.427 19.825 -60.737 1.00 86.38 667 ILE A O 1
ATOM 4748 N N . GLN A 1 668 ? 31.969 21.497 -59.311 1.00 84.75 668 GLN A N 1
ATOM 4749 C CA . GLN A 1 668 ? 33.159 22.289 -59.653 1.00 84.75 668 GLN A CA 1
ATOM 4750 C C . GLN A 1 668 ? 34.461 21.549 -59.346 1.00 84.75 668 GLN A C 1
ATOM 4752 O O . GLN A 1 668 ? 35.405 21.601 -60.128 1.00 84.75 668 GLN A O 1
ATOM 4757 N N . ASP A 1 669 ? 34.523 20.863 -58.208 1.00 84.88 669 ASP A N 1
ATOM 4758 C CA . ASP A 1 669 ? 35.703 20.108 -57.805 1.00 84.88 669 ASP A CA 1
ATOM 4759 C C . ASP A 1 669 ? 35.897 18.851 -58.668 1.00 84.88 669 ASP A C 1
ATOM 4761 O O . ASP A 1 669 ? 37.028 18.531 -59.014 1.00 84.88 669 ASP A O 1
ATOM 4765 N N . SER A 1 670 ? 34.811 18.203 -59.099 1.00 86.12 670 SER A N 1
ATOM 4766 C CA . SER A 1 670 ? 34.848 17.060 -60.025 1.00 86.12 670 SER A CA 1
ATOM 4767 C C . SER A 1 670 ? 35.285 17.470 -61.436 1.00 86.12 670 SER A C 1
ATOM 4769 O O . SER A 1 670 ? 36.023 16.729 -62.083 1.00 86.12 670 SER A O 1
ATOM 4771 N N . ALA A 1 671 ? 34.906 18.674 -61.887 1.00 87.50 671 ALA A N 1
ATOM 4772 C CA . ALA A 1 671 ? 35.287 19.233 -63.189 1.00 87.50 671 ALA A CA 1
ATOM 4773 C C . ALA A 1 671 ? 36.795 19.505 -63.342 1.00 87.50 671 ALA A C 1
ATOM 4775 O O . ALA A 1 671 ? 37.267 19.715 -64.458 1.00 87.50 671 ALA A O 1
ATOM 4776 N N . LYS A 1 672 ? 37.560 19.521 -62.240 1.00 87.75 672 LYS A N 1
ATOM 4777 C CA . LYS A 1 672 ? 39.019 19.718 -62.275 1.00 87.75 672 LYS A CA 1
ATOM 4778 C C . LYS A 1 672 ? 39.753 18.547 -62.922 1.00 87.75 672 LYS A C 1
ATOM 4780 O O . LYS A 1 672 ? 40.855 18.737 -63.437 1.00 87.75 672 LYS A O 1
ATOM 4785 N N . PHE A 1 673 ? 39.154 17.356 -62.918 1.00 90.50 673 PHE A N 1
ATOM 4786 C CA . PHE A 1 673 ? 39.785 16.191 -63.509 1.00 90.50 673 PHE A CA 1
ATOM 4787 C C . PHE A 1 673 ? 39.542 16.140 -65.018 1.00 90.50 673 PHE A C 1
ATOM 4789 O O . PHE A 1 673 ? 38.425 15.904 -65.469 1.00 90.50 673 PHE A O 1
ATOM 4796 N N . ALA A 1 674 ? 40.611 16.301 -65.801 1.00 86.19 674 ALA A N 1
ATOM 4797 C CA . ALA A 1 674 ? 40.551 16.296 -67.266 1.00 86.19 674 ALA A CA 1
ATOM 4798 C C . ALA A 1 674 ? 40.202 14.922 -67.882 1.00 86.19 674 ALA A C 1
ATOM 4800 O O . ALA A 1 674 ? 39.859 14.844 -69.066 1.00 86.19 674 ALA A O 1
ATOM 4801 N N . GLY A 1 675 ? 40.294 13.845 -67.094 1.00 88.88 675 GLY A N 1
ATOM 4802 C CA . GLY A 1 675 ? 39.903 12.494 -67.485 1.00 88.88 675 GLY A CA 1
ATOM 4803 C C . GLY A 1 675 ? 41.060 11.526 -67.746 1.00 88.88 675 GLY A C 1
ATOM 4804 O O . GLY A 1 675 ? 42.242 11.882 -67.711 1.00 88.88 675 GLY A O 1
ATOM 4805 N N . VAL A 1 676 ? 40.695 10.274 -68.021 1.00 90.75 676 VAL A N 1
ATOM 4806 C CA . VAL A 1 676 ? 41.576 9.202 -68.497 1.00 90.75 676 VAL A CA 1
ATOM 4807 C C . VAL A 1 676 ? 41.185 8.836 -69.921 1.00 90.75 676 VAL A C 1
ATOM 4809 O O . VAL A 1 676 ? 40.002 8.683 -70.220 1.00 90.75 676 VAL A O 1
ATOM 4812 N N . THR A 1 677 ? 42.175 8.650 -70.790 1.00 90.50 677 THR A N 1
ATOM 4813 C CA . THR A 1 677 ? 41.975 8.194 -72.167 1.00 90.50 677 THR A CA 1
ATOM 4814 C C . THR A 1 677 ? 42.935 7.069 -72.532 1.00 90.50 677 THR A C 1
ATOM 4816 O O . THR A 1 677 ? 44.074 7.045 -72.069 1.00 90.50 677 THR A O 1
ATOM 4819 N N . ASP A 1 678 ? 42.494 6.157 -73.392 1.00 90.69 678 ASP A N 1
ATOM 4820 C CA . ASP A 1 678 ? 43.364 5.188 -74.070 1.00 90.69 678 ASP A CA 1
ATOM 4821 C C . ASP A 1 678 ? 43.616 5.536 -75.551 1.00 90.69 678 ASP A C 1
ATOM 4823 O O . ASP A 1 678 ? 44.182 4.744 -76.306 1.00 90.69 678 ASP A O 1
ATOM 4827 N N . GLY A 1 679 ? 43.201 6.738 -75.968 1.00 83.88 679 GLY A N 1
ATOM 4828 C CA . GLY A 1 679 ? 43.240 7.214 -77.350 1.00 83.88 679 GLY A CA 1
ATOM 4829 C C . GLY A 1 679 ? 41.972 6.913 -78.154 1.00 83.88 679 GLY A C 1
ATOM 4830 O O . GLY A 1 679 ? 41.781 7.537 -79.195 1.00 83.88 679 GLY A O 1
ATOM 4831 N N . THR A 1 680 ? 41.094 6.022 -77.672 1.00 84.00 680 THR A N 1
ATOM 4832 C CA . THR A 1 680 ? 39.801 5.705 -78.308 1.00 84.00 680 THR A CA 1
ATOM 4833 C C . THR A 1 680 ? 38.629 6.105 -77.416 1.00 84.00 680 THR A C 1
ATOM 4835 O O . THR A 1 680 ? 37.737 6.825 -77.861 1.00 84.00 680 THR A O 1
ATOM 4838 N N . THR A 1 681 ? 38.660 5.701 -76.146 1.00 85.62 681 THR A N 1
ATOM 4839 C CA . THR A 1 681 ? 37.633 6.025 -75.148 1.00 85.62 681 THR A CA 1
ATOM 4840 C C . THR A 1 681 ? 38.195 7.025 -74.139 1.00 85.62 681 THR A C 1
ATOM 4842 O O . THR A 1 681 ? 39.385 7.002 -73.817 1.00 85.62 681 THR A O 1
ATOM 4845 N N . THR A 1 682 ? 37.356 7.944 -73.660 1.00 88.19 682 THR A N 1
ATOM 4846 C CA . THR A 1 682 ? 37.724 8.938 -72.641 1.00 88.19 682 THR A CA 1
ATOM 4847 C C . THR A 1 682 ? 36.645 9.006 -71.570 1.00 88.19 682 THR A C 1
ATOM 4849 O O . THR A 1 682 ? 35.474 9.147 -71.910 1.00 88.19 682 THR A O 1
ATOM 4852 N N . TYR A 1 683 ? 37.053 8.952 -70.302 1.00 88.81 683 TYR A N 1
ATOM 4853 C CA . TYR A 1 683 ? 36.178 9.129 -69.143 1.00 88.81 683 TYR A CA 1
ATOM 4854 C C . TYR A 1 683 ? 36.700 10.237 -68.230 1.00 88.81 683 TYR A C 1
ATOM 4856 O O . TYR A 1 683 ? 37.907 10.364 -68.043 1.00 88.81 683 TYR A O 1
ATOM 4864 N N . ASP A 1 684 ? 35.800 11.000 -67.621 1.00 87.81 684 ASP A N 1
ATOM 4865 C CA . ASP A 1 684 ? 36.096 11.996 -66.581 1.00 87.81 684 ASP A CA 1
ATOM 4866 C C . ASP A 1 684 ? 35.159 11.789 -65.371 1.00 87.81 684 ASP A C 1
ATOM 4868 O O . ASP A 1 684 ? 34.572 10.718 -65.243 1.00 87.81 684 ASP A O 1
ATOM 4872 N N . ASN A 1 685 ? 35.034 12.760 -64.458 1.00 86.00 685 ASN A N 1
ATOM 4873 C CA . ASN A 1 685 ? 34.115 12.653 -63.313 1.00 86.00 685 ASN A CA 1
ATOM 4874 C C . ASN A 1 685 ? 32.666 13.112 -63.620 1.00 86.00 685 ASN A C 1
ATOM 4876 O O . ASN A 1 685 ? 31.835 13.094 -62.718 1.00 86.00 685 ASN A O 1
ATOM 4880 N N . LEU A 1 686 ? 32.332 13.560 -64.840 1.00 85.19 686 LEU A N 1
ATOM 4881 C CA . LEU A 1 686 ? 31.052 14.232 -65.148 1.00 85.19 686 LEU A CA 1
ATOM 4882 C C . LEU A 1 686 ? 30.311 13.717 -66.397 1.00 85.19 686 LEU A C 1
ATOM 4884 O O . LEU A 1 686 ? 29.128 14.000 -66.554 1.00 85.19 686 LEU A O 1
ATOM 4888 N N . SER A 1 687 ? 30.980 12.982 -67.279 1.00 78.38 687 SER A N 1
ATOM 4889 C CA . SER A 1 687 ? 30.580 12.687 -68.668 1.00 78.38 687 SER A CA 1
ATOM 4890 C C . SER A 1 687 ? 29.384 11.742 -68.859 1.00 78.38 687 SER A C 1
ATOM 4892 O O . SER A 1 687 ? 28.952 11.542 -69.994 1.00 78.38 687 SER A O 1
ATOM 4894 N N . ALA A 1 688 ? 28.812 11.183 -67.792 1.00 80.25 688 ALA A N 1
ATOM 4895 C CA . ALA A 1 688 ? 27.660 10.285 -67.879 1.00 80.25 688 ALA A CA 1
ATOM 4896 C C . ALA A 1 688 ? 26.311 11.024 -67.839 1.00 80.25 688 ALA A C 1
ATOM 4898 O O . ALA A 1 688 ? 26.150 12.023 -67.142 1.00 80.25 688 ALA A O 1
ATOM 4899 N N . GLU A 1 689 ? 25.311 10.482 -68.544 1.00 80.00 689 GLU A N 1
ATOM 4900 C CA . GLU A 1 689 ? 23.942 11.012 -68.547 1.00 80.00 689 GLU A CA 1
ATOM 4901 C C . GLU A 1 689 ? 23.270 10.868 -67.166 1.00 80.00 689 GLU A C 1
ATOM 4903 O O . GLU A 1 689 ? 23.242 9.783 -66.580 1.00 80.00 689 GLU A O 1
ATOM 4908 N N . SER A 1 690 ? 22.684 11.957 -66.658 1.00 81.25 690 SER A N 1
ATOM 4909 C CA . SER A 1 690 ? 21.848 11.985 -65.451 1.00 81.25 690 SER A CA 1
ATOM 4910 C C . SER A 1 690 ? 20.815 13.109 -65.552 1.00 81.25 690 SER A C 1
ATOM 4912 O O . SER A 1 690 ? 21.047 14.120 -66.213 1.00 81.25 690 SER A O 1
ATOM 4914 N N . ALA A 1 691 ? 19.672 12.966 -64.876 1.00 80.38 691 ALA A N 1
ATOM 4915 C CA . ALA A 1 691 ? 18.771 14.104 -64.667 1.00 80.38 691 ALA A CA 1
ATOM 4916 C C . ALA A 1 691 ? 19.285 15.052 -63.567 1.00 80.38 691 ALA A C 1
ATOM 4918 O O . ALA A 1 691 ? 18.803 16.184 -63.451 1.00 80.38 691 ALA A O 1
ATOM 4919 N N . GLY A 1 692 ? 20.238 14.581 -62.755 1.00 78.75 692 GLY A N 1
ATOM 4920 C CA . GLY A 1 692 ? 20.807 15.309 -61.637 1.00 78.75 692 GLY A CA 1
ATOM 4921 C C . GLY A 1 692 ? 19.782 15.665 -60.559 1.00 78.75 692 GLY A C 1
ATOM 4922 O O . GLY A 1 692 ? 18.675 15.116 -60.487 1.00 78.75 692 GLY A O 1
ATOM 4923 N N . VAL A 1 693 ? 20.133 16.627 -59.710 1.00 74.94 693 VAL A N 1
ATOM 4924 C CA . VAL A 1 693 ? 19.212 17.200 -58.721 1.00 74.94 693 VAL A CA 1
ATOM 4925 C C . VAL A 1 693 ? 18.663 18.498 -59.294 1.00 74.94 693 VAL A C 1
ATOM 4927 O O . VAL A 1 693 ? 19.413 19.349 -59.761 1.00 74.94 693 VAL A O 1
ATOM 4930 N N . ARG A 1 694 ? 17.331 18.649 -59.293 1.00 73.38 694 ARG A N 1
ATOM 4931 C CA . ARG A 1 694 ? 16.631 19.830 -59.844 1.00 73.38 694 ARG A CA 1
ATOM 4932 C C . ARG A 1 694 ? 16.969 20.143 -61.315 1.00 73.38 694 ARG A C 1
ATOM 4934 O O . ARG A 1 694 ? 16.818 21.282 -61.744 1.00 73.38 694 ARG A O 1
ATOM 4941 N N . GLY A 1 695 ? 17.355 19.129 -62.092 1.00 74.50 695 GLY A N 1
ATOM 4942 C CA . GLY A 1 695 ? 17.589 19.260 -63.531 1.00 74.50 695 GLY A CA 1
ATOM 4943 C C . GLY A 1 695 ? 18.953 19.836 -63.908 1.00 74.50 695 GLY A C 1
ATOM 4944 O O . GLY A 1 695 ? 19.091 20.322 -65.026 1.00 74.50 695 GLY A O 1
ATOM 4945 N N . ASP A 1 696 ? 19.944 19.810 -63.007 1.00 80.50 696 ASP A N 1
ATOM 4946 C CA . ASP A 1 696 ? 21.301 20.291 -63.307 1.00 80.50 696 ASP A CA 1
ATOM 4947 C C . ASP A 1 696 ? 22.088 19.396 -64.283 1.00 80.50 696 ASP A C 1
ATOM 4949 O O . ASP A 1 696 ? 23.092 19.840 -64.830 1.00 80.50 696 ASP A O 1
ATOM 4953 N N . GLY A 1 697 ? 21.616 18.173 -64.546 1.00 83.00 697 GLY A N 1
ATOM 4954 C CA . GLY A 1 697 ? 22.127 17.299 -65.606 1.00 83.00 697 GLY A CA 1
ATOM 4955 C C . GLY A 1 697 ? 23.469 16.615 -65.321 1.00 83.00 697 GLY A C 1
ATOM 4956 O O . GLY A 1 697 ? 23.972 15.909 -66.191 1.00 83.00 697 GLY A O 1
ATOM 4957 N N . TYR A 1 698 ? 24.058 16.797 -64.133 1.00 86.00 698 TYR A N 1
ATOM 4958 C CA . TYR A 1 698 ? 25.375 16.240 -63.798 1.00 86.00 698 TYR A CA 1
ATOM 4959 C C . TYR A 1 698 ? 25.280 14.914 -63.033 1.00 86.00 698 TYR A C 1
ATOM 4961 O O . TYR A 1 698 ? 24.590 14.828 -62.011 1.00 86.00 698 TYR A O 1
ATOM 4969 N N . LYS A 1 699 ? 26.048 13.910 -63.482 1.00 85.31 699 LYS A N 1
ATOM 4970 C CA . LYS A 1 699 ? 26.245 12.618 -62.806 1.00 85.31 699 LYS A CA 1
ATOM 4971 C C . LYS A 1 699 ? 27.471 12.662 -61.887 1.00 85.31 699 LYS A C 1
ATOM 4973 O O . LYS A 1 699 ? 28.566 12.288 -62.300 1.00 85.31 699 LYS A O 1
ATOM 4978 N N . VAL A 1 700 ? 27.284 13.078 -60.636 1.00 83.38 700 VAL A N 1
ATOM 4979 C CA . VAL A 1 700 ? 28.372 13.138 -59.637 1.00 83.38 700 VAL A CA 1
ATOM 4980 C C . VAL A 1 700 ? 28.260 12.061 -58.560 1.00 83.38 700 VAL A C 1
ATOM 4982 O O . VAL A 1 700 ? 29.174 11.882 -57.774 1.00 83.38 700 VAL A O 1
ATOM 4985 N N . GLY A 1 701 ? 27.183 11.277 -58.516 1.00 77.69 701 GLY A N 1
ATOM 4986 C CA . GLY A 1 701 ? 27.096 10.143 -57.600 1.00 77.69 701 GLY A CA 1
ATOM 4987 C C . GLY A 1 701 ? 28.020 8.995 -58.010 1.00 77.69 701 GLY A C 1
ATOM 4988 O O . GLY A 1 701 ? 27.876 8.451 -59.103 1.00 77.69 701 GLY A O 1
ATOM 4989 N N . GLY A 1 702 ? 28.929 8.587 -57.129 1.00 76.81 702 GLY A N 1
ATOM 4990 C CA . GLY A 1 702 ? 29.869 7.490 -57.380 1.00 76.81 702 GLY A CA 1
ATOM 4991 C C . GLY A 1 702 ? 31.247 7.767 -56.788 1.00 76.81 702 GLY A C 1
ATOM 4992 O O . GLY A 1 702 ? 31.474 8.812 -56.184 1.00 76.81 702 GLY A O 1
ATOM 4993 N N . THR A 1 703 ? 32.176 6.833 -56.952 1.00 82.12 703 THR A N 1
ATOM 4994 C CA . THR A 1 703 ? 33.582 7.014 -56.575 1.00 82.12 703 THR A CA 1
ATOM 4995 C C . THR A 1 703 ? 34.320 7.833 -57.629 1.00 82.12 703 THR A C 1
ATOM 4997 O O . THR A 1 703 ? 34.148 7.615 -58.827 1.00 82.12 703 THR A O 1
ATOM 5000 N N . ARG A 1 704 ? 35.166 8.770 -57.189 1.00 87.44 704 ARG A N 1
ATOM 5001 C CA . ARG A 1 704 ? 36.102 9.465 -58.082 1.00 87.44 704 ARG A CA 1
ATOM 5002 C C . ARG A 1 704 ? 37.185 8.519 -58.589 1.00 87.44 704 ARG A C 1
ATOM 5004 O O . ARG A 1 704 ? 37.471 7.507 -57.946 1.00 87.44 704 ARG A O 1
ATOM 5011 N N . TRP A 1 705 ? 37.812 8.869 -59.708 1.00 87.88 705 TRP A N 1
ATOM 5012 C CA . TRP A 1 705 ? 38.867 8.054 -60.309 1.00 87.88 705 TRP A CA 1
ATOM 5013 C C . TRP A 1 705 ? 40.049 7.840 -59.347 1.00 87.88 705 TRP A C 1
ATOM 5015 O O . TRP A 1 705 ? 40.723 8.788 -58.942 1.00 87.88 705 TRP A O 1
ATOM 5025 N N . ASP A 1 706 ? 40.304 6.574 -58.997 1.00 88.19 706 ASP A N 1
ATOM 5026 C CA . ASP A 1 706 ? 41.482 6.131 -58.245 1.00 88.19 706 ASP A CA 1
ATOM 5027 C C . ASP A 1 706 ? 42.585 5.701 -59.217 1.00 88.19 706 ASP A C 1
ATOM 5029 O O . ASP A 1 706 ? 42.600 4.579 -59.735 1.00 88.19 706 ASP A O 1
ATOM 5033 N N . LEU A 1 707 ? 43.521 6.616 -59.472 1.00 88.31 707 LEU A N 1
ATOM 5034 C CA . LEU A 1 707 ? 44.596 6.408 -60.441 1.00 88.31 707 LEU A CA 1
ATOM 5035 C C . LEU A 1 707 ? 45.596 5.327 -60.016 1.00 88.31 707 LEU A C 1
ATOM 5037 O O . LEU A 1 707 ? 46.254 4.756 -60.880 1.00 88.31 707 LEU A O 1
ATOM 5041 N N . ASP A 1 708 ? 45.707 5.000 -58.728 1.00 86.56 708 ASP A N 1
ATOM 5042 C CA . ASP A 1 708 ? 46.577 3.905 -58.288 1.00 86.56 708 ASP A CA 1
ATOM 5043 C C . ASP A 1 708 ? 45.918 2.543 -58.497 1.00 86.56 708 ASP A C 1
ATOM 5045 O O . ASP A 1 708 ? 46.588 1.582 -58.879 1.00 86.56 708 ASP A O 1
ATOM 5049 N N . GLY A 1 709 ? 44.598 2.461 -58.321 1.00 86.06 709 GLY A N 1
ATOM 5050 C CA . GLY A 1 709 ? 43.835 1.285 -58.727 1.00 86.06 709 GLY A CA 1
ATOM 5051 C C . GLY A 1 709 ? 43.816 1.109 -60.252 1.00 86.06 709 GLY A C 1
ATOM 5052 O O . GLY A 1 709 ? 43.936 -0.010 -60.747 1.00 86.06 709 GLY A O 1
ATOM 5053 N N . LEU A 1 710 ? 43.748 2.204 -61.013 1.00 89.50 710 LEU A N 1
ATOM 5054 C CA . LEU A 1 710 ? 43.721 2.171 -62.476 1.00 89.50 710 LEU A CA 1
ATOM 5055 C C . LEU A 1 710 ? 45.092 1.878 -63.099 1.00 89.50 710 LEU A C 1
ATOM 5057 O O . LEU A 1 710 ? 45.244 0.906 -63.836 1.00 89.50 710 LEU A O 1
ATOM 5061 N N . CYS A 1 711 ? 46.107 2.682 -62.788 1.00 89.19 711 CYS A N 1
ATOM 5062 C CA . CYS A 1 711 ? 47.439 2.579 -63.386 1.00 89.19 711 CYS A CA 1
ATOM 5063 C C . CYS A 1 711 ? 48.330 1.530 -62.698 1.00 89.19 711 CYS A C 1
ATOM 5065 O O . CYS A 1 711 ? 49.355 1.135 -63.256 1.00 89.19 711 CYS A O 1
ATOM 5067 N N . GLY A 1 712 ? 47.936 1.054 -61.513 1.00 85.00 712 GLY A N 1
ATOM 5068 C CA . GLY A 1 712 ? 48.763 0.231 -60.634 1.00 85.00 712 GLY A CA 1
ATOM 5069 C C . GLY A 1 712 ? 49.666 1.089 -59.742 1.00 85.00 712 GLY A C 1
ATOM 5070 O O . GLY A 1 712 ? 49.955 2.243 -60.061 1.00 85.00 712 GLY A O 1
ATOM 5071 N N . ALA A 1 713 ? 50.140 0.519 -58.629 1.00 75.31 713 ALA A N 1
ATOM 5072 C CA . ALA A 1 713 ? 50.977 1.231 -57.656 1.00 75.31 713 ALA A CA 1
ATOM 5073 C C . ALA A 1 713 ? 52.251 1.840 -58.282 1.00 75.31 713 ALA A C 1
ATOM 5075 O O . ALA A 1 713 ? 52.640 2.939 -57.891 1.00 75.31 713 ALA A O 1
ATOM 5076 N N . ASP A 1 714 ? 52.809 1.186 -59.308 1.00 79.56 714 ASP A N 1
ATOM 5077 C CA . ASP A 1 714 ? 54.001 1.620 -60.057 1.00 79.56 714 ASP A CA 1
ATOM 5078 C C . ASP A 1 714 ? 53.676 2.260 -61.423 1.00 79.56 714 ASP A C 1
ATOM 5080 O O . ASP A 1 714 ? 54.556 2.442 -62.259 1.00 79.56 714 ASP A O 1
ATOM 5084 N N . ASN A 1 715 ? 52.405 2.580 -61.692 1.00 88.19 715 ASN A N 1
ATOM 5085 C CA . ASN A 1 715 ? 51.904 3.090 -62.978 1.00 88.19 715 ASN A CA 1
ATOM 5086 C C . ASN A 1 715 ? 52.083 2.169 -64.196 1.00 88.19 715 ASN A C 1
ATOM 5088 O O . ASN A 1 715 ? 51.958 2.635 -65.324 1.00 88.19 715 ASN A O 1
ATOM 5092 N N . ALA A 1 716 ? 52.325 0.872 -64.005 1.00 86.88 716 ALA A N 1
ATOM 5093 C CA . ALA A 1 716 ? 52.619 -0.072 -65.087 1.00 86.88 716 ALA A CA 1
ATOM 5094 C C . ALA A 1 716 ? 51.558 -0.148 -66.211 1.00 86.88 716 ALA A C 1
ATOM 5096 O O . ALA A 1 716 ? 51.865 -0.635 -67.297 1.00 86.88 716 ALA A O 1
ATOM 5097 N N . ARG A 1 717 ? 50.320 0.306 -65.968 1.00 92.25 717 ARG A N 1
ATOM 5098 C CA . ARG A 1 717 ? 49.221 0.312 -66.956 1.00 92.25 717 ARG A CA 1
ATOM 5099 C C . ARG A 1 717 ? 48.974 1.669 -67.624 1.00 92.25 717 ARG A C 1
ATOM 5101 O O . ARG A 1 717 ? 48.082 1.779 -68.460 1.00 92.25 717 ARG A O 1
ATOM 5108 N N . CYS A 1 718 ? 49.730 2.702 -67.268 1.00 92.81 718 CYS A N 1
ATOM 5109 C CA . CYS A 1 718 ? 49.580 4.047 -67.817 1.00 92.81 718 CYS A CA 1
ATOM 5110 C C . CYS A 1 718 ? 50.918 4.573 -68.335 1.00 92.81 718 CYS A C 1
ATOM 5112 O O . CYS A 1 718 ? 51.987 4.170 -67.878 1.00 92.81 718 CYS A O 1
ATOM 5114 N N . LYS A 1 719 ? 50.873 5.515 -69.278 1.00 91.81 719 LYS A N 1
ATOM 5115 C CA . LYS A 1 719 ? 52.091 6.171 -69.753 1.00 91.81 719 LYS A CA 1
ATOM 5116 C C . LYS A 1 719 ? 52.686 7.042 -68.652 1.00 91.81 719 LYS A C 1
ATOM 5118 O O . LYS A 1 719 ? 51.978 7.735 -67.919 1.00 91.81 719 LYS A O 1
ATOM 5123 N N . VAL A 1 720 ? 54.009 7.034 -68.581 1.00 89.88 720 VAL A N 1
ATOM 5124 C CA . VAL A 1 720 ? 54.800 7.732 -67.567 1.00 89.88 720 VAL A CA 1
ATOM 5125 C C . VAL A 1 720 ? 55.734 8.755 -68.200 1.00 89.88 720 VAL A C 1
ATOM 5127 O O . VAL A 1 720 ? 56.143 8.596 -69.351 1.00 89.88 720 VAL A O 1
ATOM 5130 N N . LEU A 1 721 ? 56.057 9.813 -67.458 1.00 86.56 721 LEU A N 1
ATOM 5131 C CA . LEU A 1 721 ? 56.969 10.860 -67.907 1.00 86.56 721 LEU A CA 1
ATOM 5132 C C . LEU A 1 721 ? 58.409 10.349 -67.935 1.00 86.56 721 LEU A C 1
ATOM 5134 O O . LEU A 1 721 ? 58.889 9.725 -66.984 1.00 86.56 721 LEU A O 1
ATOM 5138 N N . ARG A 1 722 ? 59.097 10.663 -69.032 1.00 83.06 722 ARG A N 1
ATOM 5139 C CA . ARG A 1 722 ? 60.514 10.376 -69.239 1.00 83.06 722 ARG A CA 1
ATOM 5140 C C . ARG A 1 722 ? 61.263 11.647 -69.604 1.00 83.06 722 ARG A C 1
ATOM 5142 O O . ARG A 1 722 ? 60.688 12.545 -70.218 1.00 83.06 722 ARG A O 1
ATOM 5149 N N . ASP A 1 723 ? 62.520 11.729 -69.191 1.00 81.75 723 ASP A N 1
ATOM 5150 C CA . ASP A 1 723 ? 63.409 12.826 -69.555 1.00 81.75 723 ASP A CA 1
ATOM 5151 C C . ASP A 1 723 ? 63.979 12.655 -70.977 1.00 81.75 723 ASP A C 1
ATOM 5153 O O . ASP A 1 723 ? 63.681 11.693 -71.689 1.00 81.75 723 ASP A O 1
ATOM 5157 N N . ALA A 1 724 ? 64.813 13.605 -71.409 1.00 80.12 724 ALA A N 1
ATOM 5158 C CA . ALA A 1 724 ? 65.418 13.600 -72.744 1.00 80.12 724 ALA A CA 1
ATOM 5159 C C . ALA A 1 724 ? 66.368 12.410 -73.007 1.00 80.12 724 ALA A C 1
ATOM 5161 O O . ALA A 1 724 ? 66.728 12.173 -74.159 1.00 80.12 724 ALA A O 1
ATOM 5162 N N . ASN A 1 725 ? 66.756 11.664 -71.967 1.00 80.88 725 ASN A N 1
ATOM 5163 C CA . ASN A 1 725 ? 67.616 10.482 -72.038 1.00 80.88 725 ASN A CA 1
ATOM 5164 C C . ASN A 1 725 ? 66.823 9.175 -71.847 1.00 80.88 725 ASN A C 1
ATOM 5166 O O . ASN A 1 725 ? 67.418 8.130 -71.580 1.00 80.88 725 ASN A O 1
ATOM 5170 N N . ASP A 1 726 ? 65.493 9.235 -71.975 1.00 78.25 726 ASP A N 1
ATOM 5171 C CA . ASP A 1 726 ? 64.555 8.121 -71.793 1.00 78.25 726 ASP A CA 1
ATOM 5172 C C . ASP A 1 726 ? 64.513 7.551 -70.357 1.00 78.25 726 ASP A C 1
ATOM 5174 O O . ASP A 1 726 ? 64.021 6.441 -70.128 1.00 78.25 726 ASP A O 1
ATOM 5178 N N . GLN A 1 727 ? 64.976 8.307 -69.351 1.00 80.88 727 GLN A N 1
ATOM 5179 C CA . GLN A 1 727 ? 64.890 7.907 -67.943 1.00 80.88 727 GLN A CA 1
ATOM 5180 C C . GLN A 1 727 ? 63.576 8.351 -67.296 1.00 80.88 727 GLN A C 1
ATOM 5182 O O . GLN A 1 727 ? 63.030 9.402 -67.615 1.00 80.88 727 GLN A O 1
ATOM 5187 N N . LEU A 1 728 ? 63.058 7.538 -66.370 1.00 82.88 728 LEU A N 1
ATOM 5188 C CA . LEU A 1 728 ? 61.810 7.813 -65.655 1.00 82.88 728 LEU A CA 1
ATOM 5189 C C . LEU A 1 728 ? 61.937 9.062 -64.774 1.00 82.88 728 LEU A C 1
ATOM 5191 O O . LEU A 1 728 ? 62.823 9.138 -63.924 1.00 82.88 728 LEU A O 1
ATOM 5195 N N . ILE A 1 729 ? 60.998 9.998 -64.916 1.00 81.19 729 ILE A N 1
ATOM 5196 C CA . ILE A 1 729 ? 60.902 11.159 -64.029 1.00 81.19 729 ILE A CA 1
ATOM 5197 C C . ILE A 1 729 ? 60.132 10.750 -62.773 1.00 81.19 729 ILE A C 1
ATOM 5199 O O . ILE A 1 729 ? 58.987 10.295 -62.849 1.00 81.19 729 ILE A O 1
ATOM 5203 N N . LEU A 1 730 ? 60.766 10.913 -61.612 1.00 78.88 730 LEU A N 1
ATOM 5204 C CA . LEU A 1 730 ? 60.184 10.605 -60.307 1.00 78.88 730 LEU A CA 1
ATOM 5205 C C . LEU A 1 730 ? 59.635 11.875 -59.639 1.00 78.88 730 LEU A C 1
ATOM 5207 O O . LEU A 1 730 ? 60.104 12.984 -59.894 1.00 78.88 730 LEU A O 1
ATOM 5211 N N . ASP A 1 731 ? 58.606 11.731 -58.812 1.00 72.69 731 ASP A N 1
ATOM 5212 C CA . ASP A 1 731 ? 58.122 12.782 -57.921 1.00 72.69 731 ASP A CA 1
ATOM 5213 C C . ASP A 1 731 ? 58.982 12.888 -56.647 1.00 72.69 731 ASP A C 1
ATOM 5215 O O . ASP A 1 731 ? 59.940 12.137 -56.444 1.00 72.69 731 ASP A O 1
ATOM 5219 N N . ALA A 1 732 ? 58.636 13.836 -55.771 1.00 65.31 732 ALA A N 1
ATOM 5220 C CA . ALA A 1 732 ? 59.342 14.083 -54.510 1.00 65.31 732 ALA A CA 1
ATOM 5221 C C . ALA A 1 732 ? 59.367 12.872 -53.551 1.00 65.31 732 ALA A C 1
ATOM 5223 O O . ALA A 1 732 ? 60.150 12.868 -52.603 1.00 65.31 732 ALA A O 1
ATOM 5224 N N . ASN A 1 733 ? 58.547 11.847 -53.809 1.00 58.00 733 ASN A N 1
ATOM 5225 C CA . ASN A 1 733 ? 58.457 10.615 -53.031 1.00 58.00 733 ASN A CA 1
ATOM 5226 C C . ASN A 1 733 ? 59.105 9.415 -53.750 1.00 58.00 733 ASN A C 1
ATOM 5228 O O . ASN A 1 733 ? 58.979 8.283 -53.286 1.00 58.00 733 ASN A O 1
ATOM 5232 N N . GLY A 1 734 ? 59.800 9.638 -54.872 1.00 65.75 734 GLY A N 1
ATOM 5233 C CA . GLY A 1 734 ? 60.477 8.590 -55.638 1.00 65.75 734 GLY A CA 1
ATOM 5234 C C . GLY A 1 734 ? 59.550 7.748 -56.522 1.00 65.75 734 GLY A C 1
ATOM 5235 O O . GLY A 1 734 ? 59.985 6.716 -57.030 1.00 65.75 734 GLY A O 1
ATOM 5236 N N . LYS A 1 735 ? 58.293 8.164 -56.730 1.00 71.75 735 LYS A N 1
ATOM 5237 C CA . LYS A 1 735 ? 57.319 7.460 -57.578 1.00 71.75 735 LYS A CA 1
ATOM 5238 C C . LYS A 1 735 ? 57.317 8.045 -58.985 1.00 71.75 735 LYS A C 1
ATOM 5240 O O . LYS A 1 735 ? 57.415 9.253 -59.169 1.00 71.75 735 LYS A O 1
ATOM 5245 N N . THR A 1 736 ? 57.205 7.200 -60.005 1.00 79.50 736 THR A N 1
ATOM 5246 C CA . THR A 1 736 ? 57.191 7.661 -61.397 1.00 79.50 736 THR A CA 1
ATOM 5247 C C . THR A 1 736 ? 55.988 8.565 -61.675 1.00 79.50 736 THR A C 1
ATOM 5249 O O . THR A 1 736 ? 54.863 8.247 -61.291 1.00 79.50 736 THR A O 1
ATOM 5252 N N . GLN A 1 737 ? 56.199 9.687 -62.359 1.00 83.69 737 GLN A N 1
ATOM 5253 C CA . GLN A 1 737 ? 55.123 10.619 -62.698 1.00 83.69 737 GLN A CA 1
ATOM 5254 C C . GLN A 1 737 ? 54.338 10.150 -63.934 1.00 83.69 737 GLN A C 1
ATOM 5256 O O . GLN A 1 737 ? 54.912 9.605 -64.876 1.00 83.69 737 GLN A O 1
ATOM 5261 N N . LEU A 1 738 ? 53.017 10.358 -63.945 1.00 87.56 738 LEU A N 1
ATOM 5262 C CA . LEU A 1 738 ? 52.149 10.018 -65.082 1.00 87.56 738 LEU A CA 1
ATOM 5263 C C . LEU A 1 738 ? 52.313 11.034 -66.221 1.00 87.56 738 LEU A C 1
ATOM 5265 O O . LEU A 1 738 ? 52.366 12.237 -65.972 1.00 87.56 738 LEU A O 1
ATOM 5269 N N . ALA A 1 739 ? 52.344 10.560 -67.468 1.00 87.44 739 ALA A N 1
ATOM 5270 C CA . ALA A 1 739 ? 52.389 11.417 -68.650 1.00 87.44 739 ALA A CA 1
ATOM 5271 C C . ALA A 1 739 ? 50.982 11.866 -69.058 1.00 87.44 739 ALA A C 1
ATOM 5273 O O . ALA A 1 739 ? 50.161 11.062 -69.513 1.00 87.44 739 ALA A O 1
ATOM 5274 N N . LEU A 1 740 ? 50.723 13.167 -68.942 1.00 88.50 740 LEU A N 1
ATOM 5275 C CA . LEU A 1 740 ? 49.478 13.781 -69.397 1.00 88.50 740 LEU A CA 1
ATOM 5276 C C . LEU A 1 740 ? 49.561 14.127 -70.889 1.00 88.50 740 LEU A C 1
ATOM 5278 O O . LEU A 1 740 ? 50.628 14.486 -71.387 1.00 88.50 740 LEU A O 1
ATOM 5282 N N . ASN A 1 741 ? 48.449 14.000 -71.615 1.00 87.94 741 ASN A N 1
ATOM 5283 C CA . ASN A 1 741 ? 48.368 14.482 -72.997 1.00 87.94 741 ASN A CA 1
ATOM 5284 C C . ASN A 1 741 ? 48.199 16.018 -73.049 1.00 87.94 741 ASN A C 1
ATOM 5286 O O . ASN A 1 741 ? 48.082 16.680 -72.020 1.00 87.94 741 ASN A O 1
ATOM 5290 N N . GLU A 1 742 ? 48.126 16.593 -74.252 1.00 85.50 742 GLU A N 1
ATOM 5291 C CA . GLU A 1 742 ? 47.949 18.044 -74.466 1.00 85.50 742 GLU A CA 1
ATOM 5292 C C . GLU A 1 742 ? 46.661 18.619 -73.844 1.00 85.50 742 GLU A C 1
ATOM 5294 O O . GLU A 1 742 ? 46.551 19.824 -73.639 1.00 85.50 742 GLU A O 1
ATOM 5299 N N . LYS A 1 743 ? 45.688 17.758 -73.518 1.00 85.81 743 LYS A N 1
ATOM 5300 C CA . LYS A 1 743 ? 44.431 18.110 -72.846 1.00 85.81 743 LYS A CA 1
ATOM 5301 C C . LYS A 1 743 ? 44.480 17.879 -71.329 1.00 85.81 743 LYS A C 1
ATOM 5303 O O . LYS A 1 743 ? 43.452 17.986 -70.672 1.00 85.81 743 LYS A O 1
ATOM 5308 N N . GLY A 1 744 ? 45.645 17.538 -70.772 1.00 86.19 744 GLY A N 1
ATOM 5309 C CA . GLY A 1 744 ? 45.830 17.266 -69.345 1.00 86.19 744 GLY A CA 1
ATOM 5310 C C . GLY A 1 744 ? 45.331 15.892 -68.882 1.00 86.19 744 GLY A C 1
ATOM 5311 O O . GLY A 1 744 ? 45.208 15.670 -67.682 1.00 86.19 744 GLY A O 1
ATOM 5312 N N . GLN A 1 745 ? 45.036 14.969 -69.801 1.00 91.50 745 GLN A N 1
ATOM 5313 C CA . GLN A 1 745 ? 44.405 13.681 -69.491 1.00 91.50 745 GLN A CA 1
ATOM 5314 C C . GLN A 1 745 ? 45.440 12.597 -69.219 1.00 91.50 745 GLN A C 1
ATOM 5316 O O . GLN A 1 745 ? 46.461 12.514 -69.910 1.00 91.50 745 GLN A O 1
ATOM 5321 N N . VAL A 1 746 ? 45.142 11.722 -68.259 1.00 92.19 746 VAL A N 1
ATOM 5322 C CA . VAL A 1 746 ? 45.964 10.541 -67.975 1.00 92.19 746 VAL A CA 1
ATOM 5323 C C . VAL A 1 746 ? 45.834 9.554 -69.132 1.00 92.19 746 VAL A C 1
ATOM 5325 O O . VAL A 1 746 ? 44.730 9.238 -69.572 1.00 92.19 746 VAL A O 1
ATOM 5328 N N . GLN A 1 747 ? 46.963 9.053 -69.623 1.00 93.56 747 GLN A N 1
ATOM 5329 C CA . GLN A 1 747 ? 46.992 8.116 -70.741 1.00 93.56 747 GLN A CA 1
ATOM 5330 C C . GLN A 1 747 ? 47.103 6.680 -70.228 1.00 93.56 747 GLN A C 1
ATOM 5332 O O . GLN A 1 747 ? 48.185 6.248 -69.825 1.00 93.56 747 GLN A O 1
ATOM 5337 N N . PHE A 1 748 ? 45.998 5.938 -70.261 1.00 93.06 748 PHE A N 1
ATOM 5338 C CA . PHE A 1 748 ? 46.033 4.484 -70.121 1.00 93.06 748 PHE A CA 1
ATOM 5339 C C . PHE A 1 748 ? 46.776 3.901 -71.329 1.00 93.06 748 PHE A C 1
ATOM 5341 O O . PHE A 1 748 ? 46.614 4.397 -72.443 1.00 93.06 748 PHE A O 1
ATOM 5348 N N . ASP A 1 749 ? 47.628 2.898 -71.121 1.00 92.50 749 ASP A N 1
ATOM 5349 C CA . ASP A 1 749 ? 48.432 2.295 -72.187 1.00 92.50 749 ASP A CA 1
ATOM 5350 C C . ASP A 1 749 ? 47.888 0.897 -72.522 1.00 92.50 749 ASP A C 1
ATOM 5352 O O . ASP A 1 749 ? 48.206 -0.066 -71.816 1.00 92.50 749 ASP A O 1
ATOM 5356 N N . PRO A 1 750 ? 47.091 0.744 -73.600 1.00 88.44 750 PRO A N 1
ATOM 5357 C CA . PRO A 1 750 ? 46.520 -0.549 -73.963 1.00 88.44 750 PRO A CA 1
ATOM 5358 C C . PRO A 1 750 ? 47.554 -1.612 -74.312 1.00 88.44 750 PRO A C 1
ATOM 5360 O O . PRO A 1 750 ? 47.269 -2.805 -74.203 1.00 88.44 750 PRO A O 1
ATOM 5363 N N . ILE A 1 751 ? 48.748 -1.194 -74.741 1.00 87.19 751 ILE A N 1
ATOM 5364 C CA . ILE A 1 751 ? 49.834 -2.101 -75.107 1.00 87.19 751 ILE A CA 1
ATOM 5365 C C . ILE A 1 751 ? 50.458 -2.655 -73.827 1.00 87.19 751 ILE A C 1
ATOM 5367 O O . ILE A 1 751 ? 50.588 -3.873 -73.688 1.00 87.19 751 ILE A O 1
ATOM 5371 N N . ALA A 1 752 ? 50.780 -1.784 -72.866 1.00 87.06 752 ALA A N 1
ATOM 5372 C CA . ALA A 1 752 ? 51.336 -2.193 -71.576 1.00 87.06 752 ALA A CA 1
ATOM 5373 C C . ALA A 1 752 ? 50.320 -2.983 -70.730 1.00 87.06 752 ALA A C 1
ATOM 5375 O O . ALA A 1 752 ? 50.662 -4.013 -70.143 1.00 87.06 752 ALA A O 1
ATOM 5376 N N . ALA A 1 753 ? 49.054 -2.556 -70.722 1.00 86.00 753 ALA A N 1
ATOM 5377 C CA . ALA A 1 753 ? 47.967 -3.217 -70.003 1.00 86.00 753 ALA A CA 1
ATOM 5378 C C . ALA A 1 753 ? 47.425 -4.475 -70.710 1.00 86.00 753 ALA A C 1
ATOM 5380 O O . ALA A 1 753 ? 46.686 -5.248 -70.098 1.00 86.00 753 ALA A O 1
ATOM 5381 N N . LYS A 1 754 ? 47.790 -4.698 -71.982 1.00 91.75 754 LYS A N 1
ATOM 5382 C CA . LYS A 1 754 ? 47.306 -5.788 -72.854 1.00 91.75 754 LYS A CA 1
ATOM 5383 C C . LYS A 1 754 ? 45.782 -5.823 -73.047 1.00 91.75 754 LYS A C 1
ATOM 5385 O O . LYS A 1 754 ? 45.226 -6.874 -73.364 1.00 91.75 754 LYS A O 1
ATOM 5390 N N . MET A 1 755 ? 45.101 -4.700 -72.844 1.00 93.06 755 MET A N 1
ATOM 5391 C CA . MET A 1 755 ? 43.653 -4.551 -73.003 1.00 93.06 755 MET A CA 1
ATOM 5392 C C . MET A 1 755 ? 43.282 -3.073 -73.141 1.00 93.06 755 MET A C 1
ATOM 5394 O O . MET A 1 755 ? 44.051 -2.213 -72.727 1.00 93.06 755 MET A O 1
ATOM 5398 N N . THR A 1 756 ? 42.112 -2.766 -73.701 1.00 92.69 756 THR A N 1
ATOM 5399 C CA . THR A 1 756 ? 41.584 -1.389 -73.729 1.00 92.69 756 THR A CA 1
ATOM 5400 C C . THR A 1 756 ? 41.117 -0.942 -72.343 1.00 92.69 756 THR A C 1
ATOM 5402 O O . THR A 1 756 ? 40.882 -1.783 -71.467 1.00 92.69 756 THR A O 1
ATOM 5405 N N . LEU A 1 757 ? 40.929 0.367 -72.148 1.00 90.25 757 LEU A N 1
ATOM 5406 C CA . LEU A 1 757 ? 40.421 0.915 -70.885 1.00 90.25 757 LEU A CA 1
ATOM 5407 C C . LEU A 1 757 ? 39.042 0.332 -70.529 1.00 90.25 757 LEU A C 1
ATOM 5409 O O . LEU A 1 757 ? 38.831 -0.118 -69.404 1.00 90.25 757 LEU A O 1
ATOM 5413 N N . ASP A 1 758 ? 38.141 0.230 -71.508 1.00 88.19 758 ASP A N 1
ATOM 5414 C CA . ASP A 1 758 ? 36.814 -0.376 -71.323 1.00 88.19 758 ASP A CA 1
ATOM 5415 C C . ASP A 1 758 ? 36.890 -1.841 -70.890 1.00 88.19 758 ASP A C 1
ATOM 5417 O O . ASP A 1 758 ? 36.149 -2.278 -70.008 1.00 88.19 758 ASP A O 1
ATOM 5421 N N . SER A 1 759 ? 37.813 -2.603 -71.482 1.00 89.69 759 SER A N 1
ATOM 5422 C CA . SER A 1 759 ? 38.009 -4.011 -71.133 1.00 89.69 759 SER A CA 1
ATOM 5423 C C . SER A 1 759 ? 38.556 -4.158 -69.713 1.00 89.69 759 SER A C 1
ATOM 5425 O O . SER A 1 759 ? 38.112 -5.039 -68.977 1.00 89.69 759 SER A O 1
ATOM 5427 N N . PHE A 1 760 ? 39.471 -3.274 -69.298 1.00 91.50 760 PHE A N 1
ATOM 5428 C CA . PHE A 1 760 ? 40.015 -3.264 -67.941 1.00 91.50 760 PHE A CA 1
ATOM 5429 C C . PHE A 1 760 ? 38.930 -3.016 -66.892 1.00 91.50 760 PHE A C 1
ATOM 5431 O O . PHE A 1 760 ? 38.864 -3.750 -65.905 1.00 91.50 760 PHE A O 1
ATOM 5438 N N . LEU A 1 761 ? 38.032 -2.055 -67.123 1.00 87.69 761 LEU A N 1
ATOM 5439 C CA . LEU A 1 761 ? 36.947 -1.714 -66.194 1.00 87.69 761 LEU A CA 1
ATOM 5440 C C . LEU A 1 761 ? 35.959 -2.873 -65.956 1.00 87.69 761 LEU A C 1
ATOM 5442 O O . LEU A 1 761 ? 35.272 -2.896 -64.937 1.00 87.69 761 LEU A O 1
ATOM 5446 N N . GLN A 1 762 ? 35.925 -3.872 -66.846 1.00 85.69 762 GLN A N 1
ATOM 5447 C CA . GLN A 1 762 ? 35.105 -5.082 -66.694 1.00 85.69 762 GLN A CA 1
ATOM 5448 C C . GLN A 1 762 ? 35.795 -6.221 -65.922 1.00 85.69 762 GLN A C 1
ATOM 5450 O O . GLN A 1 762 ? 35.128 -7.188 -65.531 1.00 85.69 762 GLN A O 1
ATOM 5455 N N . THR A 1 763 ? 37.106 -6.124 -65.683 1.00 89.19 763 THR A N 1
ATOM 5456 C CA . THR A 1 763 ? 37.867 -7.103 -64.887 1.00 89.19 763 THR A CA 1
ATOM 5457 C C . THR A 1 763 ? 37.549 -6.990 -63.394 1.00 89.19 763 THR A C 1
ATOM 5459 O O . THR A 1 763 ? 37.010 -5.985 -62.934 1.00 89.19 763 THR A O 1
ATOM 5462 N N . ASP A 1 764 ? 37.924 -7.999 -62.605 1.00 81.88 764 ASP A N 1
ATOM 5463 C CA . ASP A 1 764 ? 37.773 -7.951 -61.143 1.00 81.88 764 ASP A CA 1
ATOM 5464 C C . ASP A 1 764 ? 38.622 -6.845 -60.494 1.00 81.88 764 ASP A C 1
ATOM 5466 O O . ASP A 1 764 ? 38.274 -6.364 -59.419 1.00 81.88 764 ASP A O 1
ATOM 5470 N N . GLU A 1 765 ? 39.724 -6.420 -61.125 1.00 81.12 765 GLU A N 1
ATOM 5471 C CA . GLU A 1 765 ? 40.507 -5.258 -60.680 1.00 81.12 765 GLU A CA 1
ATOM 5472 C C . GLU A 1 765 ? 39.815 -3.941 -61.038 1.00 81.12 765 GLU A C 1
ATOM 5474 O O . GLU A 1 765 ? 39.692 -3.069 -60.182 1.00 81.12 765 GLU A O 1
ATOM 5479 N N . GLY A 1 766 ? 39.296 -3.813 -62.262 1.00 82.56 766 GLY A N 1
ATOM 5480 C CA . GLY A 1 766 ? 38.571 -2.619 -62.702 1.00 82.56 766 GLY A CA 1
ATOM 5481 C C . GLY A 1 766 ? 37.261 -2.394 -61.945 1.00 82.56 766 GLY A C 1
ATOM 5482 O O . GLY A 1 766 ? 36.963 -1.272 -61.543 1.00 82.56 766 GLY A O 1
ATOM 5483 N N . LYS A 1 767 ? 36.516 -3.463 -61.640 1.00 81.19 767 LYS A N 1
ATOM 5484 C CA . LYS A 1 767 ? 35.270 -3.389 -60.858 1.00 81.19 767 LYS A CA 1
ATOM 5485 C C . LYS A 1 767 ? 35.480 -2.917 -59.419 1.00 81.19 767 LYS A C 1
ATOM 5487 O O . LYS A 1 767 ? 34.552 -2.364 -58.839 1.00 81.19 767 LYS A O 1
ATOM 5492 N N . LYS A 1 768 ? 36.681 -3.082 -58.849 1.00 79.44 768 LYS A N 1
ATOM 5493 C CA . LYS A 1 768 ? 37.019 -2.565 -57.508 1.00 79.44 768 LYS A CA 1
ATOM 5494 C C . LYS A 1 768 ? 37.137 -1.041 -57.465 1.00 79.44 768 LYS A C 1
ATOM 5496 O O . LYS A 1 768 ? 37.086 -0.476 -56.381 1.00 79.44 768 LYS A O 1
ATOM 5501 N N . LEU A 1 769 ? 37.268 -0.378 -58.618 1.00 79.25 769 LEU A N 1
ATOM 5502 C CA . LEU A 1 769 ? 37.259 1.085 -58.701 1.00 79.25 769 LEU A CA 1
ATOM 5503 C C . LEU A 1 769 ? 35.858 1.670 -58.465 1.00 79.25 769 LEU A C 1
ATOM 5505 O O . LEU A 1 769 ? 35.733 2.844 -58.117 1.00 79.25 769 LEU A O 1
ATOM 5509 N N . ALA A 1 770 ? 34.807 0.865 -58.648 1.00 74.50 770 ALA A N 1
ATOM 5510 C CA . ALA A 1 770 ? 33.419 1.285 -58.530 1.00 74.50 770 ALA A CA 1
ATOM 5511 C C . ALA A 1 770 ? 32.899 1.181 -57.088 1.00 74.50 770 ALA A C 1
ATOM 5513 O O . ALA A 1 770 ? 32.979 0.131 -56.448 1.00 74.50 770 ALA A O 1
ATOM 5514 N N . GLY A 1 771 ? 32.280 2.256 -56.595 1.00 67.38 771 GLY A N 1
ATOM 5515 C CA . GLY A 1 771 ? 31.573 2.244 -55.316 1.00 67.38 771 GLY A CA 1
ATOM 5516 C C . GLY A 1 771 ? 30.262 1.455 -55.370 1.00 67.38 771 GLY A C 1
ATOM 5517 O O . GLY A 1 771 ? 29.513 1.527 -56.347 1.00 67.38 771 GLY A O 1
ATOM 5518 N N . ALA A 1 772 ? 29.930 0.762 -54.275 1.00 61.69 772 ALA A N 1
ATOM 5519 C CA . ALA A 1 772 ? 28.751 -0.103 -54.179 1.00 61.69 772 ALA A CA 1
ATOM 5520 C C . ALA A 1 772 ? 27.404 0.621 -54.376 1.00 61.69 772 ALA A C 1
ATOM 5522 O O . ALA A 1 772 ? 26.413 -0.034 -54.671 1.00 61.69 772 ALA A O 1
ATOM 5523 N N . THR A 1 773 ? 27.326 1.9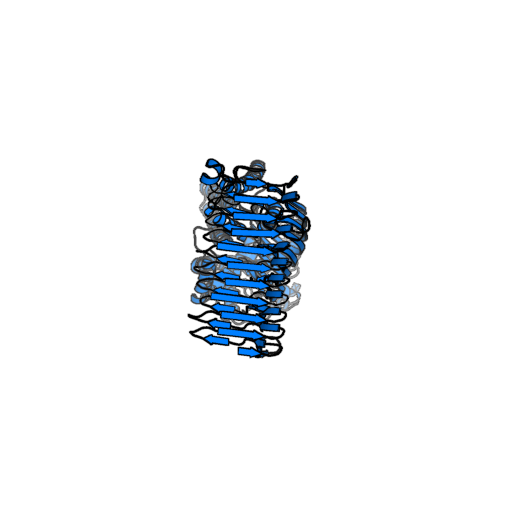42 -54.211 1.00 56.00 773 THR A N 1
ATOM 5524 C CA . THR A 1 773 ? 26.060 2.700 -54.226 1.00 56.00 773 THR A CA 1
ATOM 5525 C C . THR A 1 773 ? 25.916 3.686 -55.385 1.00 56.00 773 THR A C 1
ATOM 5527 O O . THR A 1 773 ? 24.845 4.269 -55.527 1.00 56.00 773 THR A O 1
ATOM 5530 N N . GLY A 1 774 ? 26.950 3.869 -56.215 1.00 62.56 774 GLY A N 1
ATOM 5531 C CA . GLY A 1 774 ? 26.924 4.856 -57.302 1.00 62.56 774 GLY A CA 1
ATOM 5532 C C . GLY A 1 774 ? 27.764 4.528 -58.537 1.00 62.56 774 GLY A C 1
ATOM 5533 O O . GLY A 1 774 ? 27.611 5.215 -59.543 1.00 62.56 774 GLY A O 1
ATOM 5534 N N . GLY A 1 775 ? 28.594 3.478 -58.521 1.00 78.06 775 GLY A N 1
ATOM 5535 C CA . GLY A 1 775 ? 29.561 3.224 -59.594 1.00 78.06 775 GLY A CA 1
ATOM 5536 C C . GLY A 1 775 ? 30.754 4.186 -59.548 1.00 78.06 775 GLY A C 1
ATOM 5537 O O . GLY A 1 775 ? 31.058 4.724 -58.486 1.00 78.06 775 GLY A O 1
ATOM 5538 N N . ILE A 1 776 ? 31.420 4.381 -60.689 1.00 84.19 776 ILE A N 1
ATOM 5539 C CA . ILE A 1 776 ? 32.491 5.376 -60.886 1.00 84.19 776 ILE A CA 1
ATOM 5540 C C . ILE A 1 776 ? 31.857 6.655 -61.450 1.00 84.19 776 ILE A C 1
ATOM 5542 O O . ILE A 1 776 ? 30.983 6.574 -62.317 1.00 84.19 776 ILE A O 1
ATOM 5546 N N . GLN A 1 777 ? 32.276 7.824 -60.965 1.00 84.81 777 GLN A N 1
ATOM 5547 C CA . GLN A 1 777 ? 31.817 9.112 -61.494 1.00 84.81 777 GLN A CA 1
ATOM 5548 C C . GLN A 1 777 ? 32.146 9.239 -62.991 1.00 84.81 777 GLN A C 1
ATOM 5550 O O . GLN A 1 777 ? 33.183 8.763 -63.447 1.00 84.81 777 GLN A O 1
ATOM 5555 N N . GLY A 1 778 ? 31.226 9.830 -63.761 1.00 76.69 778 GLY A N 1
ATOM 5556 C CA . GLY A 1 778 ? 31.317 9.921 -65.226 1.00 76.69 778 GLY A CA 1
ATOM 5557 C C . GLY A 1 778 ? 31.071 8.617 -66.003 1.00 76.69 778 GLY A C 1
ATOM 5558 O O . GLY A 1 778 ? 31.150 8.620 -67.228 1.00 76.69 778 GLY A O 1
ATOM 5559 N N . MET A 1 779 ? 30.703 7.514 -65.338 1.00 82.94 779 MET A N 1
ATOM 5560 C CA . MET A 1 779 ? 30.233 6.277 -65.984 1.00 82.94 779 MET A CA 1
ATOM 5561 C C . MET A 1 779 ? 28.737 6.019 -65.739 1.00 82.94 779 MET A C 1
ATOM 5563 O O . MET A 1 779 ? 28.104 6.665 -64.900 1.00 82.94 779 MET A O 1
ATOM 5567 N N . LYS A 1 780 ? 28.152 5.043 -66.460 1.00 82.19 780 LYS A N 1
ATOM 5568 C CA . LYS A 1 780 ? 26.751 4.631 -66.253 1.00 82.19 780 LYS A CA 1
ATOM 5569 C C . LYS A 1 780 ? 26.541 4.243 -64.786 1.00 82.19 780 LYS A C 1
ATOM 5571 O O . LYS A 1 780 ? 27.220 3.361 -64.261 1.00 82.19 780 LYS A O 1
ATOM 5576 N N . GLY A 1 781 ? 25.592 4.915 -64.137 1.00 76.62 781 GLY A N 1
ATOM 5577 C CA . GLY A 1 781 ? 25.336 4.755 -62.712 1.00 76.62 781 GLY A CA 1
ATOM 5578 C C . GLY A 1 781 ? 24.910 3.334 -62.350 1.00 76.62 781 GLY A C 1
ATOM 5579 O O . GLY A 1 781 ? 24.138 2.697 -63.071 1.00 76.62 781 GLY A O 1
ATOM 5580 N N . THR A 1 782 ? 25.402 2.843 -61.211 1.00 72.00 782 THR A N 1
ATOM 5581 C CA . THR A 1 782 ? 25.023 1.527 -60.678 1.00 72.00 782 THR A CA 1
ATOM 5582 C C . THR A 1 782 ? 24.623 1.604 -59.208 1.00 72.00 782 THR A C 1
ATOM 5584 O O . THR A 1 782 ? 25.127 2.443 -58.464 1.00 72.00 782 THR A O 1
ATOM 5587 N N . LEU A 1 783 ? 23.716 0.724 -58.783 1.00 64.75 783 LEU A N 1
ATOM 5588 C CA . LEU A 1 783 ? 23.349 0.514 -57.384 1.00 64.75 783 LEU A CA 1
ATOM 5589 C C . LEU A 1 783 ? 23.567 -0.965 -57.055 1.00 64.75 783 LEU A C 1
ATOM 5591 O O . LEU A 1 783 ? 22.945 -1.838 -57.655 1.00 64.75 783 LEU A O 1
ATOM 5595 N N . PHE A 1 784 ? 24.494 -1.247 -56.145 1.00 64.75 784 PHE A N 1
ATOM 5596 C CA . PHE A 1 784 ? 25.009 -2.586 -55.840 1.00 64.75 784 PHE A CA 1
ATOM 5597 C C . PHE A 1 784 ? 25.473 -3.350 -57.092 1.00 64.75 784 PHE A C 1
ATOM 5599 O O . PHE A 1 784 ? 25.240 -4.549 -57.228 1.00 64.75 784 PHE A O 1
ATOM 5606 N N . GLY A 1 785 ? 26.105 -2.634 -58.031 1.00 65.69 785 GLY A N 1
ATOM 5607 C CA . GLY A 1 785 ? 26.599 -3.183 -59.298 1.00 65.69 785 GLY A CA 1
ATOM 5608 C C . GLY A 1 785 ? 25.538 -3.365 -60.391 1.00 65.69 785 GLY A C 1
ATOM 5609 O O . GLY A 1 785 ? 25.881 -3.781 -61.494 1.00 65.69 785 GLY A O 1
ATOM 5610 N N . VAL A 1 786 ? 24.268 -3.032 -60.128 1.00 71.31 786 VAL A N 1
ATOM 5611 C CA . VAL A 1 786 ? 23.184 -3.090 -61.123 1.00 71.31 786 VAL A CA 1
ATOM 5612 C C . VAL A 1 786 ? 23.014 -1.719 -61.795 1.00 71.31 786 VAL A C 1
ATOM 5614 O O . VAL A 1 786 ? 22.773 -0.745 -61.077 1.00 71.31 786 VAL A O 1
ATOM 5617 N N . PRO A 1 787 ? 23.120 -1.604 -63.135 1.00 80.00 787 PRO A N 1
ATOM 5618 C CA . PRO A 1 787 ? 22.929 -0.336 -63.842 1.00 80.00 787 PRO A CA 1
ATOM 5619 C C . PRO A 1 787 ? 21.515 0.239 -63.684 1.00 80.00 787 PRO A C 1
ATOM 5621 O O . PRO A 1 787 ? 20.539 -0.512 -63.688 1.00 80.00 787 PRO A O 1
ATOM 5624 N N . TYR A 1 788 ? 21.394 1.566 -63.609 1.00 77.06 788 TYR A N 1
ATOM 5625 C CA . TYR A 1 788 ? 20.115 2.287 -63.679 1.00 77.06 788 TYR A CA 1
ATOM 5626 C C . TYR A 1 788 ? 20.105 3.317 -64.817 1.00 77.06 788 TYR A C 1
ATOM 5628 O O . TYR A 1 788 ? 21.154 3.718 -65.318 1.00 77.06 788 TYR A O 1
ATOM 5636 N N . GLU A 1 789 ? 18.906 3.722 -65.243 1.00 83.94 789 GLU A N 1
ATOM 5637 C CA . GLU A 1 789 ? 18.708 4.718 -66.306 1.00 83.94 789 GLU A CA 1
ATOM 5638 C C . GLU A 1 789 ? 18.682 6.150 -65.749 1.00 83.94 789 GLU A C 1
ATOM 5640 O O . GLU A 1 789 ? 18.220 6.381 -64.623 1.00 83.94 789 GLU A O 1
ATOM 5645 N N . ALA A 1 790 ? 19.141 7.115 -66.550 1.00 80.94 790 ALA A N 1
ATOM 5646 C CA . ALA A 1 790 ? 19.094 8.538 -66.222 1.00 80.94 790 ALA A CA 1
ATOM 5647 C C . ALA A 1 790 ? 17.642 9.004 -65.982 1.00 80.94 790 ALA A C 1
ATOM 5649 O O . ALA A 1 790 ? 16.712 8.610 -66.685 1.00 80.94 790 ALA A O 1
ATOM 5650 N N . GLY A 1 791 ? 17.420 9.821 -64.950 1.00 73.44 791 GLY A N 1
ATOM 5651 C CA . GLY A 1 791 ? 16.099 10.316 -64.546 1.00 73.44 791 GLY A CA 1
ATOM 5652 C C . GLY A 1 791 ? 15.235 9.341 -63.744 1.00 73.44 791 GLY A C 1
ATOM 5653 O O . GLY A 1 791 ? 14.156 9.733 -63.278 1.00 73.44 791 GLY A O 1
ATOM 5654 N N . SER A 1 792 ? 15.701 8.106 -63.532 1.00 77.69 792 SER A N 1
ATOM 5655 C CA . SER A 1 792 ? 15.054 7.128 -62.655 1.00 77.69 792 SER A CA 1
ATOM 5656 C C . SER A 1 792 ? 15.027 7.583 -61.188 1.00 77.69 792 SER A C 1
ATOM 5658 O O . SER A 1 792 ? 15.693 8.538 -60.780 1.00 77.69 792 SER A O 1
ATOM 5660 N N . TRP A 1 793 ? 14.236 6.902 -60.355 1.00 71.00 793 TRP A N 1
ATOM 5661 C CA . TRP A 1 793 ? 14.220 7.200 -58.921 1.00 71.00 793 TRP A CA 1
ATOM 5662 C C . TRP A 1 793 ? 15.563 6.857 -58.257 1.00 71.00 793 TRP A C 1
ATOM 5664 O O . TRP A 1 793 ? 15.942 7.538 -57.308 1.00 71.00 793 TRP A O 1
ATOM 5674 N N . GLN A 1 794 ? 16.292 5.855 -58.770 1.00 70.06 794 GLN A N 1
ATOM 5675 C CA . GLN A 1 794 ? 17.644 5.515 -58.322 1.00 70.06 794 GLN A CA 1
ATOM 5676 C C . GLN A 1 794 ? 18.637 6.631 -58.655 1.00 70.06 794 GLN A C 1
ATOM 5678 O O . GLN A 1 794 ? 19.390 7.033 -57.774 1.00 70.06 794 GLN A O 1
ATOM 5683 N N . ASP A 1 795 ? 18.586 7.164 -59.882 1.00 75.31 795 ASP A N 1
ATOM 5684 C CA . ASP A 1 795 ? 19.401 8.306 -60.320 1.00 75.31 795 ASP A CA 1
ATOM 5685 C C . ASP A 1 795 ? 19.165 9.518 -59.408 1.00 75.31 795 ASP A C 1
ATOM 5687 O O . ASP A 1 795 ? 20.087 10.006 -58.761 1.00 75.31 795 ASP A O 1
ATOM 5691 N N . LYS A 1 796 ? 17.902 9.915 -59.213 1.00 75.19 796 LYS A N 1
ATOM 5692 C CA . LYS A 1 796 ? 17.546 11.039 -58.329 1.00 75.19 796 LYS A CA 1
ATOM 5693 C C . LYS A 1 796 ? 17.992 10.816 -56.882 1.00 75.19 796 LYS A C 1
ATOM 5695 O O . LYS A 1 796 ? 18.534 11.727 -56.257 1.00 75.19 796 LYS A O 1
ATOM 5700 N N . LEU A 1 797 ? 17.766 9.617 -56.340 1.00 71.19 797 LEU A N 1
ATOM 5701 C CA . LEU A 1 797 ? 18.156 9.280 -54.973 1.00 71.19 797 LEU A CA 1
ATOM 5702 C C . LEU A 1 797 ? 19.673 9.388 -54.802 1.00 71.19 797 LEU A C 1
ATOM 5704 O O . LEU A 1 797 ? 20.123 10.099 -53.914 1.00 71.19 797 LEU A O 1
ATOM 5708 N N . ILE A 1 798 ? 20.458 8.744 -55.661 1.00 72.88 798 ILE A N 1
ATOM 5709 C CA . ILE A 1 798 ? 21.921 8.723 -55.549 1.00 72.88 798 ILE A CA 1
ATOM 5710 C C . ILE A 1 798 ? 22.504 10.131 -55.737 1.00 72.88 798 ILE A C 1
ATOM 5712 O O . ILE A 1 798 ? 23.359 10.553 -54.957 1.00 72.88 798 ILE A O 1
ATOM 5716 N N . GLU A 1 799 ? 21.984 10.905 -56.691 1.00 81.31 799 GLU A N 1
ATOM 5717 C CA . GLU A 1 799 ? 22.444 12.273 -56.948 1.00 81.31 799 GLU A CA 1
ATOM 5718 C C . GLU A 1 799 ? 22.102 13.260 -55.817 1.00 81.31 799 GLU A C 1
ATOM 5720 O O . GLU A 1 799 ? 22.883 14.179 -55.556 1.00 81.31 799 GLU A O 1
ATOM 5725 N N . SER A 1 800 ? 21.004 13.048 -55.078 1.00 76.19 800 SER A N 1
ATOM 5726 C CA . SER A 1 800 ? 20.679 13.864 -53.887 1.00 76.19 800 SER A CA 1
ATOM 5727 C C . SER A 1 800 ? 21.621 13.636 -52.704 1.00 76.19 800 SER A C 1
ATOM 5729 O O . SER A 1 800 ? 21.785 14.506 -51.849 1.00 76.19 800 SER A O 1
ATOM 5731 N N . PHE A 1 801 ? 22.288 12.481 -52.657 1.00 74.62 801 PHE A N 1
ATOM 5732 C CA . PHE A 1 801 ? 23.360 12.246 -51.693 1.00 74.62 801 PHE A CA 1
ATOM 5733 C C . PHE A 1 801 ? 24.683 12.817 -52.198 1.00 74.62 801 PHE A C 1
ATOM 5735 O O . PHE A 1 801 ? 25.394 13.418 -51.400 1.00 74.62 801 PHE A O 1
ATOM 5742 N N . ALA A 1 802 ? 24.981 12.695 -53.496 1.00 81.00 802 ALA A N 1
ATOM 5743 C CA . ALA A 1 802 ? 26.293 12.970 -54.089 1.00 81.00 802 ALA A CA 1
ATOM 5744 C C . ALA A 1 802 ? 26.943 14.290 -53.635 1.00 81.00 802 ALA A C 1
ATOM 5746 O O . ALA A 1 802 ? 28.074 14.279 -53.173 1.00 81.00 802 ALA A O 1
ATOM 5747 N N . GLY A 1 803 ? 26.229 15.420 -53.647 1.00 80.94 803 GLY A N 1
ATOM 5748 C CA . GLY A 1 803 ? 26.824 16.708 -53.260 1.00 80.94 803 GLY A CA 1
ATOM 5749 C C . GLY A 1 803 ? 27.312 16.760 -51.809 1.00 80.94 803 GLY A C 1
ATOM 5750 O O . GLY A 1 803 ? 28.437 17.155 -51.516 1.00 80.94 803 GLY A O 1
ATOM 5751 N N . THR A 1 804 ? 26.464 16.336 -50.880 1.00 71.19 804 THR A N 1
ATOM 5752 C CA . THR A 1 804 ? 26.792 16.379 -49.448 1.00 71.19 804 THR A CA 1
ATOM 5753 C C . THR A 1 804 ? 27.686 15.214 -49.042 1.00 71.19 804 THR A C 1
ATOM 5755 O O . THR A 1 804 ? 28.564 15.364 -48.199 1.00 71.19 804 THR A O 1
ATOM 5758 N N . HIS A 1 805 ? 27.487 14.059 -49.671 1.00 74.69 805 HIS A N 1
ATOM 5759 C CA . HIS A 1 805 ? 28.229 12.833 -49.426 1.00 74.69 805 HIS A CA 1
ATOM 5760 C C . HIS A 1 805 ? 29.668 12.942 -49.913 1.00 74.69 805 HIS A C 1
ATOM 5762 O O . HIS A 1 805 ? 30.571 12.546 -49.189 1.00 74.69 805 HIS A O 1
ATOM 5768 N N . ASP A 1 806 ? 29.904 13.535 -51.079 1.00 78.50 806 ASP A N 1
ATOM 5769 C CA . ASP A 1 806 ? 31.2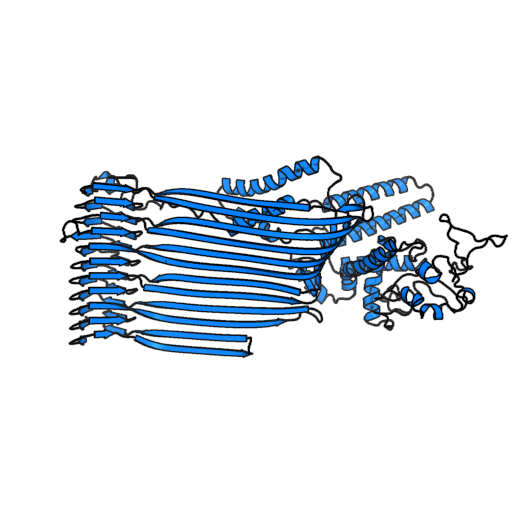51 13.705 -51.622 1.00 78.50 806 ASP A CA 1
ATOM 5770 C C . ASP A 1 806 ? 31.997 14.834 -50.912 1.00 78.50 806 ASP A C 1
ATOM 5772 O O . ASP A 1 806 ? 33.206 14.743 -50.691 1.00 78.50 806 ASP A O 1
ATOM 5776 N N . LEU A 1 807 ? 31.289 15.871 -50.452 1.00 72.81 807 LEU A N 1
ATOM 5777 C CA . LEU A 1 807 ? 31.909 16.889 -49.610 1.00 72.81 807 LEU A CA 1
ATOM 5778 C C . LEU A 1 807 ? 32.338 16.282 -48.267 1.00 72.81 807 LEU A C 1
ATOM 5780 O O . LEU A 1 807 ? 33.483 16.454 -47.862 1.00 72.81 807 LEU A O 1
ATOM 5784 N N . VAL A 1 808 ? 31.445 15.554 -47.587 1.00 56.62 808 VAL A N 1
ATOM 5785 C CA . VAL A 1 808 ? 31.701 14.985 -46.253 1.00 56.62 808 VAL A CA 1
ATOM 5786 C C . VAL A 1 808 ? 32.643 13.788 -46.318 1.00 56.62 808 VAL A C 1
ATOM 5788 O O . VAL A 1 808 ? 33.646 13.751 -45.607 1.00 56.62 808 VAL A O 1
ATOM 5791 N N . GLY A 1 809 ? 32.334 12.813 -47.164 1.00 58.72 809 GLY A N 1
ATOM 5792 C CA . GLY A 1 809 ? 33.082 11.573 -47.341 1.00 58.72 809 GLY A CA 1
ATOM 5793 C C . GLY A 1 809 ? 34.389 11.764 -48.101 1.00 58.72 809 GLY A C 1
ATOM 5794 O O . GLY A 1 809 ? 35.352 11.043 -47.849 1.00 58.72 809 GLY A O 1
ATOM 5795 N N . GLY A 1 810 ? 34.450 12.757 -48.985 1.00 71.00 810 GLY A N 1
ATOM 5796 C CA . GLY A 1 810 ? 35.552 12.947 -49.914 1.00 71.00 810 GLY A CA 1
ATOM 5797 C C . GLY A 1 810 ? 36.434 14.150 -49.592 1.00 71.00 810 GLY A C 1
ATOM 5798 O O . GLY A 1 810 ? 37.551 14.011 -49.093 1.00 71.00 810 GLY A O 1
ATOM 5799 N N . LYS A 1 811 ? 35.931 15.357 -49.860 1.00 69.38 811 LYS A N 1
ATOM 5800 C CA . LYS A 1 811 ? 36.722 16.593 -49.756 1.00 69.38 811 LYS A CA 1
ATOM 5801 C C . LYS A 1 811 ? 37.144 16.916 -48.318 1.00 69.38 811 LYS A C 1
ATOM 5803 O O . LYS A 1 811 ? 38.304 17.234 -48.084 1.00 69.38 811 LYS A O 1
ATOM 5808 N N . LEU A 1 812 ? 36.230 16.806 -47.350 1.00 55.84 812 LEU A N 1
ATOM 5809 C CA . LEU A 1 812 ? 36.501 17.080 -45.931 1.00 55.84 812 LEU A CA 1
ATOM 5810 C C . LEU A 1 812 ? 37.353 15.994 -45.264 1.00 55.84 812 LEU A C 1
ATOM 5812 O O . LEU A 1 812 ? 38.007 16.264 -44.260 1.00 55.84 812 LEU A O 1
ATOM 5816 N N . SER A 1 813 ? 37.360 14.778 -45.812 1.00 54.66 813 SER A N 1
ATOM 5817 C CA . SER A 1 813 ? 38.180 13.675 -45.302 1.00 54.66 813 SER A CA 1
ATOM 5818 C C . SER A 1 813 ? 39.616 13.693 -45.830 1.00 54.66 813 SER A C 1
ATOM 5820 O O . SER A 1 813 ? 40.447 12.940 -45.329 1.00 54.66 813 SER A O 1
ATOM 5822 N N . GLY A 1 814 ? 39.912 14.536 -46.828 1.00 66.75 814 GLY A N 1
ATOM 5823 C CA . GLY A 1 814 ? 41.190 14.543 -47.546 1.00 66.75 814 GLY A CA 1
ATOM 5824 C C . GLY A 1 814 ? 41.319 13.437 -48.601 1.00 66.75 814 GLY A C 1
ATOM 5825 O O . GLY A 1 814 ? 42.408 13.221 -49.132 1.00 66.75 814 GLY A O 1
ATOM 5826 N N . LEU A 1 815 ? 40.227 12.728 -48.917 1.00 74.94 815 LEU A N 1
ATOM 5827 C CA . LEU A 1 815 ? 40.214 11.689 -49.949 1.00 74.94 815 LEU A CA 1
ATOM 5828 C C . LEU A 1 815 ? 40.359 12.266 -51.357 1.00 74.94 815 LEU A C 1
ATOM 5830 O O . LEU A 1 815 ? 40.771 11.529 -52.244 1.00 74.94 815 LEU A O 1
ATOM 5834 N N . TYR A 1 816 ? 39.984 13.529 -51.579 1.00 83.94 816 TYR A N 1
ATOM 5835 C CA . TYR A 1 816 ? 40.100 14.161 -52.892 1.00 83.94 816 TYR A CA 1
ATOM 5836 C C . TYR A 1 816 ? 41.285 15.113 -52.971 1.00 83.94 816 TYR A C 1
ATOM 5838 O O . TYR A 1 816 ? 41.414 16.016 -52.142 1.00 83.94 816 TYR A O 1
ATOM 5846 N N . ASP A 1 817 ? 42.102 14.931 -54.003 1.00 79.94 817 ASP A N 1
ATOM 5847 C CA . ASP A 1 817 ? 43.256 15.768 -54.296 1.00 79.94 817 ASP A CA 1
ATOM 5848 C C . ASP A 1 817 ? 42.879 17.053 -55.059 1.00 79.94 817 ASP A C 1
ATOM 5850 O O . ASP A 1 817 ? 41.712 17.333 -55.364 1.00 79.94 817 ASP A O 1
ATOM 5854 N N . ASP A 1 818 ? 43.887 17.871 -55.354 1.00 77.75 818 ASP A N 1
ATOM 5855 C CA . ASP A 1 818 ? 43.712 19.152 -56.045 1.00 77.75 818 ASP A CA 1
ATOM 5856 C C . ASP A 1 818 ? 43.350 18.998 -57.530 1.00 77.75 818 ASP A C 1
ATOM 5858 O O . ASP A 1 818 ? 42.829 19.941 -58.130 1.00 77.75 818 ASP A O 1
ATOM 5862 N N . GLN A 1 819 ? 43.568 17.813 -58.115 1.00 81.25 819 GLN A N 1
ATOM 5863 C CA . GLN A 1 819 ? 43.135 17.475 -59.475 1.00 81.25 819 GLN A CA 1
ATOM 5864 C C . GLN A 1 819 ? 41.670 17.035 -59.518 1.00 81.25 819 GLN A C 1
ATOM 5866 O O . GLN A 1 819 ? 41.137 16.768 -60.592 1.00 81.25 819 GLN A O 1
ATOM 5871 N N . GLY A 1 820 ? 41.006 16.979 -58.362 1.00 79.19 820 GLY A N 1
ATOM 5872 C CA . GLY A 1 820 ? 39.620 16.571 -58.267 1.00 79.19 820 GLY A CA 1
ATOM 5873 C C . GLY A 1 820 ? 39.440 15.059 -58.327 1.00 79.19 820 GLY A C 1
ATOM 5874 O O . GLY A 1 820 ? 38.332 14.632 -58.617 1.00 79.19 820 GLY A O 1
ATOM 5875 N N . ASN A 1 821 ? 40.454 14.246 -58.017 1.00 85.38 821 ASN A N 1
ATOM 5876 C CA . ASN A 1 821 ? 40.378 12.780 -58.000 1.00 85.38 821 ASN A CA 1
ATOM 5877 C C . ASN A 1 821 ? 40.662 12.184 -56.626 1.00 85.38 821 ASN A C 1
ATOM 5879 O O . ASN A 1 821 ? 40.977 12.907 -55.690 1.00 85.38 821 ASN A O 1
ATOM 5883 N N . ALA A 1 822 ? 40.539 10.860 -56.490 1.00 83.25 822 ALA A N 1
ATOM 5884 C CA . ALA A 1 822 ? 40.943 10.192 -55.260 1.00 83.25 822 ALA A CA 1
ATOM 5885 C C . ALA A 1 822 ? 42.469 10.284 -55.064 1.00 83.25 822 ALA A C 1
ATOM 5887 O O . ALA A 1 822 ? 43.240 9.942 -55.962 1.00 83.25 822 ALA A O 1
ATOM 5888 N N . THR A 1 823 ? 42.895 10.690 -53.867 1.00 82.38 823 THR A N 1
ATOM 5889 C CA . THR A 1 823 ? 44.300 10.895 -53.503 1.00 82.38 823 THR A CA 1
ATOM 5890 C C . THR A 1 823 ? 45.137 9.644 -53.779 1.00 82.38 823 THR A C 1
ATOM 5892 O O . THR A 1 823 ? 44.754 8.515 -53.449 1.00 82.38 823 THR A O 1
ATOM 5895 N N . ARG A 1 824 ? 46.315 9.836 -54.372 1.00 83.62 824 ARG A N 1
ATOM 5896 C CA . ARG A 1 824 ? 47.257 8.759 -54.705 1.00 83.62 824 ARG A CA 1
ATOM 5897 C C . ARG A 1 824 ? 48.188 8.432 -53.532 1.00 83.62 824 ARG A C 1
ATOM 5899 O O . ARG A 1 824 ? 48.440 9.271 -52.680 1.00 83.62 824 ARG A O 1
ATOM 5906 N N . GLY A 1 825 ? 48.736 7.219 -53.510 1.00 74.94 825 GLY A N 1
ATOM 5907 C CA . GLY A 1 825 ? 49.741 6.764 -52.543 1.00 74.94 825 GLY A CA 1
ATOM 5908 C C . GLY A 1 825 ? 49.182 6.307 -51.195 1.00 74.94 825 GLY A C 1
ATOM 5909 O O . GLY A 1 825 ? 49.950 6.154 -50.251 1.00 74.94 825 GLY A O 1
ATOM 5910 N N . ARG A 1 826 ? 47.865 6.080 -51.100 1.00 78.38 826 ARG A N 1
ATOM 5911 C CA . ARG A 1 826 ? 47.193 5.684 -49.853 1.00 78.38 826 ARG A CA 1
ATOM 5912 C C . ARG A 1 826 ? 47.695 4.328 -49.349 1.00 78.38 826 ARG A C 1
ATOM 5914 O O . ARG A 1 826 ? 47.648 3.330 -50.075 1.00 78.38 826 ARG A O 1
ATOM 5921 N N . THR A 1 827 ? 48.105 4.287 -48.086 1.00 70.69 827 THR A N 1
ATOM 5922 C CA . THR A 1 827 ? 48.368 3.056 -47.332 1.00 70.69 827 THR A CA 1
ATOM 5923 C C . THR A 1 827 ? 47.092 2.220 -47.194 1.00 70.69 827 THR A C 1
ATOM 5925 O O . THR A 1 827 ? 45.978 2.738 -47.295 1.00 70.69 827 THR A O 1
ATOM 5928 N N . ASP A 1 828 ? 47.220 0.921 -46.913 1.00 59.06 828 ASP A N 1
ATOM 5929 C CA . ASP A 1 828 ? 46.046 0.055 -46.712 1.00 59.06 828 ASP A CA 1
ATOM 5930 C C . ASP A 1 828 ? 45.154 0.544 -45.555 1.00 59.06 828 ASP A C 1
ATOM 5932 O O . ASP A 1 828 ? 43.930 0.452 -45.628 1.00 59.06 828 ASP A O 1
ATOM 5936 N N . ALA A 1 829 ? 45.748 1.153 -44.522 1.00 45.53 829 ALA A N 1
ATOM 5937 C CA . ALA A 1 829 ? 45.012 1.772 -43.421 1.00 45.53 829 ALA A CA 1
ATOM 5938 C C . ALA A 1 829 ? 44.216 3.015 -43.864 1.00 45.53 829 ALA A C 1
ATOM 5940 O O . ALA A 1 829 ? 43.069 3.184 -43.452 1.00 45.53 829 ALA A O 1
ATOM 5941 N N . GLU A 1 830 ? 44.787 3.861 -44.728 1.00 52.94 830 GLU A N 1
ATOM 5942 C CA . GLU A 1 830 ? 44.097 5.029 -45.297 1.00 52.94 830 GLU A CA 1
ATOM 5943 C C . GLU A 1 830 ? 42.981 4.617 -46.263 1.00 52.94 830 GLU A C 1
ATOM 5945 O O . GLU A 1 830 ? 41.914 5.228 -46.262 1.00 52.94 830 GLU A O 1
ATOM 5950 N N . LYS A 1 831 ? 43.172 3.547 -47.046 1.00 58.75 831 LYS A N 1
ATOM 5951 C CA . LYS A 1 831 ? 42.117 2.990 -47.908 1.00 58.75 831 LYS A CA 1
ATOM 5952 C C . LYS A 1 831 ? 40.925 2.502 -47.084 1.00 58.75 831 LYS A C 1
ATOM 5954 O O . LYS A 1 831 ? 39.803 2.931 -47.339 1.00 58.75 831 LYS A O 1
ATOM 5959 N N . VAL A 1 832 ? 41.171 1.708 -46.037 1.00 51.09 832 VAL A N 1
ATOM 5960 C CA . VAL A 1 832 ? 40.120 1.232 -45.118 1.00 51.09 832 VAL A CA 1
ATOM 5961 C C . VAL A 1 832 ? 39.439 2.399 -44.388 1.00 51.09 832 VAL A C 1
ATOM 5963 O O . VAL A 1 832 ? 38.215 2.396 -44.238 1.00 51.09 832 VAL A O 1
ATOM 5966 N N . PHE A 1 833 ? 40.196 3.420 -43.968 1.00 50.09 833 PHE A N 1
ATOM 5967 C CA . PHE A 1 833 ? 39.657 4.650 -43.376 1.00 50.09 833 PHE A CA 1
ATOM 5968 C C . PHE A 1 833 ? 38.696 5.370 -44.327 1.00 50.09 833 PHE A C 1
ATOM 5970 O O . PHE A 1 833 ? 37.561 5.648 -43.942 1.00 50.09 833 PHE A O 1
ATOM 5977 N N . HIS A 1 834 ? 39.120 5.643 -45.562 1.00 56.69 834 HIS A N 1
ATOM 5978 C CA . HIS A 1 834 ? 38.319 6.386 -46.529 1.00 56.69 834 HIS A CA 1
ATOM 5979 C C . HIS A 1 834 ? 37.102 5.599 -47.022 1.00 56.69 834 HIS A C 1
ATOM 5981 O O . HIS A 1 834 ? 36.036 6.190 -47.178 1.00 56.69 834 HIS A O 1
ATOM 5987 N N . GLU A 1 835 ? 37.203 4.279 -47.197 1.00 56.09 835 GLU A N 1
ATOM 5988 C CA . GLU A 1 835 ? 36.046 3.422 -47.496 1.00 56.09 835 GLU A CA 1
ATOM 5989 C C . GLU A 1 835 ? 35.024 3.437 -46.350 1.00 56.09 835 GLU A C 1
ATOM 5991 O O . GLU A 1 835 ? 33.824 3.616 -46.570 1.00 56.09 835 GLU A O 1
ATOM 5996 N N . THR A 1 836 ? 35.500 3.328 -45.106 1.00 45.41 836 THR A N 1
ATOM 5997 C CA . THR A 1 836 ? 34.642 3.374 -43.913 1.00 45.41 836 THR A CA 1
ATOM 5998 C C . THR A 1 836 ? 34.004 4.752 -43.742 1.00 45.41 836 THR A C 1
ATOM 6000 O O . THR A 1 836 ? 32.806 4.851 -43.484 1.00 45.41 836 THR A O 1
ATOM 6003 N N . TRP A 1 837 ? 34.771 5.827 -43.930 1.00 48.81 837 TRP A N 1
ATOM 6004 C CA . TRP A 1 837 ? 34.303 7.206 -43.808 1.00 48.81 837 TRP A CA 1
ATOM 6005 C C . TRP A 1 837 ? 33.314 7.595 -44.911 1.00 48.81 837 TRP A C 1
ATOM 6007 O O . TRP A 1 837 ? 32.316 8.253 -44.628 1.00 48.81 837 TRP A O 1
ATOM 6017 N N . THR A 1 838 ? 33.523 7.115 -46.138 1.00 55.16 838 THR A N 1
ATOM 6018 C CA . THR A 1 838 ? 32.553 7.258 -47.234 1.00 55.16 838 THR A CA 1
ATOM 6019 C C . THR A 1 838 ? 31.218 6.606 -46.847 1.00 55.16 838 THR A C 1
ATOM 6021 O O . THR A 1 838 ? 30.168 7.215 -47.008 1.00 55.16 838 THR A O 1
ATOM 6024 N N . MET A 1 839 ? 31.223 5.438 -46.191 1.00 51.25 839 MET A N 1
ATOM 6025 C CA . MET A 1 839 ? 29.992 4.857 -45.627 1.00 51.25 839 MET A CA 1
ATOM 6026 C C . MET A 1 839 ? 29.384 5.676 -44.469 1.00 51.25 839 MET A C 1
ATOM 6028 O O . MET A 1 839 ? 28.160 5.716 -44.342 1.00 51.25 839 MET A O 1
ATOM 6032 N N . VAL A 1 840 ? 30.194 6.353 -43.641 1.00 44.50 840 VAL A N 1
ATOM 6033 C CA . VAL A 1 840 ? 29.725 7.268 -42.571 1.00 44.50 840 VAL A CA 1
ATOM 6034 C C . VAL A 1 840 ? 29.115 8.555 -43.133 1.00 44.50 840 VAL A C 1
ATOM 6036 O O . VAL A 1 840 ? 28.200 9.118 -42.529 1.00 44.50 840 VAL A O 1
ATOM 6039 N N . ALA A 1 841 ? 29.568 9.013 -44.299 1.00 51.56 841 ALA A N 1
ATOM 6040 C CA . ALA A 1 841 ? 29.014 10.189 -44.954 1.00 51.56 841 ALA A CA 1
ATOM 6041 C C . ALA A 1 841 ? 27.550 9.974 -45.371 1.00 51.56 841 ALA A C 1
ATOM 6043 O O . ALA A 1 841 ? 26.760 10.907 -45.283 1.00 51.56 841 ALA A O 1
ATOM 6044 N N . ILE A 1 842 ? 27.140 8.744 -45.712 1.00 54.03 842 ILE A N 1
ATOM 6045 C CA . ILE A 1 842 ? 25.758 8.415 -46.114 1.00 54.03 842 ILE A CA 1
ATOM 6046 C C . ILE A 1 842 ? 24.715 8.879 -45.076 1.00 54.03 842 ILE A C 1
ATOM 6048 O O . ILE A 1 842 ? 23.831 9.658 -45.437 1.00 54.03 842 ILE A O 1
ATOM 6052 N N . PRO A 1 843 ? 24.768 8.476 -43.790 1.00 40.97 843 PRO A N 1
ATOM 6053 C CA . PRO A 1 843 ? 23.798 8.945 -42.800 1.00 40.97 843 PRO A CA 1
ATOM 6054 C C . PRO A 1 843 ? 23.903 10.446 -42.484 1.00 40.97 843 PRO A C 1
ATOM 6056 O O . PRO A 1 843 ? 22.891 11.039 -42.120 1.00 40.97 843 PRO A O 1
ATOM 6059 N N . ILE A 1 844 ? 25.074 11.077 -42.646 1.00 49.28 844 ILE A N 1
ATOM 6060 C CA . ILE A 1 844 ? 25.255 12.534 -42.466 1.00 49.28 844 ILE A CA 1
ATOM 6061 C C . ILE A 1 844 ? 24.588 13.309 -43.608 1.00 49.28 844 ILE A C 1
ATOM 6063 O O . ILE A 1 844 ? 23.974 14.350 -43.384 1.00 49.28 844 ILE A O 1
ATOM 6067 N N . SER A 1 845 ? 24.672 12.774 -44.821 1.00 57.53 845 SER A N 1
ATOM 6068 C CA . SER A 1 845 ? 24.069 13.308 -46.040 1.00 57.53 845 SER A CA 1
ATOM 6069 C C . SER A 1 845 ? 22.565 13.082 -46.120 1.00 57.53 845 SER A C 1
ATOM 6071 O O . SER A 1 845 ? 21.865 13.833 -46.796 1.00 57.53 845 SER A O 1
ATOM 6073 N N . ALA A 1 846 ? 22.040 12.082 -45.405 1.00 56.03 846 ALA A N 1
ATOM 6074 C CA . ALA A 1 846 ? 20.638 11.694 -45.494 1.00 56.03 846 ALA A CA 1
ATOM 6075 C C . ALA A 1 846 ? 19.645 12.836 -45.192 1.00 56.03 846 ALA A C 1
ATOM 6077 O O . ALA A 1 846 ? 18.704 12.986 -45.966 1.00 56.03 846 ALA A O 1
ATOM 6078 N N . PRO A 1 847 ? 19.803 13.681 -44.151 1.00 52.47 847 PRO A N 1
ATOM 6079 C CA . PRO A 1 847 ? 18.902 14.814 -43.912 1.00 52.47 847 PRO A CA 1
ATOM 6080 C C . PRO A 1 847 ? 18.880 15.831 -45.058 1.00 52.47 847 PRO A C 1
ATOM 6082 O O . PRO A 1 847 ? 17.819 16.361 -45.387 1.00 52.47 847 PRO A O 1
ATOM 6085 N N . PHE A 1 848 ? 20.031 16.065 -45.690 1.00 70.88 848 PHE A N 1
ATOM 6086 C CA . PHE A 1 848 ? 20.172 16.968 -46.829 1.00 70.88 848 PHE A CA 1
ATOM 6087 C C . PHE A 1 848 ? 19.523 16.370 -48.081 1.00 70.88 848 PHE A C 1
ATOM 6089 O O . PHE A 1 848 ? 18.648 16.999 -48.672 1.00 70.88 848 PHE A O 1
ATOM 6096 N N . ALA A 1 849 ? 19.823 15.111 -48.397 1.00 66.31 849 ALA A N 1
ATOM 6097 C CA . ALA A 1 849 ? 19.209 14.388 -49.508 1.00 66.31 849 ALA A CA 1
ATOM 6098 C C . ALA A 1 849 ? 17.681 14.255 -49.346 1.00 66.31 849 ALA A C 1
ATOM 6100 O O . ALA A 1 849 ? 16.904 14.497 -50.270 1.00 66.31 849 ALA A O 1
ATOM 6101 N N . MET A 1 850 ? 17.205 13.950 -48.135 1.00 63.28 850 MET A N 1
ATOM 6102 C CA . MET A 1 850 ? 15.773 13.892 -47.823 1.00 63.28 850 MET A CA 1
ATOM 6103 C C . MET A 1 850 ? 15.092 15.257 -47.971 1.00 63.28 850 MET A C 1
ATOM 6105 O O . MET A 1 850 ? 13.911 15.308 -48.326 1.00 63.28 850 MET A O 1
ATOM 6109 N N . SER A 1 851 ? 15.800 16.363 -47.709 1.00 65.44 851 SER A N 1
ATOM 6110 C CA . SER A 1 851 ? 15.259 17.720 -47.878 1.00 65.44 851 SER A CA 1
ATOM 6111 C C . SER A 1 851 ? 14.954 18.044 -49.341 1.00 65.44 851 SER A C 1
ATOM 6113 O O . SER A 1 851 ? 13.990 18.757 -49.621 1.00 65.44 851 SER A O 1
ATOM 6115 N N . GLU A 1 852 ? 15.701 17.435 -50.262 1.00 67.31 852 GLU A N 1
ATOM 6116 C CA . GLU A 1 852 ? 15.510 17.562 -51.705 1.00 67.31 852 GLU A CA 1
ATOM 6117 C C . GLU A 1 852 ? 14.438 16.608 -52.247 1.00 67.31 852 GLU A C 1
ATOM 6119 O O . GLU A 1 852 ? 13.730 16.967 -53.186 1.00 67.31 852 GLU A O 1
ATOM 6124 N N . GLN A 1 853 ? 14.275 15.422 -51.643 1.00 64.12 853 GLN A N 1
ATOM 6125 C CA . GLN A 1 853 ? 13.435 14.353 -52.204 1.00 64.12 853 GLN A CA 1
ATOM 6126 C C . GLN A 1 853 ? 12.047 14.197 -51.573 1.00 64.12 853 GLN A C 1
ATOM 6128 O O . GLN A 1 853 ? 11.125 13.701 -52.224 1.00 64.12 853 GLN A O 1
ATOM 6133 N N . LEU A 1 854 ? 11.851 14.593 -50.311 1.00 54.41 854 LEU A N 1
ATOM 6134 C CA . LEU A 1 854 ? 10.561 14.394 -49.646 1.00 54.41 854 LEU A CA 1
ATOM 6135 C C . LEU A 1 854 ? 9.584 15.562 -49.914 1.00 54.41 854 LEU A C 1
ATOM 6137 O O . LEU A 1 854 ? 9.943 16.740 -49.754 1.00 54.41 854 LEU A O 1
ATOM 6141 N N . PRO A 1 855 ? 8.306 15.271 -50.231 1.00 52.00 855 PRO A N 1
ATOM 6142 C CA . PRO A 1 855 ? 7.268 16.289 -50.372 1.00 52.00 855 PRO A CA 1
ATOM 6143 C C . PRO A 1 855 ? 7.137 17.147 -49.106 1.00 52.00 855 PRO A C 1
ATOM 6145 O O . PRO A 1 855 ? 7.235 16.643 -47.987 1.00 52.00 855 PRO A O 1
ATOM 6148 N N . SER A 1 856 ? 6.872 18.447 -49.260 1.00 47.22 856 SER A N 1
ATOM 6149 C CA . SER A 1 856 ? 6.728 19.384 -48.130 1.00 47.22 856 SER A CA 1
ATOM 6150 C C . SER A 1 856 ? 5.734 18.938 -47.033 1.00 47.22 856 SER A C 1
ATOM 6152 O O . SER A 1 856 ? 6.028 19.174 -45.862 1.00 47.22 856 SER A O 1
ATOM 6154 N N . PRO A 1 857 ? 4.628 18.218 -47.329 1.00 40.53 857 PRO A N 1
ATOM 6155 C CA . PRO A 1 857 ? 3.755 17.650 -46.294 1.00 40.53 857 PRO A CA 1
ATOM 6156 C C . PRO A 1 857 ? 4.431 16.607 -45.383 1.00 40.53 857 PRO A C 1
ATOM 6158 O O . PRO A 1 857 ? 4.158 16.576 -44.185 1.00 40.53 857 PRO A O 1
ATOM 6161 N N . VAL A 1 858 ? 5.345 15.788 -45.918 1.00 42.78 858 VAL A N 1
ATOM 6162 C CA . VAL A 1 858 ? 6.087 14.766 -45.152 1.00 42.78 858 VAL A CA 1
ATOM 6163 C C . VAL A 1 858 ? 7.107 15.433 -44.225 1.00 42.78 858 VAL A C 1
ATOM 6165 O O . VAL A 1 858 ? 7.235 15.056 -43.062 1.00 42.78 858 VAL A O 1
ATOM 6168 N N . TRP A 1 859 ? 7.765 16.494 -44.698 1.00 46.53 859 TRP A N 1
ATOM 6169 C CA . TRP A 1 859 ? 8.658 17.314 -43.874 1.00 46.53 859 TRP A CA 1
ATOM 6170 C C . TRP A 1 859 ? 7.931 18.093 -42.783 1.00 46.53 859 TRP A C 1
ATOM 6172 O O . TRP A 1 859 ? 8.462 18.219 -41.683 1.00 46.53 859 TRP A O 1
ATOM 6182 N N . ASN A 1 860 ? 6.714 18.573 -43.044 1.00 42.25 860 ASN A N 1
ATOM 6183 C CA . ASN A 1 860 ? 5.891 19.203 -42.014 1.00 42.25 860 ASN A CA 1
ATOM 6184 C C . ASN A 1 860 ? 5.498 18.211 -40.910 1.00 42.25 860 ASN A C 1
ATOM 6186 O O . ASN A 1 860 ? 5.515 18.576 -39.741 1.00 42.25 860 ASN A O 1
ATOM 6190 N N . ALA A 1 861 ? 5.233 16.943 -41.237 1.00 37.00 861 ALA A N 1
ATOM 6191 C CA . ALA A 1 861 ? 5.000 15.912 -40.224 1.00 37.00 861 ALA A CA 1
ATOM 6192 C C . ALA A 1 861 ? 6.260 15.624 -39.377 1.00 37.00 861 ALA A C 1
ATOM 6194 O O . ALA A 1 861 ? 6.173 15.522 -38.153 1.00 37.00 861 ALA A O 1
ATOM 6195 N N . ILE A 1 862 ? 7.440 15.563 -40.006 1.00 39.69 862 ILE A N 1
ATOM 6196 C CA . ILE A 1 862 ? 8.731 15.395 -39.313 1.00 39.69 862 ILE A CA 1
ATOM 6197 C C . ILE A 1 862 ? 9.056 16.622 -38.442 1.00 39.69 862 ILE A C 1
ATOM 6199 O O . ILE A 1 862 ? 9.497 16.471 -37.305 1.00 39.69 862 ILE A O 1
ATOM 6203 N N . SER A 1 863 ? 8.795 17.842 -38.923 1.00 37.81 863 SER A N 1
ATOM 6204 C CA . SER A 1 863 ? 9.051 19.080 -38.175 1.00 37.81 863 SER A CA 1
ATOM 6205 C C . SER A 1 863 ? 8.081 19.282 -37.005 1.00 37.81 863 SER A C 1
ATOM 6207 O O . SER A 1 863 ? 8.484 19.816 -35.974 1.00 37.81 863 SER A O 1
ATOM 6209 N N . ILE A 1 864 ? 6.836 18.801 -37.114 1.00 38.00 864 ILE A N 1
ATOM 6210 C CA . ILE A 1 864 ? 5.873 18.734 -36.003 1.00 38.00 864 ILE A CA 1
ATOM 6211 C C . ILE A 1 864 ? 6.356 17.746 -34.930 1.00 38.00 864 ILE A C 1
ATOM 6213 O O . ILE A 1 864 ? 6.326 18.081 -33.747 1.00 38.00 864 ILE A O 1
ATOM 6217 N N . LEU A 1 865 ? 6.875 16.577 -35.323 1.00 33.88 865 LEU A N 1
ATOM 6218 C CA . LEU A 1 865 ? 7.465 15.600 -34.395 1.00 33.88 865 LEU A CA 1
ATOM 6219 C C . LEU A 1 865 ? 8.727 16.136 -33.697 1.00 33.88 865 LEU A C 1
ATOM 6221 O O . LEU A 1 865 ? 8.909 15.903 -32.506 1.00 33.88 865 LEU A O 1
ATOM 6225 N N . LEU A 1 866 ? 9.566 16.900 -34.403 1.00 36.38 866 LEU A N 1
ATOM 6226 C CA . LEU A 1 866 ? 10.750 17.559 -33.834 1.00 36.38 866 LEU A CA 1
ATOM 6227 C C . LEU A 1 866 ? 10.393 18.752 -32.930 1.00 36.38 866 LEU A C 1
ATOM 6229 O O . LEU A 1 866 ? 11.080 18.991 -31.941 1.00 36.38 866 LEU A O 1
ATOM 6233 N N . LYS A 1 867 ? 9.310 19.487 -33.225 1.00 34.88 867 LYS A N 1
ATOM 6234 C CA . LYS A 1 867 ? 8.787 20.554 -32.350 1.00 34.88 867 LYS A CA 1
ATOM 6235 C C . LYS A 1 867 ? 8.140 20.012 -31.077 1.00 34.88 867 LYS A C 1
ATOM 6237 O O . LYS A 1 867 ? 8.248 20.669 -30.055 1.00 34.88 867 LYS A O 1
ATOM 6242 N N . ALA A 1 868 ? 7.513 18.836 -31.129 1.00 29.64 868 ALA A N 1
ATOM 6243 C CA . ALA A 1 868 ? 6.969 18.150 -29.954 1.00 29.64 868 ALA A CA 1
ATOM 6244 C C . ALA A 1 868 ? 8.053 17.512 -29.057 1.00 29.64 868 ALA A C 1
ATOM 6246 O O . ALA A 1 868 ? 7.744 17.049 -27.962 1.00 29.64 868 ALA A O 1
ATOM 6247 N N . ALA A 1 869 ? 9.305 17.467 -29.530 1.00 28.14 869 ALA A N 1
ATOM 6248 C CA . ALA A 1 869 ? 10.477 17.002 -28.788 1.00 28.14 869 ALA A CA 1
ATOM 6249 C C . ALA A 1 869 ? 11.275 18.141 -28.106 1.00 28.14 869 ALA A C 1
ATOM 6251 O O . ALA A 1 869 ? 12.267 17.855 -27.434 1.00 28.14 869 ALA A O 1
ATOM 6252 N N . LYS A 1 870 ? 10.856 19.405 -28.278 1.00 27.92 870 LYS A N 1
ATOM 6253 C CA . LYS A 1 870 ? 11.221 20.536 -27.407 1.00 27.92 870 LYS A CA 1
ATOM 6254 C C . LYS A 1 870 ? 10.210 20.642 -26.274 1.00 27.92 870 LYS A C 1
ATOM 6256 O O . LYS A 1 870 ? 10.642 21.022 -25.165 1.00 27.92 870 LYS A O 1
#

pLDDT: mean 75.66, std 22.58, range [26.52, 98.94]

Foldseek 3Di:
DEELAEAEFFWDKDKDWDKDDPDPQFIKIKIKIWTHTAEAEAQEEAEAYHAAEYAGELYEHEHNEYEYHHEHAAEYHKYWIKMWIWMWGWDWDWDDPDPFKIKIKIKIKIKTWIDTRTYEHEYCEYHHEHAAEYAGELYEGEHAAEYEYEHLAEYEFFFDKIKMKIKIKIKMKMAGWDAPPALKIWHWIKIKMKMKIKIKMDTSAYEYEYAAEEYEYYHAAEYYHELYEYEYANYEYEADHLAYYFFWDKMKMKMKIKIKMKIFGWMWDFDDPCPQPPVVVVVLVVVLVPDDDPVVVVVSVVVVVVLPPVLVVVCVVDVQPAAWTKTKTKGKMKIKMKMKIKMKMDTNGYEYEHQAEYHYENDDPAQSSEHAGELYEAYHLAEYADEGSHEYHFAWAKIKMKMKMKMKMKMWIWIWMWIQGLVGTWTKIKTKIKIKIKIKIKMWIWTRGYEHEHAAEYHAYHNEEYEFERYEYAYAPVNLVVVRYDHHYPYYHWDKDKTKIKMKMKMWMWMWMWMATPVRDTPDDGDIDIFIDMDMDMDIRTYDHCNDDIPNPGHHPDDDDTDDDPDDPVVSVSVSVVSVCSVPPSHDPHPVSVVVSLVVVLVVLVVQCVVDDDPVSNVVSVVVNVVSVLVVLLVLLVCCSRPVDHPDHNALCSLQVNLVVLLVVLVVLQVLALFEAQPPDTFGQWQDAACFFPRPGTQNQKAFDDQCLQCPLQNQQWAFDADPVRHFDADPVRHGHFDADPSRHTHGHCVSVVHGSVVCCPDPSNVVRIDQLFGYRRDQTDHNNHGDDHPDPSRLLSNLLRSQLCVFLPVVLVLADSSSGGDPDDDPVRVVVSSVRSVVSRSVSVSSSCSRPPDPVVSVVVVVVVVVVD